Protein AF-A0A1X0NW50-F1 (afdb_monomer)

Radius of gyration: 77.1 Å; Cα contacts (8 Å, |Δi|>4): 80; chains: 1; bounding box: 187×92×255 Å

Structure (mmCIF, N/CA/C/O backbone):
data_AF-A0A1X0NW50-F1
#
_entry.id   AF-A0A1X0NW50-F1
#
loop_
_atom_site.group_PDB
_atom_site.id
_atom_site.type_symbol
_atom_site.label_atom_id
_atom_site.label_alt_id
_atom_site.label_comp_id
_atom_site.label_asym_id
_atom_site.label_entity_id
_atom_site.label_seq_id
_atom_site.pdbx_PDB_ins_code
_atom_site.Cartn_x
_atom_site.Cartn_y
_atom_site.Cartn_z
_atom_site.occupancy
_atom_site.B_iso_or_equiv
_atom_site.auth_seq_id
_atom_site.auth_comp_id
_atom_site.auth_asym_id
_atom_site.auth_atom_id
_atom_site.pdbx_PDB_model_num
ATOM 1 N N . MET A 1 1 ? -36.348 27.151 4.796 1.00 36.09 1 MET A N 1
ATOM 2 C CA . MET A 1 1 ? -37.811 27.022 4.627 1.00 36.09 1 MET A CA 1
ATOM 3 C C . MET A 1 1 ? -38.336 26.112 5.736 1.00 36.09 1 MET A C 1
ATOM 5 O O . MET A 1 1 ? -37.766 25.042 5.894 1.00 36.09 1 MET A O 1
ATOM 9 N N . ASN A 1 2 ? -39.352 26.598 6.473 1.00 34.25 2 ASN A N 1
ATOM 10 C CA . ASN A 1 2 ? -40.120 26.042 7.619 1.00 34.25 2 ASN A CA 1
ATOM 11 C C . ASN A 1 2 ? -39.323 25.791 8.924 1.00 34.25 2 ASN A C 1
ATOM 13 O O . ASN A 1 2 ? -38.588 24.818 8.999 1.00 34.25 2 ASN A O 1
ATOM 17 N N . GLU A 1 3 ? -39.246 26.675 9.935 1.00 35.41 3 GLU A N 1
ATOM 18 C CA . GLU A 1 3 ? -40.231 27.339 10.844 1.00 35.41 3 GLU A CA 1
ATOM 19 C C . GLU A 1 3 ? -40.992 26.434 11.838 1.00 35.41 3 GLU A C 1
ATOM 21 O O . GLU A 1 3 ? -41.941 25.751 11.467 1.00 35.41 3 GLU A O 1
ATOM 26 N N . THR A 1 4 ? -40.605 26.493 13.126 1.00 40.09 4 THR A N 1
ATOM 27 C CA . THR A 1 4 ? -41.389 26.943 14.318 1.00 40.09 4 THR A CA 1
ATOM 28 C C . THR A 1 4 ? -40.626 26.537 15.603 1.00 40.09 4 THR A C 1
ATOM 30 O O . THR A 1 4 ? -40.380 25.366 15.847 1.00 40.09 4 THR A O 1
ATOM 33 N N . ALA A 1 5 ? -39.964 27.461 16.310 1.00 37.38 5 ALA A N 1
ATOM 34 C CA . ALA A 1 5 ? -40.474 28.343 17.375 1.00 37.38 5 ALA A CA 1
ATOM 35 C C . ALA A 1 5 ? -40.626 27.672 18.758 1.00 37.38 5 ALA A C 1
ATOM 37 O O . ALA A 1 5 ? -41.667 27.087 19.009 1.00 37.38 5 ALA A O 1
ATOM 38 N N . VAL A 1 6 ? -39.682 27.891 19.693 1.00 36.09 6 VAL A N 1
ATOM 39 C CA . VAL A 1 6 ? -39.973 28.082 21.135 1.00 36.09 6 VAL A CA 1
ATOM 40 C C . VAL A 1 6 ? -38.931 29.026 21.759 1.00 36.09 6 VAL A C 1
ATOM 42 O O . VAL A 1 6 ? -37.746 28.988 21.448 1.00 36.09 6 VAL A O 1
ATOM 45 N N . LYS A 1 7 ? -39.453 29.915 22.603 1.00 32.88 7 LYS A N 1
ATOM 46 C CA . LYS A 1 7 ? -38.885 31.115 23.217 1.00 32.88 7 LYS A CA 1
ATOM 47 C C . LYS A 1 7 ? -37.748 30.868 24.227 1.00 32.88 7 LYS A C 1
ATOM 49 O O . LYS A 1 7 ? -37.819 29.968 25.055 1.00 32.88 7 LYS A O 1
ATOM 54 N N . SER A 1 8 ? -36.793 31.798 24.196 1.00 33.00 8 SER A N 1
ATOM 55 C CA . SER A 1 8 ? -35.949 32.332 25.286 1.00 33.00 8 SER A CA 1
ATOM 56 C C . SER A 1 8 ? -36.738 32.548 26.603 1.00 33.00 8 SER A C 1
ATOM 58 O O . SER A 1 8 ? -37.931 32.823 26.529 1.00 33.00 8 SER A O 1
ATOM 60 N N . SER A 1 9 ? -36.187 32.515 27.824 1.00 28.88 9 SER A N 1
ATOM 61 C CA . SER A 1 9 ? -35.047 33.293 28.333 1.00 28.88 9 SER A CA 1
ATOM 62 C C . SER A 1 9 ? -34.784 32.999 29.835 1.00 28.88 9 SER A C 1
ATOM 64 O O . SER A 1 9 ? -35.697 32.644 30.572 1.00 28.88 9 SER A O 1
ATOM 66 N N . THR A 1 10 ? -33.529 33.218 30.252 1.00 31.59 10 THR A N 1
ATOM 67 C CA . THR A 1 10 ? -33.053 33.856 31.508 1.00 31.59 10 THR A CA 1
ATOM 68 C C . THR A 1 10 ? -33.595 33.446 32.893 1.00 31.59 10 THR A C 1
ATOM 70 O O . THR A 1 10 ? -34.731 33.727 33.262 1.00 31.59 10 THR A O 1
ATOM 73 N N . THR A 1 11 ? -32.652 32.975 33.718 1.00 40.00 11 THR A N 1
ATOM 74 C CA . THR A 1 11 ? -32.516 33.206 35.174 1.00 40.00 11 THR A CA 1
ATOM 75 C C . THR A 1 11 ? -32.874 34.644 35.597 1.00 40.00 11 THR A C 1
ATOM 77 O O . THR A 1 11 ? -32.642 35.573 34.820 1.00 40.00 11 THR A O 1
ATOM 80 N N . PRO A 1 12 ? -33.410 34.866 36.822 1.00 40.44 12 PRO A N 1
ATOM 81 C CA . PRO A 1 12 ? -32.523 35.280 37.924 1.00 40.44 12 PRO A CA 1
ATOM 82 C C . PRO A 1 12 ? -32.957 34.906 39.368 1.00 40.44 12 PRO A C 1
ATOM 84 O O . PRO A 1 12 ? -34.127 34.751 39.693 1.00 40.44 12 PRO A O 1
ATOM 87 N N . THR A 1 13 ? -31.932 34.796 40.216 1.00 29.30 13 THR A N 1
ATOM 88 C CA . THR A 1 13 ? -31.700 35.477 41.508 1.00 29.30 13 THR A CA 1
ATOM 89 C C . THR A 1 13 ? -32.820 35.646 42.552 1.00 29.30 13 THR A C 1
ATOM 91 O O . THR A 1 13 ? -33.843 36.289 42.353 1.00 29.30 13 THR A O 1
ATOM 94 N N . THR A 1 14 ? -32.471 35.161 43.743 1.00 38.78 14 THR A N 1
ATOM 95 C CA . THR A 1 14 ? -32.933 35.451 45.106 1.00 38.78 14 THR A CA 1
ATOM 96 C C . THR A 1 14 ? -33.248 36.922 45.414 1.00 38.78 14 THR A C 1
ATOM 98 O O . THR A 1 14 ? -32.384 37.780 45.253 1.00 38.78 14 THR A O 1
ATOM 101 N N . THR A 1 15 ? -34.389 37.174 46.071 1.00 30.06 15 THR A N 1
ATOM 102 C CA . THR A 1 15 ? -34.541 38.283 47.034 1.00 30.06 15 THR A CA 1
ATOM 103 C C . THR A 1 15 ? -35.673 38.028 48.033 1.00 30.06 15 THR A C 1
ATOM 105 O O . THR A 1 15 ? -36.801 37.712 47.670 1.00 30.06 15 THR A O 1
ATOM 108 N N . ASN A 1 16 ? -35.347 38.207 49.316 1.00 37.44 16 ASN A N 1
ATOM 109 C CA . ASN A 1 16 ? -36.283 38.360 50.428 1.00 37.44 16 ASN A CA 1
ATOM 110 C C . ASN A 1 16 ? -37.140 39.617 50.241 1.00 37.44 16 ASN A C 1
ATOM 112 O O . ASN A 1 16 ? -36.591 40.675 49.929 1.00 37.44 16 ASN A O 1
ATOM 116 N N . THR A 1 17 ? -38.437 39.568 50.561 1.00 29.75 17 THR A N 1
ATOM 117 C CA . THR A 1 17 ? -39.169 40.768 51.003 1.00 29.75 17 THR A CA 1
ATOM 118 C C . THR A 1 17 ? -40.342 40.414 51.918 1.00 29.75 17 THR A C 1
ATOM 120 O O . THR A 1 17 ? -41.254 39.674 51.566 1.00 29.75 17 THR A O 1
ATOM 123 N N . THR A 1 18 ? -40.284 40.987 53.115 1.00 34.50 18 THR A N 1
ATOM 124 C CA . THR A 1 18 ? -41.335 41.156 54.117 1.00 34.50 18 THR A CA 1
ATOM 125 C C . THR A 1 18 ? -42.516 41.943 53.543 1.00 34.50 18 THR A C 1
ATOM 127 O O . THR A 1 18 ? -42.308 43.001 52.953 1.00 34.50 18 THR A O 1
ATOM 130 N N . THR A 1 19 ? -43.764 41.523 53.772 1.00 30.00 19 THR A N 1
ATOM 131 C CA . THR A 1 19 ? -44.917 42.438 53.661 1.00 30.00 19 THR A CA 1
ATOM 132 C C . THR A 1 19 ? -46.032 42.049 54.630 1.00 30.00 19 THR A C 1
ATOM 134 O O . THR A 1 19 ? -46.803 41.120 54.415 1.00 30.00 19 THR A O 1
ATOM 137 N N . THR A 1 20 ? -46.098 42.805 55.720 1.00 30.20 20 THR A N 1
ATOM 138 C CA . THR A 1 20 ? -47.290 43.077 56.528 1.00 30.20 20 THR A CA 1
ATOM 139 C C . THR A 1 20 ? -48.269 43.911 55.694 1.00 30.20 20 THR A C 1
ATOM 141 O O . THR A 1 20 ? -47.800 44.840 55.048 1.00 30.20 20 THR A O 1
ATOM 144 N N . THR A 1 21 ? -49.578 43.614 55.714 1.00 28.83 21 THR A N 1
ATOM 145 C CA . THR A 1 21 ? -50.766 44.526 55.715 1.00 28.83 21 THR A CA 1
ATOM 146 C C . THR A 1 21 ? -52.011 43.648 55.456 1.00 28.83 21 THR A C 1
ATOM 148 O O . THR A 1 21 ? -52.111 43.024 54.409 1.00 28.83 21 THR A O 1
ATOM 151 N N . ASN A 1 22 ? -52.828 43.304 56.454 1.00 30.84 22 ASN A N 1
ATOM 152 C CA . ASN A 1 22 ? -53.993 44.036 56.981 1.00 30.84 22 ASN A CA 1
ATOM 153 C C . ASN A 1 22 ? -55.127 44.322 55.965 1.00 30.84 22 ASN A C 1
ATOM 155 O O . ASN A 1 22 ? -54.977 45.156 55.083 1.00 30.84 22 ASN A O 1
ATOM 159 N N . ASN A 1 23 ? -56.277 43.663 56.151 1.00 30.84 23 ASN A N 1
ATOM 160 C CA . ASN A 1 23 ? -57.648 44.181 55.964 1.00 30.84 23 ASN A CA 1
ATOM 161 C C . ASN A 1 23 ? -58.613 43.085 56.463 1.00 30.84 23 ASN A C 1
ATOM 163 O O . ASN A 1 23 ? -58.655 42.003 55.890 1.00 30.84 23 ASN A O 1
ATOM 167 N N . ASN A 1 24 ? -59.205 43.177 57.657 1.00 31.77 24 ASN A N 1
ATOM 168 C CA . ASN A 1 24 ? -60.334 44.024 58.077 1.00 31.77 24 ASN A CA 1
ATOM 169 C C . ASN A 1 24 ? -61.580 43.957 57.174 1.00 31.77 24 ASN A C 1
ATOM 171 O O . ASN A 1 24 ? -61.668 44.640 56.163 1.00 31.77 24 ASN A O 1
ATOM 175 N N . ASN A 1 25 ? -62.559 43.179 57.645 1.00 32.53 25 ASN A N 1
ATOM 176 C CA . ASN A 1 25 ? -64.000 43.469 57.705 1.00 32.53 25 ASN A CA 1
ATOM 177 C C . ASN A 1 25 ? -64.524 42.603 58.871 1.00 32.53 25 ASN A C 1
ATOM 179 O O . ASN A 1 25 ? -64.561 41.385 58.749 1.00 32.53 25 ASN A O 1
ATOM 183 N N . ASN A 1 26 ? -64.611 43.078 60.112 1.00 32.06 26 ASN A N 1
ATOM 184 C CA . ASN A 1 26 ? -65.425 44.146 60.700 1.00 32.06 26 ASN A CA 1
ATOM 185 C C . ASN A 1 26 ? -66.936 43.834 60.768 1.00 32.06 26 ASN A C 1
ATOM 187 O O . ASN A 1 26 ? -67.622 43.790 59.752 1.00 32.06 26 ASN A O 1
ATOM 191 N N . ASN A 1 27 ? -67.385 43.742 62.026 1.00 31.61 27 ASN A N 1
ATOM 192 C CA . ASN A 1 27 ? -68.697 44.032 62.621 1.00 31.61 27 ASN A CA 1
ATOM 193 C C . ASN A 1 27 ? -69.505 42.824 63.126 1.00 31.61 27 ASN A C 1
ATOM 195 O O . ASN A 1 27 ? -70.055 42.065 62.343 1.00 31.61 27 ASN A O 1
ATOM 199 N N . ASN A 1 28 ? -69.474 42.508 64.429 1.00 30.98 28 ASN A N 1
ATOM 200 C CA . ASN A 1 28 ? -69.920 43.260 65.625 1.00 30.98 28 ASN A CA 1
ATOM 201 C C . ASN A 1 28 ? -71.396 42.980 65.927 1.00 30.98 28 ASN A C 1
ATOM 203 O O . ASN A 1 28 ? -72.262 43.395 65.165 1.00 30.98 28 ASN A O 1
ATOM 207 N N . SER A 1 29 ? -71.658 42.318 67.057 1.00 29.81 29 SER A N 1
ATOM 208 C CA . SER A 1 29 ? -72.855 42.497 67.892 1.00 29.81 29 SER A CA 1
ATOM 209 C C . SER A 1 29 ? -72.625 41.796 69.230 1.00 29.81 29 SER A C 1
ATOM 211 O O . SER A 1 29 ? -72.791 40.589 69.372 1.00 29.81 29 SER A O 1
ATOM 213 N N . ASN A 1 30 ? -72.185 42.593 70.195 1.00 37.94 30 ASN A N 1
ATOM 214 C CA . ASN A 1 30 ? -72.301 42.344 71.624 1.00 37.94 30 ASN A CA 1
ATOM 215 C C . ASN A 1 30 ? -73.785 42.518 71.999 1.00 37.94 30 ASN A C 1
ATOM 217 O O . ASN A 1 30 ? -74.323 43.580 71.692 1.00 37.94 30 ASN A O 1
ATOM 221 N N . SER A 1 31 ? -74.439 41.537 72.628 1.00 30.44 31 SER A N 1
ATOM 222 C CA . SER A 1 31 ? -75.692 41.734 73.385 1.00 30.44 31 SER A CA 1
ATOM 223 C C . SER A 1 31 ? -76.164 40.410 74.006 1.00 30.44 31 SER A C 1
ATOM 225 O O . SER A 1 31 ? -76.456 39.441 73.315 1.00 30.44 31 SER A O 1
ATOM 227 N N . ASP A 1 32 ? -76.195 40.432 75.337 1.00 30.06 32 ASP A N 1
ATOM 228 C CA . ASP A 1 32 ? -77.231 39.877 76.208 1.00 30.06 32 ASP A CA 1
ATOM 229 C C . ASP A 1 32 ? -77.414 38.356 76.351 1.00 30.06 32 ASP A C 1
ATOM 231 O O . ASP A 1 32 ? -77.953 37.644 75.511 1.00 30.06 32 ASP A O 1
ATOM 235 N N . ASN A 1 33 ? -77.051 37.894 77.554 1.00 37.34 33 ASN A N 1
ATOM 236 C CA . ASN A 1 33 ? -77.950 37.211 78.486 1.00 37.34 33 ASN A CA 1
ATOM 237 C C . ASN A 1 33 ? -79.099 36.411 77.851 1.00 37.34 33 ASN A C 1
ATOM 239 O O . ASN A 1 33 ? -80.192 36.933 77.651 1.00 37.34 33 ASN A O 1
ATOM 243 N N . ASN A 1 34 ? -78.902 35.100 77.711 1.00 31.59 34 ASN A N 1
ATOM 244 C CA . ASN A 1 34 ? -79.916 34.155 78.168 1.00 31.59 34 ASN A CA 1
ATOM 245 C C . ASN A 1 34 ? -79.317 32.772 78.424 1.00 31.59 34 ASN A C 1
ATOM 247 O O . ASN A 1 34 ? -79.034 31.983 77.523 1.00 31.59 34 ASN A O 1
ATOM 251 N N . THR A 1 35 ? -79.167 32.489 79.711 1.00 37.25 35 THR A N 1
ATOM 252 C CA . THR A 1 35 ? -78.993 31.175 80.314 1.00 37.25 35 THR A CA 1
ATOM 253 C C . THR A 1 35 ? -80.172 30.287 79.908 1.00 37.25 35 THR A C 1
ATOM 255 O O . THR A 1 35 ? -81.204 30.244 80.569 1.00 37.25 35 THR A O 1
ATOM 258 N N . THR A 1 36 ? -80.031 29.559 78.804 1.00 37.91 36 THR A N 1
ATOM 259 C CA . THR A 1 36 ? -80.753 28.300 78.611 1.00 37.91 36 THR A CA 1
ATOM 260 C C . THR A 1 36 ? -79.758 27.191 78.896 1.00 37.91 36 THR A C 1
ATOM 262 O O . THR A 1 36 ? -78.982 26.769 78.041 1.00 37.91 36 THR A O 1
ATOM 265 N N . THR A 1 37 ? -79.733 26.764 80.159 1.00 41.12 37 THR A N 1
ATOM 266 C CA . THR A 1 37 ? -79.102 25.528 80.620 1.00 41.12 37 THR A CA 1
ATOM 267 C C . THR A 1 37 ? -79.725 24.361 79.859 1.00 41.12 37 THR A C 1
ATOM 269 O O . THR A 1 37 ? -80.652 23.702 80.320 1.00 41.12 37 THR A O 1
ATOM 272 N N . SER A 1 38 ? -79.221 24.121 78.649 1.00 44.62 38 SER A N 1
ATOM 273 C CA . SER A 1 38 ? -79.437 22.875 77.929 1.00 44.62 38 SER A CA 1
ATOM 274 C C . SER A 1 38 ? -78.813 21.804 78.803 1.00 44.62 38 SER A C 1
ATOM 276 O O . SER A 1 38 ? -77.594 21.773 78.953 1.00 44.62 38 SER A O 1
ATOM 278 N N . THR A 1 39 ? -79.641 21.002 79.470 1.00 50.03 39 THR A N 1
ATOM 279 C CA . THR A 1 39 ? -79.189 19.915 80.334 1.00 50.03 39 THR A CA 1
ATOM 280 C C . THR A 1 39 ? -78.223 19.057 79.521 1.00 50.03 39 THR A C 1
ATOM 282 O O . THR A 1 39 ? -78.634 18.382 78.575 1.00 50.03 39 THR A O 1
ATOM 285 N N . ILE A 1 40 ? -76.924 19.150 79.826 1.00 58.34 40 ILE A N 1
ATOM 286 C CA . ILE A 1 40 ? -75.886 18.366 79.160 1.00 58.34 40 ILE A CA 1
ATOM 287 C C . ILE A 1 40 ? -76.109 16.930 79.617 1.00 58.34 40 ILE A C 1
ATOM 289 O O . ILE A 1 40 ? -75.670 16.507 80.679 1.00 58.34 40 ILE A O 1
ATOM 293 N N . THR A 1 41 ? -76.900 16.196 78.846 1.00 70.38 41 THR A N 1
ATOM 294 C CA . THR A 1 41 ? -77.147 14.783 79.093 1.00 70.38 41 THR A CA 1
ATOM 295 C C . THR A 1 41 ? -76.000 13.975 78.505 1.00 70.38 41 THR A C 1
ATOM 297 O O . THR A 1 41 ? -75.448 14.317 77.456 1.00 70.38 41 THR A O 1
ATOM 300 N N . ILE A 1 42 ? -75.683 12.848 79.142 1.00 72.00 42 ILE A N 1
ATOM 301 C CA . ILE A 1 42 ? -74.709 11.869 78.635 1.00 72.00 42 ILE A CA 1
ATOM 302 C C . ILE A 1 42 ? -75.049 11.457 77.187 1.00 72.00 42 ILE A C 1
ATOM 304 O O . ILE A 1 42 ? -74.155 11.223 76.379 1.00 72.00 42 ILE A O 1
ATOM 308 N N . ALA A 1 43 ? -76.337 11.450 76.819 1.00 73.75 43 ALA A N 1
ATOM 309 C CA . ALA A 1 43 ? -76.794 11.189 75.454 1.00 73.75 43 ALA A CA 1
ATOM 310 C C . ALA A 1 43 ? -76.356 12.267 74.440 1.00 73.75 43 ALA A C 1
ATOM 312 O O . ALA A 1 43 ? -75.981 11.926 73.321 1.00 73.75 43 ALA A O 1
ATOM 313 N N . SER A 1 44 ? -76.358 13.549 74.822 1.00 76.31 44 SER A N 1
ATOM 314 C CA . SER A 1 44 ? -75.885 14.650 73.966 1.00 76.31 44 SER A CA 1
ATOM 315 C C . SER A 1 44 ? -74.373 14.563 73.725 1.00 76.31 44 SER A C 1
ATOM 317 O O . SER A 1 44 ? -73.912 14.631 72.587 1.00 76.31 44 SER A O 1
ATOM 319 N N . ILE A 1 45 ? -73.614 14.280 74.790 1.00 78.00 45 ILE A N 1
ATOM 320 C CA . ILE A 1 45 ? -72.170 14.011 74.737 1.00 78.00 45 ILE A CA 1
ATOM 321 C C . ILE A 1 45 ? -71.857 12.829 73.807 1.00 78.00 45 ILE A C 1
ATOM 323 O O . ILE A 1 45 ? -70.975 12.919 72.952 1.00 78.00 45 ILE A O 1
ATOM 327 N N . LYS A 1 46 ? -72.605 11.730 73.941 1.00 81.50 46 LYS A N 1
ATOM 328 C CA . LYS A 1 46 ? -72.431 10.544 73.101 1.00 81.50 46 LYS A CA 1
ATOM 329 C C . LYS A 1 46 ? -72.693 10.849 71.622 1.00 81.50 46 LYS A C 1
ATOM 331 O O . LYS A 1 46 ? -71.907 10.437 70.777 1.00 81.50 46 LYS A O 1
ATOM 336 N N . ASN A 1 47 ? -73.744 11.609 71.310 1.00 82.25 47 ASN A N 1
ATOM 337 C CA . ASN A 1 47 ? -74.081 11.965 69.930 1.00 82.25 47 ASN A CA 1
ATOM 338 C C . ASN A 1 47 ? -73.028 12.877 69.272 1.00 82.25 47 ASN A C 1
ATOM 340 O O . ASN A 1 47 ? -72.728 12.702 68.091 1.00 82.25 47 ASN A O 1
ATOM 344 N N . GLU A 1 48 ? -72.448 13.827 70.016 1.00 81.12 48 GLU A N 1
ATOM 345 C CA . GLU A 1 48 ? -71.340 14.666 69.528 1.00 81.12 48 GLU A CA 1
ATOM 346 C C . GLU A 1 48 ? -70.077 13.834 69.251 1.00 81.12 48 GLU A C 1
ATOM 348 O O . GLU A 1 48 ? -69.437 14.004 68.209 1.00 81.12 48 GLU A O 1
ATOM 353 N N . LEU A 1 49 ? -69.751 12.891 70.143 1.00 83.06 49 LEU A N 1
ATOM 354 C CA . LEU A 1 49 ? -68.614 11.989 69.967 1.00 83.06 49 LEU A CA 1
ATOM 355 C C . LEU A 1 49 ? -68.822 11.049 68.768 1.00 83.06 49 LEU A C 1
ATOM 357 O O . LEU A 1 49 ? -67.929 10.924 67.930 1.00 83.06 49 LEU A O 1
ATOM 361 N N . ASP A 1 50 ? -70.014 10.467 68.617 1.00 81.44 50 ASP A N 1
ATOM 362 C CA . ASP A 1 50 ? -70.361 9.602 67.482 1.00 81.44 50 ASP A CA 1
ATOM 363 C C . ASP A 1 50 ? -70.313 10.363 66.140 1.00 81.44 50 ASP A C 1
ATOM 365 O O . ASP A 1 50 ? -69.873 9.821 65.120 1.00 81.44 50 ASP A O 1
ATOM 369 N N . ALA A 1 51 ? -70.718 11.640 66.112 1.00 81.12 51 ALA A N 1
ATOM 370 C CA . ALA A 1 51 ? -70.608 12.488 64.922 1.00 81.12 51 ALA A CA 1
ATOM 371 C C . ALA A 1 51 ? -69.143 12.804 64.557 1.00 81.12 51 ALA A C 1
ATOM 373 O O . ALA A 1 51 ? -68.772 12.793 63.374 1.00 81.12 51 ALA A O 1
ATOM 374 N N . ALA A 1 52 ? -68.291 13.035 65.560 1.00 79.88 52 ALA A N 1
ATOM 375 C CA . ALA A 1 52 ? -66.860 13.254 65.365 1.00 79.88 52 ALA A CA 1
ATOM 376 C C . ALA A 1 52 ? -66.147 11.989 64.863 1.00 79.88 52 ALA A C 1
ATOM 378 O O . ALA A 1 52 ? -65.354 12.069 63.922 1.00 79.88 52 ALA A O 1
ATOM 379 N N . VAL A 1 53 ? -66.494 10.819 65.412 1.00 82.75 53 VAL A N 1
ATOM 380 C CA . VAL A 1 53 ? -65.994 9.512 64.955 1.00 82.75 53 VAL A CA 1
ATOM 381 C C . VAL A 1 53 ? -66.383 9.260 63.497 1.00 82.75 53 VAL A C 1
ATOM 383 O O . VAL A 1 53 ? -65.517 8.943 62.683 1.00 82.75 53 VAL A O 1
ATOM 386 N N . LYS A 1 54 ? -67.643 9.503 63.108 1.00 84.12 54 LYS A N 1
ATOM 387 C CA . LYS A 1 54 ? -68.078 9.368 61.702 1.00 84.12 54 LYS A CA 1
ATOM 388 C C . LYS A 1 54 ? -67.312 10.289 60.752 1.00 84.12 54 LYS A C 1
ATOM 390 O O . LYS A 1 54 ? -66.939 9.880 59.651 1.00 84.12 54 LYS A O 1
ATOM 395 N N . THR A 1 55 ? -67.058 11.526 61.170 1.00 81.12 55 THR A N 1
ATOM 396 C CA . THR A 1 55 ? -66.293 12.494 60.370 1.00 81.12 55 THR A CA 1
ATOM 397 C C . THR A 1 55 ? -64.837 12.048 60.218 1.00 81.12 55 THR A C 1
ATOM 399 O O . THR A 1 55 ? -64.282 12.117 59.120 1.00 81.12 55 THR A O 1
ATOM 402 N N . PHE A 1 56 ? -64.229 11.536 61.289 1.00 84.81 56 PHE A N 1
ATOM 403 C CA . PHE A 1 56 ? -62.880 10.973 61.277 1.00 84.81 56 PHE A CA 1
ATOM 404 C C . PHE A 1 56 ? -62.768 9.756 60.351 1.00 84.81 56 PHE A C 1
ATOM 406 O O . PHE A 1 56 ? -61.898 9.720 59.477 1.00 84.81 56 PHE A O 1
ATOM 413 N N . GLU A 1 57 ? -63.704 8.811 60.453 1.00 83.81 57 GLU A N 1
ATOM 414 C CA . GLU A 1 57 ? -63.773 7.660 59.552 1.00 83.81 57 GLU A CA 1
ATOM 415 C C . GLU A 1 57 ? -63.874 8.083 58.083 1.00 83.81 57 GLU A C 1
ATOM 417 O O . GLU A 1 57 ? -63.236 7.483 57.217 1.00 83.81 57 GLU A O 1
ATOM 422 N N . GLN A 1 58 ? -64.647 9.130 57.777 1.00 85.00 58 GLN A N 1
ATOM 423 C CA . GLN A 1 58 ? -64.774 9.633 56.410 1.00 85.00 58 GLN A CA 1
ATOM 424 C C . GLN A 1 58 ? -63.447 10.194 55.872 1.00 85.00 58 GLN A C 1
ATOM 426 O O . GLN A 1 58 ? -63.126 9.983 54.698 1.00 85.00 58 GLN A O 1
ATOM 431 N N . HIS A 1 59 ? -62.657 10.868 56.713 1.00 80.31 59 HIS A N 1
ATOM 432 C CA . HIS A 1 59 ? -61.329 11.368 56.341 1.00 80.31 59 HIS A CA 1
ATOM 433 C C . HIS A 1 59 ? -60.341 10.221 56.104 1.00 80.31 59 HIS A C 1
ATOM 435 O O . HIS A 1 59 ? -59.633 10.235 55.095 1.00 80.31 59 HIS A O 1
ATOM 441 N N . ILE A 1 60 ? -60.362 9.186 56.953 1.00 81.12 60 ILE A N 1
ATOM 442 C CA . ILE A 1 60 ? -59.540 7.982 56.765 1.00 81.12 60 ILE A CA 1
ATOM 443 C C . ILE A 1 60 ? -59.915 7.268 55.469 1.00 81.12 60 ILE A C 1
ATOM 445 O O . ILE A 1 60 ? -59.033 6.970 54.670 1.00 81.12 60 ILE A O 1
ATOM 449 N N . ARG A 1 61 ? -61.207 7.037 55.204 1.00 83.25 61 ARG A N 1
ATOM 450 C CA . ARG A 1 61 ? -61.640 6.359 53.969 1.00 83.25 61 ARG A CA 1
ATOM 451 C C . ARG A 1 61 ? -61.162 7.104 52.721 1.00 83.25 61 ARG A C 1
ATOM 453 O O . ARG A 1 61 ? -60.696 6.469 51.782 1.00 83.25 61 ARG A O 1
ATOM 460 N N . ARG A 1 62 ? -61.214 8.443 52.715 1.00 80.69 62 ARG A N 1
ATOM 461 C CA . ARG A 1 62 ? -60.699 9.258 51.597 1.00 80.69 62 ARG A CA 1
ATOM 462 C C . ARG A 1 62 ? -59.178 9.155 51.439 1.00 80.69 62 ARG A C 1
ATOM 464 O O . ARG A 1 62 ? -58.711 9.067 50.307 1.00 80.69 62 ARG A O 1
ATOM 471 N N . ALA A 1 63 ? -58.425 9.141 52.538 1.00 76.69 63 ALA A N 1
ATOM 472 C CA . ALA A 1 63 ? -56.971 8.968 52.511 1.00 76.69 63 ALA A CA 1
ATOM 473 C C . ALA A 1 63 ? -56.572 7.559 52.030 1.00 76.69 63 ALA A C 1
ATOM 475 O O . ALA A 1 63 ? -55.717 7.417 51.160 1.00 76.69 63 ALA A O 1
ATOM 476 N N . VAL A 1 64 ? -57.253 6.519 52.523 1.00 81.38 64 VAL A N 1
ATOM 477 C CA . VAL A 1 64 ? -56.996 5.119 52.150 1.00 81.38 64 VAL A CA 1
ATOM 478 C C . VAL A 1 64 ? -57.295 4.873 50.674 1.00 81.38 64 VAL A C 1
ATOM 480 O O . VAL A 1 64 ? -56.477 4.261 50.002 1.00 81.38 64 VAL A O 1
ATOM 483 N N . VAL A 1 65 ? -58.397 5.401 50.126 1.00 82.62 65 VAL A N 1
ATOM 484 C CA . VAL A 1 65 ? -58.723 5.244 48.692 1.00 82.62 65 VAL A CA 1
ATOM 485 C C . VAL A 1 65 ? -57.640 5.841 47.783 1.00 82.62 65 VAL A C 1
ATOM 487 O O . VAL A 1 65 ? -57.336 5.266 46.738 1.00 82.62 65 VAL A O 1
ATOM 490 N N . LYS A 1 66 ? -57.030 6.968 48.175 1.00 79.31 66 LYS A N 1
ATOM 491 C CA . LYS A 1 66 ? -55.930 7.578 47.411 1.00 79.31 66 LYS A CA 1
ATOM 492 C C . LYS A 1 66 ? -54.661 6.725 47.435 1.00 79.31 66 LYS A C 1
ATOM 494 O O . LYS A 1 66 ? -54.004 6.603 46.408 1.00 79.31 66 LYS A O 1
ATOM 499 N N . VAL A 1 67 ? -54.339 6.118 48.576 1.00 77.50 67 VAL A N 1
ATOM 500 C CA . VAL A 1 67 ? -53.143 5.272 48.736 1.00 77.50 67 VAL A CA 1
ATOM 501 C C . VAL A 1 67 ? -53.339 3.885 48.104 1.00 77.50 67 VAL A C 1
ATOM 503 O O . VAL A 1 67 ? -52.436 3.378 47.443 1.00 77.50 67 VAL A O 1
ATOM 506 N N . ASP A 1 68 ? -54.533 3.298 48.223 1.00 79.38 68 ASP A N 1
ATOM 507 C CA . ASP A 1 68 ? -54.858 1.960 47.705 1.00 79.38 68 ASP A CA 1
ATOM 508 C C . ASP A 1 68 ? -54.790 1.888 46.169 1.00 79.38 68 ASP A C 1
ATOM 510 O O . ASP A 1 68 ? -54.412 0.860 45.602 1.00 79.38 68 ASP A O 1
ATOM 514 N N . LYS A 1 69 ? -55.043 3.014 45.479 1.00 76.81 69 LYS A N 1
ATOM 515 C CA . LYS A 1 69 ? -54.848 3.145 44.024 1.00 76.81 69 LYS A CA 1
ATOM 516 C C . LYS A 1 69 ? -53.429 2.749 43.584 1.00 76.81 69 LYS A C 1
ATOM 518 O O . LYS A 1 69 ? -53.271 2.225 42.485 1.00 76.81 69 LYS A O 1
ATOM 523 N N . TYR A 1 70 ? -52.424 2.958 44.436 1.00 75.06 70 TYR A N 1
ATOM 524 C CA . TYR A 1 70 ? -51.015 2.699 44.128 1.00 75.06 70 TYR A CA 1
ATOM 525 C C . TYR A 1 70 ? -50.501 1.339 44.627 1.00 75.06 70 TYR A C 1
ATOM 527 O O . TYR A 1 70 ? -49.413 0.923 44.234 1.00 75.06 70 TYR A O 1
ATOM 535 N N . LEU A 1 71 ? -51.261 0.630 45.472 1.00 69.50 71 LEU A N 1
ATOM 536 C CA . LEU A 1 71 ? -50.824 -0.619 46.115 1.00 69.50 71 LEU A CA 1
ATOM 537 C C . LEU A 1 71 ? -51.402 -1.892 45.476 1.00 69.50 71 LEU A C 1
ATOM 539 O O . LEU A 1 71 ? -50.980 -3.000 45.818 1.00 69.50 71 LEU A O 1
ATOM 543 N N . ARG A 1 72 ? -52.327 -1.774 44.513 1.00 70.88 72 ARG A N 1
ATOM 544 C CA . ARG A 1 72 ? -52.871 -2.938 43.794 1.00 70.88 72 ARG A CA 1
ATOM 545 C C . ARG A 1 72 ? -51.823 -3.570 42.870 1.00 70.88 72 ARG A C 1
ATOM 547 O O . ARG A 1 72 ? -51.614 -3.129 41.742 1.00 70.88 72 ARG A O 1
ATOM 554 N N . LYS A 1 73 ? -51.208 -4.666 43.329 1.00 50.59 73 LYS A N 1
ATOM 555 C CA . LYS A 1 73 ? -50.398 -5.572 42.496 1.00 50.59 73 LYS A CA 1
ATOM 556 C C . LYS A 1 73 ? -51.254 -6.128 41.349 1.00 50.59 73 LYS A C 1
ATOM 558 O O . LYS A 1 73 ? -52.189 -6.881 41.600 1.00 50.59 73 LYS A O 1
ATOM 563 N N . GLY A 1 74 ? -50.919 -5.768 40.108 1.00 57.09 74 GLY A N 1
ATOM 564 C CA . GLY A 1 74 ? -51.547 -6.308 38.893 1.00 57.09 74 GLY A CA 1
ATOM 565 C C . GLY A 1 74 ? -52.122 -5.277 37.914 1.00 57.09 74 GLY A C 1
ATOM 566 O O . GLY A 1 74 ? -52.648 -5.679 36.881 1.00 57.09 74 GLY A O 1
ATOM 567 N N . ALA A 1 75 ? -52.030 -3.973 38.195 1.00 57.03 75 ALA A N 1
ATOM 568 C CA . ALA A 1 75 ? -52.383 -2.948 37.210 1.00 57.03 75 ALA A CA 1
ATOM 569 C C . ALA A 1 75 ? -51.272 -2.805 36.138 1.00 57.03 75 ALA A C 1
ATOM 571 O O . ALA A 1 75 ? -50.091 -2.852 36.493 1.00 57.03 75 ALA A O 1
ATOM 572 N N . PRO A 1 76 ? -51.617 -2.651 34.843 1.00 55.84 76 PRO A N 1
ATOM 573 C CA . PRO A 1 76 ? -50.642 -2.420 33.774 1.00 55.84 76 PRO A CA 1
ATOM 574 C C . PRO A 1 76 ? -49.813 -1.160 34.058 1.00 55.84 76 PRO A C 1
ATOM 576 O O . PRO A 1 76 ? -50.321 -0.236 34.690 1.00 55.84 76 PRO A O 1
ATOM 579 N N . ALA A 1 77 ? -48.547 -1.170 33.615 1.00 53.78 77 ALA A N 1
ATOM 580 C CA . ALA A 1 77 ? -47.498 -0.194 33.927 1.00 53.78 77 ALA A CA 1
ATOM 581 C C . ALA A 1 77 ? -48.039 1.223 34.177 1.00 53.78 77 ALA A C 1
ATOM 583 O O . ALA A 1 77 ? -48.442 1.937 33.262 1.00 53.78 77 ALA A O 1
ATOM 584 N N . ASP A 1 78 ? -48.072 1.590 35.455 1.00 61.44 78 ASP A N 1
ATOM 585 C CA . ASP A 1 78 ? -48.619 2.846 35.940 1.00 61.44 78 ASP A CA 1
ATOM 586 C C . ASP A 1 78 ? -47.738 4.013 35.460 1.00 61.44 78 ASP A C 1
ATOM 588 O O . ASP A 1 78 ? -46.626 4.201 35.951 1.00 61.44 78 ASP A O 1
ATOM 592 N N . THR A 1 79 ? -48.227 4.786 34.484 1.00 71.12 79 THR A N 1
ATOM 593 C CA . THR A 1 79 ? -47.529 5.938 33.874 1.00 71.12 79 THR A CA 1
ATOM 594 C C . THR A 1 79 ? -47.497 7.174 34.778 1.00 71.12 79 THR A C 1
ATOM 596 O O . THR A 1 79 ? -47.040 8.239 34.363 1.00 71.12 79 THR A O 1
ATOM 599 N N . THR A 1 80 ? -48.024 7.075 36.000 1.00 75.75 80 THR A N 1
ATOM 600 C CA . THR A 1 80 ? -48.094 8.195 36.939 1.00 75.75 80 THR A CA 1
ATOM 601 C C . THR A 1 80 ? -46.717 8.459 37.556 1.00 75.75 80 THR A C 1
ATOM 603 O O . THR A 1 80 ? -46.121 7.558 38.153 1.00 75.75 80 THR A O 1
ATOM 606 N N . SER A 1 81 ? -46.211 9.692 37.426 1.00 79.44 81 SER A N 1
ATOM 607 C CA . SER A 1 81 ? -44.873 10.069 37.904 1.00 79.44 81 SER A CA 1
ATOM 608 C C . SER A 1 81 ? -44.729 9.911 39.424 1.00 79.44 81 SER A C 1
ATOM 610 O O . SER A 1 81 ? -45.705 10.014 40.178 1.00 79.44 81 SER A O 1
ATOM 612 N N . VAL A 1 82 ? -43.497 9.683 39.887 1.00 76.38 82 VAL A N 1
ATOM 613 C CA . VAL A 1 82 ? -43.176 9.529 41.316 1.00 76.38 82 VAL A CA 1
ATOM 614 C C . VAL A 1 82 ? -43.550 10.790 42.105 1.00 76.38 82 VAL A C 1
ATOM 616 O O . VAL A 1 82 ? -44.069 10.684 43.216 1.00 76.38 82 VAL A O 1
ATOM 619 N N . GLU A 1 83 ? -43.383 11.975 41.515 1.00 80.56 83 GLU A N 1
ATOM 620 C CA . GLU A 1 83 ? -43.744 13.262 42.122 1.00 80.56 83 GLU A CA 1
ATOM 621 C C . GLU A 1 83 ? -45.247 13.358 42.392 1.00 80.56 83 GLU A C 1
ATOM 623 O O . GLU A 1 83 ? -45.658 13.810 43.459 1.00 80.56 83 GLU A O 1
ATOM 628 N N . THR A 1 84 ? -46.073 12.872 41.461 1.00 81.25 84 THR A N 1
ATOM 629 C CA . THR A 1 84 ? -47.536 12.890 41.610 1.00 81.25 84 THR A CA 1
ATOM 630 C C . THR A 1 84 ? -47.985 11.938 42.723 1.00 81.25 84 THR A C 1
ATOM 632 O O . THR A 1 84 ? -48.827 12.293 43.547 1.00 81.25 84 THR A O 1
ATOM 635 N N . LYS A 1 85 ? -47.364 10.752 42.810 1.00 81.00 85 LYS A N 1
ATOM 636 C CA . LYS A 1 85 ? -47.611 9.781 43.892 1.00 81.00 85 LYS A CA 1
ATOM 637 C C . LYS A 1 85 ? -47.228 10.345 45.259 1.00 81.00 85 LYS A C 1
ATOM 639 O O . LYS A 1 85 ? -47.950 10.151 46.237 1.00 81.00 85 LYS A O 1
ATOM 644 N N . LEU A 1 86 ? -46.108 11.064 45.323 1.00 80.12 86 LEU A N 1
ATOM 645 C CA . LEU A 1 86 ? -45.642 11.704 46.548 1.00 80.12 86 LEU A CA 1
ATOM 646 C C . LEU A 1 86 ? -46.572 12.845 46.986 1.00 80.12 86 LEU A C 1
ATOM 648 O O . LEU A 1 86 ? -46.841 12.989 48.178 1.00 80.12 86 LEU A O 1
ATOM 652 N N . GLU A 1 87 ? -47.092 13.633 46.045 1.00 83.12 87 GLU A N 1
ATOM 653 C CA . GLU A 1 87 ? -48.025 14.721 46.352 1.00 83.12 87 GLU A CA 1
ATOM 654 C C . GLU A 1 87 ? -49.385 14.196 46.840 1.00 83.12 87 GLU A C 1
ATOM 656 O O . GLU A 1 87 ? -49.913 14.667 47.850 1.00 83.12 87 GLU A O 1
ATOM 661 N N . ASP A 1 88 ? -49.911 13.138 46.216 1.00 80.25 88 ASP A N 1
ATOM 662 C CA . ASP A 1 88 ? -51.122 12.461 46.693 1.00 80.25 88 ASP A CA 1
ATOM 663 C C . ASP A 1 88 ? -50.942 11.846 48.089 1.00 80.25 88 ASP A C 1
ATOM 665 O O . ASP A 1 88 ? -51.865 11.876 48.916 1.00 80.25 88 ASP A O 1
ATOM 669 N N . PHE A 1 89 ? -49.746 11.330 48.387 1.00 81.62 89 PHE A N 1
ATOM 670 C CA . PHE A 1 89 ? -49.405 10.842 49.720 1.00 81.62 89 PHE A CA 1
ATOM 671 C C . PHE A 1 89 ? -49.382 11.982 50.747 1.00 81.62 89 PHE A C 1
ATOM 673 O O . PHE A 1 89 ? -50.028 11.874 51.791 1.00 81.62 89 PHE A O 1
ATOM 680 N N . LYS A 1 90 ? -48.735 13.115 50.437 1.00 84.56 90 LYS A N 1
ATOM 681 C CA . LYS A 1 90 ? -48.735 14.305 51.308 1.00 84.56 90 LYS A CA 1
ATOM 682 C C . LYS A 1 90 ? -50.152 14.798 51.597 1.00 84.56 90 LYS A C 1
ATOM 684 O O . LYS A 1 90 ? -50.490 15.032 52.757 1.00 84.56 90 LYS A O 1
ATOM 689 N N . GLN A 1 91 ? -51.010 14.888 50.579 1.00 83.12 91 GLN A N 1
ATOM 690 C CA . GLN A 1 91 ? -52.414 15.267 50.768 1.00 83.12 91 GLN A CA 1
ATOM 691 C C . GLN A 1 91 ? -53.175 14.270 51.655 1.00 83.12 91 GLN A C 1
ATOM 693 O O . GLN A 1 91 ? -54.003 14.674 52.472 1.00 83.12 91 GLN A O 1
ATOM 698 N N . SER A 1 92 ? -52.885 12.974 51.526 1.00 82.19 92 SER A N 1
ATOM 699 C CA . SER A 1 92 ? -53.497 11.925 52.353 1.00 82.19 92 SER A CA 1
ATOM 700 C C . SER A 1 92 ? -53.069 12.035 53.821 1.00 82.19 92 SER A C 1
ATOM 702 O O . SER A 1 92 ? -53.911 11.920 54.712 1.00 82.19 92 SER A O 1
ATOM 704 N N . VAL A 1 93 ? -51.798 12.361 54.082 1.00 81.12 93 VAL A N 1
ATOM 705 C CA . VAL A 1 93 ? -51.281 12.638 55.435 1.00 81.12 93 VAL A CA 1
ATOM 706 C C . VAL A 1 93 ? -51.917 13.898 56.032 1.00 81.12 93 VAL A C 1
ATOM 708 O O . VAL A 1 93 ? -52.272 13.907 57.210 1.00 81.12 93 VAL A O 1
ATOM 711 N N . VAL A 1 94 ? -52.128 14.951 55.235 1.00 82.81 94 VAL A N 1
ATOM 712 C CA . VAL A 1 94 ? -52.812 16.175 55.695 1.00 82.81 94 VAL A CA 1
ATOM 713 C C . VAL A 1 94 ? -54.262 15.886 56.100 1.00 82.81 94 VAL A C 1
ATOM 715 O O . VAL A 1 94 ? -54.684 16.328 57.169 1.00 82.81 94 VAL A O 1
ATOM 718 N N . LEU A 1 95 ? -55.004 15.108 55.303 1.00 79.00 95 LEU A N 1
ATOM 719 C CA . LEU A 1 95 ? -56.384 14.705 55.617 1.00 79.00 95 LEU A CA 1
ATOM 720 C C . LEU A 1 95 ? -56.468 13.807 56.859 1.00 79.00 95 LEU A C 1
ATOM 722 O O . LEU A 1 95 ? -57.393 13.939 57.661 1.00 79.00 95 LEU A O 1
ATOM 726 N N . PHE A 1 96 ? -55.496 12.912 57.036 1.00 83.12 96 PHE A N 1
ATOM 727 C CA . PHE A 1 96 ? -55.391 12.092 58.238 1.00 83.12 96 PHE A CA 1
ATOM 728 C C . PHE A 1 96 ? -55.135 12.960 59.477 1.00 83.12 96 PHE A C 1
ATOM 730 O O . PHE A 1 96 ? -55.871 12.883 60.459 1.00 83.12 96 PHE A O 1
ATOM 737 N N . ASN A 1 97 ? -54.156 13.865 59.400 1.00 81.94 97 ASN A N 1
ATOM 738 C CA . ASN A 1 97 ? -53.817 14.770 60.495 1.00 81.94 97 ASN A CA 1
ATOM 739 C C . ASN A 1 97 ? -54.961 15.732 60.843 1.00 81.94 97 ASN A C 1
ATOM 741 O O . ASN A 1 97 ? -55.161 16.030 62.023 1.00 81.94 97 ASN A O 1
ATOM 745 N N . SER A 1 98 ? -55.732 16.210 59.859 1.00 81.56 98 SER A N 1
ATOM 746 C CA . SER A 1 98 ? -56.917 17.031 60.133 1.00 81.56 98 SER A CA 1
ATOM 747 C C . SER A 1 98 ? -58.001 16.221 60.844 1.00 81.56 98 SER A C 1
ATOM 749 O O . SER A 1 98 ? -58.554 16.699 61.832 1.00 81.56 98 SER A O 1
ATOM 751 N N . GLY A 1 99 ? -58.242 14.977 60.410 1.00 78.88 99 GLY A N 1
ATOM 752 C CA . GLY A 1 99 ? -59.166 14.056 61.073 1.00 78.88 99 GLY A CA 1
ATOM 753 C C . GLY A 1 99 ? -58.776 13.785 62.530 1.00 78.88 99 GLY A C 1
ATOM 754 O O . GLY A 1 99 ? -59.616 13.911 63.422 1.00 78.88 99 GLY A O 1
ATOM 755 N N . CYS A 1 100 ? -57.496 13.489 62.780 1.00 80.62 100 CYS A N 1
ATOM 756 C CA . CYS A 1 100 ? -56.961 13.276 64.127 1.00 80.62 100 CYS A CA 1
ATOM 757 C C . CYS A 1 100 ? -57.138 14.516 65.013 1.00 80.62 100 CYS A C 1
ATOM 759 O O . CYS A 1 100 ? -57.552 14.394 66.161 1.00 80.62 100 CYS A O 1
ATOM 761 N N . LYS A 1 101 ? -56.884 15.723 64.492 1.00 81.88 101 LYS A N 1
ATOM 762 C CA . LYS A 1 101 ? -57.084 16.967 65.256 1.00 81.88 101 LYS A CA 1
ATOM 763 C C . LYS A 1 101 ? -58.551 17.196 65.621 1.00 81.88 101 LYS A C 1
ATOM 765 O O . LYS A 1 101 ? -58.829 17.573 66.757 1.00 81.88 101 LYS A O 1
ATOM 770 N N . SER A 1 102 ? -59.479 16.955 64.695 1.00 80.06 102 SER A N 1
ATOM 771 C CA . SER A 1 102 ? -60.914 17.132 64.945 1.00 80.06 102 SER A CA 1
ATOM 772 C C . SER A 1 102 ? -61.436 16.195 66.035 1.00 80.06 102 SER A C 1
ATOM 774 O O . SER A 1 102 ? -62.147 16.653 66.927 1.00 80.06 102 SER A O 1
ATOM 776 N N . ILE A 1 103 ? -61.051 14.912 66.019 1.00 83.50 103 ILE A N 1
ATOM 777 C CA . ILE A 1 103 ? -61.508 13.957 67.040 1.00 83.50 103 ILE A CA 1
ATOM 778 C C . ILE A 1 103 ? -60.882 14.236 68.412 1.00 83.50 103 ILE A C 1
ATOM 780 O O . ILE A 1 103 ? -61.575 14.160 69.423 1.00 83.50 103 ILE A O 1
ATOM 784 N N . LEU A 1 104 ? -59.610 14.652 68.454 1.00 83.06 104 LEU A N 1
ATOM 785 C CA . LEU A 1 104 ? -58.934 15.027 69.701 1.00 83.06 104 LEU A CA 1
ATOM 786 C C . LEU A 1 104 ? -59.559 16.272 70.339 1.00 83.06 104 LEU A C 1
ATOM 788 O O . LEU A 1 104 ? -59.704 16.336 71.559 1.00 83.06 104 LEU A O 1
ATOM 792 N N . LEU A 1 105 ? -59.954 17.253 69.520 1.00 83.31 105 LEU A N 1
ATOM 793 C CA . LEU A 1 105 ? -60.623 18.462 69.995 1.00 83.31 105 LEU A CA 1
ATOM 794 C C . LEU A 1 105 ? -61.977 18.127 70.634 1.00 83.31 105 LEU A C 1
ATOM 796 O O . LEU A 1 105 ? -62.261 18.591 71.738 1.00 83.31 105 LEU A O 1
ATOM 800 N N . VAL A 1 106 ? -62.776 17.282 69.972 1.00 82.06 106 VAL A N 1
ATOM 801 C CA . VAL A 1 106 ? -64.078 16.844 70.495 1.00 82.06 106 VAL A CA 1
ATOM 802 C C . VAL A 1 106 ? -63.891 15.999 71.752 1.00 82.06 106 VAL A C 1
ATOM 804 O O . VAL A 1 106 ? -64.542 16.274 72.754 1.00 82.06 106 VAL A O 1
ATOM 807 N N . ALA A 1 107 ? -62.946 15.055 71.773 1.00 79.75 107 ALA A N 1
ATOM 808 C CA . ALA A 1 107 ? -62.642 14.262 72.966 1.00 79.75 107 ALA A CA 1
ATOM 809 C C . ALA A 1 107 ? -62.253 15.149 74.163 1.00 79.75 107 ALA A C 1
ATOM 811 O O . ALA A 1 107 ? -62.766 14.963 75.265 1.00 79.75 107 ALA A O 1
ATOM 812 N N . LYS A 1 108 ? -61.429 16.182 73.940 1.00 80.88 108 LYS A N 1
ATOM 813 C CA . LYS A 1 108 ? -61.038 17.144 74.982 1.00 80.88 108 LYS A CA 1
ATOM 814 C C . LYS A 1 108 ? -62.226 17.962 75.503 1.00 80.88 108 LYS A C 1
ATOM 816 O O . LYS A 1 108 ? -62.357 18.140 76.712 1.00 80.88 108 LYS A O 1
ATOM 821 N N . GLN A 1 109 ? -63.109 18.419 74.613 1.00 79.62 109 GLN A N 1
ATOM 822 C CA . GLN A 1 109 ? -64.356 19.097 74.993 1.00 79.62 109 GLN A CA 1
ATOM 823 C C . GLN A 1 109 ? -65.308 18.157 75.746 1.00 79.62 109 GLN A C 1
ATOM 825 O O . GLN A 1 109 ? -66.014 18.586 76.654 1.00 79.62 109 GLN A O 1
ATOM 830 N N . THR A 1 110 ? -65.296 16.869 75.406 1.00 77.88 110 THR A N 1
ATOM 831 C CA . THR A 1 110 ? -66.131 15.847 76.041 1.00 77.88 110 THR A CA 1
ATOM 832 C C . THR A 1 110 ? -65.684 15.565 77.473 1.00 77.88 110 THR A C 1
ATOM 834 O O . THR A 1 110 ? -66.518 15.527 78.372 1.00 77.88 110 THR A O 1
ATOM 837 N N . ILE A 1 111 ? -64.371 15.449 77.700 1.00 78.38 111 ILE A N 1
ATOM 838 C CA . ILE A 1 111 ? -63.780 15.290 79.037 1.00 78.38 111 ILE A CA 1
ATOM 839 C C . ILE A 1 111 ? -64.118 16.503 79.916 1.00 78.38 111 ILE A C 1
ATOM 841 O O . ILE A 1 111 ? -64.618 16.331 81.022 1.00 78.38 111 ILE A O 1
ATOM 845 N N . GLN A 1 112 ? -63.988 17.726 79.385 1.00 73.19 112 GLN A N 1
ATOM 846 C CA . GLN A 1 112 ? -64.393 18.942 80.107 1.00 73.19 112 GLN A CA 1
ATOM 847 C C . GLN A 1 112 ? -65.887 18.977 80.471 1.00 73.19 112 GLN A C 1
ATOM 849 O O . GLN A 1 112 ? -66.243 19.517 81.517 1.00 73.19 112 GLN A O 1
ATOM 854 N N . LYS A 1 113 ? -66.769 18.420 79.628 1.00 70.25 113 LYS A N 1
ATOM 855 C CA . LYS A 1 113 ? -68.211 18.309 79.918 1.00 70.25 113 LYS A CA 1
ATOM 856 C C . LYS A 1 113 ? -68.521 17.197 80.937 1.00 70.25 113 LYS A C 1
ATOM 858 O O . LYS A 1 113 ? -69.494 17.322 81.677 1.00 70.25 113 LYS A O 1
ATOM 863 N N . LEU A 1 114 ? -67.708 16.137 81.001 1.00 68.38 114 LEU A N 1
ATOM 864 C CA . LEU A 1 114 ? -67.830 15.060 81.993 1.00 68.38 114 LEU A CA 1
ATOM 865 C C . LEU A 1 114 ? -67.367 15.490 83.393 1.00 68.38 114 LEU A C 1
ATOM 867 O O . LEU A 1 114 ? -68.039 15.156 84.366 1.00 68.38 114 LEU A O 1
ATOM 871 N N . ASP A 1 115 ? -66.298 16.284 83.495 1.00 61.38 115 ASP A N 1
ATOM 872 C CA . ASP A 1 115 ? -65.802 16.810 84.780 1.00 61.38 115 ASP A CA 1
ATOM 873 C C . ASP A 1 115 ? -66.832 17.718 85.480 1.00 61.38 115 ASP A C 1
ATOM 875 O O . ASP A 1 115 ? -66.878 17.801 86.706 1.00 61.38 115 ASP A O 1
ATOM 879 N N . GLN A 1 116 ? -67.733 18.346 84.718 1.00 57.97 116 GLN A N 1
ATOM 880 C CA . GLN A 1 116 ? -68.837 19.157 85.251 1.00 57.97 116 GLN A CA 1
ATOM 881 C C . GLN A 1 116 ? -69.997 18.321 85.829 1.00 57.97 116 GLN A C 1
ATOM 883 O O . GLN A 1 116 ? -70.894 18.882 86.455 1.00 57.97 116 GLN A O 1
ATOM 888 N N . CYS A 1 117 ? -69.996 16.993 85.649 1.00 50.81 117 CYS A N 1
ATOM 889 C CA . CYS A 1 117 ? -71.055 16.094 86.125 1.00 50.81 117 CYS A CA 1
ATOM 890 C C . CYS A 1 117 ? -70.741 15.394 87.465 1.00 50.81 117 CYS A C 1
ATOM 892 O O . CYS A 1 117 ? -71.578 14.630 87.944 1.00 50.81 117 CYS A O 1
ATOM 894 N N . GLY A 1 118 ? -69.577 15.628 88.086 1.00 48.50 118 GLY A N 1
ATOM 895 C CA . GLY A 1 118 ? -69.140 14.881 89.273 1.00 48.50 118 GLY A CA 1
ATOM 896 C C . GLY A 1 118 ? -68.646 15.754 90.423 1.00 48.50 118 GLY A C 1
ATOM 897 O O . GLY A 1 118 ? -67.444 15.943 90.566 1.00 48.50 118 GLY A O 1
ATOM 898 N N . SER A 1 119 ? -69.549 16.252 91.277 1.00 35.78 119 SER A N 1
ATOM 899 C CA . SER A 1 119 ? -69.220 16.785 92.616 1.00 35.78 119 SER A CA 1
ATOM 900 C C . SER A 1 119 ? -70.468 16.910 93.509 1.00 35.78 119 SER A C 1
ATOM 902 O O . SER A 1 119 ? -71.221 17.867 93.348 1.00 35.78 119 SER A O 1
ATOM 904 N N . ASN A 1 120 ? -70.680 15.987 94.466 1.00 30.61 120 ASN A N 1
ATOM 905 C CA . ASN A 1 120 ? -71.132 16.331 95.832 1.00 30.61 120 ASN A CA 1
ATOM 906 C C . ASN A 1 120 ? -71.070 15.136 96.832 1.00 30.61 120 ASN A C 1
ATOM 908 O O . ASN A 1 120 ? -71.574 14.064 96.493 1.00 30.61 120 ASN A O 1
ATOM 912 N N . PRO A 1 121 ? -70.516 15.310 98.056 1.00 44.97 121 PRO A N 1
ATOM 913 C CA . PRO A 1 121 ? -70.469 14.318 99.149 1.00 44.97 121 PRO A CA 1
ATOM 914 C C . PRO A 1 121 ? -71.412 14.664 100.334 1.00 44.97 121 PRO A C 1
ATOM 916 O O . PRO A 1 121 ? -71.756 15.834 100.479 1.00 44.97 121 PRO A O 1
ATOM 919 N N . ASN A 1 122 ? -71.792 13.687 101.191 1.00 27.44 122 ASN A N 1
ATOM 920 C CA . ASN A 1 122 ? -71.833 13.804 102.680 1.00 27.44 122 ASN A CA 1
ATOM 921 C C . ASN A 1 122 ? -72.593 12.693 103.471 1.00 27.44 122 ASN A C 1
ATOM 923 O O . ASN A 1 122 ? -73.716 12.342 103.124 1.00 27.44 122 ASN A O 1
ATOM 927 N N . ALA A 1 123 ? -71.971 12.322 104.612 1.00 27.05 123 ALA A N 1
ATOM 928 C CA . ALA A 1 123 ? -72.481 12.200 106.006 1.00 27.05 123 ALA A CA 1
ATOM 929 C C . ALA A 1 123 ? -73.139 10.912 106.604 1.00 27.05 123 ALA A C 1
ATOM 931 O O . ALA A 1 123 ? -74.288 10.589 106.323 1.00 27.05 123 ALA A O 1
ATOM 932 N N . ASP A 1 124 ? -72.383 10.301 107.544 1.00 26.42 124 ASP A N 1
ATOM 933 C CA . ASP A 1 124 ? -72.580 10.148 109.018 1.00 26.42 124 ASP A CA 1
ATOM 934 C C . ASP A 1 124 ? -73.418 9.060 109.758 1.00 26.42 124 ASP A C 1
ATOM 936 O O . ASP A 1 124 ? -74.504 8.635 109.377 1.00 26.42 124 ASP A O 1
ATOM 940 N N . ASN A 1 125 ? -72.812 8.683 110.905 1.00 33.97 125 ASN A N 1
ATOM 941 C CA . ASN A 1 125 ? -73.063 7.684 111.967 1.00 33.97 125 ASN A CA 1
ATOM 942 C C . ASN A 1 125 ? -74.277 7.940 112.896 1.00 33.97 125 ASN A C 1
ATOM 944 O O . ASN A 1 125 ? -74.691 9.087 113.032 1.00 33.97 125 ASN A O 1
ATOM 948 N N . ASN A 1 126 ? -74.703 6.935 113.701 1.00 26.67 126 ASN A N 1
ATOM 949 C CA . ASN A 1 126 ? -75.062 7.156 115.126 1.00 26.67 126 ASN A CA 1
ATOM 950 C C . ASN A 1 126 ? -75.226 5.896 116.024 1.00 26.67 126 ASN A C 1
ATOM 952 O O . ASN A 1 126 ? -75.366 4.774 115.551 1.00 26.67 126 ASN A O 1
ATOM 956 N N . THR A 1 127 ? -75.227 6.140 117.341 1.00 29.33 127 THR A N 1
ATOM 957 C CA . THR A 1 127 ? -74.840 5.282 118.487 1.00 29.33 127 THR A CA 1
ATOM 958 C C . THR A 1 127 ? -75.924 5.122 119.596 1.00 29.33 127 THR A C 1
ATOM 960 O O . THR A 1 127 ? -76.632 6.081 119.869 1.00 29.33 127 THR A O 1
ATOM 963 N N . VAL A 1 128 ? -75.912 3.973 120.317 1.00 30.22 128 VAL A N 1
ATOM 964 C CA . VAL A 1 128 ? -75.874 3.784 121.813 1.00 30.22 128 VAL A CA 1
ATOM 965 C C . VAL A 1 128 ? -77.128 3.839 122.755 1.00 30.22 128 VAL A C 1
ATOM 967 O O . VAL A 1 128 ? -77.972 4.720 122.650 1.00 30.22 128 VAL A O 1
ATOM 970 N N . LEU A 1 129 ? -77.058 2.941 123.781 1.00 33.31 129 LEU A N 1
ATOM 971 C CA . LEU A 1 129 ? -77.528 2.926 125.209 1.00 33.31 129 LEU A CA 1
ATOM 972 C C . LEU A 1 129 ? -78.827 2.178 125.605 1.00 33.31 129 LEU A C 1
ATOM 974 O O . LEU A 1 129 ? -79.911 2.590 125.220 1.00 33.31 129 LEU A O 1
ATOM 978 N N . GLN A 1 130 ? -78.721 1.171 126.501 1.00 31.69 130 GLN A N 1
ATOM 979 C CA . GLN A 1 130 ? -79.389 1.204 127.822 1.00 31.69 130 GLN A CA 1
ATOM 980 C C . GLN A 1 130 ? -78.850 0.123 128.788 1.00 31.69 130 GLN A C 1
ATOM 982 O O . GLN A 1 130 ? -78.848 -1.066 128.488 1.00 31.69 130 GLN A O 1
ATOM 987 N N . LEU A 1 131 ? -78.409 0.576 129.962 1.00 36.62 131 LEU A N 1
ATOM 988 C CA . LEU A 1 131 ? -77.471 -0.067 130.880 1.00 36.62 131 LEU A CA 1
ATOM 989 C C . LEU A 1 131 ? -78.121 -0.122 132.275 1.00 36.62 131 LEU A C 1
ATOM 991 O O . LEU A 1 131 ? -78.321 0.912 132.914 1.00 36.62 131 LEU A O 1
ATOM 995 N N . GLN A 1 132 ? -78.550 -1.317 132.697 1.00 41.22 132 GLN A N 1
ATOM 996 C CA . GLN A 1 132 ? -79.041 -1.604 134.056 1.00 41.22 132 GLN A CA 1
ATOM 997 C C . GLN A 1 132 ? -78.903 -3.106 134.389 1.00 41.22 132 GLN A C 1
ATOM 999 O O . GLN A 1 132 ? -79.788 -3.711 134.995 1.00 41.22 132 GLN A O 1
ATOM 1004 N N . LYS A 1 133 ? -77.789 -3.722 133.957 1.00 44.91 133 LYS A N 1
ATOM 1005 C CA . LYS A 1 133 ? -77.428 -5.127 134.233 1.00 44.91 133 LYS A CA 1
ATOM 1006 C C . LYS A 1 133 ? -75.950 -5.252 134.660 1.00 44.91 133 LYS A C 1
ATOM 1008 O O . LYS A 1 133 ? -75.343 -6.314 134.625 1.00 44.91 133 LYS A O 1
ATOM 1013 N N . ASP A 1 134 ? -75.386 -4.158 135.163 1.00 43.38 134 ASP A N 1
ATOM 1014 C CA . ASP A 1 134 ? -73.938 -3.927 135.249 1.00 43.38 134 ASP A CA 1
ATOM 1015 C C . ASP A 1 134 ? -73.307 -4.334 136.584 1.00 43.38 134 ASP A C 1
ATOM 1017 O O . ASP A 1 134 ? -72.256 -3.831 136.972 1.00 43.38 134 ASP A O 1
ATOM 1021 N N . GLN A 1 135 ? -73.919 -5.264 137.316 1.00 48.53 135 GLN A N 1
ATOM 1022 C CA . GLN A 1 135 ? -73.328 -5.759 138.566 1.00 48.53 135 GLN A CA 1
ATOM 1023 C C . GLN A 1 135 ? -73.111 -7.275 138.612 1.00 48.53 135 GLN A C 1
ATOM 1025 O O . GLN A 1 135 ? -72.492 -7.770 139.549 1.00 48.53 135 GLN A O 1
ATOM 1030 N N . GLN A 1 136 ? -73.517 -8.000 137.564 1.00 52.16 136 GLN A N 1
ATOM 1031 C CA . GLN A 1 136 ? -73.095 -9.385 137.305 1.00 52.16 136 GLN A CA 1
ATOM 1032 C C . GLN A 1 136 ? -72.187 -9.507 136.068 1.00 52.16 136 GLN A C 1
ATOM 1034 O O . GLN A 1 136 ? -71.391 -10.441 135.998 1.00 52.16 136 GLN A O 1
ATOM 1039 N N . GLU A 1 137 ? -72.218 -8.537 135.148 1.00 49.78 137 GLU A N 1
ATOM 1040 C CA . GLU A 1 137 ? -71.388 -8.534 133.933 1.00 49.78 137 GLU A CA 1
ATOM 1041 C C . GLU A 1 137 ? -69.905 -8.227 134.206 1.00 49.78 137 GLU A C 1
ATOM 1043 O O . GLU A 1 137 ? -69.054 -8.629 133.425 1.00 49.78 137 GLU A O 1
ATOM 1048 N N . LEU A 1 138 ? -69.541 -7.642 135.355 1.00 51.84 138 LEU A N 1
ATOM 1049 C CA . LEU A 1 138 ? -68.145 -7.288 135.675 1.00 51.84 138 LEU A CA 1
ATOM 1050 C C . LEU A 1 138 ? -67.220 -8.504 135.911 1.00 51.84 138 LEU A C 1
ATOM 1052 O O . LEU A 1 138 ? -65.996 -8.364 135.889 1.00 51.84 138 LEU A O 1
ATOM 1056 N N . GLN A 1 139 ? -67.788 -9.699 136.117 1.00 57.03 139 GLN A N 1
ATOM 1057 C CA . GLN A 1 139 ? -67.026 -10.948 136.235 1.00 57.03 139 GLN A CA 1
ATOM 1058 C C . GLN A 1 139 ? -66.836 -11.636 134.866 1.00 57.03 139 GLN A C 1
ATOM 1060 O O . GLN A 1 139 ? -65.763 -12.177 134.619 1.00 57.03 139 GLN A O 1
ATOM 1065 N N . GLN A 1 140 ? -67.821 -11.542 133.960 1.00 55.47 140 GLN A N 1
ATOM 1066 C CA . GLN A 1 140 ? -67.733 -12.028 132.569 1.00 55.47 140 GLN A CA 1
ATOM 1067 C C . GLN A 1 140 ? -66.899 -11.095 131.676 1.00 55.47 140 GLN A C 1
ATOM 1069 O O . GLN A 1 140 ? -66.093 -11.571 130.883 1.00 55.47 140 GLN A O 1
ATOM 1074 N N . LEU A 1 141 ? -66.978 -9.776 131.890 1.00 54.09 141 LEU A N 1
ATOM 1075 C CA . LEU A 1 141 ? -66.168 -8.780 131.178 1.00 54.09 141 LEU A CA 1
ATOM 1076 C C . LEU A 1 141 ? -64.670 -8.936 131.428 1.00 54.09 141 LEU A C 1
ATOM 1078 O O . LEU A 1 141 ? -63.882 -8.490 130.607 1.00 54.09 141 LEU A O 1
ATOM 1082 N N . LYS A 1 142 ? -64.255 -9.550 132.543 1.00 62.53 142 LYS A N 1
ATOM 1083 C CA . LYS A 1 142 ? -62.837 -9.822 132.818 1.00 62.53 142 LYS A CA 1
ATOM 1084 C C . LYS A 1 142 ? -62.286 -10.965 131.961 1.00 62.53 142 LYS A C 1
ATOM 1086 O O . LYS A 1 142 ? -61.140 -10.879 131.534 1.00 62.53 142 LYS A O 1
ATOM 1091 N N . GLU A 1 143 ? -63.094 -11.989 131.694 1.00 66.81 143 GLU A N 1
ATOM 1092 C CA . GLU A 1 143 ? -62.739 -13.089 130.788 1.00 66.81 143 GLU A CA 1
ATOM 1093 C C . GLU A 1 143 ? -62.854 -12.646 129.321 1.00 66.81 143 GLU A C 1
ATOM 1095 O O . GLU A 1 143 ? -61.942 -12.906 128.537 1.00 66.81 143 GLU A O 1
ATOM 1100 N N . GLU A 1 144 ? -63.881 -11.863 128.967 1.00 65.44 144 GLU A N 1
ATOM 1101 C CA . GLU A 1 144 ? -63.996 -11.252 127.635 1.00 65.44 144 GLU A CA 1
ATOM 1102 C C . GLU A 1 144 ? -62.881 -10.239 127.349 1.00 65.44 144 GLU A C 1
ATOM 1104 O O . GLU A 1 144 ? -62.367 -10.220 126.237 1.00 65.44 144 GLU A O 1
ATOM 1109 N N . LEU A 1 145 ? -62.430 -9.430 128.320 1.00 65.06 145 LEU A N 1
ATOM 1110 C CA . LEU A 1 145 ? -61.295 -8.519 128.099 1.00 65.06 145 LEU A CA 1
ATOM 1111 C C . LEU A 1 145 ? -60.012 -9.279 127.7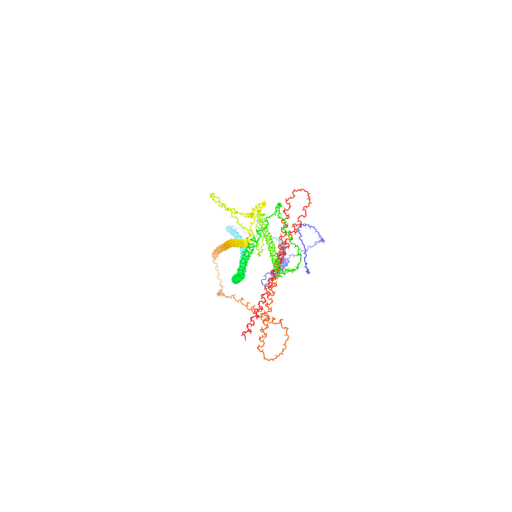79 1.00 65.06 145 LEU A C 1
ATOM 1113 O O . LEU A 1 145 ? -59.238 -8.821 126.945 1.00 65.06 145 LEU A O 1
ATOM 1117 N N . GLN A 1 146 ? -59.798 -10.433 128.411 1.00 72.25 146 GLN A N 1
ATOM 1118 C CA . GLN A 1 146 ? -58.630 -11.265 128.149 1.00 72.25 146 GLN A CA 1
ATOM 1119 C C . GLN A 1 146 ? -58.717 -11.926 126.764 1.00 72.25 146 GLN A C 1
ATOM 1121 O O . GLN A 1 146 ? -57.735 -11.917 126.022 1.00 72.25 146 GLN A O 1
ATOM 1126 N N . GLN A 1 147 ? -59.906 -12.377 126.359 1.00 71.56 147 GLN A N 1
ATOM 1127 C CA . GLN A 1 147 ? -60.156 -12.941 125.030 1.00 71.56 147 GLN A CA 1
ATOM 1128 C C . GLN A 1 147 ? -60.058 -11.883 123.914 1.00 71.56 147 GLN A C 1
ATOM 1130 O O . GLN A 1 147 ? -59.449 -12.127 122.877 1.00 71.56 147 GLN A O 1
ATOM 1135 N N . ILE A 1 148 ? -60.558 -10.667 124.154 1.00 72.00 148 ILE A N 1
ATOM 1136 C CA . ILE A 1 148 ? -60.443 -9.517 123.243 1.00 72.00 148 ILE A CA 1
ATOM 1137 C C . ILE A 1 148 ? -58.990 -9.038 123.147 1.00 72.00 148 ILE A C 1
ATOM 1139 O O . ILE A 1 148 ? -58.570 -8.536 122.105 1.00 72.00 148 ILE A O 1
ATOM 1143 N N . GLN A 1 149 ? -58.199 -9.177 124.211 1.00 72.44 149 GLN A N 1
ATOM 1144 C CA . GLN A 1 149 ? -56.786 -8.811 124.196 1.00 72.44 149 GLN A CA 1
ATOM 1145 C C . GLN A 1 149 ? -55.958 -9.817 123.382 1.00 72.44 149 GLN A C 1
ATOM 1147 O O . GLN A 1 149 ? -55.124 -9.390 122.585 1.00 72.44 149 GLN A O 1
ATOM 1152 N N . GLU A 1 150 ? -56.251 -11.117 123.482 1.00 77.06 150 GLU A N 1
ATOM 1153 C CA . GLU A 1 150 ? -55.681 -12.156 122.609 1.00 77.06 150 GLU A CA 1
ATOM 1154 C C . GLU A 1 150 ? -56.151 -12.014 121.150 1.00 77.06 150 GLU A C 1
ATOM 1156 O O . GLU A 1 150 ? -55.345 -12.118 120.227 1.00 77.06 150 GLU A O 1
ATOM 1161 N N . GLU A 1 151 ? -57.423 -11.685 120.913 1.00 75.12 151 GLU A N 1
ATOM 1162 C CA . GLU A 1 151 ? -57.964 -11.476 119.566 1.00 75.12 151 GLU A CA 1
ATOM 1163 C C . GLU A 1 151 ? -57.421 -10.195 118.914 1.00 75.12 151 GLU A C 1
ATOM 1165 O O . GLU A 1 151 ? -57.139 -10.182 117.715 1.00 75.12 151 GLU A O 1
ATOM 1170 N N . ARG A 1 152 ? -57.168 -9.13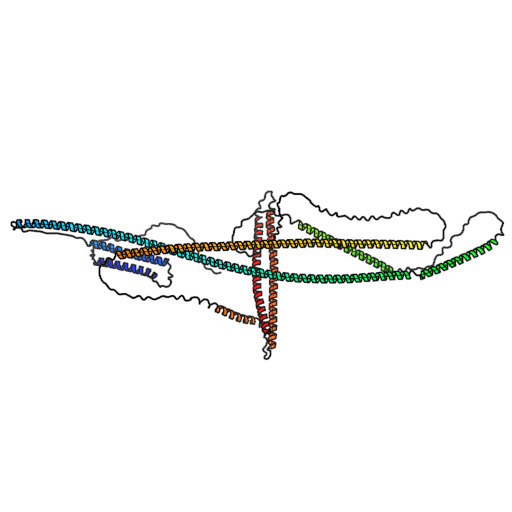7 119.698 1.00 75.62 152 ARG A N 1
ATOM 1171 C CA . ARG A 1 152 ? -56.444 -7.941 119.234 1.00 75.62 152 ARG A CA 1
ATOM 1172 C C . ARG A 1 152 ? -54.978 -8.232 118.947 1.00 75.62 152 ARG A C 1
ATOM 1174 O O . ARG A 1 152 ? -54.450 -7.677 117.988 1.00 75.62 152 ARG A O 1
ATOM 1181 N N . GLN A 1 153 ? -54.328 -9.092 119.730 1.00 73.56 153 GLN A N 1
ATOM 1182 C CA . GLN A 1 153 ? -52.961 -9.535 119.449 1.00 73.56 153 GLN A CA 1
ATOM 1183 C C . GLN A 1 153 ? -52.920 -10.323 118.127 1.00 73.56 153 GLN A C 1
ATOM 1185 O O . GLN A 1 153 ? -52.109 -10.021 117.256 1.00 73.56 153 GLN A O 1
ATOM 1190 N N . LEU A 1 154 ? -53.874 -11.239 117.920 1.00 75.94 154 LEU A N 1
ATOM 1191 C CA . LEU A 1 154 ? -54.010 -12.025 116.691 1.00 75.94 154 LEU A CA 1
ATOM 1192 C C . LEU A 1 154 ? -54.398 -11.162 115.475 1.00 75.94 154 LEU A C 1
ATOM 1194 O O . LEU A 1 154 ? -53.928 -11.404 114.365 1.00 75.94 154 LEU A O 1
ATOM 1198 N N . GLN A 1 155 ? -55.252 -10.149 115.652 1.00 74.12 155 GLN A N 1
ATOM 1199 C CA . GLN A 1 155 ? -55.576 -9.182 114.597 1.00 74.12 155 GLN A CA 1
ATOM 1200 C C . GLN A 1 155 ? -54.380 -8.303 114.256 1.00 74.12 155 GLN A C 1
ATOM 1202 O O . GLN A 1 155 ? -54.159 -8.033 113.079 1.00 74.12 155 GLN A O 1
ATOM 1207 N N . LYS A 1 156 ? -53.585 -7.906 115.253 1.00 78.44 156 LYS A N 1
ATOM 1208 C CA . LYS A 1 156 ? -52.356 -7.147 115.035 1.00 78.44 156 LYS A CA 1
ATOM 1209 C C . LYS A 1 156 ? -51.327 -7.974 114.265 1.00 78.44 156 LYS A C 1
ATOM 1211 O O . LYS A 1 156 ? -50.803 -7.489 113.274 1.00 78.44 156 LYS A O 1
ATOM 1216 N N . GLU A 1 157 ? -51.133 -9.242 114.623 1.00 77.88 157 GLU A N 1
ATOM 1217 C CA . GLU A 1 157 ? -50.264 -10.159 113.873 1.00 77.88 157 GLU A CA 1
ATOM 1218 C C . GLU A 1 157 ? -50.788 -10.438 112.454 1.00 77.88 157 GLU A C 1
ATOM 1220 O O . GLU A 1 157 ? -50.009 -10.494 111.504 1.00 77.88 157 GLU A O 1
ATOM 1225 N N . LYS A 1 158 ? -52.111 -10.559 112.265 1.00 76.25 158 LYS A N 1
ATOM 1226 C CA . LYS A 1 158 ? -52.716 -10.684 110.927 1.00 76.25 158 LYS A CA 1
ATOM 1227 C C . LYS A 1 158 ? -52.564 -9.416 110.095 1.00 76.25 158 LYS A C 1
ATOM 1229 O O . LYS A 1 158 ? -52.363 -9.521 108.888 1.00 76.25 158 LYS A O 1
ATOM 1234 N N . GLN A 1 159 ? -52.661 -8.243 110.711 1.00 77.38 159 GLN A N 1
ATOM 1235 C CA . GLN A 1 159 ? -52.480 -6.966 110.033 1.00 77.38 159 GLN A CA 1
ATOM 1236 C C . GLN A 1 159 ? -51.009 -6.742 109.671 1.00 77.38 159 GLN A C 1
ATOM 1238 O O . GLN A 1 159 ? -50.725 -6.413 108.526 1.00 77.38 159 GLN A O 1
ATOM 1243 N N . GLU A 1 160 ? -50.075 -7.049 110.572 1.00 75.88 160 GLU A N 1
ATOM 1244 C CA . GLU A 1 160 ? -48.634 -7.026 110.295 1.00 75.88 160 GLU A CA 1
ATOM 1245 C C . GLU A 1 160 ? -48.252 -8.052 109.210 1.00 75.88 160 GLU A C 1
ATOM 1247 O O . GLU A 1 160 ? -47.460 -7.749 108.318 1.00 75.88 160 GLU A O 1
ATOM 1252 N N . MET A 1 161 ? -48.867 -9.244 109.203 1.00 76.69 161 MET A N 1
ATOM 1253 C CA . MET A 1 161 ? -48.674 -10.235 108.138 1.00 76.69 161 MET A CA 1
ATOM 1254 C C . MET A 1 161 ? -49.272 -9.771 106.800 1.00 76.69 161 MET A C 1
ATOM 1256 O O . MET A 1 161 ? -48.657 -9.999 105.759 1.00 76.69 161 MET A O 1
ATOM 1260 N N . ALA A 1 162 ? -50.435 -9.114 106.802 1.00 74.88 162 ALA A N 1
ATOM 1261 C CA . ALA A 1 162 ? -51.061 -8.569 105.597 1.00 74.88 162 ALA A CA 1
ATOM 1262 C C . ALA A 1 162 ? -50.270 -7.383 105.022 1.00 74.88 162 ALA A C 1
ATOM 1264 O O . ALA A 1 162 ? -50.088 -7.307 103.809 1.00 74.88 162 ALA A O 1
ATOM 1265 N N . GLU A 1 163 ? -49.739 -6.508 105.877 1.00 75.56 163 GLU A N 1
ATOM 1266 C CA . GLU A 1 163 ? -48.852 -5.407 105.488 1.00 75.56 163 GLU A CA 1
ATOM 1267 C C . GLU A 1 163 ? -47.517 -5.938 104.950 1.00 75.56 163 GLU A C 1
ATOM 1269 O O . GLU A 1 163 ? -47.045 -5.469 103.915 1.00 75.56 163 GLU A O 1
ATOM 1274 N N . ALA A 1 164 ? -46.952 -6.986 105.561 1.00 77.31 164 ALA A N 1
ATOM 1275 C CA . ALA A 1 164 ? -45.764 -7.660 105.040 1.00 77.31 164 ALA A CA 1
ATOM 1276 C C . ALA A 1 164 ? -46.021 -8.345 103.683 1.00 77.31 164 ALA A C 1
ATOM 1278 O O . ALA A 1 164 ? -45.161 -8.316 102.801 1.00 77.31 164 ALA A O 1
ATOM 1279 N N . LEU A 1 165 ? -47.205 -8.936 103.481 1.00 77.19 165 LEU A N 1
ATOM 1280 C CA . LEU A 1 165 ? -47.615 -9.526 102.200 1.00 77.19 165 LEU A CA 1
ATOM 1281 C C . LEU A 1 165 ? -47.851 -8.461 101.126 1.00 77.19 165 LEU A C 1
ATOM 1283 O O . LEU A 1 165 ? -47.425 -8.653 99.990 1.00 77.19 165 LEU A O 1
ATOM 1287 N N . ALA A 1 166 ? -48.469 -7.334 101.482 1.00 75.88 166 ALA A N 1
ATOM 1288 C CA . ALA A 1 166 ? -48.658 -6.198 100.586 1.00 75.88 166 ALA A CA 1
ATOM 1289 C C . ALA A 1 166 ? -47.313 -5.567 100.197 1.00 75.88 166 ALA A C 1
ATOM 1291 O O . ALA A 1 166 ? -47.067 -5.342 99.015 1.00 75.88 166 ALA A O 1
ATOM 1292 N N . ALA A 1 167 ? -46.399 -5.379 101.154 1.00 76.88 167 ALA A N 1
ATOM 1293 C CA . ALA A 1 167 ? -45.045 -4.899 100.886 1.00 76.88 167 ALA A CA 1
ATOM 1294 C C . ALA A 1 167 ? -44.270 -5.860 99.970 1.00 76.88 167 ALA A C 1
ATOM 1296 O O . ALA A 1 167 ? -43.609 -5.423 99.031 1.00 76.88 167 ALA A O 1
ATOM 1297 N N . LYS A 1 168 ? -44.400 -7.177 100.184 1.00 81.62 168 LYS A N 1
ATOM 1298 C CA . LYS A 1 168 ? -43.766 -8.192 99.331 1.00 81.62 168 LYS A CA 1
ATOM 1299 C C . LYS A 1 168 ? -44.389 -8.266 97.934 1.00 81.62 168 LYS A C 1
ATOM 1301 O O . LYS A 1 168 ? -43.668 -8.479 96.965 1.00 81.62 168 LYS A O 1
ATOM 1306 N N . SER A 1 169 ? -45.704 -8.073 97.822 1.00 78.44 169 SER A N 1
ATOM 1307 C CA . SER A 1 169 ? -46.407 -7.991 96.537 1.00 78.44 169 SER A CA 1
ATOM 1308 C C . SER A 1 169 ? -46.002 -6.741 95.757 1.00 78.44 169 SER A C 1
ATOM 1310 O O . SER A 1 169 ? -45.772 -6.840 94.558 1.00 78.44 169 SER A O 1
ATOM 1312 N N . ASN A 1 170 ? -45.873 -5.592 96.426 1.00 78.62 170 ASN A N 1
ATOM 1313 C CA . ASN A 1 170 ? -45.433 -4.345 95.799 1.00 78.62 170 ASN A CA 1
ATOM 1314 C C . ASN A 1 170 ? -43.966 -4.427 95.357 1.00 78.62 170 ASN A C 1
ATOM 1316 O O . ASN A 1 170 ? -43.658 -4.043 94.237 1.00 78.62 170 ASN A O 1
ATOM 1320 N N . ALA A 1 171 ? -43.085 -5.017 96.172 1.00 80.06 171 ALA A N 1
ATOM 1321 C CA . ALA A 1 171 ? -41.688 -5.239 95.794 1.00 80.06 171 ALA A CA 1
ATOM 1322 C C . ALA A 1 171 ? -41.548 -6.181 94.581 1.00 80.06 171 ALA A C 1
ATOM 1324 O O . ALA A 1 171 ? -40.744 -5.922 93.691 1.00 80.06 171 ALA A O 1
ATOM 1325 N N . LEU A 1 172 ? -42.357 -7.248 94.510 1.00 82.56 172 LEU A N 1
ATOM 1326 C CA . LEU A 1 172 ? -42.410 -8.122 93.331 1.00 82.56 172 LEU A CA 1
ATOM 1327 C C . LEU A 1 172 ? -42.973 -7.400 92.101 1.00 82.56 172 LEU A C 1
ATOM 1329 O O . LEU A 1 172 ? -42.499 -7.644 90.996 1.00 82.56 172 LEU A O 1
ATOM 1333 N N . LEU A 1 173 ? -43.963 -6.519 92.277 1.00 82.12 173 LEU A N 1
ATOM 1334 C CA . LEU A 1 173 ? -44.514 -5.718 91.185 1.00 82.12 173 LEU A CA 1
ATOM 1335 C C . LEU A 1 173 ? -43.444 -4.773 90.613 1.00 82.12 173 LEU A C 1
ATOM 1337 O O . LEU A 1 173 ? -43.205 -4.799 89.409 1.00 82.12 173 LEU A O 1
ATOM 1341 N N . GLU A 1 174 ? -42.738 -4.033 91.474 1.00 83.31 174 GLU A N 1
ATOM 1342 C CA . GLU A 1 174 ? -41.634 -3.143 91.084 1.00 83.31 174 GLU A CA 1
ATOM 1343 C C . GLU A 1 174 ? -40.497 -3.907 90.382 1.00 83.31 174 GLU A C 1
ATOM 1345 O O . GLU A 1 174 ? -39.986 -3.454 89.358 1.00 83.31 174 GLU A O 1
ATOM 1350 N N . GLU A 1 175 ? -40.138 -5.101 90.870 1.00 85.44 175 GLU A N 1
ATOM 1351 C CA . GLU A 1 175 ? -39.149 -5.967 90.214 1.00 85.44 175 GLU A CA 1
ATOM 1352 C C . GLU A 1 175 ? -39.631 -6.423 88.826 1.00 85.44 175 GLU A C 1
ATOM 1354 O O . GLU A 1 175 ? -38.865 -6.397 87.860 1.00 85.44 175 GLU A O 1
ATOM 1359 N N . THR A 1 176 ? -40.913 -6.784 88.681 1.00 81.88 176 THR A N 1
ATOM 1360 C CA . THR A 1 176 ? -41.471 -7.153 87.370 1.00 81.88 176 THR A CA 1
ATOM 1361 C C . THR A 1 176 ? -41.563 -5.972 86.406 1.00 81.88 176 THR A C 1
ATOM 1363 O O . THR A 1 176 ? -41.278 -6.152 85.224 1.00 81.88 176 THR A O 1
ATOM 1366 N N . GLU A 1 177 ? -41.891 -4.768 86.878 1.00 85.38 177 GLU A N 1
ATOM 1367 C CA . GLU A 1 177 ? -41.924 -3.548 86.060 1.00 85.38 177 GLU A CA 1
ATOM 1368 C C . GLU A 1 177 ? -40.516 -3.137 85.602 1.00 85.38 177 GLU A C 1
ATOM 1370 O O . GLU A 1 177 ? -40.309 -2.822 84.426 1.00 85.38 177 GLU A O 1
ATOM 1375 N N . ALA A 1 178 ? -39.515 -3.232 86.483 1.00 85.81 178 ALA A N 1
ATOM 1376 C CA . ALA A 1 178 ? -38.112 -3.027 86.121 1.00 85.81 178 ALA A CA 1
ATOM 1377 C C . ALA A 1 178 ? -37.646 -4.038 85.055 1.00 85.81 178 ALA A C 1
ATOM 1379 O O . ALA A 1 178 ? -36.968 -3.681 84.093 1.00 85.81 178 ALA A O 1
ATOM 1380 N N . LEU A 1 179 ? -38.069 -5.299 85.169 1.00 88.50 179 LEU A N 1
ATOM 1381 C CA . LEU A 1 179 ? -37.700 -6.353 84.222 1.00 88.50 179 LEU A CA 1
ATOM 1382 C C . LEU A 1 179 ? -38.433 -6.215 82.872 1.00 88.50 179 LEU A C 1
ATOM 1384 O O . LEU A 1 179 ? -37.873 -6.542 81.823 1.00 88.50 179 LEU A O 1
ATOM 1388 N N . VAL A 1 180 ? -39.670 -5.704 82.871 1.00 89.12 180 VAL A N 1
ATOM 1389 C CA . VAL A 1 180 ? -40.417 -5.361 81.646 1.00 89.12 180 VAL A CA 1
ATOM 1390 C C . VAL A 1 180 ? -39.764 -4.181 80.928 1.00 89.12 180 VAL A C 1
ATOM 1392 O O . VAL A 1 180 ? -39.499 -4.288 79.732 1.00 89.12 180 VAL A O 1
ATOM 1395 N N . THR A 1 181 ? -39.420 -3.110 81.647 1.00 87.56 181 THR A N 1
ATOM 1396 C CA . THR A 1 181 ? -38.744 -1.942 81.055 1.00 87.56 181 THR A CA 1
ATOM 1397 C C . THR A 1 181 ? -37.346 -2.288 80.527 1.00 87.56 181 THR A C 1
ATOM 1399 O O . THR A 1 181 ? -36.967 -1.840 79.445 1.00 87.56 181 THR A O 1
ATOM 1402 N N . GLU A 1 182 ? -36.590 -3.160 81.207 1.00 90.88 182 GLU A N 1
ATOM 1403 C CA . GLU A 1 182 ? -35.316 -3.681 80.690 1.00 90.88 182 GLU A CA 1
ATOM 1404 C C . GLU A 1 182 ? -35.510 -4.493 79.395 1.00 90.88 182 GLU A C 1
ATOM 1406 O O . GLU A 1 182 ? -34.737 -4.350 78.442 1.00 90.88 182 GLU A O 1
ATOM 1411 N N . LYS A 1 183 ? -36.558 -5.327 79.326 1.00 89.19 183 LYS A N 1
ATOM 1412 C CA . LYS A 1 183 ? -36.899 -6.085 78.112 1.00 89.19 183 LYS A CA 1
ATOM 1413 C C . LYS A 1 183 ? -37.330 -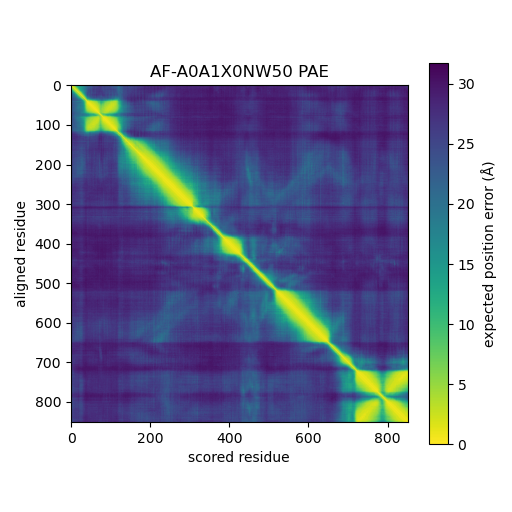5.182 76.962 1.00 89.19 183 LYS A C 1
ATOM 1415 O O . LYS A 1 183 ? -36.915 -5.439 75.835 1.00 89.19 183 LYS A O 1
ATOM 1420 N N . GLU A 1 184 ? -38.124 -4.147 77.220 1.00 89.44 184 GLU A N 1
ATOM 1421 C CA . GLU A 1 184 ? -38.521 -3.162 76.205 1.00 89.44 184 GLU A CA 1
ATOM 1422 C C . GLU A 1 184 ? -37.309 -2.394 75.666 1.00 89.44 184 GLU A C 1
ATOM 1424 O O . GLU A 1 184 ? -37.166 -2.254 74.451 1.00 89.44 184 GLU A O 1
ATOM 1429 N N . ASN A 1 185 ? -36.377 -1.997 76.539 1.00 91.06 185 ASN A N 1
ATOM 1430 C CA . ASN A 1 185 ? -35.127 -1.358 76.124 1.00 91.06 185 ASN A CA 1
ATOM 1431 C C . ASN A 1 185 ? -34.268 -2.290 75.253 1.00 91.06 185 ASN A C 1
ATOM 1433 O O . ASN A 1 185 ? -33.837 -1.888 74.172 1.00 91.06 185 ASN A O 1
ATOM 1437 N N . LYS A 1 186 ? -34.085 -3.556 75.661 1.00 91.31 186 LYS A N 1
ATOM 1438 C CA . LYS A 1 186 ? -33.373 -4.567 74.855 1.00 91.31 186 LYS A CA 1
ATOM 1439 C C . LYS A 1 186 ? -34.072 -4.853 73.526 1.00 91.31 186 LYS A C 1
ATOM 1441 O O . LYS A 1 186 ? -33.405 -5.076 72.520 1.00 91.31 186 LYS A O 1
ATOM 1446 N N . MET A 1 187 ? -35.404 -4.842 73.501 1.00 91.12 187 MET A N 1
ATOM 1447 C CA . MET A 1 187 ? -36.183 -5.025 72.276 1.00 91.12 187 MET A CA 1
ATOM 1448 C C . MET A 1 187 ? -35.982 -3.855 71.311 1.00 91.12 187 MET A C 1
ATOM 1450 O O . MET A 1 187 ? -35.745 -4.095 70.131 1.00 91.12 187 MET A O 1
ATOM 1454 N N . MET A 1 188 ? -36.002 -2.610 71.801 1.00 90.50 188 MET A N 1
ATOM 1455 C CA . MET A 1 188 ? -35.696 -1.437 70.975 1.00 90.50 188 MET A CA 1
ATOM 1456 C C . MET A 1 188 ? -34.252 -1.446 70.462 1.00 90.50 188 MET A C 1
ATOM 1458 O O . MET A 1 188 ? -34.016 -1.101 69.307 1.00 90.50 188 MET A O 1
ATOM 1462 N N . GLU A 1 189 ? -33.290 -1.870 71.281 1.00 92.00 189 GLU A N 1
ATOM 1463 C CA . GLU A 1 189 ? -31.886 -1.982 70.872 1.00 92.00 189 GLU A CA 1
ATOM 1464 C C . GLU A 1 189 ? -31.687 -3.062 69.795 1.00 92.00 189 GLU A C 1
ATOM 1466 O O . GLU A 1 189 ? -31.037 -2.815 68.778 1.00 92.00 189 GLU A O 1
ATOM 1471 N N . LEU A 1 190 ? -32.326 -4.229 69.950 1.00 92.19 190 LEU A N 1
ATOM 1472 C CA . LEU A 1 190 ? -32.344 -5.275 68.923 1.00 92.19 190 LEU A CA 1
ATOM 1473 C C . LEU A 1 190 ? -33.039 -4.808 67.642 1.00 92.19 190 LEU A C 1
ATOM 1475 O O . LEU A 1 190 ? -32.540 -5.076 66.551 1.00 92.19 190 LEU A O 1
ATOM 1479 N N . GLN A 1 191 ? -34.160 -4.094 67.754 1.00 92.38 191 GLN A N 1
ATOM 1480 C CA . GLN A 1 191 ? -34.874 -3.544 66.603 1.00 92.38 191 GLN A CA 1
ATOM 1481 C C . GLN A 1 191 ? -33.999 -2.548 65.837 1.00 92.38 191 GLN A C 1
ATOM 1483 O O . GLN A 1 191 ? -33.878 -2.648 64.617 1.00 92.38 191 GLN A O 1
ATOM 1488 N N . LYS A 1 192 ? -33.306 -1.659 66.556 1.00 93.56 192 LYS A N 1
ATOM 1489 C CA . LYS A 1 192 ? -32.339 -0.728 65.972 1.00 93.56 192 LYS A CA 1
ATOM 1490 C C . LYS A 1 192 ? -31.204 -1.467 65.256 1.00 93.56 192 LYS A C 1
ATOM 1492 O O . LYS A 1 192 ? -30.877 -1.123 64.124 1.00 93.56 192 LYS A O 1
ATOM 1497 N N . HIS A 1 193 ? -30.643 -2.516 65.859 1.00 90.62 193 HIS A N 1
ATOM 1498 C CA . HIS A 1 193 ? -29.615 -3.329 65.203 1.00 90.62 193 HIS A CA 1
ATOM 1499 C C . HIS A 1 193 ? -30.126 -4.059 63.955 1.00 90.62 193 HIS A C 1
ATOM 1501 O O . HIS A 1 193 ? -29.392 -4.179 62.975 1.00 90.62 193 HIS A O 1
ATOM 1507 N N . VAL A 1 194 ? -31.377 -4.527 63.951 1.00 91.56 194 VAL A N 1
ATOM 1508 C CA . VAL A 1 194 ? -31.994 -5.120 62.754 1.00 91.56 194 VAL A CA 1
ATOM 1509 C C . VAL A 1 194 ? -32.143 -4.077 61.644 1.00 91.56 194 VAL A C 1
ATOM 1511 O O . VAL A 1 194 ? -31.843 -4.386 60.492 1.00 91.56 194 VAL A O 1
ATOM 1514 N N . GLU A 1 195 ? -32.544 -2.847 61.968 1.00 92.56 195 GLU A N 1
ATOM 1515 C CA . GLU A 1 195 ? -32.635 -1.747 60.999 1.00 92.56 195 GLU A CA 1
ATOM 1516 C C . GLU A 1 195 ? -31.256 -1.358 60.436 1.00 92.56 195 GLU A C 1
ATOM 1518 O O . GLU A 1 195 ? -31.109 -1.200 59.222 1.00 92.56 195 GLU A O 1
ATOM 1523 N N . GLU A 1 196 ? -30.223 -1.283 61.281 1.00 92.38 196 GLU A N 1
ATOM 1524 C CA . GLU A 1 196 ? -28.832 -1.050 60.861 1.00 92.38 196 GLU A CA 1
ATOM 1525 C C . GLU A 1 196 ? -28.314 -2.180 59.949 1.00 92.38 196 GLU A C 1
ATOM 1527 O O . GLU A 1 196 ? -27.695 -1.926 58.910 1.00 92.38 196 GLU A O 1
ATOM 1532 N N . LEU A 1 197 ? -28.614 -3.441 60.278 1.00 92.19 197 LEU A N 1
ATOM 1533 C CA . LEU A 1 197 ? -28.260 -4.594 59.443 1.00 92.19 197 LEU A CA 1
ATOM 1534 C C . LEU A 1 197 ? -29.010 -4.598 58.104 1.00 92.19 197 LEU A C 1
ATOM 1536 O O . LEU A 1 197 ? -28.433 -4.937 57.074 1.00 92.19 197 LEU A O 1
ATOM 1540 N N . GLN A 1 198 ? -30.278 -4.186 58.082 1.00 92.00 198 GLN A N 1
ATOM 1541 C CA . GLN A 1 198 ? -31.037 -4.049 56.836 1.00 92.00 198 GLN A CA 1
ATOM 1542 C C . GLN A 1 198 ? -30.479 -2.931 55.950 1.00 92.00 198 GLN A C 1
ATOM 1544 O O . GLN A 1 198 ? -30.368 -3.114 54.737 1.00 92.00 198 GLN A O 1
ATOM 1549 N N . GLN A 1 199 ? -30.079 -1.799 56.537 1.00 92.81 199 GLN A N 1
ATOM 1550 C CA . GLN A 1 199 ? -29.443 -0.711 55.792 1.00 92.81 199 GLN A CA 1
ATOM 1551 C C . GLN A 1 199 ? -28.090 -1.132 55.215 1.00 92.81 199 GLN A C 1
ATOM 1553 O O . GLN A 1 199 ? -27.842 -0.898 54.034 1.00 92.81 199 GLN A O 1
ATOM 1558 N N . THR A 1 200 ? -27.244 -1.792 56.011 1.00 92.56 200 THR A N 1
ATOM 1559 C CA . THR A 1 200 ? -25.936 -2.284 55.543 1.00 92.56 200 THR A CA 1
ATOM 1560 C C . THR A 1 200 ? -26.071 -3.366 54.469 1.00 92.56 200 THR A C 1
ATOM 1562 O O . THR A 1 200 ? -25.320 -3.368 53.494 1.00 92.56 200 THR A O 1
ATOM 1565 N N . LEU A 1 201 ? -27.066 -4.251 54.581 1.00 91.44 201 LEU A N 1
ATOM 1566 C CA . LEU A 1 201 ? -27.372 -5.229 53.538 1.00 91.44 201 LEU A CA 1
ATOM 1567 C C . LEU A 1 201 ? -27.789 -4.544 52.228 1.00 91.44 201 LEU A C 1
ATOM 1569 O O . LEU A 1 201 ? -27.327 -4.930 51.155 1.00 91.44 201 LEU A O 1
ATOM 1573 N N . GLU A 1 202 ? -28.630 -3.512 52.306 1.00 92.50 202 GLU A N 1
ATOM 1574 C CA . GLU A 1 202 ? -29.079 -2.763 51.132 1.00 92.50 202 GLU A CA 1
ATOM 1575 C C . GLU A 1 202 ? -27.934 -1.967 50.483 1.00 92.50 202 GLU A C 1
ATOM 1577 O O . GLU A 1 202 ? -27.853 -1.900 49.255 1.00 92.50 202 GLU A O 1
ATOM 1582 N N . THR A 1 203 ? -27.006 -1.406 51.269 1.00 92.38 203 THR A N 1
ATOM 1583 C CA . THR A 1 203 ? -25.808 -0.748 50.720 1.00 92.38 203 THR A CA 1
ATOM 1584 C C . THR A 1 203 ? -24.883 -1.746 50.032 1.00 92.38 203 THR A C 1
ATOM 1586 O O . THR A 1 203 ? -24.494 -1.508 48.891 1.00 92.38 203 THR A O 1
ATOM 1589 N N . VAL A 1 204 ? -24.611 -2.900 50.654 1.00 92.50 204 VAL A N 1
ATOM 1590 C CA . VAL A 1 204 ? -23.776 -3.958 50.055 1.00 92.50 204 VAL A CA 1
ATOM 1591 C C . VAL A 1 204 ? -24.408 -4.493 48.770 1.00 92.50 204 VAL A C 1
ATOM 1593 O O . VAL A 1 204 ? -23.716 -4.725 47.779 1.00 92.50 204 VAL A O 1
ATOM 1596 N N . LYS A 1 205 ? -25.737 -4.641 48.741 1.00 92.50 205 LYS A N 1
ATOM 1597 C CA . LYS A 1 205 ? -26.457 -5.059 47.537 1.00 92.50 205 LYS A CA 1
ATOM 1598 C C . LYS A 1 205 ? -26.306 -4.044 46.400 1.00 92.50 205 LYS A C 1
ATOM 1600 O O . LYS A 1 205 ? -26.017 -4.445 45.274 1.00 92.50 205 LYS A O 1
ATOM 1605 N N . LYS A 1 206 ? -26.444 -2.744 46.686 1.00 92.38 206 LYS A N 1
ATOM 1606 C CA . LYS A 1 206 ? -26.239 -1.674 45.691 1.00 92.38 206 LYS A CA 1
ATOM 1607 C C . LYS A 1 206 ? -24.803 -1.630 45.175 1.00 92.38 206 LYS A C 1
ATOM 1609 O O . LYS A 1 206 ? -24.604 -1.491 43.972 1.00 92.38 206 LYS A O 1
ATOM 1614 N N . GLU A 1 207 ? -23.814 -1.792 46.051 1.00 92.69 207 GLU A N 1
ATOM 1615 C CA . GLU A 1 207 ? -22.401 -1.875 45.657 1.00 92.69 207 GLU A CA 1
ATOM 1616 C C . GLU A 1 207 ? -22.125 -3.102 44.780 1.00 92.69 207 GLU A C 1
ATOM 1618 O O . GLU A 1 207 ? -21.416 -3.001 43.779 1.00 92.69 207 GLU A O 1
ATOM 1623 N N . HIS A 1 208 ? -22.726 -4.250 45.101 1.00 91.25 208 HIS A N 1
ATOM 1624 C CA . HIS A 1 208 ? -22.596 -5.454 44.288 1.00 91.25 208 HIS A CA 1
ATOM 1625 C C . HIS A 1 208 ? -23.236 -5.288 42.901 1.00 91.25 208 HIS A C 1
ATOM 1627 O O . HIS A 1 208 ? -22.617 -5.631 41.894 1.00 91.25 208 HIS A O 1
ATOM 1633 N N . GLU A 1 209 ? -24.443 -4.719 42.823 1.00 91.38 209 GLU A N 1
ATOM 1634 C CA . GLU A 1 209 ? -25.098 -4.403 41.546 1.00 91.38 209 GLU A CA 1
ATOM 1635 C C . GLU A 1 209 ? -24.281 -3.399 40.719 1.00 91.38 209 GLU A C 1
ATOM 1637 O O . GLU A 1 209 ? -24.187 -3.537 39.497 1.00 91.38 209 GLU A O 1
ATOM 1642 N N . GLN A 1 210 ? -23.646 -2.420 41.368 1.00 93.94 210 GLN A N 1
ATOM 1643 C CA . GLN A 1 210 ? -22.756 -1.467 40.708 1.00 93.94 210 GLN A CA 1
ATOM 1644 C C . GLN A 1 210 ? -21.500 -2.156 40.149 1.00 93.94 210 GLN A C 1
ATOM 1646 O O . GLN A 1 210 ? -21.190 -1.980 38.971 1.00 93.94 210 GLN A O 1
ATOM 1651 N N . GLN A 1 211 ? -20.839 -3.021 40.926 1.00 91.56 211 GLN A N 1
ATOM 1652 C CA . GLN A 1 211 ? -19.692 -3.807 40.448 1.00 91.56 211 GLN A CA 1
ATOM 1653 C C . GLN A 1 211 ? -20.069 -4.742 39.288 1.00 91.56 211 GLN A C 1
ATOM 1655 O O . GLN A 1 211 ? -19.295 -4.918 38.344 1.00 91.56 211 GLN A O 1
ATOM 1660 N N . GLN A 1 212 ? -21.269 -5.331 39.307 1.00 92.38 212 GLN A N 1
ATOM 1661 C CA . GLN A 1 212 ? -21.764 -6.118 38.174 1.00 92.38 212 GLN A CA 1
ATOM 1662 C C . GLN A 1 212 ? -21.940 -5.256 36.917 1.00 92.38 212 GLN A C 1
ATOM 1664 O O . GLN A 1 212 ? -21.556 -5.675 35.827 1.00 92.38 212 GLN A O 1
ATOM 1669 N N . ARG A 1 213 ? -22.471 -4.034 37.044 1.00 92.19 213 ARG A N 1
ATOM 1670 C CA . ARG A 1 213 ? -22.601 -3.111 35.902 1.00 92.19 213 ARG A CA 1
ATOM 1671 C C . ARG A 1 213 ? -21.243 -2.687 35.350 1.00 92.19 213 ARG A C 1
ATOM 1673 O O . ARG A 1 213 ? -21.074 -2.685 34.135 1.00 92.19 213 ARG A O 1
ATOM 1680 N N . GLU A 1 214 ? -20.283 -2.382 36.219 1.00 92.88 214 GLU A N 1
ATOM 1681 C CA . GLU A 1 214 ? -18.916 -2.007 35.831 1.00 92.88 214 GLU A CA 1
ATOM 1682 C C . GLU A 1 214 ? -18.193 -3.158 35.123 1.00 92.88 214 GLU A C 1
ATOM 1684 O O . GLU A 1 214 ? -17.645 -2.970 34.040 1.00 92.88 214 GLU A O 1
ATOM 1689 N N . THR A 1 215 ? -18.273 -4.382 35.654 1.00 91.19 215 THR A N 1
ATOM 1690 C CA . THR A 1 215 ? -17.668 -5.562 35.008 1.00 91.19 215 THR A CA 1
ATOM 1691 C C . THR A 1 215 ? -18.316 -5.901 33.663 1.00 91.19 215 THR A C 1
ATOM 1693 O O . THR A 1 215 ? -17.614 -6.279 32.724 1.00 91.19 215 THR A O 1
ATOM 1696 N N . ILE A 1 216 ? -19.636 -5.727 33.526 1.00 91.25 216 ILE A N 1
ATOM 1697 C CA . ILE A 1 216 ? -20.332 -5.872 32.237 1.00 91.25 216 ILE A CA 1
ATOM 1698 C C . ILE A 1 216 ? -19.882 -4.787 31.249 1.00 91.25 216 ILE A C 1
ATOM 1700 O O . ILE A 1 216 ? -19.661 -5.098 30.076 1.00 91.25 216 ILE A O 1
ATOM 1704 N N . ALA A 1 217 ? -19.723 -3.539 31.700 1.00 91.62 217 ALA A N 1
ATOM 1705 C CA . ALA A 1 217 ? -19.236 -2.443 30.866 1.00 91.62 217 ALA A CA 1
ATOM 1706 C C . ALA A 1 217 ? -17.794 -2.692 30.386 1.00 91.62 217 ALA A C 1
ATOM 1708 O O . ALA A 1 217 ? -17.548 -2.625 29.184 1.00 91.62 217 ALA A O 1
ATOM 1709 N N . GLU A 1 218 ? -16.881 -3.099 31.277 1.00 91.62 218 GLU A N 1
ATOM 1710 C CA . GLU A 1 218 ? -15.500 -3.459 30.915 1.00 91.62 218 GLU A CA 1
ATOM 1711 C C . GLU A 1 218 ? -15.438 -4.629 29.920 1.00 91.62 218 GLU A C 1
ATOM 1713 O O . GLU A 1 218 ? -14.620 -4.636 28.998 1.00 91.62 218 GLU A O 1
ATOM 1718 N N . LEU A 1 219 ? -16.280 -5.656 30.097 1.00 90.69 219 LEU A N 1
ATOM 1719 C CA . LEU A 1 219 ? -16.341 -6.784 29.163 1.00 90.69 219 LEU A CA 1
ATOM 1720 C C . LEU A 1 219 ? -16.868 -6.359 27.792 1.00 90.69 219 LEU A C 1
ATOM 1722 O O . LEU A 1 219 ? -16.406 -6.881 26.776 1.00 90.69 219 LEU A O 1
ATOM 1726 N N . LYS A 1 220 ? -17.817 -5.419 27.756 1.00 92.25 220 LYS A N 1
ATOM 1727 C CA . LYS A 1 220 ? -18.340 -4.858 26.511 1.00 92.25 220 LYS A CA 1
ATOM 1728 C C . LYS A 1 220 ? -17.271 -4.036 25.785 1.00 92.25 220 LYS A C 1
ATOM 1730 O O . LYS A 1 220 ? -17.040 -4.296 24.610 1.00 92.25 220 LYS A O 1
ATOM 1735 N N . GLU A 1 221 ? -16.568 -3.155 26.493 1.00 92.12 221 GLU A N 1
ATOM 1736 C CA . GLU A 1 221 ? -15.459 -2.360 25.947 1.00 92.12 221 GLU A CA 1
ATOM 1737 C C . GLU A 1 221 ? -14.342 -3.260 25.397 1.00 92.12 221 GLU A C 1
ATOM 1739 O O . GLU A 1 221 ? -13.900 -3.095 24.264 1.00 92.12 221 GLU A O 1
ATOM 1744 N N . LYS A 1 222 ? -13.948 -4.305 26.140 1.00 89.81 222 LYS A N 1
ATOM 1745 C CA . LYS A 1 222 ? -12.952 -5.282 25.663 1.00 89.81 222 LYS A CA 1
ATOM 1746 C C . LYS A 1 222 ? -13.416 -6.058 24.435 1.00 89.81 222 LYS A C 1
ATOM 1748 O O . LYS A 1 222 ? -12.599 -6.384 23.577 1.00 89.81 222 LYS A O 1
ATOM 1753 N N . LYS A 1 223 ? -14.707 -6.385 24.352 1.00 92.75 223 LYS A N 1
ATOM 1754 C CA . LYS A 1 223 ? -15.280 -7.057 23.182 1.00 92.75 223 LYS A CA 1
ATOM 1755 C C . LYS A 1 223 ? -15.277 -6.138 21.958 1.00 92.75 223 LYS A C 1
ATOM 1757 O O . LYS A 1 223 ? -14.982 -6.615 20.867 1.00 92.75 223 LYS A O 1
ATOM 1762 N N . GLU A 1 224 ? -15.583 -4.856 22.139 1.00 92.12 224 GLU A N 1
ATOM 1763 C CA . GLU A 1 224 ? -15.520 -3.839 21.082 1.00 92.12 224 GLU A CA 1
ATOM 1764 C C . GLU A 1 224 ? -14.072 -3.615 20.621 1.00 92.12 224 GLU A C 1
ATOM 1766 O O . GLU A 1 224 ? -13.805 -3.703 19.425 1.00 92.12 224 GLU A O 1
ATOM 1771 N N . ALA A 1 225 ? -13.118 -3.482 21.549 1.00 89.50 225 ALA A N 1
ATOM 1772 C CA . ALA A 1 225 ? -11.693 -3.374 21.231 1.00 89.50 225 ALA A CA 1
ATOM 1773 C C . ALA A 1 225 ? -11.159 -4.607 20.480 1.00 89.50 225 ALA A C 1
ATOM 1775 O O . ALA A 1 225 ? -10.400 -4.472 19.524 1.00 89.50 225 ALA A O 1
ATOM 1776 N N . TRP A 1 226 ? -11.579 -5.819 20.866 1.00 89.44 226 TRP A N 1
ATOM 1777 C CA . TRP A 1 226 ? -11.198 -7.042 20.153 1.00 89.44 226 TRP A CA 1
ATOM 1778 C C . TRP A 1 226 ? -11.802 -7.112 18.746 1.00 89.44 226 TRP A C 1
ATOM 1780 O O . TRP A 1 226 ? -11.116 -7.521 17.814 1.00 89.44 226 TRP A O 1
ATOM 1790 N N . ALA A 1 227 ? -13.058 -6.689 18.575 1.00 89.69 227 ALA A N 1
ATOM 1791 C CA . ALA A 1 227 ? -13.677 -6.600 17.254 1.00 89.69 227 ALA A CA 1
ATOM 1792 C C . ALA A 1 227 ? -12.939 -5.595 16.356 1.00 89.69 227 ALA A C 1
ATOM 1794 O O . ALA A 1 227 ? -12.698 -5.885 15.189 1.00 89.69 227 ALA A O 1
ATOM 1795 N N . GLN A 1 228 ? -12.523 -4.457 16.915 1.00 88.69 228 GLN A N 1
ATOM 1796 C CA . GLN A 1 228 ? -11.776 -3.431 16.192 1.00 88.69 228 GLN A CA 1
ATOM 1797 C C . GLN A 1 228 ? -10.378 -3.909 15.786 1.00 88.69 228 GLN A C 1
ATOM 1799 O O . GLN A 1 228 ? -9.995 -3.751 14.632 1.00 88.69 228 GLN A O 1
ATOM 1804 N N . LEU A 1 229 ? -9.674 -4.609 16.680 1.00 91.38 229 LEU A N 1
ATOM 1805 C CA . LEU A 1 229 ? -8.392 -5.244 16.365 1.00 91.38 229 LEU A CA 1
ATOM 1806 C C . LEU A 1 229 ? -8.526 -6.323 15.279 1.00 91.38 229 LEU A C 1
ATOM 1808 O O . LEU A 1 229 ? -7.616 -6.513 14.477 1.00 91.38 229 LEU A O 1
ATOM 1812 N N . ASN A 1 230 ? -9.655 -7.036 15.228 1.00 89.38 230 ASN A N 1
ATOM 1813 C CA . ASN A 1 230 ? -9.894 -8.029 14.184 1.00 89.38 230 ASN A CA 1
ATOM 1814 C C . ASN A 1 230 ? -10.167 -7.373 12.816 1.00 89.38 230 ASN A C 1
ATOM 1816 O O . ASN A 1 230 ? -9.671 -7.872 11.813 1.00 89.38 230 ASN A O 1
ATOM 1820 N N . ILE A 1 231 ? -10.866 -6.231 12.791 1.00 88.75 231 ILE A N 1
ATOM 1821 C CA . ILE A 1 231 ? -11.047 -5.408 11.581 1.00 88.75 231 ILE A CA 1
ATOM 1822 C C . ILE A 1 231 ? -9.699 -4.853 11.096 1.00 88.75 231 ILE A C 1
ATOM 1824 O O . ILE A 1 231 ? -9.396 -4.941 9.912 1.00 88.75 231 ILE A O 1
ATOM 1828 N N . GLU A 1 232 ? -8.860 -4.327 11.995 1.00 89.31 232 GLU A N 1
ATOM 1829 C CA . GLU A 1 232 ? -7.512 -3.848 11.641 1.00 89.31 232 GLU A CA 1
ATOM 1830 C C . GLU A 1 232 ? -6.634 -4.978 11.090 1.00 89.31 232 GLU A C 1
ATOM 1832 O O . GLU A 1 232 ? -5.922 -4.798 10.105 1.00 89.31 232 GLU A O 1
ATOM 1837 N N . LYS A 1 233 ? -6.719 -6.174 11.682 1.00 91.06 233 LYS A N 1
ATOM 1838 C CA . LYS A 1 233 ? -6.012 -7.357 11.183 1.00 91.06 233 LYS A CA 1
ATOM 1839 C C . LYS A 1 233 ? -6.465 -7.750 9.772 1.00 91.06 233 LYS A C 1
ATOM 1841 O O . LYS A 1 233 ? -5.616 -8.091 8.955 1.00 91.06 233 LYS A O 1
ATOM 1846 N N . GLU A 1 234 ? -7.769 -7.738 9.502 1.00 90.44 234 GLU A N 1
ATOM 1847 C CA . GLU A 1 234 ? -8.321 -8.019 8.168 1.00 90.44 234 GLU A CA 1
ATOM 1848 C C . GLU A 1 234 ? -7.885 -6.944 7.160 1.00 90.44 234 GLU A C 1
ATOM 1850 O O . GLU A 1 234 ? -7.372 -7.288 6.099 1.00 90.44 234 GLU A O 1
ATOM 1855 N N . SER A 1 235 ? -7.925 -5.663 7.542 1.00 88.75 235 SER A N 1
ATOM 1856 C CA . SER A 1 235 ? -7.419 -4.550 6.724 1.00 88.75 235 SER A CA 1
ATOM 1857 C C . SER A 1 235 ? -5.933 -4.701 6.378 1.00 88.75 235 SER A C 1
ATOM 1859 O O . SER A 1 235 ? -5.545 -4.501 5.231 1.00 88.75 235 SER A O 1
ATOM 1861 N N . HIS A 1 236 ? -5.082 -5.080 7.337 1.00 85.88 236 HIS A N 1
ATOM 1862 C CA . HIS A 1 236 ? -3.658 -5.310 7.068 1.00 85.88 236 HIS A CA 1
ATOM 1863 C C . HIS A 1 236 ? -3.404 -6.542 6.193 1.00 85.88 236 HIS A C 1
ATOM 1865 O O . HIS A 1 236 ? -2.413 -6.581 5.462 1.00 85.88 236 HIS A O 1
ATOM 1871 N N . GLN A 1 237 ? -4.276 -7.551 6.257 1.00 91.25 237 GLN A N 1
ATOM 1872 C CA . GLN A 1 237 ? -4.196 -8.696 5.356 1.00 91.25 237 GLN A CA 1
ATOM 1873 C C . GLN A 1 237 ? -4.543 -8.286 3.917 1.00 91.25 237 GLN A C 1
ATOM 1875 O O . GLN A 1 237 ? -3.815 -8.657 3.003 1.00 91.25 237 GLN A O 1
ATOM 1880 N N . GLU A 1 238 ? -5.576 -7.464 3.718 1.00 88.38 238 GLU A N 1
ATOM 1881 C CA . GLU A 1 238 ? -5.928 -6.913 2.400 1.00 88.38 238 GLU A CA 1
ATOM 1882 C C . GLU A 1 238 ? -4.813 -6.019 1.825 1.00 88.38 238 GLU A C 1
ATOM 1884 O O . GLU A 1 238 ? -4.487 -6.104 0.637 1.00 88.38 238 GLU A O 1
ATOM 1889 N N . GLU A 1 239 ? -4.169 -5.197 2.664 1.00 86.00 239 GLU A N 1
ATOM 1890 C CA . GLU A 1 239 ? -2.992 -4.402 2.276 1.00 86.00 239 GLU A CA 1
ATOM 1891 C C . GLU A 1 239 ? -1.823 -5.294 1.833 1.00 86.00 239 GLU A C 1
ATOM 1893 O O . GLU A 1 239 ? -1.168 -5.010 0.825 1.00 86.00 239 GLU A O 1
ATOM 1898 N N . LEU A 1 240 ? -1.572 -6.390 2.559 1.00 90.50 240 LEU A N 1
ATOM 1899 C CA . LEU A 1 240 ? -0.531 -7.357 2.218 1.00 90.50 240 LEU A CA 1
ATOM 1900 C C . LEU A 1 240 ? -0.829 -8.060 0.887 1.00 90.50 240 LEU A C 1
ATOM 1902 O O . LEU A 1 240 ? 0.070 -8.175 0.053 1.00 90.50 240 LEU A O 1
ATOM 1906 N N . ASP A 1 241 ? -2.071 -8.488 0.667 1.00 89.12 241 ASP A N 1
ATOM 1907 C CA . ASP A 1 241 ? -2.497 -9.155 -0.568 1.00 89.12 241 ASP A CA 1
ATOM 1908 C C . ASP A 1 241 ? -2.415 -8.191 -1.771 1.00 89.12 241 ASP A C 1
ATOM 1910 O O . ASP A 1 241 ? -1.945 -8.554 -2.857 1.00 89.12 241 ASP A O 1
ATOM 1914 N N . THR A 1 242 ? -2.763 -6.917 -1.563 1.00 89.06 242 THR A N 1
ATOM 1915 C CA . THR A 1 242 ? -2.603 -5.854 -2.568 1.00 89.06 242 THR A CA 1
ATOM 1916 C C . THR A 1 242 ? -1.128 -5.624 -2.903 1.00 89.06 242 THR A C 1
ATOM 1918 O O . THR A 1 242 ? -0.758 -5.570 -4.078 1.00 89.06 242 THR A O 1
ATOM 1921 N N . ALA A 1 243 ? -0.259 -5.536 -1.890 1.00 83.50 243 ALA A N 1
ATOM 1922 C CA . ALA A 1 243 ? 1.180 -5.373 -2.087 1.00 83.50 243 ALA A CA 1
ATOM 1923 C C . ALA A 1 243 ? 1.798 -6.575 -2.822 1.00 83.50 243 ALA A C 1
ATOM 1925 O O . ALA A 1 243 ? 2.620 -6.390 -3.721 1.00 83.50 243 ALA A O 1
ATOM 1926 N N . GLN A 1 244 ? 1.373 -7.801 -2.501 1.00 90.25 244 GLN A N 1
ATOM 1927 C CA . GLN A 1 244 ? 1.799 -9.011 -3.212 1.00 90.25 244 GLN A CA 1
ATOM 1928 C C . GLN A 1 244 ? 1.375 -8.983 -4.685 1.00 90.25 244 GLN A C 1
ATOM 1930 O O . GLN A 1 244 ? 2.189 -9.271 -5.562 1.00 90.25 244 GLN A O 1
ATOM 1935 N N . THR A 1 245 ? 0.143 -8.555 -4.968 1.00 89.69 245 THR A N 1
ATOM 1936 C CA . THR A 1 245 ? -0.364 -8.416 -6.342 1.00 89.69 245 THR A CA 1
ATOM 1937 C C . THR A 1 245 ? 0.427 -7.364 -7.130 1.00 89.69 245 THR A C 1
ATOM 1939 O O . THR A 1 245 ? 0.781 -7.581 -8.290 1.00 89.69 245 THR A O 1
ATOM 1942 N N . GLN A 1 246 ? 0.784 -6.241 -6.497 1.00 87.75 246 GLN A N 1
ATOM 1943 C CA . GLN A 1 246 ? 1.629 -5.210 -7.113 1.00 87.75 246 GLN A CA 1
ATOM 1944 C C . GLN A 1 246 ? 3.054 -5.705 -7.387 1.00 87.75 246 GLN A C 1
ATOM 1946 O O . GLN A 1 246 ? 3.598 -5.424 -8.457 1.00 87.75 246 GLN A O 1
ATOM 1951 N N . ILE A 1 247 ? 3.655 -6.456 -6.457 1.00 89.81 247 ILE A N 1
ATOM 1952 C CA . ILE A 1 247 ? 4.969 -7.081 -6.661 1.00 89.81 247 ILE A CA 1
ATOM 1953 C C . ILE A 1 247 ? 4.913 -8.031 -7.858 1.00 89.81 247 ILE A C 1
ATOM 1955 O O . ILE A 1 247 ? 5.746 -7.912 -8.755 1.00 89.81 247 ILE A O 1
ATOM 1959 N N . GLN A 1 248 ? 3.899 -8.897 -7.930 1.00 91.69 248 GLN A N 1
ATOM 1960 C CA . GLN A 1 248 ? 3.731 -9.825 -9.048 1.00 91.69 248 GLN A CA 1
ATOM 1961 C C . GLN A 1 248 ? 3.587 -9.086 -10.390 1.00 91.69 248 GLN A C 1
ATOM 1963 O O . GLN A 1 248 ? 4.250 -9.435 -11.368 1.00 91.69 248 GLN A O 1
ATOM 1968 N N . TYR A 1 249 ? 2.791 -8.015 -10.436 1.00 93.50 249 TYR A N 1
ATOM 1969 C CA . TYR A 1 249 ? 2.663 -7.178 -11.632 1.00 93.50 249 TYR A CA 1
ATOM 1970 C C . TYR A 1 249 ? 4.003 -6.553 -12.061 1.00 93.50 249 TYR A C 1
ATOM 1972 O O . TYR A 1 249 ? 4.339 -6.527 -13.250 1.00 93.50 249 TYR A O 1
ATOM 1980 N N . LEU A 1 250 ? 4.803 -6.063 -11.107 1.00 91.75 250 LEU A N 1
ATOM 1981 C CA . LEU A 1 250 ? 6.127 -5.506 -11.392 1.00 91.75 250 LEU A CA 1
ATOM 1982 C C . LEU A 1 250 ? 7.112 -6.577 -11.881 1.00 91.75 250 LEU A C 1
ATOM 1984 O O . LEU A 1 250 ? 7.880 -6.304 -12.806 1.00 91.75 250 LEU A O 1
ATOM 1988 N N . GLU A 1 251 ? 7.071 -7.786 -11.321 1.00 93.44 251 GLU A N 1
ATOM 1989 C CA . GLU A 1 251 ? 7.876 -8.926 -11.775 1.00 93.44 251 GLU A CA 1
ATOM 1990 C C . GLU A 1 251 ? 7.521 -9.339 -13.211 1.00 93.44 251 GLU A C 1
ATOM 1992 O O . GLU A 1 251 ? 8.411 -9.524 -14.049 1.00 93.44 251 GLU A O 1
ATOM 1997 N N . GLU A 1 252 ? 6.228 -9.407 -13.540 1.00 93.56 252 GLU A N 1
ATOM 1998 C CA . GLU A 1 252 ? 5.760 -9.682 -14.901 1.00 93.56 252 GLU A CA 1
ATOM 1999 C C . GLU A 1 252 ? 6.215 -8.589 -15.877 1.00 93.56 252 GLU A C 1
ATOM 2001 O O . GLU A 1 252 ? 6.772 -8.887 -16.942 1.00 93.56 252 GLU A O 1
ATOM 2006 N N . ARG A 1 253 ? 6.073 -7.314 -15.493 1.00 94.94 253 ARG A N 1
ATOM 2007 C CA . ARG A 1 253 ? 6.530 -6.177 -16.301 1.00 94.94 253 ARG A CA 1
ATOM 2008 C C . ARG A 1 253 ? 8.045 -6.212 -16.520 1.00 94.94 253 ARG A C 1
ATOM 2010 O O . ARG A 1 253 ? 8.487 -6.050 -17.659 1.00 94.94 253 ARG A O 1
ATOM 2017 N N . LEU A 1 254 ? 8.844 -6.482 -15.487 1.00 92.94 254 LEU A N 1
ATOM 2018 C CA . LEU A 1 254 ? 10.295 -6.652 -15.624 1.00 92.94 254 LEU A CA 1
ATOM 2019 C C . LEU A 1 254 ? 10.637 -7.812 -16.566 1.00 92.94 254 LEU A C 1
ATOM 2021 O O . LEU A 1 254 ? 11.446 -7.631 -17.475 1.00 92.94 254 LEU A O 1
ATOM 2025 N N . SER A 1 255 ? 9.953 -8.955 -16.446 1.00 94.94 255 SER A N 1
ATOM 2026 C CA . SER A 1 255 ? 10.141 -10.094 -17.356 1.00 94.94 255 SER A CA 1
ATOM 2027 C C . SER A 1 255 ? 9.837 -9.733 -18.816 1.00 94.94 255 SER A C 1
ATOM 2029 O O . SER A 1 255 ? 10.553 -10.152 -19.732 1.00 94.94 255 SER A O 1
ATOM 2031 N N . THR A 1 256 ? 8.789 -8.940 -19.073 1.00 90.62 256 THR A N 1
ATOM 2032 C CA . THR A 1 256 ? 8.473 -8.479 -20.439 1.00 90.62 256 THR A CA 1
ATOM 2033 C C . THR A 1 256 ? 9.530 -7.525 -20.995 1.00 90.62 256 THR A C 1
ATOM 2035 O O . THR A 1 256 ? 9.926 -7.677 -22.155 1.00 90.62 256 THR A O 1
ATOM 2038 N N . LEU A 1 257 ? 10.045 -6.604 -20.175 1.00 89.81 257 LEU A N 1
ATOM 2039 C CA . LEU A 1 257 ? 11.119 -5.687 -20.561 1.00 89.81 257 LEU A CA 1
ATOM 2040 C C . LEU A 1 257 ? 12.424 -6.434 -20.842 1.00 89.81 257 LEU A C 1
ATOM 2042 O O . LEU A 1 257 ? 13.075 -6.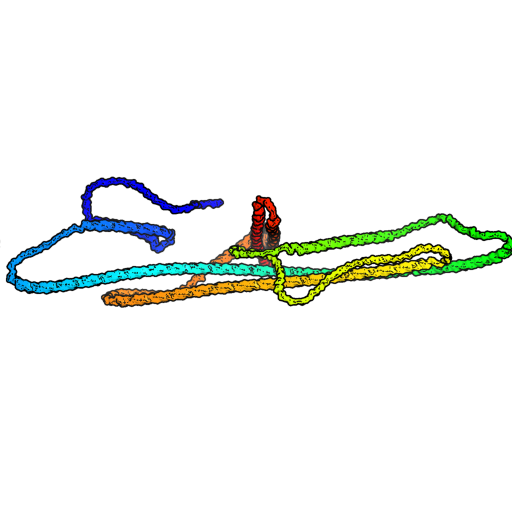162 -21.849 1.00 89.81 257 LEU A O 1
ATOM 2046 N N . GLU A 1 258 ? 12.780 -7.421 -20.019 1.00 94.50 258 GLU A N 1
ATOM 2047 C CA . GLU A 1 258 ? 13.947 -8.272 -20.261 1.00 94.50 258 GLU A CA 1
ATOM 2048 C C . GLU A 1 258 ? 13.821 -9.045 -21.576 1.00 94.50 258 GLU A C 1
ATOM 2050 O O . GLU A 1 258 ? 14.759 -9.057 -22.375 1.00 94.50 258 GLU A O 1
ATOM 2055 N N . LYS A 1 259 ? 12.642 -9.614 -21.864 1.00 93.12 259 LYS A N 1
ATOM 2056 C CA . LYS A 1 259 ? 12.366 -10.274 -23.151 1.00 93.12 259 LYS A CA 1
ATOM 2057 C C . LYS A 1 259 ? 12.471 -9.303 -24.330 1.00 93.12 259 LYS A C 1
ATOM 2059 O O . LYS A 1 259 ? 13.002 -9.695 -25.370 1.00 93.12 259 LYS A O 1
ATOM 2064 N N . SER A 1 260 ? 11.983 -8.066 -24.192 1.00 93.00 260 SER A N 1
ATOM 2065 C CA . SER A 1 260 ? 12.116 -7.029 -25.229 1.00 93.00 260 SER A CA 1
ATOM 2066 C C . SER A 1 260 ? 13.582 -6.683 -25.473 1.00 93.00 260 SER A C 1
ATOM 2068 O O . SER A 1 260 ? 14.059 -6.772 -26.603 1.00 93.00 260 SER A O 1
ATOM 2070 N N . ARG A 1 261 ? 14.329 -6.418 -24.396 1.00 93.50 261 ARG A N 1
ATOM 2071 C CA . ARG A 1 261 ? 15.759 -6.106 -24.438 1.00 93.50 261 ARG A CA 1
ATOM 2072 C C . ARG A 1 261 ? 16.558 -7.211 -25.132 1.00 93.50 261 ARG A C 1
ATOM 2074 O O . ARG A 1 261 ? 17.385 -6.929 -25.991 1.00 93.50 261 ARG A O 1
ATOM 2081 N N . THR A 1 262 ? 16.297 -8.480 -24.812 1.00 93.75 262 THR A N 1
ATOM 2082 C CA . THR A 1 262 ? 16.973 -9.614 -25.466 1.00 93.75 262 THR A CA 1
ATOM 2083 C C . THR A 1 262 ? 16.667 -9.689 -26.965 1.00 93.75 262 THR A C 1
ATOM 2085 O O . THR A 1 262 ? 17.557 -10.016 -27.750 1.00 93.75 262 THR A O 1
ATOM 2088 N N . ARG A 1 263 ? 15.439 -9.361 -27.392 1.00 93.94 263 ARG A N 1
ATOM 2089 C CA . ARG A 1 263 ? 15.083 -9.303 -28.823 1.00 93.94 263 ARG A CA 1
ATOM 2090 C C . ARG A 1 263 ? 15.793 -8.157 -29.543 1.00 93.94 263 ARG A C 1
ATOM 2092 O O . ARG A 1 263 ? 16.275 -8.367 -30.652 1.00 93.94 263 ARG A O 1
ATOM 2099 N N . GLU A 1 264 ? 15.883 -6.985 -28.920 1.00 90.88 264 GLU A N 1
ATOM 2100 C CA . GLU A 1 264 ? 16.616 -5.835 -29.464 1.00 90.88 264 GLU A CA 1
ATOM 2101 C C . GLU A 1 264 ? 18.109 -6.140 -29.618 1.00 90.88 264 GLU A C 1
ATOM 2103 O O . GLU A 1 264 ? 18.673 -5.903 -30.685 1.00 90.88 264 GLU A O 1
ATOM 2108 N N . PHE A 1 265 ? 18.737 -6.758 -28.611 1.00 93.25 265 PHE A N 1
ATOM 2109 C CA . PHE A 1 265 ? 20.130 -7.201 -28.719 1.00 93.25 265 PHE A CA 1
ATOM 2110 C C . PHE A 1 265 ? 20.333 -8.223 -29.842 1.00 93.25 265 PHE A C 1
ATOM 2112 O O . PHE A 1 265 ? 21.278 -8.089 -30.615 1.00 93.25 265 PHE A O 1
ATOM 2119 N N . ALA A 1 266 ? 19.434 -9.201 -29.988 1.00 93.50 266 ALA A N 1
ATOM 2120 C CA . ALA A 1 266 ? 19.509 -10.169 -31.083 1.00 93.50 266 ALA A CA 1
ATOM 2121 C C . ALA A 1 266 ? 19.358 -9.506 -32.468 1.00 93.50 266 ALA A C 1
ATOM 2123 O O . ALA A 1 266 ? 19.995 -9.929 -33.436 1.00 93.50 266 ALA A O 1
ATOM 2124 N N . LEU A 1 267 ? 18.534 -8.457 -32.577 1.00 94.38 267 LEU A N 1
ATOM 2125 C CA . LEU A 1 267 ? 18.393 -7.670 -33.803 1.00 94.38 267 LEU A CA 1
ATOM 2126 C C . LEU A 1 267 ? 19.668 -6.874 -34.112 1.00 94.38 267 LEU A C 1
ATOM 2128 O O . LEU A 1 267 ? 20.146 -6.923 -35.245 1.00 94.38 267 LEU A O 1
A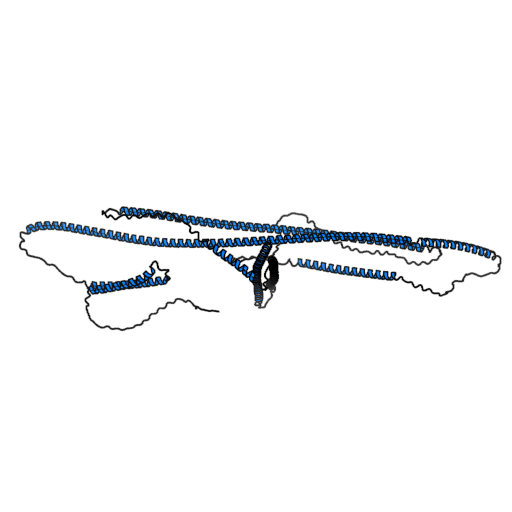TOM 2132 N N . LEU A 1 268 ? 20.234 -6.188 -33.116 1.00 91.94 268 LEU A N 1
ATOM 2133 C CA . LEU A 1 268 ? 21.485 -5.438 -33.263 1.00 91.94 268 LEU A CA 1
ATOM 2134 C C . LEU A 1 268 ? 22.649 -6.352 -33.652 1.00 91.94 268 LEU A C 1
ATOM 2136 O O . LEU A 1 268 ? 23.419 -6.018 -34.550 1.00 91.94 268 LEU A O 1
ATOM 2140 N N . GLU A 1 269 ? 22.744 -7.534 -33.044 1.00 95.25 269 GLU A N 1
ATOM 2141 C CA . GLU A 1 269 ? 23.753 -8.530 -33.403 1.00 95.25 269 GLU A CA 1
ATOM 2142 C C . GLU A 1 269 ? 23.592 -8.989 -34.861 1.00 95.25 269 GLU A C 1
ATOM 2144 O O . GLU A 1 269 ? 24.574 -9.105 -35.597 1.00 95.25 269 GLU A O 1
ATOM 2149 N N . ARG A 1 270 ? 22.351 -9.196 -35.323 1.00 95.81 270 ARG A N 1
ATOM 2150 C CA . ARG A 1 270 ? 22.079 -9.526 -36.727 1.00 95.81 270 ARG A CA 1
ATOM 2151 C C . ARG A 1 270 ? 22.500 -8.398 -37.669 1.00 95.81 270 ARG A C 1
ATOM 2153 O O . ARG A 1 270 ? 23.172 -8.685 -38.655 1.00 95.81 270 ARG A O 1
ATOM 2160 N N . MET A 1 271 ? 22.155 -7.149 -37.355 1.00 91.25 271 MET A N 1
ATOM 2161 C CA . MET A 1 271 ? 22.566 -5.985 -38.149 1.00 91.25 271 MET A CA 1
ATOM 2162 C C . MET A 1 271 ? 24.089 -5.836 -38.198 1.00 91.25 271 MET A C 1
ATOM 2164 O O . MET A 1 271 ? 24.639 -5.592 -39.267 1.00 91.25 271 MET A O 1
ATOM 2168 N N . SER A 1 272 ? 24.781 -6.051 -37.073 1.00 92.19 272 SER A N 1
ATOM 2169 C CA . SER A 1 272 ? 26.248 -6.042 -37.021 1.00 92.19 272 SER A CA 1
ATOM 2170 C C . SER A 1 272 ? 26.845 -7.088 -37.960 1.00 92.19 272 SER A C 1
ATOM 2172 O O . SER A 1 272 ? 27.718 -6.771 -38.762 1.00 92.19 272 SER A O 1
ATOM 2174 N N . ARG A 1 273 ? 26.324 -8.323 -37.932 1.00 94.94 273 ARG A N 1
ATOM 2175 C CA . ARG A 1 273 ? 26.771 -9.394 -38.839 1.00 94.94 273 ARG A CA 1
ATOM 2176 C C . ARG A 1 273 ? 26.475 -9.086 -40.306 1.00 94.94 273 ARG A C 1
ATOM 2178 O O . ARG A 1 273 ? 27.250 -9.480 -41.172 1.00 94.94 273 ARG A O 1
ATOM 2185 N N . ASP A 1 274 ? 25.354 -8.435 -40.604 1.00 93.94 274 ASP A N 1
ATOM 2186 C CA . ASP A 1 274 ? 25.015 -8.030 -41.971 1.00 93.94 274 ASP A CA 1
ATOM 2187 C C . ASP A 1 274 ? 25.987 -6.937 -42.464 1.00 93.94 274 ASP A C 1
ATOM 2189 O O . ASP A 1 274 ? 26.553 -7.079 -43.547 1.00 93.94 274 ASP A O 1
ATOM 2193 N N . HIS A 1 275 ? 26.299 -5.935 -41.632 1.00 91.88 275 HIS A N 1
ATOM 2194 C CA . HIS A 1 275 ? 27.321 -4.926 -41.939 1.00 91.88 275 HIS A CA 1
ATOM 2195 C C . HIS A 1 275 ? 28.723 -5.526 -42.107 1.00 91.88 275 HIS A C 1
ATOM 2197 O O . HIS A 1 275 ? 29.443 -5.142 -43.025 1.00 91.88 275 HIS A O 1
ATOM 2203 N N . GLU A 1 276 ? 29.120 -6.485 -41.266 1.00 93.38 276 GLU A N 1
ATOM 2204 C CA . GLU A 1 276 ? 30.386 -7.210 -41.433 1.00 93.38 276 GLU A CA 1
ATOM 2205 C C . GLU A 1 276 ? 30.446 -7.917 -42.793 1.00 93.38 276 GLU A C 1
ATOM 2207 O O . GLU A 1 276 ? 31.456 -7.820 -43.494 1.00 93.38 276 GLU A O 1
ATOM 2212 N N . ARG A 1 277 ? 29.355 -8.572 -43.219 1.00 95.06 277 ARG A N 1
ATOM 2213 C CA . ARG A 1 277 ? 29.288 -9.181 -44.557 1.00 95.06 277 ARG A CA 1
ATOM 2214 C C . ARG A 1 277 ? 29.418 -8.131 -45.655 1.00 95.06 277 ARG A C 1
ATOM 2216 O O . ARG A 1 277 ? 30.214 -8.333 -46.572 1.00 95.06 277 ARG A O 1
ATOM 2223 N N . ASP A 1 278 ? 28.720 -7.007 -45.553 1.00 93.94 278 ASP A N 1
ATOM 2224 C CA . ASP A 1 278 ? 28.824 -5.930 -46.542 1.00 93.94 278 ASP A CA 1
ATOM 2225 C C . ASP A 1 278 ? 30.248 -5.368 -46.630 1.00 93.94 278 ASP A C 1
ATOM 2227 O O . ASP A 1 278 ? 30.769 -5.181 -47.733 1.00 93.94 278 ASP A O 1
ATOM 2231 N N . ILE A 1 279 ? 30.919 -5.179 -45.488 1.00 92.25 279 ILE A N 1
ATOM 2232 C CA . ILE A 1 279 ? 32.328 -4.773 -45.433 1.00 92.25 279 ILE A CA 1
ATOM 2233 C C . ILE A 1 279 ? 33.203 -5.791 -46.169 1.00 92.25 279 ILE A C 1
ATOM 2235 O O . ILE A 1 279 ? 34.009 -5.391 -47.008 1.00 92.25 279 ILE A O 1
ATOM 2239 N N . THR A 1 280 ? 33.030 -7.095 -45.926 1.00 93.94 280 THR A N 1
ATOM 2240 C CA . THR A 1 280 ? 33.827 -8.124 -46.622 1.00 93.94 280 THR A CA 1
ATOM 2241 C C . THR A 1 280 ? 33.581 -8.142 -48.135 1.00 93.94 280 THR A C 1
ATOM 2243 O O . THR A 1 280 ? 34.527 -8.283 -48.914 1.00 93.94 280 THR A O 1
ATOM 2246 N N . VAL A 1 281 ? 32.335 -7.926 -48.581 1.00 95.38 281 VAL A N 1
ATOM 2247 C CA . VAL A 1 281 ? 31.993 -7.806 -50.009 1.00 95.38 281 VAL A CA 1
ATOM 2248 C C . VAL A 1 281 ? 32.667 -6.580 -50.624 1.00 95.38 281 VAL A C 1
ATOM 2250 O O . VAL A 1 281 ? 33.236 -6.672 -51.714 1.00 95.38 281 VAL A O 1
ATOM 2253 N N . TRP A 1 282 ? 32.639 -5.438 -49.937 1.00 95.62 282 TRP A N 1
ATOM 2254 C CA . TRP A 1 282 ? 33.304 -4.218 -50.395 1.00 95.62 282 TRP A CA 1
ATOM 2255 C C . TRP A 1 282 ? 34.821 -4.359 -50.434 1.00 95.62 282 TRP A C 1
ATOM 2257 O O . TRP A 1 282 ? 35.430 -3.981 -51.431 1.00 95.62 282 TRP A O 1
ATOM 2267 N N . GLN A 1 283 ? 35.429 -4.961 -49.412 1.00 93.12 283 GLN A N 1
ATOM 2268 C CA . GLN A 1 283 ? 36.860 -5.264 -49.401 1.00 93.12 283 GLN A CA 1
ATOM 2269 C C . GLN A 1 283 ? 37.245 -6.138 -50.599 1.00 93.12 283 GLN A C 1
ATOM 2271 O O . GLN A 1 283 ? 38.185 -5.800 -51.314 1.00 93.12 283 GLN A O 1
ATOM 2276 N N . SER A 1 284 ? 36.472 -7.192 -50.890 1.00 95.19 284 SER A N 1
ATOM 2277 C CA . SER A 1 284 ? 36.695 -8.047 -52.063 1.00 95.19 284 SER A CA 1
ATOM 2278 C C . SER A 1 284 ? 36.602 -7.271 -53.384 1.00 95.19 284 SER A C 1
ATOM 2280 O O . SER A 1 284 ? 37.485 -7.411 -54.233 1.00 95.19 284 SER A O 1
ATOM 2282 N N . LYS A 1 285 ? 35.590 -6.405 -53.545 1.00 92.56 285 LYS A N 1
ATOM 2283 C CA . LYS A 1 285 ? 35.452 -5.540 -54.732 1.00 92.56 285 LYS A CA 1
ATOM 2284 C C . LYS A 1 285 ? 36.612 -4.555 -54.872 1.00 92.56 285 LYS A C 1
ATOM 2286 O O . LYS A 1 285 ? 37.109 -4.369 -55.978 1.00 92.56 285 LYS A O 1
ATOM 2291 N N . CYS A 1 286 ? 37.065 -3.948 -53.775 1.00 89.69 286 CYS A N 1
ATOM 2292 C CA . CYS A 1 286 ? 38.221 -3.052 -53.780 1.00 89.69 286 CYS A CA 1
ATOM 2293 C C . CYS A 1 286 ? 39.499 -3.791 -54.191 1.00 89.69 286 CYS A C 1
ATOM 2295 O O . CYS A 1 286 ? 40.246 -3.291 -55.028 1.00 89.69 286 CYS A O 1
ATOM 2297 N N . THR A 1 287 ? 39.731 -5.000 -53.669 1.00 94.12 287 THR A N 1
ATOM 2298 C CA . THR A 1 287 ? 40.864 -5.837 -54.090 1.00 94.12 287 THR A CA 1
ATOM 2299 C C . THR A 1 287 ? 40.785 -6.186 -55.578 1.00 94.12 287 THR A C 1
ATOM 2301 O O . THR A 1 287 ? 41.793 -6.082 -56.273 1.00 94.12 287 THR A O 1
ATOM 2304 N N . GLN A 1 288 ? 39.602 -6.538 -56.093 1.00 94.44 288 GLN A N 1
ATOM 2305 C CA . GLN A 1 288 ? 39.412 -6.794 -57.524 1.00 94.44 288 GLN A CA 1
ATOM 2306 C C . GLN A 1 288 ? 39.699 -5.544 -58.371 1.00 94.44 288 GLN A C 1
ATOM 2308 O O . GLN A 1 288 ? 40.421 -5.626 -59.361 1.00 94.44 288 GLN A O 1
ATOM 2313 N N . ALA A 1 289 ? 39.182 -4.380 -57.972 1.00 91.06 289 ALA A N 1
ATOM 2314 C CA . ALA A 1 289 ? 39.416 -3.124 -58.681 1.00 91.06 289 ALA A CA 1
ATOM 2315 C C . ALA A 1 289 ? 40.907 -2.743 -58.703 1.00 91.06 289 ALA A C 1
ATOM 2317 O O . ALA A 1 289 ? 41.405 -2.270 -59.724 1.00 91.06 289 ALA A O 1
ATOM 2318 N N . LEU A 1 290 ? 41.638 -2.991 -57.609 1.00 94.19 290 LEU A N 1
ATOM 2319 C CA . LEU A 1 290 ? 43.090 -2.801 -57.556 1.00 94.19 290 LEU A CA 1
ATOM 2320 C C . LEU A 1 290 ? 43.825 -3.747 -58.518 1.00 94.19 290 LEU A C 1
ATOM 2322 O O . LEU A 1 290 ? 44.687 -3.291 -59.265 1.00 94.19 290 LEU A O 1
ATOM 2326 N N . GLN A 1 291 ? 43.442 -5.025 -58.578 1.00 95.38 291 GLN A N 1
ATOM 2327 C CA . GLN A 1 291 ? 44.007 -5.979 -59.544 1.00 95.38 291 GLN A CA 1
ATOM 2328 C C . GLN A 1 291 ? 43.718 -5.572 -60.999 1.00 95.38 291 GLN A C 1
ATOM 2330 O O . GLN A 1 291 ? 44.589 -5.672 -61.864 1.00 95.38 291 GLN A O 1
ATOM 2335 N N . GLU A 1 292 ? 42.509 -5.085 -61.291 1.00 93.88 292 GLU A N 1
ATOM 2336 C CA . GLU A 1 292 ? 42.159 -4.569 -62.618 1.00 93.88 292 GLU A CA 1
ATOM 2337 C C . GLU A 1 292 ? 42.961 -3.312 -62.973 1.00 93.88 292 GLU A C 1
ATOM 2339 O O . GLU A 1 292 ? 43.423 -3.185 -64.110 1.00 93.88 292 GLU A O 1
ATOM 2344 N N . LEU A 1 293 ? 43.182 -2.413 -62.009 1.00 92.56 293 LEU A N 1
ATOM 2345 C CA . LEU A 1 293 ? 44.026 -1.234 -62.185 1.00 92.56 293 LEU A CA 1
ATOM 2346 C C . LEU A 1 293 ? 45.474 -1.630 -62.493 1.00 92.56 293 LEU A C 1
ATOM 2348 O O . LEU A 1 293 ? 46.052 -1.109 -63.447 1.00 92.56 293 LEU A O 1
ATOM 2352 N N . GLU A 1 294 ? 46.049 -2.567 -61.737 1.00 94.50 294 GLU A N 1
ATOM 2353 C CA . GLU A 1 294 ? 47.391 -3.106 -61.988 1.00 94.50 294 GLU A CA 1
ATOM 2354 C C . GLU A 1 294 ? 47.491 -3.738 -63.382 1.00 94.50 294 GLU A C 1
ATOM 2356 O O . GLU A 1 294 ? 48.442 -3.470 -64.122 1.00 94.50 294 GLU A O 1
ATOM 2361 N N . ARG A 1 295 ? 46.475 -4.511 -63.789 1.00 95.56 295 ARG A N 1
ATOM 2362 C CA . ARG A 1 295 ? 46.382 -5.105 -65.130 1.00 95.56 295 ARG A CA 1
ATOM 2363 C C . ARG A 1 295 ? 46.366 -4.032 -66.220 1.00 95.56 295 ARG A C 1
ATOM 2365 O O . ARG A 1 295 ? 47.141 -4.120 -67.167 1.00 95.56 295 ARG A O 1
ATOM 2372 N N . VAL A 1 296 ? 45.536 -2.996 -66.078 1.00 92.00 296 VAL A N 1
ATOM 2373 C CA . VAL A 1 296 ? 45.464 -1.879 -67.038 1.00 92.00 296 VAL A CA 1
ATOM 2374 C C . VAL A 1 296 ? 46.772 -1.083 -67.063 1.00 92.00 296 VAL A C 1
ATOM 2376 O O . VAL A 1 296 ? 47.222 -0.662 -68.129 1.00 92.00 296 VAL A O 1
ATOM 2379 N N . GLN A 1 297 ? 47.429 -0.891 -65.918 1.00 92.44 297 GLN A N 1
ATOM 2380 C CA . GLN A 1 297 ? 48.751 -0.268 -65.867 1.00 92.44 297 GLN A CA 1
ATOM 2381 C C . GLN A 1 297 ? 49.808 -1.115 -66.587 1.00 92.44 297 GLN A C 1
ATOM 2383 O O . GLN A 1 297 ? 50.647 -0.553 -67.294 1.00 92.44 297 GLN A O 1
ATOM 2388 N N . ALA A 1 298 ? 49.764 -2.443 -66.448 1.00 92.38 298 ALA A N 1
ATOM 2389 C CA . ALA A 1 298 ? 50.639 -3.357 -67.174 1.00 92.38 298 ALA A CA 1
ATOM 2390 C C . ALA A 1 298 ? 50.378 -3.305 -68.688 1.00 92.38 298 ALA A C 1
ATOM 2392 O O . ALA A 1 298 ? 51.325 -3.123 -69.450 1.00 92.38 298 ALA A O 1
ATOM 2393 N N . GLU A 1 299 ? 49.114 -3.341 -69.123 1.00 93.31 299 GLU A N 1
ATOM 2394 C CA . GLU A 1 299 ? 48.733 -3.172 -70.535 1.00 93.31 299 GLU A CA 1
ATOM 2395 C C . GLU A 1 299 ? 49.182 -1.818 -71.086 1.00 93.31 299 GLU A C 1
ATOM 2397 O O . GLU A 1 299 ? 49.708 -1.736 -72.194 1.00 93.31 299 GLU A O 1
ATOM 2402 N N . LYS A 1 300 ? 49.033 -0.739 -70.308 1.00 90.12 300 LYS A N 1
ATOM 2403 C CA . LYS A 1 300 ? 49.540 0.587 -70.675 1.00 90.12 300 LYS A CA 1
ATOM 2404 C C . LYS A 1 300 ? 51.059 0.567 -70.840 1.00 90.12 300 LYS A C 1
ATOM 2406 O O . LYS A 1 300 ? 51.551 1.099 -71.831 1.00 90.12 300 LYS A O 1
ATOM 2411 N N . LYS A 1 301 ? 51.804 -0.025 -69.899 1.00 87.12 301 LYS A N 1
ATOM 2412 C CA . LYS A 1 301 ? 53.270 -0.159 -69.990 1.00 87.12 301 LYS A CA 1
ATOM 2413 C C . LYS A 1 301 ? 53.682 -0.992 -71.206 1.00 87.12 301 LYS A C 1
ATOM 2415 O O . LYS A 1 301 ? 54.610 -0.607 -71.909 1.00 87.12 301 LYS A O 1
ATOM 2420 N N . GLU A 1 302 ? 52.970 -2.077 -71.495 1.00 88.31 302 GLU A N 1
ATOM 2421 C CA . GLU A 1 302 ? 53.199 -2.909 -72.675 1.00 88.31 302 GLU A CA 1
ATOM 2422 C C . GLU A 1 302 ? 52.905 -2.147 -73.972 1.00 88.31 302 GLU A C 1
ATOM 2424 O O . GLU A 1 302 ? 53.728 -2.148 -74.884 1.00 88.31 302 GLU A O 1
ATOM 2429 N N . MET A 1 303 ? 51.771 -1.445 -74.049 1.00 82.06 303 MET A N 1
ATOM 2430 C CA . MET A 1 303 ? 51.446 -0.587 -75.187 1.00 82.06 303 MET A CA 1
ATOM 2431 C C . MET A 1 303 ? 52.513 0.480 -75.381 1.00 82.06 303 MET A C 1
ATOM 2433 O O . MET A 1 303 ? 52.976 0.638 -76.500 1.00 82.06 303 MET A O 1
ATOM 2437 N N . ILE A 1 304 ? 52.958 1.154 -74.315 1.00 80.44 304 ILE A N 1
ATOM 2438 C CA . ILE A 1 304 ? 54.075 2.104 -74.386 1.00 80.44 304 ILE A CA 1
ATOM 2439 C C . ILE A 1 304 ? 55.335 1.401 -74.901 1.00 80.44 304 ILE A C 1
ATOM 2441 O O . ILE A 1 304 ? 55.974 1.935 -75.793 1.00 80.44 304 ILE A O 1
ATOM 2445 N N . SER A 1 305 ? 55.668 0.194 -74.438 1.00 79.25 305 SER A N 1
ATOM 2446 C CA . SER A 1 305 ? 56.819 -0.562 -74.954 1.00 79.25 305 SER A CA 1
ATOM 2447 C C . SER A 1 305 ? 56.686 -0.938 -76.433 1.00 79.25 305 SER A C 1
ATOM 2449 O O . SER A 1 305 ? 57.701 -1.013 -77.115 1.00 79.25 305 SER A O 1
ATOM 2451 N N . ARG A 1 306 ? 55.467 -1.187 -76.931 1.00 78.00 306 ARG A N 1
ATOM 2452 C CA . ARG A 1 306 ? 55.202 -1.441 -78.358 1.00 78.00 306 ARG A CA 1
ATOM 2453 C C . ARG A 1 306 ? 55.216 -0.148 -79.187 1.00 78.00 306 ARG A C 1
ATOM 2455 O O . ARG A 1 306 ? 55.626 -0.182 -80.339 1.00 78.00 306 ARG A O 1
ATOM 2462 N N . PHE A 1 307 ? 54.755 0.968 -78.613 1.00 68.88 307 PHE A N 1
ATOM 2463 C CA . PHE A 1 307 ? 54.649 2.285 -79.260 1.00 68.88 307 PHE A CA 1
ATOM 2464 C C . PHE A 1 307 ? 55.946 3.102 -79.190 1.00 68.88 307 PHE A C 1
ATOM 2466 O O . PHE A 1 307 ? 56.139 4.011 -79.993 1.00 68.88 307 PHE A O 1
ATOM 2473 N N . VAL A 1 308 ? 56.845 2.792 -78.249 1.00 62.09 308 VAL A N 1
ATOM 2474 C CA . VAL A 1 308 ? 58.266 3.160 -78.307 1.00 62.09 308 VAL A CA 1
ATOM 2475 C C . VAL A 1 308 ? 58.857 2.315 -79.429 1.00 62.09 308 VAL A C 1
ATOM 2477 O O . VAL A 1 308 ? 59.367 1.217 -79.258 1.00 62.09 308 VAL A O 1
ATOM 2480 N N . ASP A 1 309 ? 58.608 2.842 -80.612 1.00 62.56 309 ASP A N 1
ATOM 2481 C CA . ASP A 1 309 ? 58.404 2.141 -81.860 1.00 62.56 309 ASP A CA 1
ATOM 2482 C C . ASP A 1 309 ? 59.713 1.477 -82.301 1.00 62.56 309 ASP A C 1
ATOM 2484 O O . ASP A 1 309 ? 60.662 2.154 -82.705 1.00 62.56 309 ASP A O 1
ATOM 2488 N N . GLU A 1 310 ? 59.776 0.146 -82.262 1.00 64.56 310 GLU A N 1
ATOM 2489 C CA . GLU A 1 310 ? 60.869 -0.600 -82.900 1.00 64.56 310 GLU A CA 1
ATOM 2490 C C . GLU A 1 310 ? 60.942 -0.229 -84.398 1.00 64.56 310 GLU A C 1
ATOM 2492 O O . GLU A 1 310 ? 62.022 -0.203 -84.982 1.00 64.56 310 GLU A O 1
ATOM 2497 N N . ASN A 1 311 ? 59.813 0.195 -84.992 1.00 67.31 311 ASN A N 1
ATOM 2498 C CA . ASN A 1 311 ? 59.746 0.777 -86.332 1.00 67.31 311 ASN A CA 1
ATOM 2499 C C . ASN A 1 311 ? 60.334 2.192 -86.431 1.00 67.31 311 ASN A C 1
ATOM 2501 O O . ASN A 1 311 ? 61.046 2.450 -87.397 1.00 67.31 311 ASN A O 1
ATOM 2505 N N . LEU A 1 312 ? 60.101 3.112 -85.481 1.00 71.31 312 LEU A N 1
ATOM 2506 C CA . LEU A 1 312 ? 60.804 4.412 -85.486 1.00 71.31 312 LEU A CA 1
ATOM 2507 C C . LEU A 1 312 ? 62.287 4.206 -85.207 1.00 71.31 312 LEU A C 1
ATOM 2509 O O . LEU A 1 312 ? 63.112 4.877 -85.812 1.00 71.31 312 LEU A O 1
ATOM 2513 N N . ARG A 1 313 ? 62.649 3.258 -84.340 1.00 76.38 313 ARG A N 1
ATOM 2514 C CA . ARG A 1 313 ? 64.046 2.914 -84.072 1.00 76.38 313 ARG A CA 1
ATOM 2515 C C . ARG A 1 313 ? 64.715 2.333 -85.322 1.00 76.38 313 ARG A C 1
ATOM 2517 O O . ARG A 1 313 ? 65.818 2.762 -85.654 1.00 76.38 313 ARG A O 1
ATOM 2524 N N . ALA A 1 314 ? 64.035 1.455 -86.060 1.00 79.12 314 ALA A N 1
ATOM 2525 C CA . ALA A 1 314 ? 64.494 0.942 -87.351 1.00 79.12 314 ALA A CA 1
ATOM 2526 C C . ALA A 1 314 ? 64.582 2.047 -88.419 1.00 79.12 314 ALA A C 1
ATOM 2528 O O . ALA A 1 314 ? 65.611 2.169 -89.074 1.00 79.12 314 ALA A O 1
ATOM 2529 N N . GLN A 1 315 ? 63.573 2.918 -88.535 1.00 80.00 315 GLN A N 1
ATOM 2530 C CA . GLN A 1 315 ? 63.584 4.052 -89.469 1.00 80.00 315 GLN A CA 1
ATOM 2531 C C . GLN A 1 315 ? 64.688 5.062 -89.143 1.00 80.00 315 GLN A C 1
ATOM 2533 O O . GLN A 1 315 ? 65.342 5.574 -90.046 1.00 80.00 315 GLN A O 1
ATOM 2538 N N . VAL A 1 316 ? 64.940 5.332 -87.861 1.00 80.38 316 VAL A N 1
ATOM 2539 C CA . VAL A 1 316 ? 66.056 6.178 -87.421 1.00 80.38 316 VAL A CA 1
ATOM 2540 C C . VAL A 1 316 ? 67.389 5.510 -87.750 1.00 80.38 316 VAL A C 1
ATOM 2542 O O . VAL A 1 316 ? 68.296 6.191 -88.217 1.00 80.38 316 VAL A O 1
ATOM 2545 N N . GLN A 1 317 ? 67.522 4.191 -87.585 1.00 84.06 317 GLN A N 1
ATOM 2546 C CA . GLN A 1 317 ? 68.722 3.463 -88.012 1.00 84.06 317 GLN A CA 1
ATOM 2547 C C . GLN A 1 317 ? 68.907 3.468 -89.537 1.00 84.06 317 GLN A C 1
ATOM 2549 O O . GLN A 1 317 ? 70.038 3.614 -90.000 1.00 84.06 317 GLN A O 1
ATOM 2554 N N . ASP A 1 318 ? 67.833 3.337 -90.318 1.00 87.94 318 ASP A N 1
ATOM 2555 C CA . ASP A 1 318 ? 67.865 3.426 -91.783 1.00 87.94 318 ASP A CA 1
ATOM 2556 C C . ASP A 1 318 ? 68.277 4.832 -92.239 1.00 87.94 318 ASP A C 1
ATOM 2558 O O . ASP A 1 318 ? 69.183 4.977 -93.060 1.00 87.94 318 ASP A O 1
ATOM 2562 N N . LEU A 1 319 ? 67.684 5.875 -91.647 1.00 88.81 319 LEU A N 1
ATOM 2563 C CA . LEU A 1 319 ? 68.055 7.269 -91.898 1.00 88.81 319 LEU A CA 1
ATOM 2564 C C . LEU A 1 319 ? 69.498 7.555 -91.482 1.00 88.81 319 LEU A C 1
ATOM 2566 O O . LEU A 1 319 ? 70.219 8.243 -92.200 1.00 88.81 319 LEU A O 1
ATOM 2570 N N . GLN A 1 320 ? 69.952 7.006 -90.355 1.00 91.25 320 GLN A N 1
ATOM 2571 C CA . GLN A 1 320 ? 71.337 7.139 -89.915 1.00 91.25 320 GLN A CA 1
ATOM 2572 C C . GLN A 1 320 ? 72.299 6.459 -90.900 1.00 91.25 320 GLN A C 1
ATOM 2574 O O . GLN A 1 320 ? 73.339 7.034 -91.231 1.00 91.25 320 GLN A O 1
ATOM 2579 N N . ARG A 1 321 ? 71.953 5.263 -91.400 1.00 90.62 321 ARG A N 1
ATOM 2580 C CA . ARG A 1 321 ? 72.720 4.566 -92.445 1.00 90.62 321 ARG A CA 1
ATOM 2581 C C . ARG A 1 321 ? 72.784 5.392 -93.729 1.00 90.62 321 ARG A C 1
ATOM 2583 O O . ARG A 1 321 ? 73.873 5.559 -94.273 1.00 90.62 321 ARG A O 1
ATOM 2590 N N . GLU A 1 322 ? 71.670 5.976 -94.162 1.00 92.75 322 GLU A N 1
ATOM 2591 C CA . GLU A 1 322 ? 71.638 6.824 -95.358 1.00 92.75 322 GLU A CA 1
ATOM 2592 C C . GLU A 1 322 ? 72.438 8.123 -95.173 1.00 92.75 322 GLU A C 1
ATOM 2594 O O . GLU A 1 322 ? 73.214 8.508 -96.046 1.00 92.75 322 GLU A O 1
ATOM 2599 N N . CYS A 1 323 ? 72.354 8.763 -94.004 1.00 90.19 323 CYS A N 1
ATOM 2600 C CA . CYS A 1 323 ? 73.183 9.922 -93.663 1.00 90.19 323 CYS A CA 1
ATOM 2601 C C . CYS A 1 323 ? 74.684 9.598 -93.678 1.00 90.19 323 CYS A C 1
ATOM 2603 O O . CYS A 1 323 ? 75.495 10.442 -94.066 1.00 90.19 323 CYS A O 1
ATOM 2605 N N . ASN A 1 324 ? 75.078 8.396 -93.252 1.00 90.38 324 ASN A N 1
ATOM 2606 C CA . ASN A 1 324 ? 76.472 7.955 -93.323 1.00 90.38 324 ASN A CA 1
ATOM 2607 C C . ASN A 1 324 ? 76.906 7.721 -94.773 1.00 90.38 324 ASN A C 1
ATOM 2609 O O . ASN A 1 324 ? 77.935 8.256 -95.179 1.00 90.38 324 ASN A O 1
ATOM 2613 N N . ARG A 1 325 ? 76.073 7.046 -95.574 1.00 94.75 325 ARG A N 1
ATOM 2614 C CA . ARG A 1 325 ? 76.306 6.847 -97.012 1.00 94.75 325 ARG A CA 1
ATOM 2615 C C . ARG A 1 325 ? 76.475 8.179 -97.749 1.00 94.75 325 ARG A C 1
ATOM 2617 O O . ARG A 1 325 ? 77.391 8.342 -98.546 1.00 94.75 325 ARG A O 1
ATOM 2624 N N . LEU A 1 326 ? 75.620 9.163 -97.462 1.00 90.50 326 LEU A N 1
ATOM 2625 C CA . LEU A 1 326 ? 75.714 10.500 -98.056 1.00 90.50 326 LEU A CA 1
ATOM 2626 C C . LEU A 1 326 ? 76.971 11.254 -97.609 1.00 90.50 326 LEU A C 1
ATOM 2628 O O . LEU A 1 326 ? 77.543 11.999 -98.404 1.00 90.50 326 LEU A O 1
ATOM 2632 N N . ARG A 1 327 ? 77.421 11.073 -96.361 1.00 91.12 327 ARG A N 1
ATOM 2633 C CA . ARG A 1 327 ? 78.695 11.638 -95.892 1.00 91.12 327 ARG A CA 1
ATOM 2634 C C . ARG A 1 327 ? 79.891 11.028 -96.615 1.00 91.12 327 ARG A C 1
ATOM 2636 O O . ARG A 1 327 ? 80.781 11.784 -96.987 1.00 91.12 327 ARG A O 1
ATOM 2643 N N . GLU A 1 328 ? 79.889 9.718 -96.849 1.00 90.62 328 GLU A N 1
ATOM 2644 C CA . GLU A 1 328 ? 80.920 9.036 -97.642 1.00 90.62 328 GLU A CA 1
ATOM 2645 C C . GLU A 1 328 ? 80.942 9.550 -99.085 1.00 90.62 328 GLU A C 1
ATOM 2647 O O . GLU A 1 328 ? 81.980 10.031 -99.531 1.00 90.62 328 GLU A O 1
ATOM 2652 N N . VAL A 1 329 ? 79.790 9.597 -99.765 1.00 90.06 329 VAL A N 1
ATOM 2653 C CA . VAL A 1 329 ? 79.685 10.151 -101.131 1.00 90.06 329 VAL A CA 1
ATOM 2654 C C . VAL A 1 329 ? 80.163 11.607 -101.186 1.00 90.06 329 VAL A C 1
ATOM 2656 O O . VAL A 1 329 ? 80.854 12.015 -102.116 1.00 90.06 329 VAL A O 1
ATOM 2659 N N . ASN A 1 330 ? 79.827 12.424 -100.185 1.00 86.56 330 ASN A N 1
ATOM 2660 C CA . ASN A 1 330 ? 80.284 13.813 -100.130 1.00 86.56 330 ASN A CA 1
ATOM 2661 C C . ASN A 1 330 ? 81.800 13.908 -99.874 1.00 86.56 330 ASN A C 1
ATOM 2663 O O . ASN A 1 330 ? 82.468 14.773 -100.440 1.00 86.56 330 ASN A O 1
ATOM 2667 N N . ALA A 1 331 ? 82.367 13.015 -99.058 1.00 87.81 331 ALA A N 1
ATOM 2668 C CA . ALA A 1 331 ? 83.812 12.923 -98.869 1.00 87.81 331 ALA A CA 1
ATOM 2669 C C . ALA A 1 331 ? 84.526 12.516 -100.170 1.00 87.81 331 ALA A C 1
ATOM 2671 O O . ALA A 1 331 ? 85.519 13.148 -100.528 1.00 87.81 331 ALA A O 1
ATOM 2672 N N . GLU A 1 332 ? 83.988 11.547 -100.915 1.00 86.25 332 GLU A N 1
ATOM 2673 C CA . GLU A 1 332 ? 84.488 11.145 -102.237 1.00 86.25 332 GLU A CA 1
ATOM 2674 C C . GLU A 1 332 ? 84.452 12.309 -103.234 1.00 86.25 332 GLU A C 1
ATOM 2676 O O . GLU A 1 332 ? 85.479 12.639 -103.825 1.00 86.25 332 GLU A O 1
ATOM 2681 N N . LEU A 1 333 ? 83.321 13.017 -103.340 1.00 83.56 333 LEU A N 1
ATOM 2682 C CA . LEU A 1 333 ? 83.188 14.198 -104.204 1.00 83.56 333 LEU A CA 1
ATOM 2683 C C . LEU A 1 333 ? 84.152 15.325 -103.814 1.00 83.56 333 LEU A C 1
ATOM 2685 O O . LEU A 1 333 ? 84.669 16.035 -104.678 1.00 83.56 333 LEU A O 1
ATOM 2689 N N . ARG A 1 334 ? 84.423 15.512 -102.516 1.00 80.00 334 ARG A N 1
ATOM 2690 C CA . ARG A 1 334 ? 85.436 16.471 -102.054 1.00 80.00 334 ARG A CA 1
ATOM 2691 C C . ARG A 1 334 ? 86.846 16.028 -102.435 1.00 80.00 334 ARG A C 1
ATOM 2693 O O . ARG A 1 334 ? 87.619 16.875 -102.875 1.00 80.00 334 ARG A O 1
ATOM 2700 N N . CYS A 1 335 ? 87.172 14.742 -102.327 1.00 77.56 335 CYS A N 1
ATOM 2701 C CA . CYS A 1 335 ? 88.448 14.194 -102.791 1.00 77.56 335 CYS A CA 1
ATOM 2702 C C . CYS A 1 335 ? 88.611 14.334 -104.314 1.00 77.56 335 CYS A C 1
ATOM 2704 O O . CYS A 1 335 ? 89.669 14.761 -104.775 1.00 77.56 335 CYS A O 1
ATOM 2706 N N . GLU A 1 336 ? 87.561 14.073 -105.098 1.00 75.19 336 GLU A N 1
ATOM 2707 C CA . GLU A 1 336 ? 87.554 14.305 -106.548 1.00 75.19 336 GLU A CA 1
ATOM 2708 C C . GLU A 1 336 ? 87.686 15.792 -106.895 1.00 75.19 336 GLU A C 1
ATOM 2710 O O . GLU A 1 336 ? 88.474 16.152 -107.767 1.00 75.19 336 GLU A O 1
ATOM 2715 N N . SER A 1 337 ? 86.994 16.682 -106.176 1.00 70.25 337 SER A N 1
ATOM 2716 C CA . SER A 1 337 ? 87.116 18.134 -106.360 1.00 70.25 337 SER A CA 1
ATOM 2717 C C . SER A 1 337 ? 88.512 18.651 -105.996 1.00 70.25 337 SER A C 1
ATOM 2719 O O . SER A 1 337 ? 89.032 19.538 -106.675 1.00 70.25 337 SER A O 1
ATOM 2721 N N . ILE A 1 338 ? 89.155 18.084 -104.969 1.00 69.62 338 ILE A N 1
ATOM 2722 C CA . ILE A 1 338 ? 90.551 18.379 -104.617 1.00 69.62 338 ILE A CA 1
ATOM 2723 C C . ILE A 1 338 ? 91.498 17.861 -105.704 1.00 69.62 338 ILE A C 1
ATOM 2725 O O . ILE A 1 338 ? 92.405 18.593 -106.090 1.00 69.62 338 ILE A O 1
ATOM 2729 N N . ASN A 1 339 ? 91.262 16.672 -106.264 1.00 62.41 339 ASN A N 1
ATOM 2730 C CA . ASN A 1 339 ? 92.048 16.162 -107.390 1.00 62.41 339 ASN A CA 1
ATOM 2731 C C . ASN A 1 339 ? 91.883 17.033 -108.644 1.00 62.41 339 ASN A C 1
ATOM 2733 O O . ASN A 1 339 ? 92.888 17.388 -109.255 1.00 62.41 339 ASN A O 1
ATOM 2737 N N . MET A 1 340 ? 90.661 17.474 -108.968 1.00 62.12 340 MET A N 1
ATOM 2738 C CA . MET A 1 340 ? 90.409 18.393 -110.086 1.00 62.12 340 MET A CA 1
ATOM 2739 C C . MET A 1 340 ? 91.030 19.781 -109.861 1.00 62.12 340 MET A C 1
ATOM 2741 O O . MET A 1 340 ? 91.588 20.369 -110.788 1.00 62.12 340 MET A O 1
ATOM 2745 N N . LYS A 1 341 ? 91.015 20.299 -108.626 1.00 56.94 341 LYS A N 1
ATOM 2746 C CA . LYS A 1 341 ? 91.710 21.550 -108.273 1.00 56.94 341 LYS A CA 1
ATOM 2747 C C . LYS A 1 341 ? 93.233 21.387 -108.259 1.00 56.94 341 LYS A C 1
ATOM 2749 O O . LYS A 1 341 ? 93.932 22.316 -108.639 1.00 56.94 341 LYS A O 1
ATOM 2754 N N . SER A 1 342 ? 93.757 20.213 -107.906 1.00 53.34 342 SER A N 1
ATOM 2755 C CA . SER A 1 342 ? 95.194 19.911 -107.960 1.00 53.34 342 SER A CA 1
ATOM 2756 C C . SER A 1 342 ? 95.707 19.773 -109.400 1.00 53.34 342 SER A C 1
ATOM 2758 O O . SER A 1 342 ? 96.840 20.165 -109.677 1.00 53.34 342 SER A O 1
ATOM 2760 N N . THR A 1 343 ? 94.868 19.324 -110.344 1.00 53.78 343 THR A N 1
ATOM 2761 C CA . THR A 1 343 ? 95.174 19.384 -111.785 1.00 53.78 343 THR A CA 1
ATOM 2762 C C . THR A 1 343 ? 95.095 20.802 -112.362 1.00 53.78 343 THR A C 1
ATOM 2764 O O . THR A 1 343 ? 95.908 21.135 -113.213 1.00 53.78 343 THR A O 1
ATOM 2767 N N . VAL A 1 344 ? 94.216 21.678 -111.854 1.00 54.00 344 VAL A N 1
ATOM 2768 C CA . VAL A 1 344 ? 94.099 23.083 -112.319 1.00 54.00 344 VAL A CA 1
ATOM 2769 C C . VAL A 1 344 ? 95.161 24.013 -111.703 1.00 54.00 344 VAL A C 1
ATOM 2771 O O . VAL A 1 344 ? 95.535 25.014 -112.310 1.00 54.00 344 VAL A O 1
ATOM 2774 N N . ILE A 1 345 ? 95.704 23.682 -110.526 1.00 52.81 345 ILE A N 1
ATOM 2775 C CA . ILE A 1 345 ? 96.792 24.451 -109.890 1.00 52.81 345 ILE A CA 1
ATOM 2776 C C . ILE A 1 345 ? 98.168 24.092 -110.485 1.00 52.81 345 ILE A C 1
ATOM 2778 O O . ILE A 1 345 ? 99.057 24.933 -110.498 1.00 52.81 345 ILE A O 1
ATOM 2782 N N . LYS A 1 346 ? 98.331 22.911 -111.101 1.00 50.78 346 LYS A N 1
ATOM 2783 C CA . LYS A 1 346 ? 99.567 22.546 -111.824 1.00 50.78 346 LYS A CA 1
ATOM 2784 C C . LYS A 1 346 ? 99.663 23.089 -113.258 1.00 50.78 346 LYS A C 1
ATOM 2786 O O . LYS A 1 346 ? 100.737 23.007 -113.841 1.00 50.78 346 LYS A O 1
ATOM 2791 N N . GLU A 1 347 ? 98.599 23.680 -113.807 1.00 48.81 347 GLU A N 1
ATOM 2792 C CA . GLU A 1 347 ? 98.620 24.345 -115.127 1.00 48.81 347 GLU A CA 1
ATOM 2793 C C . GLU A 1 347 ? 98.728 25.883 -115.052 1.00 48.81 347 GLU A C 1
ATOM 2795 O O . GLU A 1 347 ? 98.951 26.525 -116.075 1.00 48.81 347 GLU A O 1
ATOM 2800 N N . ASN A 1 348 ? 98.650 26.488 -113.857 1.00 47.19 348 ASN A N 1
ATOM 2801 C CA . ASN A 1 348 ? 98.683 27.949 -113.670 1.00 47.19 348 ASN A CA 1
ATOM 2802 C C . ASN A 1 348 ? 99.916 28.479 -112.904 1.00 47.19 348 ASN A C 1
ATOM 2804 O O . ASN A 1 348 ? 99.983 29.671 -112.625 1.00 47.19 348 ASN A O 1
ATOM 2808 N N . GLU A 1 349 ? 100.917 27.641 -112.606 1.00 46.28 349 GLU A N 1
ATOM 2809 C CA . GLU A 1 349 ? 102.179 28.057 -111.953 1.00 46.28 349 GLU A CA 1
ATOM 2810 C C . GLU A 1 349 ? 103.353 28.303 -112.935 1.00 46.28 349 GLU A C 1
ATOM 2812 O O . GLU A 1 349 ? 104.465 28.600 -112.502 1.00 46.28 349 GLU A O 1
ATOM 2817 N N . GLU A 1 350 ? 103.133 28.258 -114.260 1.00 50.03 350 GLU A N 1
ATOM 2818 C CA . GLU A 1 350 ? 104.184 28.511 -115.274 1.00 50.03 350 GLU A CA 1
ATOM 2819 C C . GLU A 1 350 ? 104.087 29.846 -116.036 1.00 50.03 350 GLU A C 1
ATOM 2821 O O . GLU A 1 350 ? 104.913 30.117 -116.913 1.00 50.03 350 GLU A O 1
ATOM 2826 N N . LYS A 1 351 ? 103.153 30.743 -115.703 1.00 44.66 351 LYS A N 1
ATOM 2827 C CA . LYS A 1 351 ? 103.119 32.091 -116.293 1.00 44.66 351 LYS A CA 1
ATOM 2828 C C . LYS A 1 351 ? 102.841 33.152 -115.239 1.00 44.66 351 LYS A C 1
ATOM 2830 O O . LYS A 1 351 ? 101.981 32.979 -114.394 1.00 44.66 351 LYS A O 1
ATOM 2835 N N . GLU A 1 352 ? 103.570 34.255 -115.376 1.00 42.66 352 GLU A N 1
ATOM 2836 C CA . GLU A 1 352 ? 103.452 35.512 -114.621 1.00 42.66 352 GLU A CA 1
ATOM 2837 C C . GLU A 1 352 ? 104.353 35.637 -113.381 1.00 42.66 352 GLU A C 1
ATOM 2839 O O . GLU A 1 352 ? 103.960 35.945 -112.261 1.00 42.66 352 GLU A O 1
ATOM 2844 N N . LYS A 1 353 ? 105.655 35.521 -113.675 1.00 41.97 353 LYS A N 1
ATOM 2845 C CA . LYS A 1 353 ? 106.633 36.550 -113.295 1.00 41.97 353 LYS A CA 1
ATOM 2846 C C . LYS A 1 353 ? 106.321 37.845 -114.061 1.00 41.97 353 LYS A C 1
ATOM 2848 O O . LYS A 1 353 ? 106.583 37.873 -115.254 1.00 41.97 353 LYS A O 1
ATOM 2853 N N . GLU A 1 354 ? 105.815 38.881 -113.400 1.00 42.19 354 GLU A N 1
ATOM 2854 C CA . GLU A 1 354 ? 106.145 40.306 -113.617 1.00 42.19 354 GLU A CA 1
ATOM 2855 C C . GLU A 1 354 ? 105.160 41.185 -112.835 1.00 42.19 354 GLU A C 1
ATOM 2857 O O . GLU A 1 354 ? 103.953 41.039 -112.970 1.00 42.19 354 GLU A O 1
ATOM 2862 N N . ASN A 1 355 ? 105.709 42.138 -112.074 1.00 41.47 355 ASN A N 1
ATOM 2863 C CA . ASN A 1 355 ? 105.037 43.190 -111.295 1.00 41.47 355 ASN A CA 1
ATOM 2864 C C . ASN A 1 355 ? 104.341 42.691 -110.010 1.00 41.47 355 ASN A C 1
ATOM 2866 O O . ASN A 1 355 ? 103.368 41.960 -110.045 1.00 41.47 355 ASN A O 1
ATOM 2870 N N . GLY A 1 356 ? 104.780 43.016 -108.795 1.00 36.28 356 GLY A N 1
ATOM 2871 C CA . GLY A 1 356 ? 105.464 44.227 -108.353 1.00 36.28 356 GLY A CA 1
ATOM 2872 C C . GLY A 1 356 ? 104.472 45.132 -107.621 1.00 36.28 356 GLY A C 1
ATOM 2873 O O . GLY A 1 356 ? 103.771 45.904 -108.259 1.00 36.28 356 GLY A O 1
ATOM 2874 N N . ASN A 1 357 ? 104.518 45.052 -106.288 1.00 37.06 357 ASN A N 1
ATOM 2875 C CA . ASN A 1 357 ? 103.946 45.946 -105.272 1.00 37.06 357 ASN A CA 1
ATOM 2876 C C . ASN A 1 357 ? 102.442 45.888 -104.953 1.00 37.06 357 ASN A C 1
ATOM 2878 O O . ASN A 1 357 ? 101.603 46.347 -105.719 1.00 37.06 357 ASN A O 1
ATOM 2882 N N . GLY A 1 358 ? 102.170 45.549 -103.685 1.00 36.72 358 GLY A N 1
ATOM 2883 C CA . GLY A 1 358 ? 101.224 46.311 -102.865 1.00 36.72 358 GLY A CA 1
ATOM 2884 C C . GLY A 1 358 ? 100.129 45.499 -102.184 1.00 36.72 358 GLY A C 1
ATOM 2885 O O . GLY A 1 358 ? 99.070 45.319 -102.766 1.00 36.72 358 GLY A O 1
ATOM 2886 N N . ASP A 1 359 ? 100.423 45.057 -100.958 1.00 33.69 359 ASP A N 1
ATOM 2887 C CA . ASP A 1 359 ? 99.544 44.782 -99.805 1.00 33.69 359 ASP A CA 1
ATOM 2888 C C . ASP A 1 359 ? 98.019 44.666 -100.032 1.00 33.69 359 ASP A C 1
ATOM 2890 O O . ASP A 1 359 ? 97.348 45.602 -100.455 1.00 33.69 359 ASP A O 1
ATOM 2894 N N . VAL A 1 360 ? 97.422 43.494 -99.779 1.00 40.66 360 VAL A N 1
ATOM 2895 C CA . VAL A 1 360 ? 96.989 43.015 -98.440 1.00 40.66 360 VAL A CA 1
ATOM 2896 C C . VAL A 1 360 ? 95.763 43.793 -97.937 1.00 40.66 360 VAL A C 1
ATOM 2898 O O . VAL A 1 360 ? 95.869 44.875 -97.376 1.00 40.66 360 VAL A O 1
ATOM 2901 N N . ILE A 1 361 ? 94.573 43.218 -98.145 1.00 40.69 361 ILE A N 1
ATOM 2902 C CA . ILE A 1 361 ? 93.650 42.685 -97.117 1.00 40.69 361 ILE A CA 1
ATOM 2903 C C . ILE A 1 361 ? 92.341 42.286 -97.813 1.00 40.69 361 ILE A C 1
ATOM 2905 O O . ILE A 1 361 ? 91.688 43.069 -98.498 1.00 40.69 361 ILE A O 1
ATOM 2909 N N . VAL A 1 362 ? 91.970 41.025 -97.600 1.00 38.00 362 VAL A N 1
ATOM 2910 C CA . VAL A 1 362 ? 90.710 40.393 -97.992 1.00 38.00 362 VAL A CA 1
ATOM 2911 C C . VAL A 1 362 ? 89.536 41.143 -97.355 1.00 38.00 362 VAL A C 1
ATOM 2913 O O . VAL A 1 362 ? 89.405 41.202 -96.135 1.00 38.00 362 VAL A O 1
ATOM 2916 N N . SER A 1 363 ? 88.671 41.722 -98.183 1.00 34.66 363 SER A N 1
ATOM 2917 C CA . SER A 1 363 ? 87.361 42.249 -97.791 1.00 34.66 363 SER A CA 1
ATOM 2918 C C . SER A 1 363 ? 86.382 42.055 -98.944 1.00 34.66 363 SER A C 1
ATOM 2920 O O . SER A 1 363 ? 86.500 42.717 -99.970 1.00 34.66 363 SER A O 1
ATOM 2922 N N . SER A 1 364 ? 85.466 41.097 -98.788 1.00 31.25 364 SER A N 1
ATOM 2923 C CA . SER A 1 364 ? 84.210 40.858 -99.536 1.00 31.25 364 SER A CA 1
ATOM 2924 C C . SER A 1 364 ? 83.889 39.357 -99.414 1.00 31.25 364 SER A C 1
ATOM 2926 O O . SER A 1 364 ? 84.789 38.540 -99.528 1.00 31.25 364 SER A O 1
ATOM 2928 N N . LEU A 1 365 ? 82.679 38.868 -99.153 1.00 32.34 365 LEU A N 1
ATOM 2929 C CA . LEU A 1 365 ? 81.353 39.443 -99.313 1.00 32.34 365 LEU A CA 1
ATOM 2930 C C . LEU A 1 365 ? 80.369 38.552 -98.511 1.00 32.34 365 LEU A C 1
ATOM 2932 O O . LEU A 1 365 ? 80.145 37.405 -98.878 1.00 32.34 365 LEU A O 1
ATOM 2936 N N . ASP A 1 366 ? 79.782 39.089 -97.447 1.00 29.70 366 ASP A N 1
ATOM 2937 C CA . ASP A 1 366 ? 78.504 38.663 -96.851 1.00 29.70 366 ASP A CA 1
ATOM 2938 C C . ASP A 1 366 ? 77.603 39.920 -96.847 1.00 29.70 366 ASP A C 1
ATOM 2940 O O . ASP A 1 366 ? 78.155 41.022 -96.748 1.00 29.70 366 ASP A O 1
ATOM 2944 N N . PRO A 1 367 ? 76.254 39.850 -96.886 1.00 46.31 367 PRO A N 1
ATOM 2945 C CA . PRO A 1 367 ? 75.381 38.697 -97.084 1.00 46.31 367 PRO A CA 1
ATOM 2946 C C . PRO A 1 367 ? 74.328 38.890 -98.200 1.00 46.31 367 PRO A C 1
ATOM 2948 O O . PRO A 1 367 ? 73.913 39.988 -98.578 1.00 46.31 367 PRO A O 1
ATOM 2951 N N . VAL A 1 368 ? 73.858 37.746 -98.691 1.00 36.09 368 VAL A N 1
ATOM 2952 C CA . VAL A 1 368 ? 72.809 37.562 -99.694 1.00 36.09 368 VAL A CA 1
ATOM 2953 C C . VAL A 1 368 ? 71.427 37.927 -99.141 1.00 36.09 368 VAL A C 1
ATOM 2955 O O . VAL A 1 368 ? 70.971 37.385 -98.141 1.00 36.09 368 VAL A O 1
ATOM 2958 N N . MET A 1 369 ? 70.771 38.831 -99.870 1.00 35.78 369 MET A N 1
ATOM 2959 C CA . MET A 1 369 ? 69.335 38.904 -100.166 1.00 35.78 369 MET A CA 1
ATOM 2960 C C . MET A 1 369 ? 68.357 38.374 -99.106 1.00 35.78 369 MET A C 1
ATOM 2962 O O . MET A 1 369 ? 67.974 37.205 -99.084 1.00 35.78 369 MET A O 1
ATOM 2966 N N . SER A 1 370 ? 67.780 39.329 -98.383 1.00 37.41 370 SER A N 1
ATOM 2967 C CA . SER A 1 370 ? 66.371 39.310 -98.002 1.00 37.41 370 SER A CA 1
ATOM 2968 C C . SER A 1 370 ? 65.487 39.072 -99.236 1.00 37.41 370 SER A C 1
ATOM 2970 O O . SER A 1 370 ? 65.253 39.993 -100.017 1.00 37.41 370 SER A O 1
ATOM 2972 N N . ILE A 1 371 ? 64.951 37.859 -99.390 1.00 38.28 371 ILE A N 1
ATOM 2973 C CA . ILE A 1 371 ? 63.732 37.619 -100.171 1.00 38.28 371 ILE A CA 1
ATOM 2974 C C . ILE A 1 371 ? 62.651 37.137 -99.216 1.00 38.28 371 ILE A C 1
ATOM 2976 O O . ILE A 1 371 ? 62.737 36.108 -98.551 1.00 38.28 371 ILE A O 1
ATOM 2980 N N . SER A 1 372 ? 61.638 37.979 -99.150 1.00 36.09 372 SER A N 1
ATOM 2981 C CA . SER A 1 372 ? 60.386 37.823 -98.456 1.00 36.09 372 SER A CA 1
ATOM 2982 C C . SER A 1 372 ? 59.438 36.881 -99.213 1.00 36.09 372 SER A C 1
ATOM 2984 O O . SER A 1 372 ? 59.499 36.746 -100.430 1.00 36.09 372 SER A O 1
ATOM 2986 N N . VAL A 1 373 ? 58.482 36.339 -98.450 1.00 37.28 373 VAL A N 1
ATOM 2987 C CA . VAL A 1 373 ? 57.183 35.793 -98.888 1.00 37.28 373 VAL A CA 1
ATOM 2988 C C . VAL A 1 373 ? 57.210 34.386 -99.512 1.00 37.28 373 VAL A C 1
ATOM 2990 O O . VAL A 1 373 ? 57.643 34.198 -100.636 1.00 37.28 373 VAL A O 1
ATOM 2993 N N . VAL A 1 374 ? 56.631 33.397 -98.812 1.00 34.78 374 VAL A N 1
ATOM 2994 C CA . VAL A 1 374 ? 55.300 32.828 -99.130 1.00 34.78 374 VAL A CA 1
ATOM 2995 C C . VAL A 1 374 ? 54.773 31.999 -97.943 1.00 34.78 374 VAL A C 1
ATOM 2997 O O . VAL A 1 374 ? 55.393 31.068 -97.442 1.00 34.78 374 VAL A O 1
ATOM 3000 N N . ASN A 1 375 ? 53.568 32.387 -97.528 1.00 39.00 375 ASN A N 1
ATOM 3001 C CA . ASN A 1 375 ? 52.588 31.727 -96.669 1.00 39.00 375 ASN A CA 1
ATOM 3002 C C . ASN A 1 375 ? 52.669 30.196 -96.499 1.00 39.00 375 ASN A C 1
ATOM 3004 O O . ASN A 1 375 ? 52.577 29.456 -97.475 1.00 39.00 375 ASN A O 1
ATOM 3008 N N . LYS A 1 376 ? 52.516 29.743 -95.243 1.00 39.91 376 LYS A N 1
ATOM 3009 C CA . LYS A 1 376 ? 51.500 28.740 -94.856 1.00 39.91 376 LYS A CA 1
ATOM 3010 C C . LYS A 1 376 ? 51.153 28.874 -93.367 1.00 39.91 376 LYS A C 1
ATOM 3012 O O . LYS A 1 376 ? 51.867 28.403 -92.489 1.00 39.91 376 LYS A O 1
ATOM 3017 N N . LYS A 1 377 ? 50.007 29.508 -93.094 1.00 45.38 377 LYS A N 1
ATOM 3018 C CA . LYS A 1 377 ? 49.293 29.440 -91.811 1.00 45.38 377 LYS A CA 1
ATOM 3019 C C . LYS A 1 377 ? 49.002 27.971 -91.483 1.00 45.38 377 LYS A C 1
ATOM 3021 O O . LYS A 1 377 ? 48.048 27.407 -92.016 1.00 45.38 377 LYS A O 1
ATOM 3026 N N . LYS A 1 378 ? 49.774 27.359 -90.586 1.00 39.84 378 LYS A N 1
ATOM 3027 C CA . LYS A 1 378 ? 49.366 26.126 -89.905 1.00 39.84 378 LYS A CA 1
ATOM 3028 C C . LYS A 1 378 ? 48.646 26.555 -88.625 1.00 39.84 378 LYS A C 1
ATOM 3030 O O . LYS A 1 378 ? 49.273 26.825 -87.609 1.00 39.84 378 LYS A O 1
ATOM 3035 N N . LYS A 1 379 ? 47.319 26.711 -88.716 1.00 43.53 379 LYS A N 1
ATOM 3036 C CA . LYS A 1 379 ? 46.434 26.778 -87.543 1.00 43.53 379 LYS A CA 1
ATOM 3037 C C . LYS A 1 379 ? 46.748 25.545 -86.688 1.00 43.53 379 LYS A C 1
ATOM 3039 O O . LYS A 1 379 ? 46.486 24.430 -87.132 1.00 43.53 379 LYS A O 1
ATOM 3044 N N . MET A 1 380 ? 47.325 25.743 -85.504 1.00 44.16 380 MET A N 1
ATOM 3045 C CA . MET A 1 380 ? 47.323 24.735 -84.445 1.00 44.16 380 MET A CA 1
ATOM 3046 C C . MET A 1 380 ? 45.858 24.471 -84.104 1.00 44.16 380 MET A C 1
ATOM 3048 O O . MET A 1 380 ? 45.202 25.286 -83.459 1.00 44.16 380 MET A O 1
ATOM 3052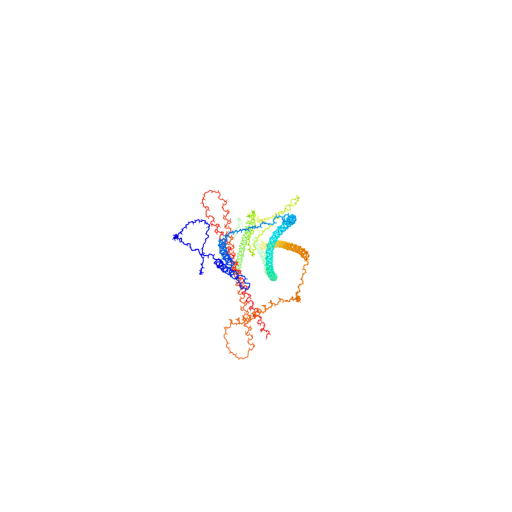 N N . ILE A 1 381 ? 45.325 23.364 -84.610 1.00 42.97 381 ILE A N 1
ATOM 3053 C CA . ILE A 1 381 ? 44.081 22.792 -84.112 1.00 42.97 381 ILE A CA 1
ATOM 3054 C C . ILE A 1 381 ? 44.443 22.247 -82.732 1.00 42.97 381 ILE A C 1
ATOM 3056 O O . ILE A 1 381 ? 45.001 21.160 -82.611 1.00 42.97 381 ILE A O 1
ATOM 3060 N N . VAL A 1 382 ? 44.226 23.062 -81.699 1.00 49.84 382 VAL A N 1
ATOM 3061 C CA . VAL A 1 382 ? 44.240 22.590 -80.316 1.00 49.84 382 VAL A CA 1
ATOM 3062 C C . VAL A 1 382 ? 43.126 21.553 -80.224 1.00 49.84 382 VAL A C 1
ATOM 3064 O O . VAL A 1 382 ? 41.968 21.860 -80.500 1.00 49.84 382 VAL A O 1
ATOM 3067 N N . ASN A 1 383 ? 43.501 20.310 -79.934 1.00 46.97 383 ASN A N 1
ATOM 3068 C CA . ASN A 1 383 ? 42.577 19.194 -79.817 1.00 46.97 383 ASN A CA 1
ATOM 3069 C C . ASN A 1 383 ? 41.525 19.533 -78.736 1.00 46.97 383 ASN A C 1
ATOM 3071 O O . ASN A 1 383 ? 41.924 19.761 -77.590 1.00 46.97 383 ASN A O 1
ATOM 3075 N N . PRO A 1 384 ? 40.217 19.587 -79.062 1.00 56.44 384 PRO A N 1
ATOM 3076 C CA . PRO A 1 384 ? 39.157 19.951 -78.117 1.00 56.44 384 PRO A CA 1
ATOM 3077 C C . PRO A 1 384 ? 39.194 19.130 -76.823 1.00 56.44 384 PRO A C 1
ATOM 3079 O O . PRO A 1 384 ? 38.906 19.658 -75.755 1.00 56.44 384 PRO A O 1
ATOM 3082 N N . ALA A 1 385 ? 39.661 17.879 -76.898 1.00 55.84 385 ALA A N 1
ATOM 3083 C CA . ALA A 1 385 ? 39.812 16.995 -75.746 1.00 55.84 385 ALA A CA 1
ATOM 3084 C C . ALA A 1 385 ? 40.789 17.525 -74.676 1.00 55.84 385 ALA A C 1
ATOM 3086 O O . ALA A 1 385 ? 40.568 17.309 -73.490 1.00 55.84 385 ALA A O 1
ATOM 3087 N N . ILE A 1 386 ? 41.844 18.253 -75.062 1.00 61.09 386 ILE A N 1
ATOM 3088 C CA . ILE A 1 386 ? 42.829 18.796 -74.106 1.00 61.09 386 ILE A CA 1
ATOM 3089 C C . ILE A 1 386 ? 42.254 20.016 -73.374 1.00 61.09 386 ILE A C 1
ATOM 3091 O O . ILE A 1 386 ? 42.525 20.217 -72.191 1.00 61.09 386 ILE A O 1
ATOM 3095 N N . VAL A 1 387 ? 41.419 20.809 -74.054 1.00 63.69 387 VAL A N 1
ATOM 3096 C CA . VAL A 1 387 ? 40.717 21.942 -73.433 1.00 63.69 387 VAL A CA 1
ATOM 3097 C C . VAL A 1 387 ? 39.599 21.440 -72.513 1.00 63.69 387 VAL A C 1
ATOM 3099 O O . VAL A 1 387 ? 39.467 21.960 -71.409 1.00 63.69 387 VAL A O 1
ATOM 3102 N N . SER A 1 388 ? 38.871 20.386 -72.906 1.00 71.31 388 SER A N 1
ATOM 3103 C CA . SER A 1 388 ? 37.856 19.741 -72.060 1.00 71.31 388 SER A CA 1
ATOM 3104 C C . SER A 1 388 ? 38.451 19.095 -70.806 1.00 71.31 388 SER A C 1
ATOM 3106 O O . SER A 1 388 ? 37.952 19.350 -69.718 1.00 71.31 388 SER A O 1
ATOM 3108 N N . LEU A 1 389 ? 39.563 18.358 -70.916 1.00 71.25 389 LEU A N 1
ATOM 3109 C CA . LEU A 1 389 ? 40.222 17.750 -69.749 1.00 71.25 389 LEU A CA 1
ATOM 3110 C C . LEU A 1 389 ? 40.833 18.788 -68.797 1.00 71.25 389 LEU A C 1
ATOM 3112 O O . LEU A 1 389 ? 40.846 18.589 -67.586 1.00 71.25 389 LEU A O 1
ATOM 3116 N N . SER A 1 390 ? 41.338 19.908 -69.325 1.00 71.88 390 SER A N 1
ATOM 3117 C CA . SER A 1 390 ? 41.837 21.013 -68.496 1.00 71.88 390 SER A CA 1
ATOM 3118 C C . SER A 1 390 ? 40.703 21.700 -67.723 1.00 71.88 390 SER A C 1
ATOM 3120 O O . SER A 1 390 ? 40.866 22.019 -66.545 1.00 71.88 390 SER A O 1
ATOM 3122 N N . ALA A 1 391 ? 39.542 21.882 -68.363 1.00 77.69 391 ALA A N 1
ATOM 3123 C CA . ALA A 1 391 ? 38.353 22.434 -67.719 1.00 77.69 391 ALA A CA 1
ATOM 3124 C C . ALA A 1 391 ? 37.789 21.488 -66.646 1.00 77.69 391 ALA A C 1
ATOM 3126 O O . ALA A 1 391 ? 37.540 21.934 -65.532 1.00 77.69 391 ALA A O 1
ATOM 3127 N N . GLU A 1 392 ? 37.687 20.189 -66.937 1.00 81.50 392 GLU A N 1
ATOM 3128 C CA . GLU A 1 392 ? 37.190 19.173 -65.997 1.00 81.50 392 GLU A CA 1
ATOM 3129 C C . GLU A 1 392 ? 38.136 18.981 -64.800 1.00 81.50 392 GLU A C 1
ATOM 3131 O O . GLU A 1 392 ? 37.695 18.906 -63.657 1.00 81.50 392 GLU A O 1
ATOM 3136 N N . LYS A 1 393 ? 39.460 19.007 -65.024 1.00 86.19 393 LYS A N 1
ATOM 3137 C CA . LYS A 1 393 ? 40.448 18.993 -63.931 1.00 86.19 393 LYS A CA 1
ATOM 3138 C C . LYS A 1 393 ? 40.304 20.214 -63.021 1.00 86.19 393 LYS A C 1
ATOM 3140 O O . LYS A 1 393 ? 40.460 20.088 -61.808 1.00 86.19 393 LYS A O 1
ATOM 3145 N N . LYS A 1 394 ? 40.045 21.392 -63.598 1.00 88.56 394 LYS A N 1
ATOM 3146 C CA . LYS A 1 394 ? 39.814 22.612 -62.820 1.00 88.56 394 LYS A CA 1
ATOM 3147 C C . LYS A 1 394 ? 38.508 22.513 -62.027 1.00 88.56 394 LYS A C 1
ATOM 3149 O O . LYS A 1 394 ? 38.519 22.797 -60.840 1.00 88.56 394 LYS A O 1
ATOM 3154 N N . GLU A 1 395 ? 37.435 22.035 -62.648 1.00 89.31 395 GLU A N 1
ATOM 3155 C CA . GLU A 1 395 ? 36.136 21.848 -61.996 1.00 89.31 395 GLU A CA 1
ATOM 3156 C C . GLU A 1 395 ? 36.202 20.846 -60.833 1.00 89.31 395 GLU A C 1
ATOM 3158 O O . GLU A 1 395 ? 35.715 21.143 -59.746 1.00 89.31 395 GLU A O 1
ATOM 3163 N N . LEU A 1 396 ? 36.876 19.705 -61.008 1.00 85.75 396 LEU A N 1
ATOM 3164 C CA . LEU A 1 396 ? 37.098 18.742 -59.923 1.00 85.75 396 LEU A CA 1
ATOM 3165 C C . LEU A 1 396 ? 37.971 19.321 -58.802 1.00 85.75 396 LEU A C 1
ATOM 3167 O O . LEU A 1 396 ? 37.726 19.038 -57.632 1.00 85.75 396 LEU A O 1
ATOM 3171 N N . SER A 1 397 ? 38.971 20.142 -59.139 1.00 87.00 397 SER A N 1
ATOM 3172 C CA . SER A 1 397 ? 39.783 20.843 -58.139 1.00 87.00 397 SER A CA 1
ATOM 3173 C C . SER A 1 397 ? 38.946 21.840 -57.334 1.00 87.00 397 SER A C 1
ATOM 3175 O O . SER A 1 397 ? 39.082 21.891 -56.115 1.00 87.00 397 SER A O 1
ATOM 3177 N N . ASP A 1 398 ? 38.067 22.594 -57.997 1.00 86.06 398 ASP A N 1
ATOM 3178 C CA . ASP A 1 398 ? 37.186 23.573 -57.355 1.00 86.06 398 ASP A CA 1
ATOM 3179 C C . ASP A 1 398 ? 36.130 22.868 -56.473 1.00 86.06 398 ASP A C 1
ATOM 3181 O O . ASP A 1 398 ? 35.889 23.291 -55.340 1.00 86.06 398 ASP A O 1
ATOM 3185 N N . GLN A 1 399 ? 35.563 21.741 -56.929 1.00 83.06 399 GLN A N 1
ATOM 3186 C CA . GLN A 1 399 ? 34.645 20.909 -56.135 1.00 83.06 399 GLN A CA 1
ATOM 3187 C C . GLN A 1 399 ? 35.330 20.311 -54.900 1.00 83.06 399 GLN A C 1
ATOM 3189 O O . GLN A 1 399 ? 34.763 20.331 -53.808 1.00 83.06 399 GLN A O 1
ATOM 3194 N N . LEU A 1 400 ? 36.563 19.814 -55.044 1.00 83.19 400 LEU A N 1
ATOM 3195 C CA . LEU A 1 400 ? 37.320 19.260 -53.924 1.00 83.19 400 LEU A CA 1
ATOM 3196 C C . LEU A 1 400 ? 37.655 20.345 -52.888 1.00 83.19 400 LEU A C 1
ATOM 3198 O O . LEU A 1 400 ? 37.510 20.110 -51.689 1.00 83.19 400 LEU A O 1
ATOM 3202 N N . SER A 1 401 ? 38.037 21.546 -53.338 1.00 87.94 401 SER A N 1
ATOM 3203 C CA . SER A 1 401 ? 38.241 22.701 -52.455 1.00 87.94 401 SER A CA 1
ATOM 3204 C C . SER A 1 401 ? 36.969 23.090 -51.694 1.00 87.94 401 SER A C 1
ATOM 3206 O O . SER A 1 401 ? 37.048 23.311 -50.487 1.00 87.94 401 SER A O 1
ATOM 3208 N N . ALA A 1 402 ? 35.802 23.099 -52.346 1.00 85.31 402 ALA A N 1
ATOM 3209 C CA . ALA A 1 402 ? 34.529 23.401 -51.687 1.00 85.31 402 ALA A CA 1
ATOM 3210 C C . ALA A 1 402 ? 34.164 22.370 -50.599 1.00 85.31 402 ALA A C 1
ATOM 3212 O O . ALA A 1 402 ? 33.768 22.747 -49.497 1.00 85.31 402 ALA A O 1
ATOM 3213 N N . VAL A 1 403 ? 34.370 21.074 -50.866 1.00 82.81 403 VAL A N 1
ATOM 3214 C CA . VAL A 1 403 ? 34.120 20.000 -49.884 1.00 82.81 403 VAL A CA 1
ATOM 3215 C C . VAL A 1 403 ? 35.065 20.104 -48.681 1.00 82.81 403 VAL A C 1
ATOM 3217 O O . VAL A 1 403 ? 34.653 19.865 -47.544 1.00 82.81 403 VAL A O 1
ATOM 3220 N N . PHE A 1 404 ? 36.327 20.496 -48.895 1.00 85.50 404 PHE A N 1
ATOM 3221 C CA . PHE A 1 404 ? 37.256 20.742 -47.790 1.00 85.50 404 PHE A CA 1
ATOM 3222 C C . PHE A 1 404 ? 36.839 21.940 -46.931 1.00 85.50 404 PHE A C 1
ATOM 3224 O O . PHE A 1 404 ? 36.921 21.848 -45.706 1.00 85.50 404 PHE A O 1
ATOM 3231 N N . GLU A 1 405 ? 36.367 23.035 -47.533 1.00 87.56 405 GLU A N 1
ATOM 3232 C CA . GLU A 1 405 ? 35.853 24.187 -46.781 1.00 87.56 405 GLU A CA 1
ATOM 3233 C C . GLU A 1 405 ? 34.594 23.839 -45.972 1.00 87.56 405 GLU A C 1
ATOM 3235 O O . GLU A 1 405 ? 34.496 24.223 -44.804 1.00 87.56 405 GLU A O 1
ATOM 3240 N N . GLU A 1 406 ? 33.670 23.058 -46.542 1.00 83.25 406 GLU A N 1
ATOM 3241 C CA . GLU A 1 406 ? 32.463 22.590 -45.850 1.00 83.25 406 GLU A CA 1
ATOM 3242 C C . GLU A 1 406 ? 32.808 21.687 -44.657 1.00 83.25 406 GLU A C 1
ATOM 3244 O O . GLU A 1 406 ? 32.344 21.930 -43.538 1.00 83.25 406 GLU A O 1
ATOM 3249 N N . LYS A 1 407 ? 33.702 20.706 -44.851 1.00 88.56 407 LYS A N 1
ATOM 3250 C CA . LYS A 1 407 ? 34.196 19.851 -43.761 1.00 88.56 407 LYS A CA 1
ATOM 3251 C C . LYS A 1 407 ? 34.817 20.685 -42.636 1.00 88.56 407 LYS A C 1
ATOM 3253 O O . LYS A 1 407 ? 34.512 20.465 -41.464 1.00 88.56 407 LYS A O 1
ATOM 3258 N N . LEU A 1 408 ? 35.650 21.668 -42.986 1.00 87.88 408 LEU A N 1
ATOM 3259 C CA . LEU A 1 408 ? 36.308 22.542 -42.013 1.00 87.88 408 LEU A CA 1
ATOM 3260 C C . LEU A 1 408 ? 35.302 23.437 -41.263 1.00 87.88 408 LEU A C 1
ATOM 3262 O O . LEU A 1 408 ? 35.519 23.771 -40.097 1.00 87.88 408 LEU A O 1
ATOM 3266 N N . SER A 1 409 ? 34.201 23.830 -41.913 1.00 84.75 409 SER A N 1
ATOM 3267 C CA . SER A 1 409 ? 33.097 24.564 -41.283 1.00 84.75 409 SER A CA 1
ATOM 3268 C C . SER A 1 409 ? 32.360 23.701 -40.252 1.00 84.75 409 SER A C 1
ATOM 3270 O O . SER A 1 409 ? 32.146 24.146 -39.123 1.00 84.75 409 SER A O 1
ATOM 3272 N N . ILE A 1 410 ? 32.048 22.447 -40.600 1.00 79.31 410 ILE A N 1
ATOM 3273 C CA . ILE A 1 410 ? 31.368 21.493 -39.706 1.00 79.31 410 ILE A CA 1
ATOM 3274 C C . ILE A 1 410 ? 32.240 21.159 -38.485 1.00 79.31 410 ILE A C 1
ATOM 3276 O O . ILE A 1 410 ? 31.751 21.134 -37.354 1.00 79.31 410 ILE A O 1
ATOM 3280 N N . GLU A 1 411 ? 33.547 20.956 -38.676 1.00 83.69 411 GLU A N 1
ATOM 3281 C CA . GLU A 1 411 ? 34.478 20.698 -37.567 1.00 83.69 411 GLU A CA 1
ATOM 3282 C C . GLU A 1 411 ? 34.550 21.876 -36.579 1.00 83.69 411 GLU A C 1
ATOM 3284 O O . GLU A 1 411 ? 34.566 21.666 -35.362 1.00 83.69 411 GLU A O 1
ATOM 3289 N N . LYS A 1 412 ? 34.522 23.122 -37.075 1.00 86.88 412 LYS A N 1
ATOM 3290 C CA . LYS A 1 412 ? 34.472 24.325 -36.224 1.00 86.88 412 LYS A CA 1
ATOM 3291 C C . LYS A 1 412 ? 33.174 24.412 -35.417 1.00 86.88 412 LYS A C 1
ATOM 3293 O O . LYS A 1 412 ? 33.214 24.793 -34.246 1.00 86.88 412 LYS A O 1
ATOM 3298 N N . GLU A 1 413 ? 32.038 24.054 -36.010 1.00 81.94 413 GLU A N 1
ATOM 3299 C CA . GLU A 1 413 ? 30.742 24.060 -35.322 1.00 81.94 413 GLU A CA 1
ATOM 3300 C C . GLU A 1 413 ? 30.673 22.988 -34.221 1.00 81.94 413 GLU A C 1
ATOM 3302 O O . GLU A 1 413 ? 30.295 23.284 -33.083 1.00 81.94 413 GLU A O 1
ATOM 3307 N N . LEU A 1 414 ? 31.148 21.770 -34.510 1.00 77.62 414 LEU A N 1
ATOM 3308 C CA . LEU A 1 414 ? 31.262 20.695 -33.517 1.00 77.62 414 LEU A CA 1
ATOM 3309 C C . LEU A 1 414 ? 32.187 21.071 -32.354 1.00 77.62 414 LEU A C 1
ATOM 3311 O O . LEU A 1 414 ? 31.885 20.763 -31.197 1.00 77.62 414 LEU A O 1
ATOM 3315 N N . PHE A 1 415 ? 33.292 21.764 -32.634 1.00 88.06 415 PHE A N 1
ATOM 3316 C CA . PHE A 1 415 ? 34.192 22.263 -31.597 1.00 88.06 415 PHE A CA 1
ATOM 3317 C C . PHE A 1 415 ? 33.498 23.273 -30.662 1.00 88.06 415 PHE A C 1
ATOM 3319 O O . PHE A 1 415 ? 33.601 23.150 -29.439 1.00 88.06 415 PHE A O 1
ATOM 3326 N N . LEU A 1 416 ? 32.732 24.225 -31.209 1.00 82.44 416 LEU A N 1
ATOM 3327 C CA . LEU A 1 416 ? 31.976 25.205 -30.416 1.00 82.44 416 LEU A CA 1
ATOM 3328 C C . LEU A 1 416 ? 30.877 24.552 -29.562 1.00 82.44 416 LEU A C 1
ATOM 3330 O O . LEU A 1 416 ? 30.676 24.948 -28.410 1.00 82.44 416 LEU A O 1
ATOM 3334 N N . LEU A 1 417 ? 30.192 23.531 -30.088 1.00 73.69 417 LEU A N 1
ATOM 3335 C CA . LEU A 1 417 ? 29.191 22.766 -29.336 1.00 73.69 417 LEU A CA 1
ATOM 3336 C C . LEU A 1 417 ? 29.817 22.007 -28.159 1.00 73.69 417 LEU A C 1
ATOM 3338 O O . LEU A 1 417 ? 29.288 22.065 -27.047 1.00 73.69 417 LEU A O 1
ATOM 3342 N N . ARG A 1 418 ? 30.978 21.369 -28.366 1.00 81.06 418 ARG A N 1
ATOM 3343 C CA . ARG A 1 418 ? 31.734 20.703 -27.288 1.00 81.06 418 ARG A CA 1
ATOM 3344 C C . ARG A 1 418 ? 32.172 21.689 -26.205 1.00 81.06 418 ARG A C 1
ATOM 3346 O O . ARG A 1 418 ? 32.049 21.387 -25.021 1.00 81.06 418 ARG A O 1
ATOM 3353 N N . GLN A 1 419 ? 32.617 22.887 -26.589 1.00 76.75 419 GLN A N 1
ATOM 3354 C CA . GLN A 1 419 ? 33.007 23.926 -25.634 1.00 76.75 419 GLN A CA 1
ATOM 3355 C C . GLN A 1 419 ? 31.813 24.437 -24.805 1.00 76.75 419 GLN A C 1
ATOM 3357 O O . GLN A 1 419 ? 31.951 24.650 -23.601 1.00 76.75 419 GLN A O 1
ATOM 3362 N N . ARG A 1 420 ? 30.627 24.589 -25.416 1.00 70.00 420 ARG A N 1
ATOM 3363 C CA . ARG A 1 420 ? 29.391 24.972 -24.704 1.00 70.00 420 ARG A CA 1
ATOM 3364 C C . ARG A 1 420 ? 28.910 23.897 -23.730 1.00 70.00 420 ARG A C 1
ATOM 3366 O O . ARG A 1 420 ? 28.514 24.242 -22.621 1.00 70.00 420 ARG A O 1
ATOM 3373 N N . LEU A 1 421 ? 28.968 22.623 -24.118 1.00 63.31 421 LEU A N 1
ATOM 3374 C CA . LEU A 1 421 ? 28.636 21.498 -23.236 1.00 63.31 421 LEU A CA 1
ATOM 3375 C C . LEU A 1 421 ? 29.558 21.457 -22.012 1.00 63.31 421 LEU A C 1
ATOM 3377 O O . LEU A 1 421 ? 29.066 21.471 -20.886 1.00 63.31 421 LEU A O 1
ATOM 3381 N N . ALA A 1 422 ? 30.874 21.547 -22.224 1.00 66.31 422 ALA A N 1
ATOM 3382 C CA . ALA A 1 422 ? 31.849 21.597 -21.135 1.00 66.31 422 ALA A CA 1
ATOM 3383 C C . ALA A 1 422 ? 31.643 22.814 -20.208 1.00 66.31 422 ALA A C 1
ATOM 3385 O O . ALA A 1 422 ? 31.816 22.716 -18.993 1.00 66.31 422 ALA A O 1
ATOM 3386 N N . PHE A 1 423 ? 31.238 23.962 -20.763 1.00 62.56 423 PHE A N 1
ATOM 3387 C CA . PHE A 1 423 ? 30.901 25.151 -19.979 1.00 62.56 423 PHE A CA 1
ATOM 3388 C C . PHE A 1 423 ? 29.650 24.930 -19.109 1.00 62.56 423 PHE A C 1
ATOM 3390 O O . PHE A 1 423 ? 29.675 25.233 -17.917 1.00 62.56 423 PHE A O 1
ATOM 3397 N N . MET A 1 424 ? 28.573 24.352 -19.653 1.00 58.47 424 MET A N 1
ATOM 3398 C CA . MET A 1 424 ? 27.360 24.055 -18.874 1.00 58.47 424 MET A CA 1
ATOM 3399 C C . MET A 1 424 ? 27.612 23.026 -17.762 1.00 58.47 424 MET A C 1
ATOM 3401 O O . MET A 1 424 ? 27.135 23.211 -16.641 1.00 58.47 424 MET A O 1
ATOM 3405 N N . GLU A 1 425 ? 28.414 21.993 -18.028 1.00 63.81 425 GLU A N 1
ATOM 3406 C CA . GLU A 1 425 ? 28.793 20.983 -17.029 1.00 63.81 425 GLU A CA 1
ATOM 3407 C C . GLU A 1 425 ? 29.607 21.585 -15.871 1.00 63.81 425 GLU A C 1
ATOM 3409 O O . GLU A 1 425 ? 29.366 21.269 -14.703 1.00 63.81 425 GLU A O 1
ATOM 3414 N N . GLN A 1 426 ? 30.513 22.528 -16.155 1.00 58.41 426 GLN A N 1
ATOM 3415 C CA . GLN A 1 426 ? 31.276 23.226 -15.112 1.00 58.41 426 GLN A CA 1
ATOM 3416 C C . GLN A 1 426 ? 30.421 24.180 -14.263 1.00 58.41 426 GLN A C 1
ATOM 3418 O O . GLN A 1 426 ? 30.725 24.388 -13.084 1.00 58.41 426 GLN A O 1
ATOM 3423 N N . HIS A 1 427 ? 29.350 24.744 -14.827 1.00 51.88 427 HIS A N 1
ATOM 3424 C CA . HIS A 1 427 ? 28.450 25.649 -14.109 1.00 51.88 427 HIS A CA 1
ATOM 3425 C C . HIS A 1 427 ? 27.405 24.918 -13.255 1.00 51.88 427 HIS A C 1
ATOM 3427 O O . HIS A 1 427 ? 27.047 25.420 -12.188 1.00 51.88 427 HIS A O 1
ATOM 3433 N N . HIS A 1 428 ? 26.997 23.701 -13.627 1.00 47.12 428 HIS A N 1
ATOM 3434 C CA . HIS A 1 428 ? 26.135 22.880 -12.771 1.00 47.12 428 HIS A CA 1
ATOM 3435 C C . HIS A 1 428 ? 26.841 22.330 -11.523 1.00 47.12 428 HIS A C 1
ATOM 3437 O O . HIS A 1 428 ? 26.178 22.049 -10.527 1.00 47.12 428 HIS A O 1
ATOM 3443 N N . CYS A 1 429 ? 28.175 22.262 -11.513 1.00 44.31 429 CYS A N 1
ATOM 3444 C CA . CYS A 1 429 ? 28.930 21.729 -10.376 1.00 44.31 429 CYS A CA 1
ATOM 3445 C C . CYS A 1 429 ? 29.240 22.762 -9.265 1.00 44.31 429 CYS A C 1
ATOM 3447 O O . CYS A 1 429 ? 29.699 22.371 -8.195 1.00 44.31 429 CYS A O 1
ATOM 3449 N N . LYS A 1 430 ? 29.012 24.071 -9.478 1.00 40.16 430 LYS A N 1
ATOM 3450 C CA . LYS A 1 430 ? 29.420 25.134 -8.523 1.00 40.16 430 LYS A CA 1
ATOM 3451 C C . LYS A 1 430 ? 28.287 25.844 -7.777 1.00 40.16 430 LYS A C 1
ATOM 3453 O O . LYS A 1 430 ? 28.566 26.523 -6.794 1.00 40.16 430 LYS A O 1
ATOM 3458 N N . CYS A 1 431 ? 27.027 25.676 -8.177 1.00 37.97 431 CYS A N 1
ATOM 3459 C CA . CYS A 1 431 ? 25.894 26.303 -7.480 1.00 37.97 431 CYS A CA 1
ATOM 3460 C C . CYS A 1 431 ? 25.280 25.443 -6.359 1.00 37.97 431 CYS A C 1
ATOM 3462 O O . CYS A 1 431 ? 24.394 25.923 -5.664 1.00 37.97 431 CYS A O 1
ATOM 3464 N N . ALA A 1 432 ? 25.759 24.214 -6.137 1.00 42.66 432 ALA A N 1
ATOM 3465 C CA . ALA A 1 432 ? 25.188 23.296 -5.144 1.00 42.66 432 ALA A CA 1
ATOM 3466 C C . ALA A 1 432 ? 25.918 23.272 -3.779 1.00 42.66 432 ALA A C 1
ATOM 3468 O O . ALA A 1 432 ? 25.526 22.512 -2.902 1.00 42.66 432 ALA A O 1
ATOM 3469 N N . THR A 1 433 ? 26.976 24.071 -3.570 1.00 39.34 433 THR A N 1
ATOM 3470 C CA . THR A 1 433 ? 27.884 23.919 -2.403 1.00 39.34 433 THR A CA 1
ATOM 3471 C C . THR A 1 433 ? 27.796 25.036 -1.355 1.00 39.34 433 THR A C 1
ATOM 3473 O O . THR A 1 433 ? 28.582 25.063 -0.414 1.00 39.34 433 THR A O 1
ATOM 3476 N N . LEU A 1 434 ? 26.852 25.971 -1.458 1.00 39.25 434 LEU A N 1
ATOM 3477 C CA . LEU A 1 434 ? 26.699 27.034 -0.461 1.00 39.25 434 LEU A CA 1
ATOM 3478 C C . LEU A 1 434 ? 25.234 27.179 -0.071 1.00 39.25 434 LEU A C 1
ATOM 3480 O O . LEU A 1 434 ? 24.536 27.975 -0.682 1.00 39.25 434 LEU A O 1
ATOM 3484 N N . GLN A 1 435 ? 24.793 26.414 0.933 1.00 38.88 435 GLN A N 1
ATOM 3485 C CA . GLN A 1 435 ? 23.928 26.861 2.037 1.00 38.88 435 GLN A CA 1
ATOM 3486 C C . GLN A 1 435 ? 23.360 25.662 2.819 1.00 38.88 435 GLN A C 1
ATOM 3488 O O . GLN A 1 435 ? 22.831 24.721 2.239 1.00 38.88 435 GLN A O 1
ATOM 3493 N N . ILE A 1 436 ? 23.401 25.802 4.150 1.00 36.69 436 ILE A N 1
ATOM 3494 C CA . ILE A 1 436 ? 22.596 25.153 5.206 1.00 36.69 436 ILE A CA 1
ATOM 3495 C C . ILE A 1 436 ? 23.426 24.314 6.194 1.00 36.69 436 ILE A C 1
ATOM 3497 O O . ILE A 1 436 ? 23.529 23.094 6.122 1.00 36.69 436 ILE A O 1
ATOM 3501 N N . THR A 1 437 ? 23.926 25.019 7.211 1.00 36.22 437 THR A N 1
ATOM 3502 C CA . THR A 1 437 ? 24.128 24.509 8.572 1.00 36.22 437 THR A CA 1
ATOM 3503 C C . THR A 1 437 ? 23.395 25.445 9.537 1.00 36.22 437 THR A C 1
ATOM 3505 O O . THR A 1 437 ? 23.894 26.534 9.812 1.00 36.22 437 THR A O 1
ATOM 3508 N N . SER A 1 438 ? 22.232 25.055 10.061 1.00 30.89 438 SER A N 1
ATOM 3509 C CA . SER A 1 438 ? 21.786 25.465 11.402 1.00 30.89 438 SER A CA 1
ATOM 3510 C C . SER A 1 438 ? 20.677 24.530 11.902 1.00 30.89 438 SER A C 1
ATOM 3512 O O . SER A 1 438 ? 19.835 24.054 11.146 1.00 30.89 438 SER A O 1
ATOM 3514 N N . SER A 1 439 ? 20.751 24.204 13.186 1.00 42.34 439 SER A N 1
ATOM 3515 C CA . SER A 1 439 ? 20.049 23.123 13.882 1.00 42.34 439 SER A CA 1
ATOM 3516 C C . SER A 1 439 ? 19.438 23.665 15.173 1.00 42.34 439 SER A C 1
ATOM 3518 O O . SER A 1 439 ? 20.193 24.296 15.899 1.00 42.34 439 SER A O 1
ATOM 3520 N N . PHE A 1 440 ? 18.168 23.381 15.503 1.00 30.88 440 PHE A N 1
ATOM 3521 C CA . PHE A 1 440 ? 17.624 23.287 16.883 1.00 30.88 440 PHE A CA 1
ATOM 3522 C C . PHE A 1 440 ? 16.253 22.542 16.884 1.00 30.88 440 PHE A C 1
ATOM 3524 O O . PHE A 1 440 ? 15.616 22.474 15.833 1.00 30.88 440 PHE A O 1
ATOM 3531 N N . PRO A 1 441 ? 15.813 21.940 18.016 1.00 42.81 441 PRO A N 1
ATOM 3532 C CA . PRO A 1 441 ? 14.788 20.894 18.077 1.00 42.81 441 PRO A CA 1
ATOM 3533 C C . PRO A 1 441 ? 13.409 21.410 18.525 1.00 42.81 441 PRO A C 1
ATOM 3535 O O . PRO A 1 441 ? 13.316 22.358 19.306 1.00 42.81 441 PRO A O 1
ATOM 3538 N N . ILE A 1 442 ? 12.337 20.727 18.111 1.00 31.86 442 ILE A N 1
ATOM 3539 C CA . ILE A 1 442 ? 10.968 20.965 18.596 1.00 31.86 442 ILE A CA 1
ATOM 3540 C C . ILE A 1 442 ? 10.395 19.665 19.178 1.00 31.86 442 ILE A C 1
ATOM 3542 O O . ILE A 1 442 ? 10.579 18.584 18.626 1.00 31.86 442 ILE A O 1
ATOM 3546 N N . LYS A 1 443 ? 9.753 19.814 20.342 1.00 41.50 443 LYS A N 1
ATOM 3547 C CA . LYS A 1 443 ? 9.009 18.812 21.116 1.00 41.50 443 LYS A CA 1
ATOM 3548 C C . LYS A 1 443 ? 7.655 18.544 20.448 1.00 41.50 443 LYS A C 1
ATOM 3550 O O . LYS A 1 443 ? 6.976 19.505 20.101 1.00 41.50 443 LYS A O 1
ATOM 3555 N N . GLU A 1 444 ? 7.245 17.284 20.332 1.00 35.78 444 GLU A N 1
ATOM 3556 C CA . GLU A 1 444 ? 5.911 16.907 19.843 1.00 35.78 444 GLU A CA 1
ATOM 3557 C C . GLU A 1 444 ? 4.943 16.650 21.012 1.00 35.78 444 GLU A C 1
ATOM 3559 O O . GLU A 1 444 ? 5.230 15.855 21.908 1.00 35.78 444 GLU A O 1
ATOM 3564 N N . GLU A 1 445 ? 3.802 17.347 20.987 1.00 34.28 445 GLU A N 1
ATOM 3565 C CA . GLU A 1 445 ? 2.578 17.033 21.731 1.00 34.28 445 GLU A CA 1
ATOM 3566 C C . GLU A 1 445 ? 1.599 16.291 20.804 1.00 34.28 445 GLU A C 1
ATOM 3568 O O . GLU A 1 445 ? 1.412 16.663 19.645 1.00 34.28 445 GLU A O 1
ATOM 3573 N N . GLU A 1 446 ? 0.961 15.251 21.342 1.00 46.44 446 GLU A N 1
ATOM 3574 C CA . GLU A 1 446 ? -0.119 14.477 20.724 1.00 46.44 446 GLU A CA 1
ATOM 3575 C C . GLU A 1 446 ? -1.404 15.300 20.531 1.00 46.44 446 GLU A C 1
ATOM 3577 O O . GLU A 1 446 ? -1.839 15.987 21.459 1.00 46.44 446 GLU A O 1
ATOM 3582 N N . LYS A 1 447 ? -2.076 15.116 19.379 1.00 35.66 447 LYS A N 1
ATOM 3583 C CA . LYS A 1 447 ? -3.541 14.935 19.271 1.00 35.66 447 LYS A CA 1
ATOM 3584 C C . LYS A 1 447 ? -4.002 14.531 17.858 1.00 35.66 447 LYS A C 1
ATOM 3586 O O . LYS A 1 447 ? -3.556 15.086 16.861 1.00 35.66 447 LYS A O 1
ATOM 3591 N N . ASP A 1 448 ? -4.940 13.582 17.849 1.00 33.50 448 ASP A N 1
ATOM 3592 C CA . ASP A 1 448 ? -5.971 13.254 16.851 1.00 33.50 448 ASP A CA 1
ATOM 3593 C C . ASP A 1 448 ? -5.585 12.847 15.407 1.00 33.50 448 ASP A C 1
ATOM 3595 O O . ASP A 1 448 ? -5.427 13.654 14.501 1.00 33.50 448 ASP A O 1
ATOM 3599 N N . GLY A 1 449 ? -5.595 11.525 15.180 1.00 40.44 449 GLY A N 1
ATOM 3600 C CA . GLY A 1 449 ? -6.566 10.856 14.297 1.00 40.44 449 GLY A CA 1
ATOM 3601 C C . GLY A 1 449 ? -6.551 11.122 12.779 1.00 40.44 449 GLY A C 1
ATOM 3602 O O . GLY A 1 449 ? -7.075 12.130 12.314 1.00 40.44 449 GLY A O 1
ATOM 3603 N N . LYS A 1 450 ? -6.183 10.061 12.031 1.00 38.06 450 LYS A N 1
ATOM 3604 C CA . LYS A 1 450 ? -6.304 9.795 10.571 1.00 38.06 450 LYS A CA 1
ATOM 3605 C C . LYS A 1 450 ? -5.039 10.060 9.741 1.00 38.06 450 LYS A C 1
ATOM 3607 O O . LYS A 1 450 ? -4.795 11.174 9.286 1.00 38.06 450 LYS A O 1
ATOM 3612 N N . ARG A 1 451 ? -4.294 8.985 9.444 1.00 35.12 451 ARG A N 1
ATOM 3613 C CA . ARG A 1 451 ? -3.254 8.949 8.401 1.00 35.12 451 ARG A CA 1
ATOM 3614 C C . ARG A 1 451 ? -3.567 7.886 7.353 1.00 35.12 451 ARG A C 1
ATOM 3616 O O . ARG A 1 451 ? -3.677 6.713 7.676 1.00 35.12 451 ARG A O 1
ATOM 3623 N N . GLY A 1 452 ? -3.631 8.344 6.107 1.00 34.38 452 GLY A N 1
ATOM 3624 C CA . GLY A 1 452 ? -3.283 7.597 4.908 1.00 34.38 452 GLY A CA 1
ATOM 3625 C C . GLY A 1 452 ? -2.168 8.366 4.187 1.00 34.38 452 GLY A C 1
ATOM 3626 O O . GLY A 1 452 ? -2.380 9.495 3.749 1.00 34.38 452 GLY A O 1
ATOM 3627 N N . VAL A 1 453 ? -0.979 7.764 4.203 1.00 39.47 453 VAL A N 1
ATOM 3628 C CA . VAL A 1 453 ? 0.158 7.763 3.260 1.00 39.47 453 VAL A CA 1
ATOM 3629 C C . VAL A 1 453 ? 0.199 8.830 2.139 1.00 39.47 453 VAL A C 1
ATOM 3631 O O . VAL A 1 453 ? -0.730 8.967 1.337 1.00 39.47 453 VAL A O 1
ATOM 3634 N N . ILE A 1 454 ? 1.312 9.580 2.079 1.00 31.53 454 ILE A N 1
ATOM 3635 C CA . ILE A 1 454 ? 2.419 9.461 1.095 1.00 31.53 454 ILE A CA 1
ATOM 3636 C C . ILE A 1 454 ? 3.637 10.167 1.718 1.00 31.53 454 ILE A C 1
ATOM 3638 O O . ILE A 1 454 ? 3.616 11.383 1.896 1.00 31.53 454 ILE A O 1
ATOM 3642 N N . ASP A 1 455 ? 4.686 9.402 2.029 1.00 33.12 455 ASP A N 1
ATOM 3643 C CA . ASP A 1 455 ? 6.027 9.942 2.251 1.00 33.12 455 ASP A CA 1
ATOM 3644 C C . ASP A 1 455 ? 6.791 9.905 0.928 1.00 33.12 455 ASP A C 1
ATOM 3646 O O . ASP A 1 455 ? 7.012 8.855 0.328 1.00 33.12 455 ASP A O 1
ATOM 3650 N N . GLY A 1 456 ? 7.178 11.093 0.480 1.00 30.19 456 GLY A N 1
ATOM 3651 C CA . GLY A 1 456 ? 8.015 11.334 -0.685 1.00 30.19 456 GLY A CA 1
ATOM 3652 C C . GLY A 1 456 ? 8.978 12.476 -0.394 1.00 30.19 456 GLY A C 1
ATOM 3653 O O . GLY A 1 456 ? 8.967 13.484 -1.091 1.00 30.19 456 GLY A O 1
ATOM 3654 N N . ILE A 1 457 ? 9.800 12.342 0.652 1.00 30.52 457 ILE A N 1
ATOM 3655 C CA . ILE A 1 457 ? 11.004 13.162 0.816 1.00 30.52 457 ILE A CA 1
ATOM 3656 C C . ILE A 1 457 ? 12.200 12.303 0.421 1.00 30.52 457 ILE A C 1
ATOM 3658 O O . ILE A 1 457 ? 12.725 11.517 1.205 1.00 30.52 457 ILE A O 1
ATOM 3662 N N . LYS A 1 458 ? 12.665 12.516 -0.812 1.00 35.69 458 LYS A N 1
ATOM 3663 C CA . LYS A 1 458 ? 14.080 12.353 -1.136 1.00 35.69 458 LYS A CA 1
ATOM 3664 C C . LYS A 1 458 ? 14.864 13.342 -0.276 1.00 35.69 458 LYS A C 1
ATOM 3666 O O . LYS A 1 458 ? 14.785 14.551 -0.488 1.00 35.69 458 LYS A O 1
ATOM 3671 N N . ARG A 1 459 ? 15.661 12.826 0.654 1.00 34.22 459 ARG A N 1
ATOM 3672 C CA . ARG A 1 459 ? 16.899 13.487 1.056 1.00 34.22 459 ARG A CA 1
ATOM 3673 C C . ARG A 1 459 ? 18.003 12.444 1.106 1.00 34.22 459 ARG A C 1
ATOM 3675 O O . ARG A 1 459 ? 18.048 11.596 1.986 1.00 34.22 459 ARG A O 1
ATOM 3682 N N . GLU A 1 460 ? 18.858 12.537 0.104 1.00 32.72 460 GLU A N 1
ATOM 3683 C CA . GLU A 1 460 ? 20.202 11.992 0.089 1.00 32.72 460 GLU A CA 1
ATOM 3684 C C . GLU A 1 460 ? 21.008 12.761 1.149 1.00 32.72 460 GLU A C 1
ATOM 3686 O O . GLU A 1 460 ? 21.177 13.978 1.056 1.00 32.72 460 GLU A O 1
ATOM 3691 N N . ILE A 1 461 ? 21.446 12.067 2.198 1.00 30.67 461 ILE A N 1
ATOM 3692 C CA . ILE A 1 461 ? 22.614 12.467 2.979 1.00 30.67 461 ILE A CA 1
ATOM 3693 C C . ILE A 1 461 ? 23.627 11.350 2.788 1.00 30.67 461 ILE A C 1
ATOM 3695 O O . ILE A 1 461 ? 23.498 10.268 3.358 1.00 30.67 461 ILE A O 1
ATOM 3699 N N . SER A 1 462 ? 24.655 11.651 2.001 1.00 31.88 462 SER A N 1
ATOM 3700 C CA . SER A 1 462 ? 25.941 10.981 2.118 1.00 31.88 462 SER A CA 1
ATOM 3701 C C . SER A 1 462 ? 26.474 11.203 3.529 1.00 31.88 462 SER A C 1
ATOM 3703 O O . SER A 1 462 ? 26.696 12.337 3.956 1.00 31.88 462 SER A O 1
ATOM 3705 N N . MET A 1 463 ? 26.692 10.103 4.247 1.00 33.62 463 MET A N 1
ATOM 3706 C CA . MET A 1 463 ? 27.551 10.084 5.422 1.00 33.62 463 MET A CA 1
ATOM 3707 C C . MET A 1 463 ? 28.996 10.294 4.978 1.00 33.62 463 MET A C 1
ATOM 3709 O O . MET A 1 463 ? 29.609 9.415 4.372 1.00 33.62 463 MET A O 1
ATOM 3713 N N . GLU A 1 464 ? 29.562 11.436 5.349 1.00 33.75 464 GLU A N 1
ATOM 3714 C CA . GLU A 1 464 ? 31.001 11.563 5.491 1.00 33.75 464 GLU A CA 1
ATOM 3715 C C . GLU A 1 464 ? 31.404 10.964 6.842 1.00 33.75 464 GLU A C 1
ATOM 3717 O O . GLU A 1 464 ? 30.982 11.392 7.918 1.00 33.75 464 GLU A O 1
ATOM 3722 N N . ILE A 1 465 ? 32.206 9.908 6.755 1.00 32.47 465 ILE A N 1
ATOM 3723 C CA . ILE A 1 465 ? 32.834 9.214 7.870 1.00 32.47 465 ILE A CA 1
ATOM 3724 C C . ILE A 1 465 ? 33.812 10.184 8.549 1.00 32.47 465 ILE A C 1
ATOM 3726 O O . ILE A 1 465 ? 34.911 10.422 8.057 1.00 32.47 465 ILE A O 1
ATOM 3730 N N . HIS A 1 466 ? 33.449 10.708 9.720 1.00 30.94 466 HIS A N 1
ATOM 3731 C CA . HIS A 1 466 ? 34.426 11.198 10.693 1.00 30.94 466 HIS A CA 1
ATOM 3732 C C . HIS A 1 466 ? 34.943 10.012 11.512 1.00 30.94 466 HIS A C 1
ATOM 3734 O O . HIS A 1 466 ? 34.443 9.699 12.592 1.00 30.94 466 HIS A O 1
ATOM 3740 N N . ASN A 1 467 ? 35.962 9.337 10.975 1.00 30.14 467 ASN A N 1
ATOM 3741 C CA . ASN A 1 467 ? 36.757 8.377 11.730 1.00 30.14 467 ASN A CA 1
ATOM 3742 C C . ASN A 1 467 ? 37.775 9.157 12.570 1.00 30.14 467 ASN A C 1
ATOM 3744 O O . ASN A 1 467 ? 38.844 9.537 12.094 1.00 30.14 467 ASN A O 1
ATOM 3748 N N . ASN A 1 468 ? 37.414 9.431 13.819 1.00 35.34 468 ASN A N 1
ATOM 3749 C CA . ASN A 1 468 ? 38.319 10.010 14.796 1.00 35.34 468 ASN A CA 1
ATOM 3750 C C . ASN A 1 468 ? 39.170 8.874 15.383 1.00 35.34 468 ASN A C 1
ATOM 3752 O O . ASN A 1 468 ? 38.785 8.245 16.366 1.00 35.34 468 ASN A O 1
ATOM 3756 N N . ASN A 1 469 ? 40.308 8.583 14.750 1.00 29.20 469 ASN A N 1
ATOM 3757 C CA . ASN A 1 469 ? 41.316 7.692 15.312 1.00 29.20 469 ASN A CA 1
ATOM 3758 C C . ASN A 1 469 ? 42.685 8.376 15.262 1.00 29.20 469 ASN A C 1
ATOM 3760 O O . ASN A 1 469 ? 43.374 8.392 14.243 1.00 29.20 469 ASN A O 1
ATOM 3764 N N . ASN A 1 470 ? 43.064 8.952 16.402 1.00 39.69 470 ASN A N 1
ATOM 3765 C CA . ASN A 1 470 ? 44.444 9.280 16.726 1.00 39.69 470 ASN A CA 1
ATOM 3766 C C . ASN A 1 470 ? 45.280 7.996 16.657 1.00 39.69 470 ASN A C 1
ATOM 3768 O O . ASN A 1 470 ? 45.162 7.145 17.535 1.00 39.69 470 ASN A O 1
ATOM 3772 N N . ASN A 1 471 ? 46.154 7.874 15.659 1.00 30.88 471 ASN A N 1
ATOM 3773 C CA . ASN A 1 471 ? 47.399 7.132 15.820 1.00 30.88 471 ASN A CA 1
ATOM 3774 C C . ASN A 1 471 ? 48.463 7.591 14.817 1.00 30.88 471 ASN A C 1
ATOM 3776 O O . ASN A 1 471 ? 48.275 7.553 13.604 1.00 30.88 471 ASN A O 1
ATOM 3780 N N . ASN A 1 472 ? 49.600 8.002 15.377 1.00 42.28 472 ASN A N 1
ATOM 3781 C CA . ASN A 1 472 ? 50.885 8.170 14.710 1.00 42.28 472 ASN A CA 1
ATOM 3782 C C . ASN A 1 472 ? 51.225 6.953 13.832 1.00 42.28 472 ASN A C 1
ATOM 3784 O O . ASN A 1 472 ? 51.200 5.833 14.338 1.00 42.28 472 ASN A O 1
ATOM 3788 N N . ASN A 1 473 ? 51.628 7.177 12.574 1.00 32.88 473 ASN A N 1
ATOM 3789 C CA . ASN A 1 473 ? 52.901 6.695 12.006 1.00 32.88 473 ASN A CA 1
ATOM 3790 C C . ASN A 1 473 ? 52.982 6.893 10.478 1.00 32.88 473 ASN A C 1
ATOM 3792 O O . ASN A 1 473 ? 52.175 6.367 9.725 1.00 32.88 473 ASN A O 1
ATOM 3796 N N . ASN A 1 474 ? 54.020 7.626 10.068 1.00 39.00 474 ASN A N 1
ATOM 3797 C CA . ASN A 1 474 ? 54.911 7.431 8.919 1.00 39.00 474 ASN A CA 1
ATOM 3798 C C . ASN A 1 474 ? 54.443 6.702 7.634 1.00 39.00 474 ASN A C 1
ATOM 3800 O O . ASN A 1 474 ? 54.152 5.511 7.643 1.00 39.00 474 ASN A O 1
ATOM 3804 N N . ASN A 1 475 ? 54.715 7.405 6.523 1.00 35.84 475 ASN A N 1
ATOM 3805 C CA . ASN A 1 475 ? 55.283 6.956 5.236 1.00 35.84 475 ASN A CA 1
ATOM 3806 C C . ASN A 1 475 ? 54.398 6.951 3.973 1.00 35.84 475 ASN A C 1
ATOM 3808 O O . ASN A 1 475 ? 53.368 6.297 3.884 1.00 35.84 475 ASN A O 1
ATOM 3812 N N . ASN A 1 476 ? 54.990 7.582 2.948 1.00 36.41 476 ASN A N 1
ATOM 3813 C CA . ASN A 1 476 ? 54.861 7.382 1.501 1.00 36.41 476 ASN A CA 1
ATOM 3814 C C . ASN A 1 476 ? 53.578 7.832 0.789 1.00 36.41 476 ASN A C 1
ATOM 3816 O O . ASN A 1 476 ? 52.748 7.034 0.366 1.00 36.41 476 ASN A O 1
ATOM 3820 N N . ILE A 1 477 ? 53.545 9.132 0.484 1.00 32.31 477 ILE A N 1
ATOM 3821 C CA . ILE A 1 477 ? 52.833 9.678 -0.676 1.00 32.31 477 ILE A CA 1
ATOM 3822 C C . ILE A 1 477 ? 53.640 9.327 -1.936 1.00 32.31 477 ILE A C 1
ATOM 3824 O O . ILE A 1 477 ? 54.708 9.890 -2.180 1.00 32.31 477 ILE A O 1
ATOM 3828 N N . VAL A 1 478 ? 53.130 8.391 -2.740 1.00 36.91 478 VAL A N 1
ATOM 3829 C CA . 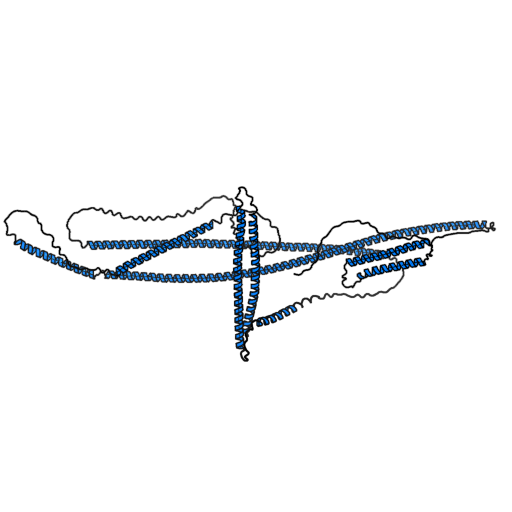VAL A 1 478 ? 53.538 8.220 -4.142 1.00 36.91 478 VAL A CA 1
ATOM 3830 C C . VAL A 1 478 ? 52.815 9.299 -4.943 1.00 36.91 478 VAL A C 1
ATOM 3832 O O . VAL A 1 478 ? 51.614 9.214 -5.184 1.00 36.91 478 VAL A O 1
ATOM 3835 N N . GLY A 1 479 ? 53.549 10.352 -5.297 1.00 32.06 479 GLY A N 1
ATOM 3836 C CA . GLY A 1 479 ? 53.070 11.396 -6.193 1.00 32.06 479 GLY A CA 1
ATOM 3837 C C . GLY A 1 479 ? 52.840 10.836 -7.594 1.00 32.06 479 GLY A C 1
ATOM 3838 O O . GLY A 1 479 ? 53.751 10.279 -8.202 1.00 32.06 479 GLY A O 1
ATOM 3839 N N . ILE A 1 480 ? 51.627 11.005 -8.111 1.00 38.41 480 ILE A N 1
ATOM 3840 C CA . ILE A 1 480 ? 51.348 10.848 -9.538 1.00 38.41 480 ILE A CA 1
ATOM 3841 C C . ILE A 1 480 ? 51.903 12.108 -10.223 1.00 38.41 480 ILE A C 1
ATOM 3843 O O . ILE A 1 480 ? 51.481 13.214 -9.870 1.00 38.41 480 ILE A O 1
ATOM 3847 N N . PRO A 1 481 ? 52.876 11.995 -11.144 1.00 39.59 481 PRO A N 1
ATOM 3848 C CA . PRO A 1 481 ? 53.452 13.157 -11.802 1.00 39.59 481 PRO A CA 1
ATOM 3849 C C . PRO A 1 481 ? 52.448 13.750 -12.805 1.00 39.59 481 PRO A C 1
ATOM 3851 O O . PRO A 1 481 ? 51.702 13.001 -13.442 1.00 39.59 481 PRO A O 1
ATOM 3854 N N . PRO A 1 482 ? 52.431 15.079 -12.998 1.00 39.34 482 PRO A N 1
ATOM 3855 C CA . PRO A 1 482 ? 51.647 15.688 -14.060 1.00 39.34 482 PRO A CA 1
ATOM 3856 C C . PRO A 1 482 ? 52.193 15.233 -15.419 1.00 39.34 482 PRO A C 1
ATOM 3858 O O . PRO A 1 482 ? 53.389 15.342 -15.695 1.00 39.34 482 PRO A O 1
ATOM 3861 N N . VAL A 1 483 ? 51.304 14.716 -16.267 1.00 42.06 483 VAL A N 1
ATOM 3862 C CA . VAL A 1 483 ? 51.614 14.354 -17.654 1.00 42.06 483 VAL A CA 1
ATOM 3863 C C . VAL A 1 483 ? 52.031 15.627 -18.406 1.00 42.06 483 VAL A C 1
ATOM 3865 O O . VAL A 1 483 ? 51.260 16.589 -18.442 1.00 42.06 483 VAL A O 1
ATOM 3868 N N . PRO A 1 484 ? 53.234 15.681 -19.005 1.00 38.00 484 PRO A N 1
ATOM 3869 C CA . PRO A 1 484 ? 53.661 16.838 -19.771 1.00 38.00 484 PRO A CA 1
ATOM 3870 C C . PRO A 1 484 ? 52.913 16.866 -21.106 1.00 38.00 484 PRO A C 1
ATOM 3872 O O . PRO A 1 484 ? 53.110 16.005 -21.964 1.00 38.00 484 PRO A O 1
ATOM 3875 N N . ILE A 1 485 ? 52.084 17.890 -21.303 1.00 38.94 485 ILE A N 1
ATOM 3876 C CA . ILE A 1 485 ? 51.560 18.254 -22.621 1.00 38.94 485 ILE A CA 1
ATOM 3877 C C . ILE A 1 485 ? 52.755 18.748 -23.447 1.00 38.94 485 ILE A C 1
ATOM 3879 O O . ILE A 1 485 ? 53.171 19.903 -23.344 1.00 38.94 485 ILE A O 1
ATOM 3883 N N . LYS A 1 486 ? 53.352 17.854 -24.243 1.00 37.22 486 LYS A N 1
ATOM 3884 C CA . LYS A 1 486 ? 54.311 18.234 -25.283 1.00 37.22 486 LYS A CA 1
ATOM 3885 C C . LYS A 1 486 ? 53.549 18.993 -26.366 1.00 37.22 486 LYS A C 1
ATOM 3887 O O . LYS A 1 486 ? 52.812 18.399 -27.144 1.00 37.22 486 LYS A O 1
ATOM 3892 N N . LYS A 1 487 ? 53.745 20.311 -26.421 1.00 35.28 487 LYS A N 1
ATOM 3893 C CA . LYS A 1 487 ? 53.479 21.090 -27.631 1.00 35.28 487 LYS A CA 1
ATOM 3894 C C . LYS A 1 487 ? 54.422 20.584 -28.724 1.00 35.28 487 LYS A C 1
ATOM 3896 O O . LYS A 1 487 ? 55.636 20.726 -28.600 1.00 35.28 487 LYS A O 1
ATOM 3901 N N . CYS A 1 488 ? 53.872 19.967 -29.763 1.00 33.66 488 CYS A N 1
ATOM 3902 C CA . CYS A 1 488 ? 54.587 19.723 -31.009 1.00 33.66 488 CYS A CA 1
ATOM 3903 C C . CYS A 1 488 ? 54.627 21.031 -31.807 1.00 33.66 488 CYS A C 1
ATOM 3905 O O . CYS A 1 488 ? 53.797 21.256 -32.681 1.00 33.66 488 CYS A O 1
ATOM 3907 N N . ASP A 1 489 ? 55.597 21.891 -31.497 1.00 35.41 489 ASP A N 1
ATOM 3908 C CA . ASP A 1 489 ? 56.027 22.947 -32.413 1.00 35.41 489 ASP A CA 1
ATOM 3909 C C . ASP A 1 489 ? 56.880 22.292 -33.511 1.00 35.41 489 ASP A C 1
ATOM 3911 O O . ASP A 1 489 ? 58.105 22.217 -33.419 1.00 35.41 489 ASP A O 1
ATOM 3915 N N . VAL A 1 490 ? 56.228 21.760 -34.548 1.00 35.91 490 VAL A N 1
ATOM 3916 C CA . VAL A 1 490 ? 56.914 21.380 -35.789 1.00 35.91 490 VAL A CA 1
ATOM 3917 C C . VAL A 1 490 ? 57.059 22.644 -36.631 1.00 35.91 490 VAL A C 1
ATOM 3919 O O . VAL A 1 490 ? 56.238 22.952 -37.493 1.00 35.91 490 VAL A O 1
ATOM 3922 N N . ALA A 1 491 ? 58.113 23.409 -36.356 1.00 35.75 491 ALA A N 1
ATOM 3923 C CA . ALA A 1 491 ? 58.625 24.385 -37.303 1.00 35.75 491 ALA A CA 1
ATOM 3924 C C . ALA A 1 491 ? 59.258 23.610 -38.470 1.00 35.75 491 ALA A C 1
ATOM 3926 O O . ALA A 1 491 ? 60.380 23.119 -38.363 1.00 35.75 491 ALA A O 1
ATOM 3927 N N . ILE A 1 492 ? 58.527 23.471 -39.579 1.00 37.62 492 ILE A N 1
ATOM 3928 C CA . ILE A 1 492 ? 59.106 23.017 -40.847 1.00 37.62 492 ILE A CA 1
ATOM 3929 C C . ILE A 1 492 ? 59.992 24.156 -41.353 1.00 37.62 492 ILE A C 1
ATOM 3931 O O . ILE A 1 492 ? 59.539 25.118 -41.973 1.00 37.62 492 ILE A O 1
ATOM 3935 N N . GLN A 1 493 ? 61.268 24.064 -41.000 1.00 31.05 493 GLN A N 1
ATOM 3936 C CA . GLN A 1 493 ? 62.345 24.883 -41.519 1.00 31.05 493 GLN A CA 1
ATOM 3937 C C . GLN A 1 493 ? 62.539 24.486 -42.988 1.00 31.05 493 GLN A C 1
ATOM 3939 O O . GLN A 1 493 ? 63.096 23.436 -43.297 1.00 31.05 493 GLN A O 1
ATOM 3944 N N . TYR A 1 494 ? 61.996 25.289 -43.905 1.00 33.97 494 TYR A N 1
ATOM 3945 C CA . TYR A 1 494 ? 62.321 25.181 -45.323 1.00 33.97 494 TYR A CA 1
ATOM 3946 C C . TYR A 1 494 ? 63.783 25.597 -45.498 1.00 33.97 494 TYR A C 1
ATOM 3948 O O . TYR A 1 494 ? 64.088 26.783 -45.621 1.00 33.97 494 TYR A O 1
ATOM 3956 N N . ASP A 1 495 ? 64.690 24.624 -45.511 1.00 33.66 495 ASP A N 1
ATOM 3957 C CA . ASP A 1 495 ? 66.037 24.823 -46.030 1.00 33.66 495 ASP A CA 1
ATOM 3958 C C . ASP A 1 495 ? 65.936 25.053 -47.543 1.00 33.66 495 ASP A C 1
ATOM 3960 O O . ASP A 1 495 ? 65.979 24.138 -48.364 1.00 33.66 495 ASP A O 1
ATOM 3964 N N . THR A 1 496 ? 65.758 26.316 -47.928 1.00 38.00 496 THR A N 1
ATOM 3965 C CA . THR A 1 496 ? 66.045 26.791 -49.283 1.00 38.00 496 THR A CA 1
ATOM 3966 C C . THR A 1 496 ? 67.499 26.451 -49.624 1.00 38.00 496 THR A C 1
ATOM 3968 O O . THR A 1 496 ? 68.401 26.960 -48.949 1.00 38.00 496 THR A O 1
ATOM 3971 N N . PRO A 1 497 ? 67.780 25.662 -50.679 1.00 38.31 497 PRO A N 1
ATOM 3972 C CA . PRO A 1 497 ? 69.140 25.491 -51.154 1.00 38.31 497 PRO A CA 1
ATOM 3973 C C . PRO A 1 497 ? 69.609 26.827 -51.731 1.00 38.31 497 PRO A C 1
ATOM 3975 O O . PRO A 1 497 ? 69.124 27.303 -52.759 1.00 38.31 497 PRO A O 1
ATOM 3978 N N . ASN A 1 498 ? 70.554 27.438 -51.029 1.00 43.12 498 ASN A N 1
ATOM 3979 C CA . ASN A 1 498 ? 71.270 28.636 -51.426 1.00 43.12 498 ASN A CA 1
ATOM 3980 C C . ASN A 1 498 ? 72.173 28.321 -52.633 1.00 43.12 498 ASN A C 1
ATOM 3982 O O . ASN A 1 498 ? 73.361 28.051 -52.474 1.00 43.12 498 ASN A O 1
ATOM 3986 N N . ASN A 1 499 ? 71.608 28.324 -53.844 1.00 36.28 499 ASN A N 1
ATOM 3987 C CA . ASN A 1 499 ? 72.379 28.265 -55.085 1.00 36.28 499 ASN A CA 1
ATOM 3988 C C . ASN A 1 499 ? 72.723 29.685 -55.541 1.00 36.28 499 ASN A C 1
ATOM 3990 O O . ASN A 1 499 ? 72.081 30.289 -56.400 1.00 36.28 499 ASN A O 1
ATOM 3994 N N . ASN A 1 500 ? 73.779 30.205 -54.924 1.00 43.00 500 ASN A N 1
ATOM 3995 C CA . ASN A 1 500 ? 74.503 31.386 -55.353 1.00 43.00 500 ASN A CA 1
ATOM 3996 C C . ASN A 1 500 ? 75.269 31.055 -56.651 1.00 43.00 500 ASN A C 1
ATOM 3998 O O . ASN A 1 500 ? 76.441 30.678 -56.615 1.00 43.00 500 ASN A O 1
ATOM 4002 N N . VAL A 1 501 ? 74.598 31.137 -57.807 1.00 37.50 501 VAL A N 1
ATOM 4003 C CA . VAL A 1 501 ? 75.266 31.067 -59.115 1.00 37.50 501 VAL A CA 1
ATOM 4004 C C . VAL A 1 501 ? 75.739 32.464 -59.486 1.00 37.50 501 VAL A C 1
ATOM 4006 O O . VAL A 1 501 ? 74.997 33.333 -59.939 1.00 37.50 501 VAL A O 1
ATOM 4009 N N . ASN A 1 502 ? 77.026 32.632 -59.224 1.00 35.62 502 ASN A N 1
ATOM 4010 C CA . ASN A 1 502 ? 77.877 33.757 -59.540 1.00 35.62 502 ASN A CA 1
ATOM 4011 C C . ASN A 1 502 ? 77.806 34.087 -61.042 1.00 35.62 502 ASN A C 1
ATOM 4013 O O . ASN A 1 502 ? 78.213 33.295 -61.893 1.00 35.62 502 ASN A O 1
ATOM 4017 N N . ASN A 1 503 ? 77.286 35.270 -61.356 1.00 42.22 503 ASN A N 1
ATOM 4018 C CA . ASN A 1 503 ? 77.204 35.813 -62.704 1.00 42.22 503 ASN A CA 1
ATOM 4019 C C . ASN A 1 503 ? 78.588 36.368 -63.085 1.00 42.22 503 ASN A C 1
ATOM 4021 O O . ASN A 1 503 ? 78.876 37.538 -62.845 1.00 42.22 503 ASN A O 1
ATOM 4025 N N . ASN A 1 504 ? 79.461 35.527 -63.645 1.00 35.53 504 ASN A N 1
ATOM 4026 C CA . ASN A 1 504 ? 80.723 35.980 -64.227 1.00 35.53 504 ASN A CA 1
ATOM 4027 C C . ASN A 1 504 ? 80.683 35.842 -65.748 1.00 35.53 504 ASN A C 1
ATOM 4029 O O . ASN A 1 504 ? 80.864 34.767 -66.317 1.00 35.53 504 ASN A O 1
ATOM 4033 N N . ASN A 1 505 ? 80.470 36.996 -66.380 1.00 45.78 505 ASN A N 1
ATOM 4034 C CA . ASN A 1 505 ? 80.885 37.302 -67.739 1.00 45.78 505 ASN A CA 1
ATOM 4035 C C . ASN A 1 505 ? 82.337 36.852 -67.950 1.00 45.78 505 ASN A C 1
ATOM 4037 O O . ASN A 1 505 ? 83.243 37.401 -67.326 1.00 45.78 505 ASN A O 1
ATOM 4041 N N . ASN A 1 506 ? 82.572 35.935 -68.887 1.00 35.59 506 ASN A N 1
ATOM 4042 C CA . ASN A 1 506 ? 83.805 35.983 -69.657 1.00 35.59 506 ASN A CA 1
ATOM 4043 C C . ASN A 1 506 ? 83.586 35.456 -71.071 1.00 35.59 506 ASN A C 1
ATOM 4045 O O . ASN A 1 506 ? 83.299 34.287 -71.311 1.00 35.59 506 ASN A O 1
ATOM 4049 N N . ASN A 1 507 ? 83.725 36.399 -71.990 1.00 45.41 507 ASN A N 1
ATOM 4050 C CA . ASN A 1 507 ? 83.794 36.222 -73.422 1.00 45.41 507 ASN A CA 1
ATOM 4051 C C . ASN A 1 507 ? 85.164 35.608 -73.747 1.00 45.41 507 ASN A C 1
ATOM 4053 O O . ASN A 1 507 ? 86.180 36.218 -73.413 1.00 45.41 507 ASN A O 1
ATOM 4057 N N . ASN A 1 508 ? 85.219 34.443 -74.396 1.00 37.62 508 ASN A N 1
ATOM 4058 C CA . ASN A 1 508 ? 86.346 34.117 -75.269 1.00 37.62 508 ASN A CA 1
ATOM 4059 C C . ASN A 1 508 ? 86.002 33.015 -76.277 1.00 37.62 508 ASN A C 1
ATOM 4061 O O . ASN A 1 508 ? 85.559 31.925 -75.925 1.00 37.62 508 ASN A O 1
ATOM 4065 N N . ASN A 1 509 ? 86.243 33.355 -77.541 1.00 39.62 509 ASN A N 1
ATOM 4066 C CA . ASN A 1 509 ? 86.173 32.514 -78.727 1.00 39.62 509 ASN A CA 1
ATOM 4067 C C . ASN A 1 509 ? 87.019 31.235 -78.603 1.00 39.62 509 ASN A C 1
ATOM 4069 O O . ASN A 1 509 ? 88.163 31.305 -78.156 1.00 39.62 509 ASN A O 1
ATOM 4073 N N . ASN A 1 510 ? 86.522 30.112 -79.132 1.00 36.91 510 ASN A N 1
ATOM 4074 C CA . ASN A 1 510 ? 87.055 29.476 -80.351 1.00 36.91 510 ASN A CA 1
ATOM 4075 C C . ASN A 1 510 ? 86.505 28.048 -80.533 1.00 36.91 510 ASN A C 1
ATOM 4077 O O . ASN A 1 510 ? 86.701 27.184 -79.687 1.00 36.91 510 ASN A O 1
ATOM 4081 N N . ASN A 1 511 ? 85.881 27.834 -81.695 1.00 46.25 511 ASN A N 1
ATOM 4082 C CA . ASN A 1 511 ? 85.889 26.630 -82.531 1.00 46.25 511 ASN A CA 1
ATOM 4083 C C . ASN A 1 511 ? 85.822 25.251 -81.850 1.00 46.25 511 ASN A C 1
ATOM 4085 O O . ASN A 1 511 ? 86.842 24.700 -81.445 1.00 46.25 511 ASN A O 1
ATOM 4089 N N . ASN A 1 512 ? 84.636 24.637 -81.907 1.00 39.53 512 ASN A N 1
ATOM 4090 C CA . ASN A 1 512 ? 84.478 23.220 -82.254 1.00 39.53 512 ASN A CA 1
ATOM 4091 C C . ASN A 1 512 ? 83.028 22.948 -82.686 1.00 39.53 512 ASN A C 1
ATOM 4093 O O . ASN A 1 512 ? 82.169 22.573 -81.890 1.00 39.53 512 ASN A O 1
ATOM 4097 N N . ASP A 1 513 ? 82.772 23.143 -83.979 1.00 47.47 513 ASP A N 1
ATOM 4098 C CA . ASP A 1 513 ? 81.612 22.595 -84.674 1.00 47.47 513 ASP A CA 1
ATOM 4099 C C . ASP A 1 513 ? 81.721 21.065 -84.707 1.00 47.47 513 ASP A C 1
ATOM 4101 O O . ASP A 1 513 ? 82.668 20.520 -85.276 1.00 47.47 513 ASP A O 1
ATOM 4105 N N . GLY A 1 514 ? 80.747 20.355 -84.123 1.00 46.78 514 GLY A N 1
ATOM 4106 C CA . GLY A 1 514 ? 80.623 18.914 -84.365 1.00 46.78 514 GLY A CA 1
ATOM 4107 C C . GLY A 1 514 ? 79.947 18.030 -83.317 1.00 46.78 514 GLY A C 1
ATOM 4108 O O . GLY A 1 514 ? 79.975 16.820 -83.510 1.00 46.78 514 GLY A O 1
ATOM 4109 N N . ILE A 1 515 ? 79.355 18.541 -82.226 1.00 46.72 515 ILE A N 1
ATOM 4110 C CA . ILE A 1 515 ? 78.724 17.677 -81.200 1.00 46.72 515 ILE A CA 1
ATOM 4111 C C . ILE A 1 515 ? 77.479 18.344 -80.576 1.00 46.72 515 ILE A C 1
ATOM 4113 O O . ILE A 1 515 ? 77.468 18.685 -79.401 1.00 46.72 515 ILE A O 1
ATOM 4117 N N . HIS A 1 516 ? 76.394 18.527 -81.337 1.00 45.34 516 HIS A N 1
ATOM 4118 C CA . HIS A 1 516 ? 75.124 19.061 -80.790 1.00 45.34 516 HIS A CA 1
ATOM 4119 C C . HIS A 1 516 ? 73.916 18.115 -80.901 1.00 45.34 516 HIS A C 1
ATOM 4121 O O . HIS A 1 516 ? 72.807 18.489 -80.538 1.00 45.34 516 HIS A O 1
ATOM 4127 N N . SER A 1 517 ? 74.118 16.855 -81.309 1.00 50.84 517 SER A N 1
ATOM 4128 C CA . SER A 1 517 ? 73.062 15.823 -81.283 1.00 50.84 517 SER A CA 1
ATOM 4129 C C . SER A 1 517 ? 73.071 14.953 -80.016 1.00 50.84 517 SER A C 1
ATOM 4131 O O . SER A 1 517 ? 72.079 14.284 -79.745 1.00 50.84 517 SER A O 1
ATOM 4133 N N . HIS A 1 518 ? 74.159 14.940 -79.236 1.00 47.47 518 HIS A N 1
ATOM 4134 C CA . HIS A 1 518 ? 74.245 14.143 -78.002 1.00 47.47 518 HIS A CA 1
ATOM 4135 C C . HIS A 1 518 ? 73.745 14.896 -76.757 1.00 47.47 518 HIS A C 1
ATOM 4137 O O . HIS A 1 518 ? 73.187 14.271 -75.861 1.00 47.47 518 HIS A O 1
ATOM 4143 N N . GLN A 1 519 ? 73.812 16.233 -76.750 1.00 52.44 519 GLN A N 1
ATOM 4144 C CA . GLN A 1 519 ? 73.353 17.062 -75.626 1.00 52.44 519 GLN A CA 1
ATOM 4145 C C . GLN A 1 519 ? 71.826 17.053 -75.429 1.00 52.44 519 GLN A C 1
ATOM 4147 O O . GLN A 1 519 ? 71.360 17.256 -74.311 1.00 52.44 519 GLN A O 1
ATOM 4152 N N . SER A 1 520 ? 71.018 16.800 -76.470 1.00 55.53 520 SER A N 1
ATOM 4153 C CA . SER A 1 520 ? 69.560 16.702 -76.281 1.00 55.53 520 SER A CA 1
ATOM 4154 C C . SER A 1 520 ? 69.148 15.380 -75.636 1.00 55.53 520 SER A C 1
ATOM 4156 O O . SER A 1 520 ? 68.237 15.376 -74.817 1.00 55.53 520 SER A O 1
ATOM 4158 N N . ASN A 1 521 ? 69.824 14.274 -75.963 1.00 54.31 521 ASN A N 1
ATOM 4159 C CA . ASN A 1 521 ? 69.551 12.971 -75.349 1.00 54.31 521 ASN A CA 1
ATOM 4160 C C . ASN A 1 521 ? 70.054 12.917 -73.904 1.00 54.31 521 ASN A C 1
ATOM 4162 O O . ASN A 1 521 ? 69.373 12.362 -73.049 1.00 54.31 521 ASN A O 1
ATOM 4166 N N . GLU A 1 522 ? 71.193 13.546 -73.616 1.00 66.06 522 GLU A N 1
ATOM 4167 C CA . GLU A 1 522 ? 71.711 13.679 -72.251 1.00 66.06 522 GLU A CA 1
ATOM 4168 C C . GLU A 1 522 ? 70.752 14.495 -71.370 1.00 66.06 522 GLU A C 1
ATOM 4170 O O . GLU A 1 522 ? 70.377 14.051 -70.289 1.00 66.06 522 GLU A O 1
ATOM 4175 N N . ARG A 1 523 ? 70.206 15.601 -71.891 1.00 67.25 523 ARG A N 1
ATOM 4176 C CA . ARG A 1 523 ? 69.206 16.412 -71.179 1.00 67.25 523 ARG A CA 1
ATOM 4177 C C . ARG A 1 523 ? 67.866 15.696 -70.970 1.00 67.25 523 ARG A C 1
ATOM 4179 O O . ARG A 1 523 ? 67.201 15.930 -69.964 1.00 67.25 523 ARG A O 1
ATOM 4186 N N . VAL A 1 524 ? 67.449 14.831 -71.899 1.00 62.59 524 VAL A N 1
ATOM 4187 C CA . VAL A 1 524 ? 66.248 13.991 -71.724 1.00 62.59 524 VAL A CA 1
ATOM 4188 C C . VAL A 1 524 ? 66.487 12.925 -70.654 1.00 62.59 524 VAL A C 1
ATOM 4190 O O . VAL A 1 524 ? 65.634 12.754 -69.790 1.00 62.59 524 VAL A O 1
ATOM 4193 N N . LEU A 1 525 ? 67.656 12.277 -70.642 1.00 71.44 525 LEU A N 1
ATOM 4194 C CA . LEU A 1 525 ? 68.021 11.307 -69.603 1.00 71.44 525 LEU A CA 1
ATOM 4195 C C . LEU A 1 525 ? 68.133 11.956 -68.214 1.00 71.44 525 LEU A C 1
ATOM 4197 O O . LEU A 1 525 ? 67.684 11.370 -67.231 1.00 71.44 525 LEU A O 1
ATOM 4201 N N . GLU A 1 526 ? 68.660 13.179 -68.122 1.00 71.19 526 GLU A N 1
ATOM 4202 C CA . GLU A 1 526 ? 68.677 13.956 -66.876 1.00 71.19 526 GLU A CA 1
ATOM 4203 C C . GLU A 1 526 ? 67.263 14.307 -66.391 1.00 71.19 526 GLU A C 1
ATOM 4205 O O . GLU A 1 526 ? 66.974 14.194 -65.197 1.00 71.19 526 GLU A O 1
ATOM 4210 N N . LEU A 1 527 ? 66.360 14.693 -67.300 1.00 69.75 527 LEU A N 1
ATOM 4211 C CA . LEU A 1 527 ? 64.961 14.966 -66.962 1.00 69.75 527 LEU A CA 1
ATOM 4212 C C . LEU A 1 527 ? 64.213 13.694 -66.548 1.00 69.75 527 LEU A C 1
ATOM 4214 O O . LEU A 1 527 ? 63.473 13.729 -65.570 1.00 69.75 527 LEU A O 1
ATOM 4218 N N . GLU A 1 528 ? 64.432 12.563 -67.220 1.00 71.38 528 GLU A N 1
ATOM 4219 C CA . GLU A 1 528 ? 63.862 11.270 -66.823 1.00 71.38 528 GLU A CA 1
ATOM 4220 C C . GLU A 1 528 ? 64.386 10.798 -65.462 1.00 71.38 528 GLU A C 1
ATOM 4222 O O . GLU A 1 528 ? 63.620 10.264 -64.659 1.00 71.38 528 GLU A O 1
ATOM 4227 N N . ALA A 1 529 ? 65.676 10.999 -65.178 1.00 76.06 529 ALA A N 1
ATOM 4228 C CA . ALA A 1 529 ? 66.253 10.706 -63.869 1.00 76.06 529 ALA A CA 1
ATOM 4229 C C . ALA A 1 529 ? 65.687 11.634 -62.779 1.00 76.06 529 ALA A C 1
ATOM 4231 O O . ALA A 1 529 ? 65.445 11.193 -61.656 1.00 76.06 529 ALA A O 1
ATOM 4232 N N . CYS A 1 530 ? 65.432 12.903 -63.111 1.00 80.62 530 CYS A N 1
ATOM 4233 C CA . CYS A 1 530 ? 64.787 13.862 -62.216 1.00 80.62 530 CYS A CA 1
ATOM 4234 C C . CYS A 1 530 ? 63.329 13.476 -61.918 1.00 80.62 530 CYS A C 1
ATOM 4236 O O . CYS A 1 530 ? 62.929 13.465 -60.756 1.00 80.62 530 CYS A O 1
ATOM 4238 N N . VAL A 1 531 ? 62.554 13.088 -62.938 1.00 77.69 531 VAL A N 1
ATOM 4239 C CA . VAL A 1 531 ? 61.166 12.624 -62.769 1.00 77.69 531 VAL A CA 1
ATOM 4240 C C . VAL A 1 531 ? 61.115 11.356 -61.923 1.00 77.69 531 VAL A C 1
ATOM 4242 O O . VAL A 1 531 ? 60.348 11.324 -60.969 1.00 77.69 531 VAL A O 1
ATOM 4245 N N . ARG A 1 532 ? 61.977 10.363 -62.184 1.00 82.44 532 ARG A N 1
ATOM 4246 C CA . ARG A 1 532 ? 62.042 9.146 -61.354 1.00 82.44 532 ARG A CA 1
ATOM 4247 C C . ARG A 1 532 ? 62.363 9.455 -59.893 1.00 82.44 532 ARG A C 1
ATOM 4249 O O . ARG A 1 532 ? 61.723 8.911 -59.004 1.00 82.44 532 ARG A O 1
ATOM 4256 N N . ARG A 1 533 ? 63.289 10.385 -59.640 1.00 83.75 533 ARG A N 1
ATOM 4257 C CA . ARG A 1 533 ? 63.616 10.823 -58.275 1.00 83.75 533 ARG A CA 1
ATOM 4258 C C . ARG A 1 533 ? 62.434 11.519 -57.590 1.00 83.75 533 ARG A C 1
ATOM 4260 O O . ARG A 1 533 ? 62.228 11.322 -56.399 1.00 83.75 533 ARG A O 1
ATOM 4267 N N . LEU A 1 534 ? 61.656 12.319 -58.322 1.00 82.50 534 LEU A N 1
ATOM 4268 C CA . LEU A 1 534 ? 60.440 12.948 -57.795 1.00 82.50 534 LEU A CA 1
ATOM 4269 C C . LEU A 1 534 ? 59.315 11.930 -57.554 1.00 82.50 534 LEU A C 1
ATOM 4271 O O . LEU A 1 534 ? 58.586 12.065 -56.578 1.00 82.50 534 LEU A O 1
ATOM 4275 N N . GLU A 1 535 ? 59.178 10.914 -58.408 1.00 83.00 535 GLU A N 1
ATOM 4276 C CA . GLU A 1 535 ? 58.230 9.810 -58.212 1.00 83.00 535 GLU A CA 1
ATOM 4277 C C . GLU A 1 535 ? 58.582 8.990 -56.964 1.00 83.00 535 GLU A C 1
ATOM 4279 O O . GLU A 1 535 ? 57.700 8.724 -56.152 1.00 83.00 535 GLU A O 1
ATOM 4284 N N . GLU A 1 536 ? 59.861 8.660 -56.762 1.00 85.81 536 GLU A N 1
ATOM 4285 C CA . GLU A 1 536 ? 60.349 7.994 -55.545 1.00 85.81 536 GLU A CA 1
ATOM 4286 C C . GLU A 1 536 ? 60.087 8.847 -54.294 1.00 85.81 536 GLU A C 1
ATOM 4288 O O . GLU A 1 536 ? 59.512 8.356 -53.326 1.00 85.81 536 GLU A O 1
ATOM 4293 N N . GLN A 1 537 ? 60.392 10.150 -54.339 1.00 84.38 537 GLN A N 1
ATOM 4294 C CA . GLN A 1 537 ? 60.087 11.069 -53.234 1.00 84.38 537 GLN A CA 1
ATOM 4295 C C . GLN A 1 537 ? 58.583 11.170 -52.949 1.00 84.38 537 GLN A C 1
ATOM 4297 O O . GLN A 1 537 ? 58.178 11.245 -51.790 1.00 84.38 537 GLN A O 1
ATOM 4302 N N . LEU A 1 538 ? 57.739 11.163 -53.984 1.00 83.75 538 LEU A N 1
ATOM 4303 C CA . LEU A 1 538 ? 56.289 11.190 -53.811 1.00 83.75 538 LEU A CA 1
ATOM 4304 C C . LEU A 1 538 ? 55.779 9.887 -53.183 1.00 83.75 538 LEU A C 1
ATOM 4306 O O . LEU A 1 538 ? 54.915 9.941 -52.311 1.00 83.75 538 LEU A O 1
ATOM 4310 N N . ILE A 1 539 ? 56.322 8.735 -53.586 1.00 86.31 539 ILE A N 1
ATOM 4311 C CA . ILE A 1 539 ? 56.002 7.434 -52.982 1.00 86.31 539 ILE A CA 1
ATOM 4312 C C . ILE A 1 539 ? 56.402 7.420 -51.503 1.00 86.31 539 ILE A C 1
ATOM 4314 O O . ILE A 1 539 ? 55.593 7.005 -50.671 1.00 86.31 539 ILE A O 1
ATOM 4318 N N . ASP A 1 540 ? 57.584 7.928 -51.155 1.00 87.69 540 ASP A N 1
ATOM 4319 C CA . ASP A 1 540 ? 58.038 8.014 -49.762 1.00 87.69 540 ASP A CA 1
ATOM 4320 C C . ASP A 1 540 ? 57.135 8.929 -48.922 1.00 87.69 540 ASP A C 1
ATOM 4322 O O . ASP A 1 540 ? 56.741 8.567 -47.809 1.00 87.69 540 ASP A O 1
ATOM 4326 N N . VAL A 1 541 ? 56.733 10.086 -49.463 1.00 86.31 541 VAL A N 1
ATOM 4327 C CA . VAL A 1 541 ? 55.809 11.014 -48.788 1.00 86.31 541 VAL A CA 1
ATOM 4328 C C . VAL A 1 541 ? 54.427 10.388 -48.606 1.00 86.31 541 VAL A C 1
ATOM 4330 O O . VAL A 1 541 ? 53.868 10.467 -47.514 1.00 86.31 541 VAL A O 1
ATOM 4333 N N . VAL A 1 542 ? 53.879 9.735 -49.636 1.00 87.00 542 VAL A N 1
ATOM 4334 C CA . VAL A 1 542 ? 52.575 9.057 -49.550 1.00 87.00 542 VAL A CA 1
ATOM 4335 C C . VAL A 1 542 ? 52.631 7.908 -48.549 1.00 87.00 542 VAL A C 1
ATOM 4337 O O . VAL A 1 542 ? 51.718 7.769 -47.737 1.00 87.00 542 VAL A O 1
ATOM 4340 N N . THR A 1 543 ? 53.708 7.122 -48.547 1.00 89.75 543 THR A N 1
ATOM 4341 C CA . THR A 1 543 ? 53.886 6.021 -47.593 1.00 89.75 543 THR A CA 1
ATOM 4342 C C . THR A 1 543 ? 53.962 6.561 -46.167 1.00 89.75 543 THR A C 1
ATOM 4344 O O . THR A 1 543 ? 53.214 6.098 -45.313 1.00 89.75 543 THR A O 1
ATOM 4347 N N . THR A 1 544 ? 54.763 7.606 -45.936 1.00 89.56 544 THR A N 1
ATOM 4348 C CA . THR A 1 544 ? 54.904 8.257 -44.621 1.00 89.56 544 THR A CA 1
ATOM 4349 C C . THR A 1 544 ? 53.587 8.866 -44.132 1.00 89.56 544 THR A C 1
ATOM 4351 O O . THR A 1 544 ? 53.228 8.733 -42.963 1.00 89.56 544 THR A O 1
ATOM 4354 N N . ALA A 1 545 ? 52.830 9.514 -45.023 1.00 84.19 545 ALA A N 1
ATOM 4355 C CA . ALA A 1 545 ? 51.520 10.065 -44.689 1.00 84.19 545 ALA A CA 1
ATOM 4356 C C . ALA A 1 545 ? 50.510 8.956 -44.357 1.00 84.19 545 ALA A C 1
ATOM 4358 O O . ALA A 1 545 ? 49.757 9.074 -43.394 1.00 84.19 545 ALA A O 1
ATOM 4359 N N . THR A 1 546 ? 50.522 7.856 -45.114 1.00 87.06 546 THR A N 1
ATOM 4360 C CA . THR A 1 546 ? 49.625 6.716 -44.876 1.00 87.06 546 THR A CA 1
ATOM 4361 C C . THR A 1 546 ? 49.956 6.022 -43.554 1.00 87.06 546 THR A C 1
ATOM 4363 O O . THR A 1 546 ? 49.044 5.711 -42.793 1.00 87.06 546 THR A O 1
ATOM 4366 N N . THR A 1 547 ? 51.242 5.838 -43.229 1.00 90.69 547 THR A N 1
ATOM 4367 C CA . THR A 1 547 ? 51.655 5.277 -41.934 1.00 90.69 547 THR A CA 1
ATOM 4368 C C . THR A 1 547 ? 51.289 6.197 -40.775 1.00 90.69 547 THR A C 1
ATOM 4370 O O . THR A 1 547 ? 50.786 5.706 -39.773 1.00 90.69 547 THR A O 1
ATOM 4373 N N . ALA A 1 548 ? 51.451 7.517 -40.919 1.00 88.44 548 ALA A N 1
ATOM 4374 C CA . ALA A 1 548 ? 51.061 8.471 -39.879 1.00 88.44 548 ALA A CA 1
ATOM 4375 C C . ALA A 1 548 ? 49.543 8.458 -39.616 1.00 88.44 548 ALA A C 1
ATOM 4377 O O . ALA A 1 548 ? 49.120 8.466 -38.463 1.00 88.44 548 ALA A O 1
ATOM 4378 N N . ILE A 1 549 ? 48.723 8.372 -40.672 1.00 87.12 549 ILE A N 1
ATOM 4379 C CA . ILE A 1 549 ? 47.262 8.239 -40.546 1.00 87.12 549 ILE A CA 1
ATOM 4380 C C . ILE A 1 549 ? 46.894 6.925 -39.845 1.00 87.12 549 ILE A C 1
ATOM 4382 O O . ILE A 1 549 ? 46.014 6.906 -38.986 1.00 87.12 549 ILE A O 1
ATOM 4386 N N . GLU A 1 550 ? 47.558 5.822 -40.192 1.00 91.62 550 GLU A N 1
ATOM 4387 C CA . GLU A 1 550 ? 47.299 4.517 -39.581 1.00 91.62 550 GLU A CA 1
ATOM 4388 C C . GLU A 1 550 ? 47.718 4.489 -38.100 1.00 91.62 550 GLU A C 1
ATOM 4390 O O . GLU A 1 550 ? 46.985 3.969 -37.258 1.00 91.62 550 GLU A O 1
ATOM 4395 N N . GLU A 1 551 ? 48.852 5.108 -37.758 1.00 91.56 551 GLU A N 1
ATOM 4396 C CA . GLU A 1 551 ? 49.310 5.287 -36.376 1.00 91.56 551 GLU A CA 1
ATOM 4397 C C . GLU A 1 551 ? 48.338 6.147 -35.558 1.00 91.56 551 GLU A C 1
ATOM 4399 O O . GLU A 1 551 ? 47.988 5.773 -34.437 1.00 91.56 551 GLU A O 1
ATOM 4404 N N . GLU A 1 552 ? 47.839 7.254 -36.117 1.00 88.44 552 GLU A N 1
ATOM 4405 C CA . GLU A 1 552 ? 46.837 8.102 -35.462 1.00 88.44 552 GLU A CA 1
ATOM 4406 C C . GLU A 1 552 ? 45.509 7.353 -35.271 1.00 88.44 552 GLU A C 1
ATOM 4408 O O . GLU A 1 552 ? 44.910 7.404 -34.194 1.00 88.44 552 GLU A O 1
ATOM 4413 N N . ARG A 1 553 ? 45.083 6.571 -36.273 1.00 92.00 553 ARG A N 1
ATOM 4414 C CA . ARG A 1 553 ? 43.891 5.716 -36.189 1.00 92.00 553 ARG A CA 1
ATOM 4415 C C . ARG A 1 553 ? 44.019 4.669 -35.082 1.00 92.00 553 ARG A C 1
ATOM 4417 O O . ARG A 1 553 ? 43.077 4.475 -34.311 1.00 92.00 553 ARG A O 1
ATOM 4424 N N . LEU A 1 554 ? 45.170 4.003 -34.984 1.00 93.06 554 LEU A N 1
ATOM 4425 C CA . LEU A 1 554 ? 45.442 3.018 -33.934 1.00 93.06 554 LEU A CA 1
ATOM 4426 C C . LEU A 1 554 ? 45.516 3.674 -32.548 1.00 93.06 554 LEU A C 1
ATOM 4428 O O . LEU A 1 554 ? 44.952 3.136 -31.594 1.00 93.06 554 LEU A O 1
ATOM 4432 N N . ALA A 1 555 ? 46.137 4.851 -32.437 1.00 89.81 555 ALA A N 1
ATOM 4433 C CA . ALA A 1 555 ? 46.188 5.615 -31.193 1.00 89.81 555 ALA A CA 1
ATOM 4434 C C . ALA A 1 555 ? 44.785 6.042 -30.726 1.00 89.81 555 ALA A C 1
ATOM 4436 O O . ALA A 1 555 ? 44.448 5.854 -29.554 1.00 89.81 555 ALA A O 1
ATOM 4437 N N . ALA A 1 556 ? 43.941 6.533 -31.639 1.00 86.44 556 ALA A N 1
ATOM 4438 C CA . ALA A 1 556 ? 42.552 6.883 -31.350 1.00 86.44 556 ALA A CA 1
ATOM 4439 C C . ALA A 1 556 ? 41.723 5.653 -30.939 1.00 86.44 556 ALA A C 1
ATOM 4441 O O . ALA A 1 556 ? 40.974 5.705 -29.963 1.00 86.44 556 ALA A O 1
ATOM 4442 N N . SER A 1 557 ? 41.898 4.515 -31.624 1.00 88.31 557 SER A N 1
ATOM 4443 C CA . SER A 1 557 ? 41.232 3.257 -31.262 1.00 88.31 557 SER A CA 1
ATOM 4444 C C . SER A 1 557 ? 41.643 2.762 -29.871 1.00 88.31 557 SER A C 1
ATOM 4446 O O . SER A 1 557 ? 40.800 2.269 -29.121 1.00 88.31 557 SER A O 1
ATOM 4448 N N . HIS A 1 558 ? 42.922 2.891 -29.512 1.00 91.75 558 HIS A N 1
ATOM 4449 C CA . HIS A 1 558 ? 43.419 2.519 -28.188 1.00 91.75 558 HIS A CA 1
ATOM 4450 C C . HIS A 1 558 ? 42.873 3.448 -27.094 1.00 91.75 558 HIS A C 1
ATOM 4452 O O . HIS A 1 558 ? 42.442 2.970 -26.045 1.00 91.75 558 HIS A O 1
ATOM 4458 N N . GLN A 1 559 ? 42.838 4.764 -27.338 1.00 89.81 559 GLN A N 1
ATOM 4459 C CA . GLN A 1 559 ? 42.222 5.726 -26.414 1.00 89.81 559 GLN A CA 1
ATOM 4460 C C . GLN A 1 559 ? 40.744 5.403 -26.175 1.00 89.81 559 GLN A C 1
ATOM 4462 O O . GLN A 1 559 ? 40.317 5.328 -25.026 1.00 89.81 559 GLN A O 1
ATOM 4467 N N . TYR A 1 560 ? 39.992 5.108 -27.236 1.00 88.06 560 TYR A N 1
ATOM 4468 C CA . TYR A 1 560 ? 38.585 4.733 -27.118 1.00 88.06 560 TYR A CA 1
ATOM 4469 C C . TYR A 1 560 ? 38.378 3.442 -26.304 1.00 88.06 560 TYR A C 1
ATOM 4471 O O . TYR A 1 560 ? 37.501 3.383 -25.444 1.00 88.06 560 TYR A O 1
ATOM 4479 N N . GLN A 1 561 ? 39.212 2.413 -26.503 1.00 90.94 561 GLN A N 1
ATOM 4480 C CA . GLN A 1 561 ? 39.160 1.195 -25.679 1.00 90.94 561 GLN A CA 1
ATOM 4481 C C . GLN A 1 561 ? 39.486 1.466 -24.204 1.00 90.94 561 GLN A C 1
ATOM 4483 O O . GLN A 1 561 ? 38.857 0.886 -23.316 1.00 90.94 561 GLN A O 1
ATOM 4488 N N . GLN A 1 562 ? 40.440 2.356 -23.930 1.00 92.94 562 GLN A N 1
ATOM 4489 C CA . GLN A 1 562 ? 40.775 2.758 -22.568 1.00 92.94 562 GLN A CA 1
ATOM 4490 C C . GLN A 1 562 ? 39.611 3.505 -21.901 1.00 92.94 562 GLN A C 1
ATOM 4492 O O . GLN A 1 562 ? 39.282 3.212 -20.752 1.00 92.94 562 GLN A O 1
ATOM 4497 N N . GLU A 1 563 ? 38.949 4.415 -22.620 1.00 88.44 563 GLU A N 1
ATOM 4498 C CA . GLU A 1 563 ? 37.751 5.112 -22.138 1.00 88.44 563 GLU A CA 1
ATOM 4499 C C . GLU A 1 563 ? 36.600 4.140 -21.856 1.00 88.44 563 GLU A C 1
ATOM 4501 O O . GLU A 1 563 ? 35.995 4.209 -20.784 1.00 88.44 563 GLU A O 1
ATOM 4506 N N . LEU A 1 564 ? 36.340 3.183 -22.755 1.00 88.12 564 LEU A N 1
ATOM 4507 C CA . LEU A 1 564 ? 35.338 2.136 -22.532 1.00 88.12 564 LEU A CA 1
ATOM 4508 C C . LEU A 1 564 ? 35.636 1.317 -21.270 1.00 88.12 564 LEU A C 1
ATOM 4510 O O . LEU A 1 564 ? 34.733 1.092 -20.467 1.00 88.12 564 LEU A O 1
ATOM 4514 N N . SER A 1 565 ? 36.896 0.929 -21.058 1.00 92.31 565 SER A N 1
ATOM 4515 C CA . SER A 1 565 ? 37.311 0.182 -19.864 1.00 92.31 565 SER A CA 1
ATOM 4516 C C . SER A 1 565 ? 37.126 0.993 -18.574 1.00 92.31 565 SER A C 1
ATOM 4518 O O . SER A 1 565 ? 36.641 0.465 -17.570 1.00 92.31 565 SER A O 1
ATOM 4520 N N . ILE A 1 566 ? 37.444 2.293 -18.598 1.00 91.12 566 ILE A N 1
ATOM 4521 C CA . ILE A 1 566 ? 37.223 3.195 -17.458 1.00 91.12 566 ILE A CA 1
ATOM 4522 C C . ILE A 1 566 ? 35.724 3.338 -17.173 1.00 91.12 566 ILE A C 1
ATOM 4524 O O . ILE A 1 566 ? 35.306 3.223 -16.018 1.00 91.12 566 ILE A O 1
ATOM 4528 N N . HIS A 1 567 ? 34.904 3.548 -18.206 1.00 88.69 567 HIS A N 1
ATOM 4529 C CA . HIS A 1 567 ? 33.456 3.647 -18.050 1.00 88.69 567 HIS A CA 1
ATOM 4530 C C . HIS A 1 567 ? 32.857 2.356 -17.497 1.00 88.69 567 HIS A C 1
ATOM 4532 O O . HIS A 1 567 ? 32.083 2.423 -16.543 1.00 88.69 567 HIS A O 1
ATOM 4538 N N . GLU A 1 568 ? 33.247 1.191 -18.019 1.00 91.31 568 GLU A N 1
ATOM 4539 C CA . GLU A 1 568 ? 32.816 -0.107 -17.494 1.00 91.31 568 GLU A CA 1
ATOM 4540 C C . GLU A 1 568 ? 33.183 -0.261 -16.010 1.00 91.31 568 GLU A C 1
ATOM 4542 O O . GLU A 1 568 ? 32.328 -0.628 -15.202 1.00 91.31 568 GLU A O 1
ATOM 4547 N N . GLY A 1 569 ? 34.403 0.122 -15.617 1.00 91.19 569 GLY A N 1
ATOM 4548 C CA . GLY A 1 569 ? 34.827 0.133 -14.215 1.00 91.19 569 GLY A CA 1
ATOM 4549 C C . GLY A 1 569 ? 33.969 1.043 -13.327 1.00 91.19 569 GLY A C 1
ATOM 4550 O O . GLY A 1 569 ? 33.550 0.636 -12.239 1.00 91.19 569 GLY A O 1
ATOM 4551 N N . ILE A 1 570 ? 33.642 2.252 -13.797 1.00 89.00 570 ILE A N 1
ATOM 4552 C CA . ILE A 1 570 ? 32.760 3.189 -13.080 1.00 89.00 570 ILE A CA 1
ATOM 4553 C C . ILE A 1 570 ? 31.343 2.614 -12.956 1.00 89.00 570 ILE A C 1
ATOM 4555 O O . ILE A 1 570 ? 30.751 2.684 -11.877 1.00 89.00 570 ILE A O 1
ATOM 4559 N N . TYR A 1 571 ? 30.799 2.030 -14.026 1.00 87.38 571 TYR A N 1
ATOM 4560 C CA . TYR A 1 571 ? 29.470 1.416 -14.009 1.00 87.38 571 TYR A CA 1
ATOM 4561 C C . TYR A 1 571 ? 29.405 0.232 -13.044 1.00 87.38 571 TYR A C 1
ATOM 4563 O O . TYR A 1 571 ? 28.491 0.180 -12.223 1.00 87.38 571 TYR A O 1
ATOM 4571 N N . GLN A 1 572 ? 30.387 -0.673 -13.078 1.00 89.81 572 GLN A N 1
ATOM 4572 C CA . GLN A 1 572 ? 30.450 -1.806 -12.151 1.00 89.81 572 GLN A CA 1
ATOM 4573 C C . GLN A 1 572 ? 30.603 -1.344 -10.696 1.00 89.81 572 GLN A C 1
ATOM 4575 O O . GLN A 1 572 ? 29.954 -1.889 -9.803 1.00 89.81 572 GLN A O 1
ATOM 4580 N N . SER A 1 573 ? 31.403 -0.301 -10.449 1.00 90.75 573 SER A N 1
ATOM 4581 C CA . SER A 1 573 ? 31.545 0.304 -9.120 1.00 90.75 573 SER A CA 1
ATOM 4582 C C . SER A 1 573 ? 30.218 0.881 -8.608 1.00 90.75 573 SER A C 1
ATOM 4584 O O . SER A 1 573 ? 29.781 0.534 -7.510 1.00 90.75 573 SER A O 1
ATOM 4586 N N . LYS A 1 574 ? 29.510 1.674 -9.428 1.00 88.50 574 LYS A N 1
ATOM 4587 C CA . LYS A 1 574 ? 28.186 2.225 -9.082 1.00 88.50 574 LYS A CA 1
ATOM 4588 C C . LYS A 1 574 ? 27.146 1.129 -8.848 1.00 88.50 574 LYS A C 1
ATOM 4590 O O . LYS A 1 574 ? 26.383 1.204 -7.890 1.00 88.50 574 LYS A O 1
ATOM 4595 N N . LEU A 1 575 ? 27.134 0.095 -9.688 1.00 87.19 575 LEU A N 1
ATOM 4596 C CA . LEU A 1 575 ? 26.218 -1.036 -9.548 1.00 87.19 575 LEU A CA 1
ATOM 4597 C C . LEU A 1 575 ? 26.462 -1.796 -8.235 1.00 87.19 575 LEU A C 1
ATOM 4599 O O . LEU A 1 575 ? 25.513 -2.175 -7.549 1.00 87.19 575 LEU A O 1
ATOM 4603 N N . ASN A 1 576 ? 27.728 -1.991 -7.860 1.00 88.06 576 ASN A N 1
ATOM 4604 C CA . ASN A 1 576 ? 28.084 -2.613 -6.588 1.00 88.06 576 ASN A CA 1
ATOM 4605 C C . ASN A 1 576 ? 27.723 -1.726 -5.391 1.00 88.06 576 ASN A C 1
ATOM 4607 O O . ASN A 1 576 ? 27.197 -2.257 -4.417 1.00 88.06 576 ASN A O 1
ATOM 4611 N N . ALA A 1 577 ? 27.915 -0.404 -5.480 1.00 88.19 577 ALA A N 1
ATOM 4612 C CA . ALA A 1 577 ? 27.495 0.538 -4.440 1.00 88.19 577 ALA A CA 1
ATOM 4613 C C . ALA A 1 577 ? 25.976 0.468 -4.188 1.00 88.19 577 ALA A C 1
ATOM 4615 O O . ALA A 1 577 ? 25.550 0.264 -3.051 1.00 88.19 577 ALA A O 1
ATOM 4616 N N . ILE A 1 578 ? 25.169 0.496 -5.257 1.00 86.19 578 ILE A N 1
ATOM 4617 C CA . ILE A 1 578 ? 23.705 0.355 -5.174 1.00 86.19 578 ILE A CA 1
ATOM 4618 C C . ILE A 1 578 ? 23.318 -0.998 -4.560 1.00 86.19 578 ILE A C 1
ATOM 4620 O O . ILE A 1 578 ? 22.437 -1.064 -3.706 1.00 86.19 578 ILE A O 1
ATOM 4624 N N . ARG A 1 579 ? 23.989 -2.095 -4.943 1.00 88.25 579 ARG A N 1
ATOM 4625 C CA . ARG A 1 579 ? 23.743 -3.418 -4.339 1.00 88.25 579 ARG A CA 1
ATOM 4626 C C . ARG A 1 579 ? 24.057 -3.440 -2.846 1.00 88.25 579 ARG A C 1
ATOM 4628 O O . ARG A 1 579 ? 23.301 -4.038 -2.084 1.00 88.25 579 ARG A O 1
ATOM 4635 N N . THR A 1 580 ? 25.158 -2.819 -2.421 1.00 89.25 580 THR A N 1
ATOM 4636 C CA . THR A 1 580 ? 25.524 -2.765 -0.999 1.00 89.25 580 THR A CA 1
ATOM 4637 C C . THR A 1 580 ? 24.562 -1.906 -0.186 1.00 89.25 580 THR A C 1
ATOM 4639 O O . THR A 1 580 ? 24.202 -2.308 0.919 1.00 89.25 580 THR A O 1
ATOM 4642 N N . GLU A 1 581 ? 24.093 -0.789 -0.745 1.00 86.56 581 GLU A N 1
ATOM 4643 C CA . GLU A 1 581 ? 23.114 0.105 -0.121 1.00 86.56 581 GLU A CA 1
ATOM 4644 C C . GLU A 1 581 ? 21.739 -0.567 -0.010 1.00 86.56 581 GLU A C 1
ATOM 4646 O O . GLU A 1 581 ? 21.158 -0.621 1.072 1.00 86.56 581 GLU A O 1
ATOM 4651 N N . ALA A 1 582 ? 21.267 -1.221 -1.077 1.00 81.06 582 ALA A N 1
ATOM 4652 C CA . ALA A 1 582 ? 20.038 -2.014 -1.043 1.00 81.06 582 ALA A CA 1
ATOM 4653 C C . ALA A 1 582 ? 20.115 -3.155 -0.010 1.00 81.06 582 ALA A C 1
ATOM 4655 O O . ALA A 1 582 ? 19.174 -3.379 0.751 1.00 81.06 582 ALA A O 1
ATOM 4656 N N . ALA A 1 583 ? 21.256 -3.850 0.076 1.00 86.19 583 ALA A N 1
ATOM 4657 C CA . ALA A 1 583 ? 21.479 -4.892 1.080 1.00 86.19 583 ALA A CA 1
ATOM 4658 C C . ALA A 1 583 ? 21.586 -4.342 2.514 1.00 86.19 583 ALA A C 1
ATOM 4660 O O . ALA A 1 583 ? 21.371 -5.082 3.478 1.00 86.19 583 ALA A O 1
ATOM 4661 N N . GLN A 1 584 ? 21.964 -3.074 2.685 1.00 91.06 584 GLN A N 1
ATOM 4662 C CA . GLN A 1 584 ? 21.944 -2.399 3.978 1.00 91.06 584 GLN A CA 1
ATOM 4663 C C . GLN A 1 584 ? 20.515 -2.005 4.365 1.00 91.06 584 GLN A C 1
ATOM 4665 O O . GLN A 1 584 ? 20.073 -2.392 5.444 1.00 91.06 584 GLN A O 1
ATOM 4670 N N . HIS A 1 585 ? 19.763 -1.364 3.469 1.00 82.69 585 HIS A N 1
ATOM 4671 C CA . HIS A 1 585 ? 18.357 -1.025 3.705 1.00 82.69 585 HIS A CA 1
ATOM 4672 C C . HIS A 1 585 ? 17.498 -2.256 4.000 1.00 82.69 585 HIS A C 1
ATOM 4674 O O . HIS A 1 585 ? 16.669 -2.222 4.906 1.00 82.69 585 HIS A O 1
ATOM 4680 N N . ALA A 1 586 ? 17.738 -3.376 3.311 1.00 82.06 586 ALA A N 1
ATOM 4681 C CA . ALA A 1 586 ? 17.061 -4.636 3.613 1.00 82.06 586 ALA A CA 1
ATOM 4682 C C . ALA A 1 586 ? 17.346 -5.124 5.047 1.00 82.06 586 ALA A C 1
ATOM 4684 O O . ALA A 1 586 ? 16.435 -5.581 5.737 1.00 82.06 586 ALA A O 1
ATOM 4685 N N . ARG A 1 587 ? 18.591 -4.984 5.529 1.00 88.81 587 ARG A N 1
ATOM 4686 C CA . ARG A 1 587 ? 18.968 -5.344 6.908 1.00 88.81 587 ARG A CA 1
ATOM 4687 C C . ARG A 1 587 ? 18.353 -4.402 7.942 1.00 88.81 587 ARG A C 1
ATOM 4689 O O . ARG A 1 587 ? 17.885 -4.876 8.972 1.00 88.81 587 ARG A O 1
ATOM 4696 N N . GLU A 1 588 ? 18.328 -3.100 7.676 1.00 88.06 588 GLU A N 1
ATOM 4697 C CA . GLU A 1 588 ? 17.702 -2.101 8.555 1.00 88.06 588 GLU A CA 1
ATOM 4698 C C . GLU A 1 588 ? 16.182 -2.305 8.644 1.00 88.06 588 GLU A C 1
ATOM 4700 O O . GLU A 1 588 ? 15.621 -2.321 9.742 1.00 88.06 588 GLU A O 1
ATOM 4705 N N . ALA A 1 589 ? 15.519 -2.560 7.512 1.00 82.19 589 ALA A N 1
ATOM 4706 C CA . ALA A 1 589 ? 14.098 -2.896 7.475 1.00 82.19 589 ALA A CA 1
ATOM 4707 C C . ALA A 1 589 ? 13.806 -4.183 8.264 1.00 82.19 589 ALA A C 1
ATOM 4709 O O . ALA A 1 589 ? 12.875 -4.212 9.072 1.00 82.19 589 ALA A O 1
ATOM 4710 N N . GLN A 1 590 ? 14.639 -5.219 8.108 1.00 87.62 590 GLN A N 1
ATOM 4711 C CA . GLN A 1 590 ? 14.505 -6.463 8.867 1.00 87.62 590 GLN A CA 1
ATOM 4712 C C . GLN A 1 590 ? 14.684 -6.243 10.377 1.00 87.62 590 GLN A C 1
ATOM 4714 O O . GLN A 1 590 ? 13.870 -6.729 11.161 1.00 87.62 590 GLN A O 1
ATOM 4719 N N . GLN A 1 591 ? 15.689 -5.472 10.802 1.00 90.50 591 GLN A N 1
ATOM 4720 C CA . GLN A 1 591 ? 15.885 -5.137 12.218 1.00 90.50 591 GLN A CA 1
ATOM 4721 C C . GLN A 1 591 ? 14.708 -4.341 12.792 1.00 90.50 591 GLN A C 1
ATOM 4723 O O . GLN A 1 591 ? 14.280 -4.588 13.921 1.00 90.50 591 GLN A O 1
ATOM 4728 N N . THR A 1 592 ? 14.149 -3.418 12.009 1.00 86.81 592 THR A N 1
ATOM 4729 C CA . THR A 1 592 ? 12.977 -2.634 12.416 1.00 86.81 592 THR A CA 1
ATOM 4730 C C . THR A 1 592 ? 11.761 -3.543 12.601 1.00 86.81 592 THR A C 1
ATOM 4732 O O . THR A 1 592 ? 11.100 -3.476 13.639 1.00 86.81 592 THR A O 1
ATOM 4735 N N . LEU A 1 593 ? 11.523 -4.465 11.663 1.00 86.75 593 LEU A N 1
ATOM 4736 C CA . LEU A 1 593 ? 10.460 -5.467 11.747 1.00 86.75 593 LEU A CA 1
ATOM 4737 C C . LEU A 1 593 ? 10.632 -6.384 12.972 1.00 86.75 593 LEU A C 1
ATOM 4739 O O . LEU A 1 593 ? 9.687 -6.585 13.734 1.00 86.75 593 LEU A O 1
ATOM 4743 N N . GLU A 1 594 ? 11.842 -6.899 13.208 1.00 89.25 594 GLU A N 1
ATOM 4744 C CA . GLU A 1 594 ? 12.157 -7.735 14.376 1.00 89.25 594 GLU A CA 1
ATOM 4745 C C . GLU A 1 594 ? 11.940 -6.977 15.695 1.00 89.25 594 GLU A C 1
ATOM 4747 O O . GLU A 1 594 ? 11.384 -7.529 16.649 1.00 89.25 594 GLU A O 1
ATOM 4752 N N . SER A 1 595 ? 12.315 -5.694 15.747 1.00 89.69 595 SER A N 1
ATOM 4753 C CA . SER A 1 595 ? 12.075 -4.838 16.914 1.00 89.69 595 SER A CA 1
ATOM 4754 C C . SER A 1 595 ? 10.580 -4.617 17.166 1.00 89.69 595 SER A C 1
ATOM 4756 O O . SER A 1 595 ? 10.126 -4.721 18.306 1.00 89.69 595 SER A O 1
ATOM 4758 N N . HIS A 1 596 ? 9.797 -4.414 16.103 1.00 88.19 596 HIS A N 1
ATOM 4759 C CA . HIS A 1 596 ? 8.351 -4.246 16.175 1.00 88.19 596 HIS A CA 1
ATOM 4760 C C . HIS A 1 596 ? 7.664 -5.523 16.676 1.00 88.19 596 HIS A C 1
ATOM 4762 O O . HIS A 1 596 ? 6.877 -5.459 17.621 1.00 88.19 596 HIS A O 1
ATOM 4768 N N . TYR A 1 597 ? 8.028 -6.696 16.142 1.00 87.38 597 TYR A N 1
ATOM 4769 C CA . TYR A 1 597 ? 7.524 -7.984 16.634 1.00 87.38 597 TYR A CA 1
ATOM 4770 C C . TYR A 1 597 ? 7.890 -8.233 18.098 1.00 87.38 597 TYR A C 1
ATOM 4772 O O . TYR A 1 597 ? 7.056 -8.697 18.877 1.00 87.38 597 TYR A O 1
ATOM 4780 N N . LYS A 1 598 ? 9.120 -7.897 18.505 1.00 92.31 598 LYS A N 1
ATOM 4781 C CA . LYS A 1 598 ? 9.551 -8.029 19.901 1.00 92.31 598 LYS A CA 1
ATOM 4782 C C . LYS A 1 598 ? 8.741 -7.123 20.832 1.00 92.31 598 LYS A C 1
ATOM 4784 O O . LYS A 1 598 ? 8.326 -7.583 21.895 1.00 92.31 598 LYS A O 1
ATOM 4789 N N . ASN A 1 599 ? 8.476 -5.883 20.423 1.00 88.50 599 ASN A N 1
ATOM 4790 C CA . ASN A 1 599 ? 7.665 -4.934 21.188 1.00 88.50 599 ASN A CA 1
ATOM 4791 C C . ASN A 1 599 ? 6.198 -5.382 21.272 1.00 88.50 599 ASN A C 1
ATOM 4793 O O . ASN A 1 599 ? 5.618 -5.363 22.356 1.00 88.50 599 ASN A O 1
ATOM 4797 N N . GLN A 1 600 ? 5.615 -5.865 20.169 1.00 86.50 600 GLN A N 1
ATOM 4798 C CA . GLN A 1 600 ? 4.266 -6.439 20.174 1.00 86.50 600 GLN A CA 1
ATOM 4799 C C . GLN A 1 600 ? 4.167 -7.661 21.094 1.00 86.50 600 GLN A C 1
ATOM 4801 O O . GLN A 1 600 ? 3.213 -7.778 21.861 1.00 86.50 600 GLN A O 1
ATOM 4806 N N . LEU A 1 601 ? 5.166 -8.549 21.071 1.00 90.69 601 LEU A N 1
ATOM 4807 C CA . LEU A 1 601 ? 5.205 -9.718 21.948 1.00 90.69 601 LEU A CA 1
ATOM 4808 C C . LEU A 1 601 ? 5.343 -9.317 23.424 1.00 90.69 601 LEU A C 1
ATOM 4810 O O . LEU A 1 601 ? 4.684 -9.901 24.283 1.00 90.69 601 LEU A O 1
ATOM 4814 N N . GLN A 1 602 ? 6.165 -8.309 23.732 1.00 90.75 602 GLN A N 1
ATOM 4815 C CA . GLN A 1 602 ? 6.266 -7.750 25.084 1.00 90.75 602 GLN A CA 1
ATOM 4816 C C . GLN A 1 602 ? 4.931 -7.157 25.547 1.00 90.75 602 GLN A C 1
ATOM 4818 O O . GLN A 1 602 ? 4.469 -7.501 26.633 1.00 90.75 602 GLN A O 1
ATOM 4823 N N . HIS A 1 603 ? 4.270 -6.362 24.703 1.00 87.81 603 HIS A N 1
ATOM 4824 C CA . HIS A 1 603 ? 2.959 -5.787 25.001 1.00 87.81 603 HIS A CA 1
ATOM 4825 C C . HIS A 1 603 ? 1.884 -6.868 25.213 1.00 87.81 603 HIS A C 1
ATOM 4827 O O . HIS A 1 603 ? 1.097 -6.796 26.159 1.00 87.81 603 HIS A O 1
ATOM 4833 N N . ALA A 1 604 ? 1.872 -7.912 24.377 1.00 85.25 604 ALA A N 1
ATOM 4834 C CA . ALA A 1 604 ? 0.968 -9.049 24.532 1.00 85.25 604 ALA A CA 1
ATOM 4835 C C . ALA A 1 604 ? 1.212 -9.794 25.855 1.00 85.25 604 ALA A C 1
ATOM 4837 O O . ALA A 1 604 ? 0.259 -10.100 26.572 1.00 85.25 604 ALA A O 1
ATOM 4838 N N . ASN A 1 605 ? 2.475 -10.030 26.220 1.00 90.56 605 ASN A N 1
ATOM 4839 C CA . ASN A 1 605 ? 2.835 -10.658 27.492 1.00 90.56 605 ASN A CA 1
ATOM 4840 C C . ASN A 1 605 ? 2.438 -9.799 28.701 1.00 90.56 605 ASN A C 1
ATOM 4842 O O . ASN A 1 605 ? 1.967 -10.334 29.702 1.00 90.56 605 ASN A O 1
ATOM 4846 N N . GLU A 1 606 ? 2.571 -8.476 28.614 1.00 92.94 606 GLU A N 1
ATOM 4847 C CA . GLU A 1 606 ? 2.133 -7.551 29.665 1.00 92.94 606 GLU A CA 1
ATOM 4848 C C . GLU A 1 606 ? 0.601 -7.534 29.810 1.00 92.94 606 GLU A C 1
ATOM 4850 O O . GLU A 1 606 ? 0.066 -7.577 30.922 1.00 92.94 606 GLU A O 1
ATOM 4855 N N . CYS A 1 607 ? -0.128 -7.598 28.693 1.00 88.75 607 CYS A N 1
ATOM 4856 C CA . CYS A 1 607 ? -1.582 -7.774 28.682 1.00 88.75 607 CYS A CA 1
ATOM 4857 C C . CYS A 1 607 ? -2.022 -9.114 29.302 1.00 88.75 607 CYS A C 1
ATOM 4859 O O . CYS A 1 607 ? -3.011 -9.166 30.037 1.00 88.75 607 CYS A O 1
ATOM 4861 N N . ILE A 1 608 ? -1.295 -10.205 29.037 1.00 87.00 608 ILE A N 1
ATOM 4862 C CA . ILE A 1 608 ? -1.555 -11.513 29.661 1.00 87.00 608 ILE A CA 1
ATOM 4863 C C . ILE A 1 608 ? -1.297 -11.432 31.167 1.00 87.00 608 ILE A C 1
ATOM 4865 O O . ILE A 1 608 ? -2.174 -11.793 31.949 1.00 87.00 608 ILE A O 1
ATOM 4869 N N . ARG A 1 609 ? -0.158 -10.870 31.579 1.00 91.19 609 ARG A N 1
ATOM 4870 C CA . ARG A 1 609 ? 0.218 -10.735 32.992 1.00 91.19 609 ARG A CA 1
ATOM 4871 C C . ARG A 1 609 ? -0.785 -9.896 33.784 1.00 91.19 609 ARG A C 1
ATOM 4873 O O . ARG A 1 609 ? -1.245 -10.312 34.841 1.00 91.19 609 ARG A O 1
ATOM 4880 N N . THR A 1 610 ? -1.213 -8.756 33.240 1.00 91.62 610 THR A N 1
ATOM 4881 C CA . THR A 1 610 ? -2.252 -7.924 33.873 1.00 91.62 610 THR A CA 1
ATOM 4882 C C . THR A 1 610 ? -3.602 -8.641 33.963 1.00 91.62 610 THR A C 1
ATOM 4884 O O . THR A 1 610 ? -4.359 -8.418 34.911 1.00 91.62 610 THR A O 1
ATOM 4887 N N . ARG A 1 611 ? -3.926 -9.528 33.011 1.00 85.81 611 ARG A N 1
ATOM 4888 C CA . ARG A 1 611 ? -5.127 -10.374 33.073 1.00 85.81 611 ARG A CA 1
ATOM 4889 C C . ARG A 1 611 ? -5.010 -11.458 34.145 1.00 85.81 611 ARG A C 1
ATOM 4891 O O . ARG A 1 611 ? -5.987 -11.678 34.859 1.00 85.81 611 ARG A O 1
ATOM 4898 N N . GLU A 1 612 ? -3.849 -12.092 34.275 1.00 89.81 612 GLU A N 1
ATOM 4899 C CA . GLU A 1 612 ? -3.553 -13.062 35.337 1.00 89.81 612 GLU A CA 1
ATOM 4900 C C . GLU A 1 612 ? -3.636 -12.411 36.723 1.00 89.81 612 GLU A C 1
ATOM 4902 O O . GLU A 1 612 ? -4.319 -12.935 37.601 1.00 89.81 612 GLU A O 1
ATOM 4907 N N . ASP A 1 613 ? -3.062 -11.217 36.898 1.00 92.25 613 ASP A N 1
ATOM 4908 C CA . ASP A 1 613 ? -3.127 -10.467 38.158 1.00 92.25 613 ASP A CA 1
ATOM 4909 C C . ASP A 1 613 ? -4.574 -10.113 38.543 1.00 92.25 613 ASP A C 1
ATOM 4911 O O . ASP A 1 613 ? -4.978 -10.263 39.701 1.00 92.25 613 ASP A O 1
ATOM 4915 N N . ARG A 1 614 ? -5.399 -9.691 37.570 1.00 88.62 614 ARG A N 1
ATOM 4916 C CA . ARG A 1 614 ? -6.833 -9.435 37.798 1.00 88.62 614 ARG A CA 1
ATOM 4917 C C . ARG A 1 614 ? -7.599 -10.712 38.138 1.00 88.62 614 ARG A C 1
ATOM 4919 O O . ARG A 1 614 ? -8.463 -10.672 39.013 1.00 88.62 614 ARG A O 1
ATOM 4926 N N . ALA A 1 615 ? -7.297 -11.827 37.472 1.00 87.94 615 ALA A N 1
ATOM 4927 C CA . ALA A 1 615 ? -7.917 -13.117 37.763 1.00 87.94 615 ALA A CA 1
ATOM 4928 C C . ALA A 1 615 ? -7.570 -13.588 39.184 1.00 87.94 615 ALA A C 1
ATOM 4930 O O . ALA A 1 615 ? -8.466 -13.967 39.935 1.00 87.94 615 ALA A O 1
ATOM 4931 N N . LEU A 1 616 ? -6.306 -13.456 39.590 1.00 93.25 616 LEU A N 1
ATOM 4932 C CA . LEU A 1 616 ? -5.829 -13.810 40.926 1.00 93.25 616 LEU A CA 1
ATOM 4933 C C . LEU A 1 616 ? -6.434 -12.900 42.010 1.00 93.25 616 LEU A C 1
ATOM 4935 O O . LEU A 1 616 ? -6.775 -13.358 43.102 1.00 93.25 616 LEU A O 1
ATOM 4939 N N . LEU A 1 617 ? -6.634 -11.610 41.715 1.00 94.19 617 LEU A N 1
ATOM 4940 C CA . LEU A 1 617 ? -7.354 -10.695 42.605 1.00 94.19 617 LEU A CA 1
ATOM 4941 C C . LEU A 1 617 ? -8.840 -11.067 42.737 1.00 94.19 617 LEU A C 1
ATOM 4943 O O . LEU A 1 617 ? -9.386 -11.023 43.842 1.00 94.19 617 LEU A O 1
ATOM 4947 N N . ALA A 1 618 ? -9.494 -11.439 41.634 1.00 87.44 618 ALA A N 1
ATOM 4948 C CA . ALA A 1 618 ? -10.880 -11.899 41.647 1.00 87.44 618 ALA A CA 1
ATOM 4949 C C . ALA A 1 618 ? -11.029 -13.211 42.436 1.00 87.44 618 ALA A C 1
ATOM 4951 O O . ALA A 1 618 ? -11.928 -13.318 43.268 1.00 87.44 618 ALA A O 1
ATOM 4952 N N . GLU A 1 619 ? -10.110 -14.163 42.257 1.00 92.56 619 GLU A N 1
ATOM 4953 C CA . GLU A 1 619 ? -10.058 -15.411 43.024 1.00 92.56 619 GLU A CA 1
ATOM 4954 C C . GLU A 1 619 ? -9.897 -15.141 44.528 1.00 92.56 619 GLU A C 1
ATOM 4956 O O . GLU A 1 619 ? -10.661 -15.668 45.339 1.00 92.56 619 GLU A O 1
ATOM 4961 N N . LYS A 1 620 ? -8.989 -14.229 44.910 1.00 93.94 620 LYS A N 1
ATOM 4962 C CA . LYS A 1 620 ? -8.842 -13.778 46.305 1.00 93.94 620 LYS A CA 1
ATOM 4963 C C . LYS A 1 620 ? -10.133 -13.183 46.871 1.00 93.94 620 LYS A C 1
ATOM 4965 O O . LYS A 1 620 ? -10.482 -13.486 48.010 1.00 93.94 620 LYS A O 1
ATOM 4970 N N . LYS A 1 621 ? -10.855 -12.361 46.099 1.00 92.56 621 LYS A N 1
ATOM 4971 C CA . LYS A 1 621 ? -12.151 -11.799 46.525 1.00 92.56 621 LYS A CA 1
ATOM 4972 C C . LYS A 1 621 ? -13.212 -12.884 46.710 1.00 92.56 621 LYS A C 1
ATOM 4974 O O . LYS A 1 621 ? -13.942 -12.846 47.695 1.00 92.56 621 LYS A O 1
ATOM 4979 N N . VAL A 1 622 ? -13.286 -13.857 45.801 1.00 88.25 622 VAL A N 1
ATOM 4980 C CA . VAL A 1 622 ? -14.223 -14.988 45.917 1.00 88.25 622 VAL A CA 1
ATOM 4981 C C . VAL A 1 622 ? -13.924 -15.819 47.163 1.00 88.25 622 VAL A C 1
ATOM 4983 O O . VAL A 1 622 ? -14.849 -16.119 47.914 1.00 88.25 622 VAL A O 1
ATOM 4986 N N . LEU A 1 623 ? -12.652 -16.128 47.431 1.00 92.06 623 LEU A N 1
ATOM 4987 C CA . LEU A 1 623 ? -12.246 -16.839 48.646 1.00 92.06 623 LEU A CA 1
ATOM 4988 C C . LEU A 1 623 ? -12.582 -16.049 49.920 1.00 92.06 623 LEU A C 1
ATOM 4990 O O . LEU A 1 623 ? -13.095 -16.631 50.871 1.00 92.06 623 LEU A O 1
ATOM 4994 N N . ALA A 1 624 ? -12.360 -14.730 49.935 1.00 90.31 624 ALA A N 1
ATOM 4995 C CA . ALA A 1 624 ? -12.742 -13.881 51.066 1.00 90.31 624 ALA A CA 1
ATOM 4996 C C . ALA A 1 624 ? -14.259 -13.930 51.328 1.00 90.31 624 ALA A C 1
ATOM 4998 O O . ALA A 1 624 ? -14.681 -14.206 52.447 1.00 90.31 624 ALA A O 1
ATOM 4999 N N . MET A 1 625 ? -15.079 -13.790 50.280 1.00 90.06 625 MET A N 1
ATOM 5000 C CA . MET A 1 625 ? -16.537 -13.912 50.405 1.00 90.06 625 MET A CA 1
ATOM 5001 C C . MET A 1 625 ? -16.983 -15.309 50.857 1.00 90.06 625 MET A C 1
ATOM 5003 O O . MET A 1 625 ? -17.969 -15.431 51.581 1.00 90.06 625 MET A O 1
ATOM 5007 N N . GLN A 1 626 ? -16.297 -16.375 50.429 1.00 89.62 626 GLN A N 1
ATOM 5008 C CA . GLN A 1 626 ? -16.581 -17.739 50.890 1.00 89.62 626 GLN A CA 1
ATOM 5009 C C . GLN A 1 626 ? -16.278 -17.904 52.383 1.00 89.62 626 GLN A C 1
ATOM 5011 O O . GLN A 1 626 ? -17.077 -18.510 53.096 1.00 89.62 626 GLN A O 1
ATOM 5016 N N . ILE A 1 627 ? -15.166 -17.335 52.861 1.00 92.88 627 ILE A N 1
ATOM 5017 C CA . ILE A 1 627 ? -14.815 -17.323 54.286 1.00 92.88 627 ILE A CA 1
ATOM 5018 C C . ILE A 1 627 ? -15.879 -16.568 55.087 1.00 92.88 627 ILE A C 1
ATOM 5020 O O . ILE A 1 627 ? -16.370 -17.101 56.081 1.00 92.88 627 ILE A O 1
ATOM 5024 N N . ASP A 1 628 ? -16.284 -15.377 54.640 1.00 92.38 628 ASP A N 1
ATOM 5025 C CA . ASP A 1 628 ? -17.314 -14.579 55.316 1.00 92.38 628 ASP A CA 1
ATOM 5026 C C . ASP A 1 628 ? -18.667 -15.309 55.352 1.00 92.38 628 ASP A C 1
ATOM 5028 O O . ASP A 1 628 ? -19.330 -15.349 56.392 1.00 92.38 628 ASP A O 1
ATOM 5032 N N . ASN A 1 629 ? -19.057 -15.963 54.250 1.00 89.19 629 ASN A N 1
ATOM 5033 C CA . ASN A 1 629 ? -20.264 -16.792 54.204 1.00 89.19 629 ASN A CA 1
ATOM 5034 C C . ASN A 1 629 ? -20.197 -17.968 55.181 1.00 89.19 629 ASN A C 1
ATOM 5036 O O . ASN A 1 629 ? -21.180 -18.249 55.867 1.00 89.19 629 ASN A O 1
ATOM 5040 N N . GLU A 1 630 ? -19.057 -18.654 55.276 1.00 93.62 630 GLU A N 1
ATOM 5041 C CA . GLU A 1 630 ? -18.910 -19.769 56.211 1.00 93.62 630 GLU A CA 1
ATOM 5042 C C . GLU A 1 630 ? -18.919 -19.276 57.667 1.00 93.62 630 GLU A C 1
ATOM 5044 O O . GLU A 1 630 ? -19.567 -19.888 58.518 1.00 93.62 630 GLU A O 1
ATOM 5049 N N . GLN A 1 631 ? -18.314 -18.118 57.961 1.00 91.88 631 GLN A N 1
ATOM 5050 C CA . GLN A 1 631 ? -18.414 -17.478 59.279 1.00 91.88 631 GLN A CA 1
ATOM 5051 C C . GLN A 1 631 ? -19.862 -17.109 59.638 1.00 91.88 631 GLN A C 1
ATOM 5053 O O . GLN A 1 631 ? -20.299 -17.353 60.768 1.00 91.88 631 GLN A O 1
ATOM 5058 N N . LEU A 1 632 ? -20.629 -16.564 58.687 1.00 91.81 632 LEU A N 1
ATOM 5059 C CA . LEU A 1 632 ? -22.060 -16.298 58.864 1.00 91.81 632 LEU A CA 1
ATOM 5060 C C . LEU A 1 632 ? -22.836 -17.593 59.117 1.00 91.81 632 LEU A C 1
ATOM 5062 O O . LEU A 1 632 ? -23.652 -17.651 60.034 1.00 91.81 632 LEU A O 1
ATOM 5066 N N . ARG A 1 633 ? -22.534 -18.660 58.372 1.00 91.50 633 ARG A N 1
ATOM 5067 C CA . ARG A 1 633 ? -23.164 -19.976 58.534 1.00 91.50 633 ARG A CA 1
ATOM 5068 C C . ARG A 1 633 ? -22.883 -20.587 59.908 1.00 91.50 633 ARG A C 1
ATOM 5070 O O . ARG A 1 633 ? -23.779 -21.169 60.519 1.00 91.50 633 ARG A O 1
ATOM 5077 N N . VAL A 1 634 ? -21.662 -20.424 60.421 1.00 93.94 634 VAL A N 1
ATOM 5078 C CA . VAL A 1 634 ? -21.292 -20.820 61.788 1.00 93.94 634 VAL A CA 1
ATOM 5079 C C . VAL A 1 634 ? -22.048 -19.982 62.823 1.00 93.94 634 VAL A C 1
ATOM 5081 O O . VAL A 1 634 ? -22.605 -20.557 63.756 1.00 93.94 634 VAL A O 1
ATOM 5084 N N . ARG A 1 635 ? -22.139 -18.654 62.651 1.00 91.75 635 ARG A N 1
ATOM 5085 C CA . ARG A 1 635 ? -22.931 -17.780 63.541 1.00 91.75 635 ARG A CA 1
ATOM 5086 C C . ARG A 1 635 ? -24.405 -18.173 63.584 1.00 91.75 635 ARG A C 1
ATOM 5088 O O . ARG A 1 635 ? -24.955 -18.263 64.676 1.00 91.75 635 ARG A O 1
ATOM 5095 N N . VAL A 1 636 ? -25.017 -18.455 62.433 1.00 90.44 636 VAL A N 1
ATOM 5096 C CA . VAL A 1 636 ? -26.408 -18.932 62.355 1.00 90.44 636 VAL A CA 1
ATOM 5097 C C . VAL A 1 636 ? -26.575 -20.226 63.149 1.00 90.44 636 VAL A C 1
ATOM 5099 O O . VAL A 1 636 ? -27.432 -20.277 64.020 1.00 90.44 636 VAL A O 1
ATOM 5102 N N . LYS A 1 637 ? -25.696 -21.222 62.963 1.00 92.44 637 LYS A N 1
ATOM 5103 C CA . LYS A 1 637 ? -25.749 -22.480 63.734 1.00 92.44 637 LYS A CA 1
ATOM 5104 C C . LYS A 1 637 ? -25.584 -22.283 65.245 1.00 92.44 637 LYS A C 1
ATOM 5106 O O . LYS A 1 637 ? -26.179 -23.017 66.029 1.00 92.44 637 LYS A O 1
ATOM 5111 N N . VAL A 1 638 ? -24.746 -21.335 65.671 1.00 93.00 638 VAL A N 1
ATOM 5112 C CA . VAL A 1 638 ? -24.577 -21.003 67.097 1.00 93.00 638 VAL A CA 1
ATOM 5113 C C . VAL A 1 638 ? -25.849 -20.366 67.656 1.00 93.00 638 VAL A C 1
ATOM 5115 O O . VAL A 1 638 ? -26.280 -20.743 68.743 1.00 93.00 638 VAL A O 1
ATOM 5118 N N . LEU A 1 639 ? -26.465 -19.445 66.911 1.00 90.81 639 LEU A N 1
ATOM 5119 C CA . LEU A 1 639 ? -27.735 -18.827 67.294 1.00 90.81 639 LEU A CA 1
ATOM 5120 C C . LEU A 1 639 ? -28.874 -19.850 67.331 1.00 90.81 639 LEU A C 1
ATOM 5122 O O . LEU A 1 639 ? -29.642 -19.840 68.284 1.00 90.81 639 LEU A O 1
ATOM 5126 N N . GLU A 1 640 ? -28.953 -20.757 66.354 1.00 90.19 640 GLU A N 1
ATOM 5127 C CA . GLU A 1 640 ? -29.926 -21.858 66.334 1.00 90.19 640 GLU A CA 1
ATOM 5128 C C . GLU A 1 640 ? -29.802 -22.740 67.582 1.00 90.19 640 GLU A C 1
ATOM 5130 O O . GLU A 1 640 ? -30.805 -22.967 68.253 1.00 90.19 640 GLU A O 1
ATOM 5135 N N . ARG A 1 641 ? -28.581 -23.149 67.966 1.00 90.44 641 ARG A N 1
ATOM 5136 C CA . ARG A 1 641 ? -28.363 -23.899 69.219 1.00 90.44 641 ARG A CA 1
ATOM 5137 C C . ARG A 1 641 ? -28.761 -23.110 70.459 1.00 90.44 641 ARG A C 1
ATOM 5139 O O . ARG A 1 641 ? -29.415 -23.658 71.332 1.00 90.44 641 ARG A O 1
ATOM 5146 N N . ALA A 1 642 ? -28.393 -21.832 70.544 1.00 87.69 642 ALA A N 1
ATOM 5147 C CA . ALA A 1 642 ? -28.778 -20.998 71.682 1.00 87.69 642 ALA A CA 1
ATOM 5148 C C . ALA A 1 642 ? -30.309 -20.864 71.797 1.00 87.69 642 ALA A C 1
ATOM 5150 O O . ALA A 1 642 ? -30.856 -20.798 72.898 1.00 87.69 642 ALA A O 1
ATOM 5151 N N . LEU A 1 643 ? -31.006 -20.842 70.659 1.00 87.50 643 LEU A N 1
ATOM 5152 C CA . LEU A 1 643 ? -32.462 -20.773 70.591 1.00 87.50 643 LEU A CA 1
ATOM 5153 C C . LEU A 1 643 ? -33.109 -22.113 70.976 1.00 87.50 643 LEU A C 1
ATOM 5155 O O . LEU A 1 643 ? -34.085 -22.108 71.726 1.00 87.50 643 LEU A O 1
ATOM 5159 N N . GLU A 1 644 ? -32.537 -23.244 70.548 1.00 87.81 644 GLU A N 1
ATOM 5160 C CA . GLU A 1 644 ? -32.914 -24.585 71.025 1.00 87.81 644 GLU A CA 1
ATOM 5161 C C . GLU A 1 644 ? -32.701 -24.735 72.541 1.00 87.81 644 GLU A C 1
ATOM 5163 O O . GLU A 1 644 ? -33.606 -25.200 73.237 1.00 87.81 644 GLU A O 1
ATOM 5168 N N . ASP A 1 645 ? -31.567 -24.274 73.077 1.00 85.88 645 ASP A N 1
ATOM 5169 C CA . ASP A 1 645 ? -31.261 -24.314 74.513 1.00 85.88 645 ASP A CA 1
ATOM 5170 C C . ASP A 1 645 ? -32.256 -23.463 75.328 1.00 85.88 645 ASP A C 1
ATOM 5172 O O . ASP A 1 645 ? -32.733 -23.893 76.386 1.00 85.88 645 ASP A O 1
ATOM 5176 N N . MET A 1 646 ? -32.637 -22.278 74.827 1.00 78.38 646 MET A N 1
ATOM 5177 C CA . MET A 1 646 ? -33.686 -21.443 75.437 1.00 78.38 646 MET A CA 1
ATOM 5178 C C . MET A 1 646 ? -35.070 -22.101 75.386 1.00 78.38 646 MET A C 1
ATOM 5180 O O . MET A 1 646 ? -35.828 -22.031 76.356 1.00 78.38 646 MET A O 1
ATOM 5184 N N . GLN A 1 647 ? -35.416 -22.753 74.272 1.00 80.56 647 GLN A N 1
ATOM 5185 C CA . GLN A 1 647 ? -36.679 -23.486 74.159 1.00 80.56 647 GLN A CA 1
ATOM 5186 C C . GLN A 1 647 ? -36.719 -24.681 75.118 1.00 80.56 647 GLN A C 1
ATOM 5188 O O . GLN A 1 647 ? -37.741 -24.909 75.766 1.00 80.56 647 GLN A O 1
ATOM 5193 N N . GLN A 1 648 ? -35.605 -25.397 75.292 1.00 71.50 648 GLN A N 1
ATOM 5194 C CA . GLN A 1 648 ? -35.507 -26.488 76.265 1.00 71.50 648 GLN A CA 1
ATOM 5195 C C . GLN A 1 648 ? -35.580 -26.000 77.719 1.00 71.50 648 GLN A C 1
ATOM 5197 O O . GLN A 1 648 ? -36.118 -26.708 78.569 1.00 71.50 648 GLN A O 1
ATOM 5202 N N . THR A 1 649 ? -35.114 -24.784 78.019 1.00 69.06 649 THR A N 1
ATOM 5203 C CA . THR A 1 649 ? -35.220 -24.205 79.372 1.00 69.06 649 THR A CA 1
ATOM 5204 C C . THR A 1 649 ? -36.591 -23.591 79.687 1.00 69.06 649 THR A C 1
ATOM 5206 O O . THR A 1 649 ? -36.935 -23.494 80.866 1.00 69.06 649 THR A O 1
ATOM 5209 N N . GLN A 1 650 ? -37.413 -23.233 78.689 1.00 53.44 650 GLN A N 1
ATOM 5210 C CA . GLN A 1 650 ? -38.767 -22.690 78.909 1.00 53.44 650 GLN A CA 1
ATOM 5211 C C . GLN A 1 650 ? -39.892 -23.734 78.996 1.00 53.44 650 GLN A C 1
ATOM 5213 O O . GLN A 1 650 ? -40.977 -23.409 79.483 1.00 53.44 650 GLN A O 1
ATOM 5218 N N . VAL A 1 651 ? -39.671 -24.993 78.606 1.00 48.34 651 VAL A N 1
ATOM 5219 C CA . VAL A 1 651 ? -40.714 -26.030 78.694 1.00 48.34 651 VAL A CA 1
ATOM 5220 C C . VAL A 1 651 ? -40.611 -26.792 80.017 1.00 48.34 651 VAL A C 1
ATOM 5222 O O . VAL A 1 651 ? -40.080 -27.896 80.108 1.00 48.34 651 VAL A O 1
ATOM 5225 N N . LYS A 1 652 ? -41.189 -26.199 81.066 1.00 44.53 652 LYS A N 1
ATOM 5226 C CA . LYS A 1 652 ? -41.668 -26.935 82.245 1.00 44.53 652 LYS A CA 1
ATOM 5227 C C . LYS A 1 652 ? -43.125 -27.340 81.959 1.00 44.53 652 LYS A C 1
ATOM 5229 O O . LYS A 1 652 ? -43.939 -26.455 81.696 1.00 44.53 652 LYS A O 1
ATOM 5234 N N . PRO A 1 653 ? -43.485 -28.634 81.952 1.00 47.88 653 PRO A N 1
ATOM 5235 C CA . PRO A 1 653 ? -44.779 -29.064 81.438 1.00 47.88 653 PRO A CA 1
ATOM 5236 C C . PRO A 1 653 ? -45.888 -28.774 82.455 1.00 47.88 653 PRO A C 1
ATOM 5238 O O . PRO A 1 653 ? -45.932 -29.379 83.526 1.00 47.88 653 PRO A O 1
ATOM 5241 N N . ILE A 1 654 ? -46.824 -27.893 82.097 1.00 41.19 654 ILE A N 1
ATOM 5242 C CA . ILE A 1 654 ? -48.189 -27.954 82.625 1.00 41.19 654 ILE A CA 1
ATOM 5243 C C . ILE A 1 654 ? -48.993 -28.781 81.625 1.00 41.19 654 ILE A C 1
ATOM 5245 O O . ILE A 1 654 ? -49.228 -28.386 80.487 1.00 41.19 654 ILE A O 1
ATOM 5249 N N . SER A 1 655 ? -49.331 -29.984 82.076 1.00 44.06 655 SER A N 1
ATOM 5250 C CA . SER A 1 655 ? -50.207 -30.952 81.429 1.00 44.06 655 SER A CA 1
ATOM 5251 C C . SER A 1 655 ? -51.516 -30.312 80.965 1.00 44.06 655 SER A C 1
ATOM 5253 O O . SER A 1 655 ? -52.250 -29.785 81.797 1.00 44.06 655 SER A O 1
ATOM 5255 N N . GLN A 1 656 ? -51.837 -30.424 79.672 1.00 39.78 656 GLN A N 1
ATOM 5256 C CA . GLN A 1 656 ? -53.171 -30.827 79.219 1.00 39.78 656 GLN A CA 1
ATOM 5257 C C . GLN A 1 656 ? -53.172 -31.206 77.730 1.00 39.78 656 GLN A C 1
ATOM 5259 O O . GLN A 1 656 ? -52.764 -30.454 76.851 1.00 39.78 656 GLN A O 1
ATOM 5264 N N . HIS A 1 657 ? -53.638 -32.431 77.492 1.00 40.94 657 HIS A N 1
ATOM 5265 C CA . HIS A 1 657 ? -53.907 -33.065 76.208 1.00 40.94 657 HIS A CA 1
ATOM 5266 C C . HIS A 1 657 ? -54.820 -32.214 75.312 1.00 40.94 657 HIS A C 1
ATOM 5268 O O . HIS A 1 657 ? -55.987 -32.027 75.648 1.00 40.94 657 HIS A O 1
ATOM 5274 N N . VAL A 1 658 ? -54.355 -31.848 74.114 1.00 36.56 658 VAL A N 1
ATOM 5275 C CA . VAL A 1 658 ? -55.235 -31.610 72.958 1.00 36.56 658 VAL A CA 1
ATOM 5276 C C . VAL A 1 658 ? -54.589 -32.225 71.716 1.00 36.56 658 VAL A C 1
ATOM 5278 O O . VAL A 1 658 ? -53.492 -31.858 71.308 1.00 36.56 658 VAL A O 1
ATOM 5281 N N . VAL A 1 659 ? -55.280 -33.216 71.157 1.00 47.44 659 VAL A N 1
ATOM 5282 C CA . VAL A 1 659 ? -54.941 -33.956 69.936 1.00 47.44 659 VAL A CA 1
ATOM 5283 C C . VAL A 1 659 ? -55.506 -33.195 68.736 1.00 47.44 659 VAL A C 1
ATOM 5285 O O . VAL A 1 659 ? -56.715 -32.986 68.688 1.00 47.44 659 VAL A O 1
ATOM 5288 N N . ILE A 1 660 ? -54.669 -32.822 67.759 1.00 38.03 660 ILE A N 1
ATOM 5289 C CA . ILE A 1 660 ? -55.098 -32.336 66.430 1.00 38.03 660 ILE A CA 1
ATOM 5290 C C . ILE A 1 660 ? -54.191 -32.960 65.341 1.00 38.03 660 ILE A C 1
ATOM 5292 O O . ILE A 1 660 ? -53.008 -33.181 65.604 1.00 38.03 660 ILE A O 1
ATOM 5296 N N . PRO A 1 661 ? -54.732 -33.318 64.153 1.00 43.12 661 PRO A N 1
ATOM 5297 C CA . PRO A 1 661 ? -54.221 -34.396 63.306 1.00 43.12 661 PRO A CA 1
ATOM 5298 C C . PRO A 1 661 ? -53.121 -33.998 62.317 1.00 43.12 661 PRO A C 1
ATOM 5300 O O . PRO A 1 661 ? -53.085 -32.897 61.772 1.00 43.12 661 PRO A O 1
ATOM 5303 N N . THR A 1 662 ? -52.290 -34.993 62.021 1.00 37.41 662 THR A N 1
ATOM 5304 C CA . THR A 1 662 ? -51.245 -35.046 60.999 1.00 37.41 662 THR A CA 1
ATOM 5305 C C . THR A 1 662 ? -51.805 -34.831 59.588 1.00 37.41 662 THR A C 1
ATOM 5307 O O . THR A 1 662 ? -52.572 -35.653 59.087 1.00 37.41 662 THR A O 1
ATOM 5310 N N . VAL A 1 663 ? -51.368 -33.765 58.910 1.00 38.47 663 VAL A N 1
ATOM 5311 C CA . VAL A 1 663 ? -51.554 -33.596 57.460 1.00 38.47 663 VAL A CA 1
ATOM 5312 C C . VAL A 1 663 ? -50.297 -34.103 56.758 1.00 38.47 663 VAL A C 1
ATOM 5314 O O . VAL A 1 663 ? -49.217 -33.535 56.893 1.00 38.47 663 VAL A O 1
ATOM 5317 N N . GLN A 1 664 ? -50.449 -35.204 56.024 1.00 39.94 664 GLN A N 1
ATOM 5318 C CA . GLN A 1 664 ? -49.447 -35.744 55.111 1.00 39.94 664 GLN A CA 1
ATOM 5319 C C . GLN A 1 664 ? -49.215 -34.760 53.953 1.00 39.94 664 GLN A C 1
ATOM 5321 O O . GLN A 1 664 ? -50.079 -34.588 53.094 1.00 39.94 664 GLN A O 1
ATOM 5326 N N . SER A 1 665 ? -48.037 -34.140 53.895 1.00 35.41 665 SER A N 1
ATOM 5327 C CA . SER A 1 665 ? -47.557 -33.443 52.702 1.00 35.41 665 SER A CA 1
ATOM 5328 C C . SER A 1 665 ? -46.732 -34.403 51.846 1.00 35.41 665 SER A C 1
ATOM 5330 O O . SER A 1 665 ? -45.606 -34.764 52.180 1.00 35.41 665 SER A O 1
ATOM 5332 N N . SER A 1 666 ? -47.346 -34.815 50.739 1.00 35.19 666 SER A N 1
ATOM 5333 C CA . SER A 1 666 ? -46.768 -35.533 49.601 1.00 35.19 666 SER A CA 1
ATOM 5334 C C . SER A 1 666 ? -45.434 -34.917 49.152 1.00 35.19 666 SER A C 1
ATOM 5336 O O . SER A 1 666 ? -45.410 -33.795 48.642 1.00 35.19 666 SER A O 1
ATOM 5338 N N . ALA A 1 667 ? -44.353 -35.689 49.255 1.00 42.31 667 ALA A N 1
ATOM 5339 C CA . ALA A 1 667 ? -43.112 -35.450 48.532 1.00 42.31 667 ALA A CA 1
ATOM 5340 C C . ALA A 1 667 ? -43.376 -35.559 47.019 1.00 42.31 667 ALA A C 1
ATOM 5342 O O . ALA A 1 667 ? -43.766 -36.615 46.523 1.00 42.31 667 ALA A O 1
ATOM 5343 N N . ARG A 1 668 ? -43.202 -34.451 46.290 1.00 36.75 668 ARG A N 1
ATOM 5344 C CA . ARG A 1 668 ? -43.037 -34.465 44.834 1.00 36.75 668 ARG A CA 1
ATOM 5345 C C . ARG A 1 668 ? -41.558 -34.295 44.531 1.00 36.75 668 ARG A C 1
ATOM 5347 O O . ARG A 1 668 ? -41.002 -33.222 44.748 1.00 36.75 668 ARG A O 1
ATOM 5354 N N . ASP A 1 669 ? -40.976 -35.365 44.011 1.00 39.50 669 ASP A N 1
ATOM 5355 C CA . ASP A 1 669 ? -39.693 -35.377 43.326 1.00 39.50 669 ASP A CA 1
ATOM 5356 C C . ASP A 1 669 ? -39.716 -34.387 42.151 1.00 39.50 669 ASP A C 1
ATOM 5358 O O . ASP A 1 669 ? -40.475 -34.547 41.194 1.00 39.50 669 ASP A O 1
ATOM 5362 N N . LEU A 1 670 ? -38.863 -33.366 42.215 1.00 39.53 670 LEU A N 1
ATOM 5363 C CA . LEU A 1 670 ? -38.487 -32.531 41.075 1.00 39.53 670 LEU A CA 1
ATOM 5364 C C . LEU A 1 670 ? -37.083 -32.948 40.641 1.00 39.53 670 LEU A C 1
ATOM 5366 O O . LEU A 1 670 ? -36.085 -32.322 40.985 1.00 39.53 670 LEU A O 1
ATOM 5370 N N . ASN A 1 671 ? -37.037 -34.047 39.890 1.00 38.47 671 ASN A N 1
ATOM 5371 C CA . ASN A 1 671 ? -35.866 -34.448 39.128 1.00 38.47 671 ASN A CA 1
ATOM 5372 C C . ASN A 1 671 ? -35.795 -33.660 37.812 1.00 38.47 671 ASN A C 1
ATOM 5374 O O . ASN A 1 671 ? -36.766 -33.564 37.065 1.00 38.47 671 ASN A O 1
ATOM 5378 N N . HIS A 1 672 ? -34.603 -33.115 37.579 1.00 43.94 672 HIS A N 1
ATOM 5379 C CA . HIS A 1 672 ? -33.962 -32.723 36.326 1.00 43.94 672 HIS A CA 1
ATOM 5380 C C . HIS A 1 672 ? -34.756 -32.833 35.010 1.00 43.94 672 HIS A C 1
ATOM 5382 O O . HIS A 1 672 ? -35.070 -33.920 34.531 1.00 43.94 672 HIS A O 1
ATOM 5388 N N . SER A 1 673 ? -34.897 -31.693 34.326 1.00 36.50 673 SER A N 1
ATOM 5389 C CA . SER A 1 673 ? -35.015 -31.643 32.866 1.00 36.50 673 SER A CA 1
ATOM 5390 C C . SER A 1 673 ? -34.349 -30.374 32.325 1.00 36.50 673 SER A C 1
ATOM 5392 O O . SER A 1 673 ? -35.014 -29.409 31.953 1.00 36.50 673 SER A O 1
ATOM 5394 N N . GLU A 1 674 ? -33.019 -30.396 32.246 1.00 44.03 674 GLU A N 1
ATOM 5395 C CA . GLU A 1 674 ? -32.280 -29.604 31.263 1.00 44.03 674 GLU A CA 1
ATOM 5396 C C . GLU A 1 674 ? -32.596 -30.171 29.871 1.00 44.03 674 GLU A C 1
ATOM 5398 O O . GLU A 1 674 ? -32.135 -31.249 29.494 1.00 44.03 674 GLU A O 1
ATOM 5403 N N . ARG A 1 675 ? -33.435 -29.473 29.100 1.00 37.34 675 ARG A N 1
ATOM 5404 C CA . ARG A 1 675 ? -33.645 -29.766 27.678 1.00 37.34 675 ARG A CA 1
ATOM 5405 C C . ARG A 1 675 ? -33.736 -28.469 26.878 1.00 37.34 675 ARG A C 1
ATOM 5407 O O . ARG A 1 675 ? -34.763 -27.806 26.859 1.00 37.34 675 ARG A O 1
ATOM 5414 N N . ASN A 1 676 ? -32.624 -28.175 26.207 1.00 40.41 676 ASN A N 1
ATOM 5415 C CA . ASN A 1 676 ? -32.506 -27.607 24.862 1.00 40.41 676 ASN A CA 1
ATOM 5416 C C . ASN A 1 676 ? -33.447 -26.452 24.477 1.00 40.41 676 ASN A C 1
ATOM 5418 O O . ASN A 1 676 ? -34.498 -26.673 23.883 1.00 40.41 676 ASN A O 1
ATOM 5422 N N . SER A 1 677 ? -32.964 -25.215 24.632 1.00 40.44 677 SER A N 1
ATOM 5423 C CA . SER A 1 677 ? -33.508 -24.016 23.971 1.00 40.44 677 SER A CA 1
ATOM 5424 C C . SER A 1 677 ? -32.522 -23.419 22.951 1.00 40.44 677 SER A C 1
ATOM 5426 O O . SER A 1 677 ? -32.283 -22.212 22.933 1.00 40.44 677 SER A O 1
ATOM 5428 N N . HIS A 1 678 ? -31.912 -24.259 22.106 1.00 43.19 678 HIS A N 1
ATOM 5429 C CA . HIS A 1 678 ? -30.919 -23.830 21.111 1.00 43.19 678 HIS A CA 1
ATOM 5430 C C . HIS A 1 678 ? -31.296 -24.236 19.675 1.00 43.19 678 HIS A C 1
ATOM 5432 O O . HIS A 1 678 ? -30.482 -24.812 18.958 1.00 43.19 678 HIS A O 1
ATOM 5438 N N . LEU A 1 679 ? -32.530 -23.950 19.234 1.00 45.22 679 LEU A N 1
ATOM 5439 C CA . LEU A 1 679 ? -32.987 -24.332 17.886 1.00 45.22 679 LEU A CA 1
ATOM 5440 C C . LEU A 1 679 ? -33.882 -23.316 17.147 1.00 45.22 679 LEU A C 1
ATOM 5442 O O . LEU A 1 679 ? -34.564 -23.709 16.213 1.00 45.22 679 LEU A O 1
ATOM 5446 N N . ASP A 1 680 ? -33.808 -22.017 17.463 1.00 42.88 680 ASP A N 1
ATOM 5447 C CA . ASP A 1 680 ? -34.569 -20.976 16.730 1.00 42.88 680 ASP A CA 1
ATOM 5448 C C . ASP A 1 680 ? -33.720 -19.945 15.960 1.00 42.88 680 ASP A C 1
ATOM 5450 O O . ASP A 1 680 ? -34.240 -18.972 15.423 1.00 42.88 680 ASP A O 1
ATOM 5454 N N . LYS A 1 681 ? -32.408 -20.168 15.800 1.00 47.88 681 LYS A N 1
ATOM 5455 C CA . LYS A 1 681 ? -31.534 -19.281 14.995 1.00 47.88 681 LYS A CA 1
ATOM 5456 C C . LYS A 1 681 ? -31.233 -19.766 13.571 1.00 47.88 681 LYS A C 1
ATOM 5458 O O . LYS A 1 681 ? -30.489 -19.105 12.859 1.00 47.88 681 LYS A O 1
ATOM 5463 N N . ARG A 1 682 ? -31.805 -20.892 13.121 1.00 46.28 682 ARG A N 1
ATOM 5464 C CA . ARG A 1 682 ? -31.457 -21.503 11.818 1.00 46.28 682 ARG A CA 1
ATOM 5465 C C . ARG A 1 682 ? -32.500 -21.340 10.705 1.00 46.28 682 ARG A C 1
ATOM 5467 O O . ARG A 1 682 ? -32.236 -21.767 9.590 1.00 46.28 682 ARG A O 1
ATOM 5474 N N . ARG A 1 683 ? -33.653 -20.714 10.973 1.00 45.75 683 ARG A N 1
ATOM 5475 C CA . ARG A 1 683 ? -34.734 -20.544 9.979 1.00 45.75 683 ARG A CA 1
ATOM 5476 C C . ARG A 1 683 ? -34.736 -19.206 9.232 1.00 45.75 683 ARG A C 1
ATOM 5478 O O . ARG A 1 683 ? -35.304 -19.143 8.154 1.00 45.75 683 ARG A O 1
ATOM 5485 N N . MET A 1 684 ? -34.041 -18.184 9.733 1.00 43.81 684 MET A N 1
ATOM 5486 C CA . MET A 1 684 ? -33.963 -16.867 9.073 1.00 43.81 684 MET A CA 1
ATOM 5487 C C . MET A 1 684 ? -32.911 -16.795 7.950 1.00 43.81 684 MET A C 1
ATOM 5489 O O . MET A 1 684 ? -32.944 -15.873 7.152 1.00 43.81 684 MET A O 1
ATOM 5493 N N . SER A 1 685 ? -32.004 -17.774 7.843 1.00 50.03 685 SER A N 1
ATOM 5494 C CA . SER A 1 685 ? -30.941 -17.786 6.819 1.00 50.03 685 SER A CA 1
ATOM 5495 C C . SER A 1 685 ? -31.347 -18.467 5.503 1.00 50.03 685 SER A C 1
ATOM 5497 O O . SER A 1 685 ? -30.703 -18.226 4.489 1.00 50.03 685 SER A O 1
ATOM 5499 N N . GLN A 1 686 ? -32.410 -19.282 5.482 1.00 48.94 686 GLN A N 1
ATOM 5500 C CA . GLN A 1 686 ? -32.882 -19.937 4.250 1.00 48.94 686 GLN A CA 1
ATOM 5501 C C . GLN A 1 686 ? -33.885 -19.093 3.457 1.00 48.94 686 GLN A C 1
ATOM 5503 O O . GLN A 1 686 ? -33.996 -19.280 2.253 1.00 48.94 686 GLN A O 1
ATOM 5508 N N . GLN A 1 687 ? -34.575 -18.149 4.099 1.00 50.88 687 GLN A N 1
ATOM 5509 C CA . GLN A 1 687 ? -35.550 -17.295 3.417 1.00 50.88 687 GLN A CA 1
ATOM 5510 C C . GLN A 1 687 ? -34.875 -16.123 2.679 1.00 50.88 687 GLN A C 1
ATOM 5512 O O . GLN A 1 687 ? -35.348 -15.721 1.625 1.00 50.88 687 GLN A O 1
ATOM 5517 N N . GLN A 1 688 ? -33.705 -15.668 3.149 1.00 53.97 688 GLN A N 1
ATOM 5518 C CA . GLN A 1 688 ? -32.897 -14.647 2.465 1.00 53.97 688 GLN A CA 1
ATOM 5519 C C . GLN A 1 688 ? -32.164 -15.179 1.218 1.00 53.97 688 GLN A C 1
ATOM 5521 O O . GLN A 1 688 ? -32.048 -14.463 0.234 1.00 53.97 688 GLN A O 1
ATOM 5526 N N . GLN A 1 689 ? -31.762 -16.457 1.198 1.00 53.88 689 GLN A N 1
ATOM 5527 C CA . GLN A 1 689 ? -31.122 -17.069 0.017 1.00 53.88 689 GLN A CA 1
ATOM 5528 C C . GLN A 1 689 ? -32.106 -17.420 -1.112 1.00 53.88 689 GLN A C 1
ATOM 5530 O O . GLN A 1 689 ? -31.680 -17.724 -2.223 1.00 53.88 689 GLN A O 1
ATOM 5535 N N . GLN A 1 690 ? -33.414 -17.421 -0.840 1.00 54.22 690 GLN A N 1
ATOM 5536 C CA . GLN A 1 690 ? -34.436 -17.733 -1.842 1.00 54.22 690 GLN A CA 1
ATOM 5537 C C . GLN A 1 690 ? -34.933 -16.463 -2.554 1.00 54.22 690 GLN A C 1
ATOM 5539 O O . GLN A 1 690 ? -35.167 -16.509 -3.757 1.00 54.22 690 GLN A O 1
ATOM 5544 N N . GLU A 1 691 ? -34.967 -15.321 -1.857 1.00 54.12 691 GLU A N 1
ATOM 5545 C CA . GLU A 1 691 ? -35.257 -14.007 -2.457 1.00 54.12 691 GLU A CA 1
ATOM 5546 C C . GLU A 1 691 ? -34.102 -13.471 -3.325 1.00 54.12 691 GLU A C 1
ATOM 5548 O O . GLU A 1 691 ? -34.358 -12.800 -4.323 1.00 54.12 691 GLU A O 1
ATOM 5553 N N . GLU A 1 692 ? -32.838 -13.792 -3.014 1.00 54.72 692 GLU A N 1
ATOM 5554 C CA . GLU A 1 692 ? -31.699 -13.451 -3.891 1.00 54.72 692 GLU A CA 1
ATOM 5555 C C . GLU A 1 692 ? -31.724 -14.247 -5.204 1.00 54.72 692 GLU A C 1
ATOM 5557 O O . GLU A 1 692 ? -31.404 -13.711 -6.262 1.00 54.72 692 GLU A O 1
ATOM 5562 N N . LYS A 1 693 ? -32.202 -15.496 -5.163 1.00 54.84 693 LYS A N 1
ATOM 5563 C CA . LYS A 1 693 ? -32.287 -16.357 -6.348 1.00 54.84 693 LYS A CA 1
ATOM 5564 C C . LYS A 1 693 ? -33.424 -15.978 -7.299 1.00 54.84 693 LYS A C 1
ATOM 5566 O O . LYS A 1 693 ? -33.284 -16.145 -8.504 1.00 54.84 693 LYS A O 1
ATOM 5571 N N . GLU A 1 694 ? -34.534 -15.463 -6.770 1.00 55.97 694 GLU A N 1
ATOM 5572 C CA . GLU A 1 694 ? -35.650 -14.965 -7.589 1.00 55.97 694 GLU A CA 1
ATOM 5573 C C . GLU A 1 694 ? -35.352 -13.581 -8.195 1.00 55.97 694 GLU A C 1
ATOM 5575 O O . GLU A 1 694 ? -35.826 -13.288 -9.290 1.00 55.97 694 GLU A O 1
ATOM 5580 N N . LYS A 1 695 ? -34.497 -12.762 -7.559 1.00 53.12 695 LYS A N 1
ATOM 5581 C CA . LYS A 1 695 ? -34.030 -11.489 -8.138 1.00 53.12 695 LYS A CA 1
ATOM 5582 C C . LYS A 1 695 ? -33.021 -11.662 -9.274 1.00 53.12 695 LYS A C 1
ATOM 5584 O O . LYS A 1 695 ? -33.095 -10.913 -10.245 1.00 53.12 695 LYS A O 1
ATOM 5589 N N . GLU A 1 696 ? -32.127 -12.651 -9.199 1.00 52.00 696 GLU A N 1
ATOM 5590 C CA . GLU A 1 696 ? -31.176 -12.931 -10.290 1.00 52.00 696 GLU A CA 1
ATOM 5591 C C . GLU A 1 696 ? -31.873 -13.406 -11.581 1.00 52.00 696 GLU A C 1
ATOM 5593 O O . GLU A 1 696 ? -31.434 -13.052 -12.676 1.00 52.00 696 GLU A O 1
ATOM 5598 N N . GLU A 1 697 ? -32.983 -14.151 -11.483 1.00 54.44 697 GLU A N 1
ATOM 5599 C CA . GLU A 1 697 ? -33.752 -14.595 -12.661 1.00 54.44 697 GLU A CA 1
ATOM 5600 C C . GLU A 1 697 ? -34.614 -13.474 -13.284 1.00 54.44 697 GLU A C 1
ATOM 5602 O O . GLU A 1 697 ? -34.900 -13.514 -14.485 1.00 54.44 697 GLU A O 1
ATOM 5607 N N . GLU A 1 698 ? -35.001 -12.454 -12.509 1.00 53.94 698 GLU A N 1
ATOM 5608 C CA . GLU A 1 698 ? -35.775 -11.303 -13.003 1.00 53.94 698 GLU A CA 1
ATOM 5609 C C . GLU A 1 698 ? -34.870 -10.260 -13.703 1.00 53.94 698 GLU A C 1
ATOM 5611 O O . GLU A 1 698 ? -35.237 -9.732 -14.756 1.00 53.94 698 GLU A O 1
ATOM 5616 N N . GLU A 1 699 ? -33.635 -10.053 -13.220 1.00 53.16 699 GLU A N 1
ATOM 5617 C CA . GLU A 1 699 ? -32.633 -9.186 -13.873 1.00 53.16 699 GLU A CA 1
ATOM 5618 C C . GLU A 1 699 ? -32.104 -9.758 -15.206 1.00 53.16 699 GLU A C 1
ATOM 5620 O O . GLU A 1 699 ? -31.813 -9.004 -16.142 1.00 53.16 699 GLU A O 1
ATOM 5625 N N . GLU A 1 700 ? -32.035 -11.090 -15.349 1.00 51.00 700 GLU A N 1
ATOM 5626 C CA . GLU A 1 700 ? -31.613 -11.739 -16.602 1.00 51.00 700 GLU A CA 1
ATOM 5627 C C . GLU A 1 700 ? -32.642 -11.537 -17.740 1.00 51.00 700 GLU A C 1
ATOM 5629 O O . GLU A 1 700 ? -32.273 -11.519 -18.920 1.00 51.00 700 GLU A O 1
ATOM 5634 N N . GLN A 1 701 ? -33.925 -11.309 -17.417 1.00 56.78 701 GLN A N 1
ATOM 5635 C CA . GLN A 1 701 ? -34.965 -11.018 -18.416 1.00 56.78 701 GLN A CA 1
ATOM 5636 C C . GLN A 1 701 ? -35.025 -9.543 -18.837 1.00 56.78 701 GLN A C 1
ATOM 5638 O O . GLN A 1 701 ? -35.353 -9.263 -19.996 1.00 56.78 701 GLN A O 1
ATOM 5643 N N . ASP A 1 702 ? -34.672 -8.601 -17.958 1.00 46.47 702 ASP A N 1
ATOM 5644 C CA . ASP A 1 702 ? -34.744 -7.167 -18.273 1.00 46.47 702 ASP A CA 1
ATOM 5645 C C . ASP A 1 702 ? -33.548 -6.671 -19.111 1.00 46.47 702 ASP A C 1
ATOM 5647 O O . ASP A 1 702 ? -33.728 -5.851 -20.019 1.00 46.47 702 ASP A O 1
ATOM 5651 N N . LEU A 1 703 ? -32.354 -7.260 -18.954 1.00 51.34 703 LEU A N 1
ATOM 5652 C CA . LEU A 1 703 ? -31.186 -6.976 -19.812 1.00 51.34 703 LEU A CA 1
ATOM 5653 C C . LEU A 1 703 ? -31.388 -7.410 -21.279 1.00 51.34 703 LEU A C 1
ATOM 5655 O O . LEU A 1 703 ? -30.844 -6.794 -22.199 1.00 51.34 703 LEU A O 1
ATOM 5659 N N . LEU A 1 704 ? -32.235 -8.413 -21.529 1.00 51.31 704 LEU A N 1
ATOM 5660 C CA . LEU A 1 704 ? -32.627 -8.837 -22.882 1.00 51.31 704 LEU A CA 1
ATOM 5661 C C . LEU A 1 704 ? -33.685 -7.921 -23.524 1.00 51.31 704 LEU A C 1
ATOM 5663 O O . LEU A 1 704 ? -33.892 -7.975 -24.741 1.00 51.31 704 LEU A O 1
ATOM 5667 N N . ARG A 1 705 ? -34.343 -7.053 -22.743 1.00 48.06 705 ARG A N 1
ATOM 5668 C CA . ARG A 1 705 ? -35.447 -6.208 -23.221 1.00 48.06 705 ARG A CA 1
ATOM 5669 C C . ARG A 1 705 ? -34.994 -4.850 -23.764 1.00 48.06 705 ARG A C 1
ATOM 5671 O O . ARG A 1 705 ? -35.694 -4.277 -24.598 1.00 48.06 705 ARG A O 1
ATOM 5678 N N . VAL A 1 706 ? -33.811 -4.365 -23.376 1.00 47.03 706 VAL A N 1
ATOM 5679 C CA . VAL A 1 706 ? -33.355 -2.994 -23.691 1.00 47.03 706 VAL A CA 1
ATOM 5680 C C . VAL A 1 706 ? -32.790 -2.825 -25.117 1.00 47.03 706 VAL A C 1
ATOM 5682 O O . VAL A 1 706 ? -32.742 -1.705 -25.617 1.00 47.03 706 VAL A O 1
ATOM 5685 N N . HIS A 1 707 ? -32.483 -3.900 -25.856 1.00 46.62 707 HIS A N 1
ATOM 5686 C CA . HIS A 1 707 ? -31.981 -3.790 -27.243 1.00 46.62 707 HIS A CA 1
ATOM 5687 C C . HIS A 1 707 ? -32.883 -4.380 -28.344 1.00 46.62 707 HIS A C 1
ATOM 5689 O O . HIS A 1 707 ? -32.501 -4.407 -29.515 1.00 46.62 707 HIS A O 1
ATOM 5695 N N . SER A 1 708 ? -34.123 -4.770 -28.030 1.00 40.12 708 SER A N 1
ATOM 5696 C CA . SER A 1 708 ? -35.073 -5.280 -29.032 1.00 40.12 708 SER A CA 1
ATOM 5697 C C . SER A 1 708 ? -35.885 -4.164 -29.714 1.00 40.12 708 SER A C 1
ATOM 5699 O O . SER A 1 708 ? -37.115 -4.140 -29.642 1.00 40.12 708 SER A O 1
ATOM 5701 N N . VAL A 1 709 ? -35.211 -3.265 -30.439 1.00 43.59 709 VAL A N 1
ATOM 5702 C CA . VAL A 1 709 ? -35.849 -2.371 -31.428 1.00 43.59 709 VAL A CA 1
ATOM 5703 C C . VAL A 1 709 ? -35.273 -2.651 -32.815 1.00 43.59 709 VAL A C 1
ATOM 5705 O O . VAL A 1 709 ? -34.640 -1.799 -33.419 1.00 43.59 709 VAL A O 1
ATOM 5708 N N . VAL A 1 710 ? -35.493 -3.857 -33.343 1.00 42.03 710 VAL A N 1
ATOM 5709 C CA . VAL A 1 710 ? -35.485 -4.085 -34.797 1.00 42.03 710 VAL A CA 1
ATOM 5710 C C . VAL A 1 710 ? -36.587 -5.083 -35.134 1.00 42.03 710 VAL A C 1
ATOM 5712 O O . VAL A 1 710 ? -36.523 -6.271 -34.828 1.00 42.03 710 VAL A O 1
ATOM 5715 N N . SER A 1 711 ? -37.643 -4.561 -35.743 1.00 49.19 711 SER A N 1
ATOM 5716 C CA . SER A 1 711 ? -38.778 -5.304 -36.272 1.00 49.19 711 SER A CA 1
ATOM 5717 C C . SER A 1 711 ? -38.352 -6.141 -37.481 1.00 49.19 711 SER A C 1
ATOM 5719 O O . SER A 1 711 ? -37.859 -5.574 -38.450 1.00 49.19 711 SER A O 1
ATOM 5721 N N . CYS A 1 712 ? -38.607 -7.453 -37.483 1.00 36.75 712 CYS A N 1
ATOM 5722 C CA . CYS A 1 712 ? -38.709 -8.234 -38.722 1.00 36.75 712 CYS A CA 1
ATOM 5723 C C . CYS A 1 712 ? -39.626 -9.462 -38.563 1.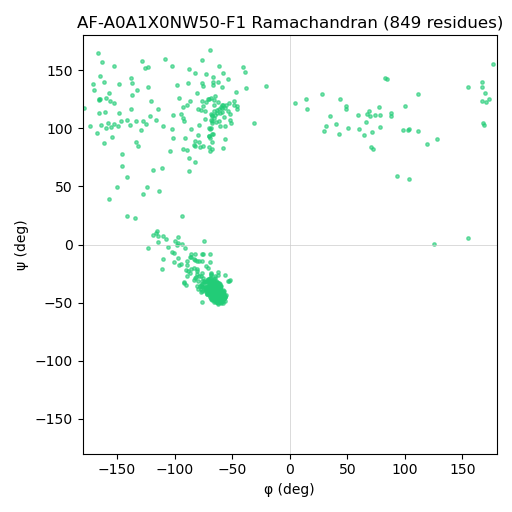00 36.75 712 CYS A C 1
ATOM 5725 O O . CYS A 1 712 ? -39.281 -10.470 -37.958 1.00 36.75 712 CYS A O 1
ATOM 5727 N N . SER A 1 713 ? -40.829 -9.305 -39.115 1.00 44.59 713 SER A N 1
ATOM 5728 C CA . SER A 1 713 ? -41.582 -10.229 -39.974 1.00 44.59 713 SER A CA 1
ATOM 5729 C C . SER A 1 713 ? -41.491 -11.744 -39.735 1.00 44.59 713 SER A C 1
ATOM 5731 O O . SER A 1 713 ? -40.529 -12.416 -40.094 1.00 44.59 713 SER A O 1
ATOM 5733 N N . ARG A 1 714 ? -42.621 -12.293 -39.268 1.00 49.91 714 ARG A N 1
ATOM 5734 C CA . ARG A 1 714 ? -42.994 -13.716 -39.302 1.00 49.91 714 ARG A CA 1
ATOM 5735 C C . ARG A 1 714 ? -42.790 -14.324 -40.700 1.00 49.91 714 ARG A C 1
ATOM 5737 O O . ARG A 1 714 ? -43.495 -13.951 -41.633 1.00 49.91 714 ARG A O 1
ATOM 5744 N N . SER A 1 715 ? -41.947 -15.349 -40.811 1.00 42.75 715 SER A N 1
ATOM 5745 C CA . SER A 1 715 ? -42.112 -16.393 -41.831 1.00 42.75 715 SER A CA 1
ATOM 5746 C C . SER A 1 715 ? -41.863 -17.763 -41.200 1.00 42.75 715 SER A C 1
ATOM 5748 O O . SER A 1 715 ? -40.911 -17.963 -40.448 1.00 42.75 715 SER A O 1
ATOM 5750 N N . SER A 1 716 ? -42.817 -18.667 -41.406 1.00 52.19 716 SER A N 1
ATOM 5751 C CA . SER A 1 716 ? -42.893 -19.972 -40.763 1.00 52.19 716 SER A CA 1
ATOM 5752 C C . SER A 1 716 ? -42.120 -21.032 -41.541 1.00 52.19 716 SER A C 1
ATOM 5754 O O . SER A 1 716 ? -42.304 -21.150 -42.750 1.00 52.19 716 SER A O 1
ATOM 5756 N N . GLY A 1 717 ? -41.417 -21.896 -40.808 1.00 49.75 717 GLY A N 1
ATOM 5757 C CA . GLY A 1 717 ? -41.166 -23.280 -41.215 1.00 49.75 717 GLY A CA 1
ATOM 5758 C C . GLY A 1 717 ? -39.765 -23.561 -41.756 1.00 49.75 717 GLY A C 1
ATOM 5759 O O . GLY A 1 717 ? -39.504 -23.381 -42.938 1.00 49.75 717 GLY A O 1
ATOM 5760 N N . GLY A 1 718 ? -38.901 -24.114 -40.893 1.00 51.97 718 GLY A N 1
ATOM 5761 C CA . GLY A 1 718 ? -37.749 -24.922 -41.315 1.00 51.97 718 GLY A CA 1
ATOM 5762 C C . GLY A 1 718 ? -36.369 -24.256 -41.267 1.00 51.97 718 GLY A C 1
ATOM 5763 O O . GLY A 1 718 ? -35.674 -24.248 -42.275 1.00 51.97 718 GLY A O 1
ATOM 5764 N N . THR A 1 719 ? -35.924 -23.730 -40.117 1.00 45.22 719 THR A N 1
ATOM 5765 C CA . THR A 1 719 ? -34.593 -23.084 -39.998 1.00 45.22 719 THR A CA 1
ATOM 5766 C C . THR A 1 719 ? -33.949 -23.189 -38.601 1.00 45.22 719 THR A C 1
ATOM 5768 O O . THR A 1 719 ? -33.468 -22.194 -38.065 1.00 45.22 719 THR A O 1
ATOM 5771 N N . SER A 1 720 ? -33.888 -24.379 -37.989 1.00 55.97 720 SER A N 1
ATOM 5772 C CA . SER A 1 720 ? -33.238 -24.548 -36.666 1.00 55.97 720 SER A CA 1
ATOM 5773 C C . SER A 1 720 ? -31.737 -24.184 -36.678 1.00 55.97 720 SER A C 1
ATOM 5775 O O . SER A 1 720 ? -31.256 -23.535 -35.754 1.00 55.97 720 SER A O 1
ATOM 5777 N N . VAL A 1 721 ? -31.010 -24.481 -37.763 1.00 60.44 721 VAL A N 1
ATOM 5778 C CA . VAL A 1 721 ? -29.563 -24.191 -37.859 1.00 60.44 721 VAL A CA 1
ATOM 5779 C C . VAL A 1 721 ? -29.272 -22.724 -38.210 1.00 60.44 721 VAL A C 1
ATOM 5781 O O . VAL A 1 721 ? -28.359 -22.131 -37.641 1.00 60.44 721 VAL A O 1
ATOM 5784 N N . LYS A 1 722 ? -30.070 -22.091 -39.088 1.00 63.50 722 LYS A N 1
ATOM 5785 C CA . LYS A 1 722 ? -29.882 -20.663 -39.432 1.00 63.50 722 LYS A CA 1
ATOM 5786 C C . LYS A 1 722 ? -30.122 -19.746 -38.230 1.00 63.50 722 LYS A C 1
ATOM 5788 O O . LYS A 1 722 ? -29.394 -18.775 -38.066 1.00 63.50 722 LYS A O 1
ATOM 5793 N N . SER A 1 723 ? -31.070 -20.100 -37.359 1.00 77.06 723 SER A N 1
ATOM 5794 C CA . SER A 1 723 ? -31.341 -19.347 -36.130 1.00 77.06 723 SER A CA 1
ATOM 5795 C C . SER A 1 723 ? -30.152 -19.342 -35.165 1.00 77.06 723 SER A C 1
ATOM 5797 O O . SER A 1 723 ? -29.950 -18.361 -34.461 1.00 77.06 723 SER A O 1
ATOM 5799 N N . ARG A 1 724 ? -29.362 -20.421 -35.113 1.00 82.94 724 ARG A N 1
ATOM 5800 C CA . ARG A 1 724 ? -28.247 -20.547 -34.165 1.00 82.94 724 ARG A CA 1
ATOM 5801 C C . ARG A 1 724 ? -27.024 -19.743 -34.594 1.00 82.94 724 ARG A C 1
ATOM 5803 O O . ARG A 1 724 ? -26.413 -19.081 -33.763 1.00 82.94 724 ARG A O 1
ATOM 5810 N N . VAL A 1 725 ? -26.715 -19.751 -35.892 1.00 85.31 725 VAL A N 1
ATOM 5811 C CA . VAL A 1 725 ? -25.644 -18.916 -36.461 1.00 85.31 725 VAL A CA 1
ATOM 5812 C C . VAL A 1 725 ? -25.945 -17.436 -36.234 1.00 85.31 725 VAL A C 1
ATOM 5814 O O . VAL A 1 725 ? -25.058 -16.702 -35.819 1.00 85.31 725 VAL A O 1
ATOM 5817 N N . GLU A 1 726 ? -27.201 -17.019 -36.414 1.00 89.50 726 GLU A N 1
ATOM 5818 C CA . GLU A 1 726 ? -27.608 -15.629 -36.190 1.00 89.50 726 GLU A CA 1
ATOM 5819 C C . GLU A 1 726 ? -27.457 -15.199 -34.718 1.00 89.50 726 GLU A C 1
ATOM 5821 O O . GLU A 1 726 ? -26.980 -14.101 -34.430 1.00 89.50 726 GLU A O 1
ATOM 5826 N N . VAL A 1 727 ? -27.805 -16.075 -33.768 1.00 88.81 727 VAL A N 1
ATOM 5827 C CA . VAL A 1 727 ? -27.614 -15.805 -32.332 1.00 88.81 727 VAL A CA 1
ATOM 5828 C C . VAL A 1 727 ? -26.127 -15.740 -31.966 1.00 88.81 727 VAL A C 1
ATOM 5830 O O . VAL A 1 727 ? -25.741 -14.860 -31.200 1.00 88.81 727 VAL A O 1
ATOM 5833 N N . LEU A 1 728 ? -25.284 -16.611 -32.531 1.00 92.12 728 LEU A N 1
ATOM 5834 C CA . LEU A 1 728 ? -23.832 -16.559 -32.317 1.00 92.12 728 LEU A CA 1
ATOM 5835 C C . LEU A 1 728 ? -23.224 -15.261 -32.860 1.00 92.12 728 LEU A C 1
ATOM 5837 O O . LEU A 1 728 ? -22.456 -14.627 -32.145 1.00 92.12 728 LEU A O 1
ATOM 5841 N N . THR A 1 729 ? -23.628 -14.813 -34.055 1.00 92.31 729 THR A N 1
ATOM 5842 C CA . THR A 1 729 ? -23.165 -13.526 -34.600 1.00 92.31 729 THR A CA 1
ATOM 5843 C C . THR A 1 729 ? -23.598 -12.341 -33.740 1.00 92.31 729 THR A C 1
ATOM 5845 O O . THR A 1 729 ? -22.798 -11.446 -33.497 1.00 92.31 729 THR A O 1
ATOM 5848 N N . ARG A 1 730 ? -24.823 -12.357 -33.192 1.00 92.56 730 ARG A N 1
ATOM 5849 C CA . ARG A 1 730 ? -25.276 -11.304 -32.266 1.00 92.56 730 ARG A CA 1
ATOM 5850 C C . ARG A 1 730 ? -24.482 -11.306 -30.958 1.00 92.56 730 ARG A C 1
ATOM 5852 O O . ARG A 1 730 ? -24.209 -10.241 -30.420 1.00 92.56 730 ARG A O 1
ATOM 5859 N N . LEU A 1 731 ? -24.108 -12.480 -30.444 1.00 94.00 731 LEU A N 1
ATOM 5860 C CA . LEU A 1 731 ? -23.252 -12.582 -29.259 1.00 94.00 731 LEU A CA 1
ATOM 5861 C C . LEU A 1 731 ? -21.827 -12.099 -29.537 1.00 94.00 731 LEU A C 1
ATOM 5863 O O . LEU A 1 731 ? -21.261 -11.424 -28.685 1.00 94.00 731 LEU A O 1
ATOM 5867 N N . ASP A 1 732 ? -21.272 -12.389 -30.716 1.00 94.62 732 ASP A N 1
ATOM 5868 C CA . ASP A 1 732 ? -19.976 -11.849 -31.142 1.00 94.62 732 ASP A CA 1
ATOM 5869 C C . ASP A 1 732 ? -20.009 -10.312 -31.215 1.00 94.62 732 ASP A C 1
ATOM 5871 O O . ASP A 1 732 ? -19.087 -9.656 -30.728 1.00 94.62 732 ASP A O 1
ATOM 5875 N N . ASP A 1 733 ? -21.098 -9.729 -31.728 1.00 93.00 733 ASP A N 1
ATOM 5876 C CA . ASP A 1 733 ? -21.290 -8.274 -31.753 1.00 93.00 733 ASP A CA 1
ATOM 5877 C C . ASP A 1 733 ? -21.402 -7.675 -30.341 1.00 93.00 733 ASP A C 1
ATOM 5879 O O . ASP A 1 733 ? -20.813 -6.628 -30.071 1.00 93.00 733 ASP A O 1
ATOM 5883 N N . VAL A 1 734 ? -22.114 -8.337 -29.420 1.00 93.69 734 VAL A N 1
ATOM 5884 C CA . VAL A 1 734 ? -22.209 -7.906 -28.012 1.00 93.69 734 VAL A CA 1
ATOM 5885 C C . VAL A 1 734 ? -20.845 -7.975 -27.325 1.00 93.69 734 VAL A C 1
ATOM 5887 O O . VAL A 1 734 ? -20.439 -7.003 -26.693 1.00 93.69 734 VAL A O 1
ATOM 5890 N N . ILE A 1 735 ? -20.109 -9.079 -27.484 1.00 95.56 735 ILE A N 1
ATOM 5891 C CA . ILE A 1 735 ? -18.751 -9.244 -26.939 1.00 95.56 735 ILE A CA 1
ATOM 5892 C C . ILE A 1 735 ? -17.843 -8.125 -27.454 1.00 95.56 735 ILE A C 1
ATOM 5894 O O . ILE A 1 735 ? -17.136 -7.492 -26.670 1.00 95.56 735 ILE A O 1
ATOM 5898 N N . LYS A 1 736 ? -17.904 -7.837 -28.759 1.00 96.12 736 LYS A N 1
ATOM 5899 C CA . LYS A 1 736 ? -17.130 -6.760 -29.376 1.00 96.12 736 LYS A CA 1
ATOM 5900 C C . LYS A 1 736 ? -17.496 -5.389 -28.800 1.00 96.12 736 LYS A C 1
ATOM 5902 O O . LYS A 1 736 ? -16.598 -4.652 -28.409 1.00 96.12 736 LYS A O 1
ATOM 5907 N N . GLN A 1 737 ? -18.786 -5.061 -28.693 1.00 94.38 737 GLN A N 1
ATOM 5908 C CA . GLN A 1 737 ? -19.240 -3.779 -28.135 1.00 94.38 737 GLN A CA 1
ATOM 5909 C C . GLN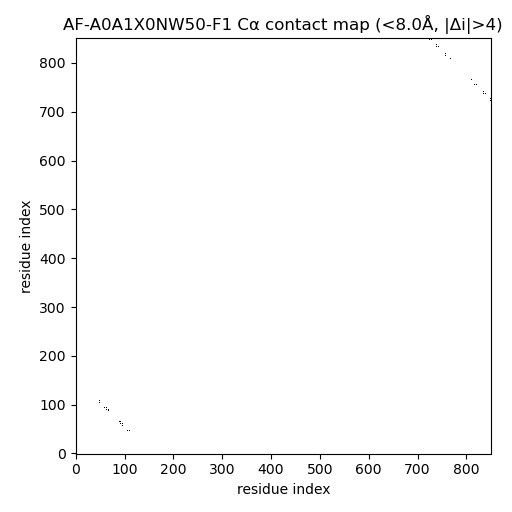 A 1 737 ? -18.840 -3.600 -26.668 1.00 94.38 737 GLN A C 1
ATOM 5911 O O . GLN A 1 737 ? -18.442 -2.508 -26.264 1.00 94.38 737 GLN A O 1
ATOM 5916 N N . VAL A 1 738 ? -18.937 -4.656 -25.858 1.00 94.38 738 VAL A N 1
ATOM 5917 C CA . VAL A 1 738 ? -18.529 -4.613 -24.448 1.00 94.38 738 VAL A CA 1
ATOM 5918 C C . VAL A 1 738 ? -17.015 -4.432 -24.334 1.00 94.38 738 VAL A C 1
ATOM 5920 O O . VAL A 1 738 ? -16.562 -3.628 -23.524 1.00 94.38 738 VAL A O 1
ATOM 5923 N N . HIS A 1 739 ? -16.236 -5.094 -25.193 1.00 94.81 739 HIS A N 1
ATOM 5924 C CA . HIS A 1 739 ? -14.786 -4.910 -25.249 1.00 94.81 739 HIS A CA 1
ATOM 5925 C C . HIS A 1 739 ? -14.398 -3.480 -25.659 1.00 94.81 739 HIS A C 1
ATOM 5927 O O . HIS A 1 739 ? -13.573 -2.858 -24.998 1.00 94.81 739 HIS A O 1
ATOM 5933 N N . GLU A 1 740 ? -15.049 -2.917 -26.683 1.00 95.56 740 GLU A N 1
ATOM 5934 C CA . GLU A 1 740 ? -14.852 -1.520 -27.097 1.00 95.56 740 GLU A CA 1
ATOM 5935 C C . GLU A 1 740 ? -15.191 -0.534 -25.965 1.00 95.56 740 GLU A C 1
ATOM 5937 O O . GLU A 1 740 ? -14.468 0.441 -25.764 1.00 95.56 740 GLU A O 1
ATOM 5942 N N . ARG A 1 741 ? -16.249 -0.797 -25.182 1.00 95.25 741 ARG A N 1
ATOM 5943 C CA . ARG A 1 741 ? -16.606 0.014 -24.005 1.00 95.25 741 ARG A CA 1
ATOM 5944 C C . ARG A 1 741 ? -15.586 -0.098 -22.872 1.00 95.25 741 ARG A C 1
ATOM 5946 O O . ARG A 1 741 ? -15.293 0.918 -22.250 1.00 95.25 741 ARG A O 1
ATOM 5953 N N . LEU A 1 742 ? -15.043 -1.289 -22.622 1.00 94.88 742 LEU A N 1
ATOM 5954 C CA . LEU A 1 742 ? -13.953 -1.504 -21.662 1.00 94.88 742 LEU A CA 1
ATOM 5955 C C . LEU A 1 742 ? -12.709 -0.706 -22.060 1.00 94.88 742 LEU A C 1
ATOM 5957 O O . LEU A 1 742 ? -12.189 0.056 -21.253 1.00 94.88 742 LEU A O 1
ATOM 5961 N N . THR A 1 743 ? -12.300 -0.788 -23.328 1.00 93.94 743 THR A N 1
ATOM 5962 C CA . THR A 1 743 ? -11.167 -0.006 -23.842 1.00 93.94 743 THR A CA 1
ATOM 5963 C C . THR A 1 743 ? -11.435 1.501 -23.794 1.00 93.94 743 THR A C 1
ATOM 5965 O O . THR A 1 743 ? -10.536 2.281 -23.490 1.00 93.94 743 THR A O 1
ATOM 5968 N N . ALA A 1 744 ? -12.665 1.941 -24.077 1.00 93.75 744 ALA A N 1
ATOM 5969 C CA . ALA A 1 744 ? -13.036 3.349 -23.956 1.00 93.75 744 ALA A CA 1
ATOM 5970 C C . ALA A 1 744 ? -12.939 3.842 -22.503 1.00 93.75 744 ALA A C 1
ATOM 5972 O O . ALA A 1 744 ? -12.403 4.924 -22.276 1.00 93.75 744 ALA A O 1
ATOM 5973 N N . LEU A 1 745 ? -13.389 3.034 -21.538 1.00 95.38 745 LEU A N 1
ATOM 5974 C CA . LEU A 1 745 ? -13.270 3.327 -20.110 1.00 95.38 745 LEU A CA 1
ATOM 5975 C C . LEU A 1 745 ? -11.801 3.382 -19.662 1.00 95.38 745 LEU A C 1
ATOM 5977 O O . LEU A 1 745 ? -11.423 4.302 -18.945 1.00 95.38 745 LEU A O 1
ATOM 5981 N N . ASP A 1 746 ? -10.958 2.457 -20.131 1.00 93.56 746 ASP A N 1
ATOM 5982 C CA . ASP A 1 746 ? -9.510 2.471 -19.871 1.00 93.56 746 ASP A CA 1
ATOM 5983 C C . ASP A 1 746 ? -8.849 3.766 -20.353 1.00 93.56 746 ASP A C 1
ATOM 5985 O O . ASP A 1 746 ? -8.088 4.399 -19.619 1.00 93.56 746 ASP A O 1
ATOM 5989 N N . ASN A 1 747 ? -9.178 4.187 -21.575 1.00 93.06 747 ASN A N 1
ATOM 5990 C CA . ASN A 1 747 ? -8.657 5.422 -22.154 1.00 93.06 747 ASN A CA 1
ATOM 5991 C C . ASN A 1 747 ? -9.171 6.668 -21.414 1.00 93.06 747 ASN A C 1
ATOM 5993 O O . ASN A 1 747 ? -8.416 7.621 -21.231 1.00 93.06 747 ASN A O 1
ATOM 5997 N N . GLU A 1 748 ? -10.432 6.669 -20.971 1.00 95.44 748 GLU A N 1
ATOM 5998 C CA . GLU A 1 748 ? -11.017 7.752 -20.168 1.00 95.44 748 GLU A CA 1
ATOM 5999 C C . GLU A 1 748 ? -10.299 7.883 -18.817 1.00 95.44 748 GLU A C 1
ATOM 6001 O O . GLU A 1 748 ? -9.886 8.975 -18.429 1.00 95.44 748 GLU A O 1
ATOM 6006 N N . VAL A 1 749 ? -10.075 6.757 -18.129 1.00 92.94 749 VAL A N 1
ATOM 6007 C CA . VAL A 1 749 ? -9.328 6.712 -16.865 1.00 92.94 749 VAL A CA 1
ATOM 6008 C C . VAL A 1 749 ? -7.893 7.201 -17.050 1.00 92.94 749 VAL A C 1
ATOM 6010 O O . VAL A 1 749 ? -7.426 8.015 -16.252 1.00 92.94 749 VAL A O 1
ATOM 6013 N N . ALA A 1 750 ? -7.207 6.768 -18.110 1.00 91.50 750 ALA A N 1
ATOM 6014 C CA . ALA A 1 750 ? -5.859 7.239 -18.421 1.00 91.50 750 ALA A CA 1
ATOM 6015 C C . ALA A 1 750 ? -5.825 8.758 -18.673 1.00 91.50 750 ALA A C 1
ATOM 6017 O O . ALA A 1 750 ? -4.997 9.453 -18.087 1.00 91.50 750 ALA A O 1
ATOM 6018 N N . GLY A 1 751 ? -6.766 9.285 -19.465 1.00 92.50 751 GLY A N 1
ATOM 6019 C CA . GLY A 1 751 ? -6.845 10.717 -19.765 1.00 92.50 751 GLY A CA 1
ATOM 6020 C C . GLY A 1 751 ? -7.127 11.586 -18.535 1.00 92.50 751 GLY A C 1
ATOM 6021 O O . GLY A 1 751 ? -6.515 12.641 -18.369 1.00 92.50 751 GLY A O 1
ATOM 6022 N N . ILE A 1 752 ? -8.007 11.140 -17.633 1.00 91.25 752 ILE A N 1
ATOM 6023 C CA . ILE A 1 752 ? -8.288 11.864 -16.381 1.00 91.25 752 ILE A CA 1
ATOM 6024 C C . ILE A 1 752 ? -7.107 11.787 -15.409 1.00 91.25 752 ILE A C 1
ATOM 6026 O O . ILE A 1 752 ? -6.808 12.773 -14.736 1.00 91.25 752 ILE A O 1
ATOM 6030 N N . THR A 1 753 ? -6.400 10.654 -15.377 1.00 90.38 753 THR A N 1
ATOM 6031 C CA . THR A 1 753 ? -5.166 10.501 -14.590 1.00 90.38 753 THR A CA 1
ATOM 6032 C C . THR A 1 753 ? -4.107 11.505 -15.038 1.00 90.38 753 THR A C 1
ATOM 6034 O O . THR A 1 753 ? -3.584 12.253 -14.217 1.00 90.38 753 THR A O 1
ATOM 6037 N N . GLU A 1 754 ? -3.842 11.574 -16.344 1.00 92.06 754 GLU A N 1
ATOM 6038 C CA . GLU A 1 754 ? -2.864 12.501 -16.918 1.00 92.06 754 GLU A CA 1
ATOM 6039 C C . GLU A 1 754 ? -3.244 13.966 -16.645 1.00 92.06 754 GLU A C 1
ATOM 6041 O O . GLU A 1 754 ? -2.403 14.761 -16.220 1.00 92.06 754 GLU A O 1
ATOM 6046 N N . ALA A 1 755 ? -4.523 14.323 -16.817 1.00 90.94 755 ALA A N 1
ATOM 6047 C CA . ALA A 1 755 ? -5.014 15.669 -16.529 1.00 90.94 755 ALA A CA 1
ATOM 6048 C C . ALA A 1 755 ? -4.820 16.059 -15.053 1.00 90.94 755 ALA A C 1
ATOM 6050 O O . ALA A 1 755 ? -4.362 17.166 -14.759 1.00 90.94 755 ALA A O 1
ATOM 6051 N N . TYR A 1 756 ? -5.119 15.144 -14.128 1.00 92.81 756 TYR A N 1
ATOM 6052 C CA . TYR A 1 756 ? -4.912 15.368 -12.700 1.00 92.81 756 TYR A CA 1
ATOM 6053 C C . TYR A 1 756 ? -3.436 15.479 -12.331 1.00 92.81 756 TYR A C 1
ATOM 6055 O O . TYR A 1 756 ? -3.078 16.354 -11.547 1.00 92.81 756 TYR A O 1
ATOM 6063 N N . GLU A 1 757 ? -2.570 14.624 -12.880 1.00 87.25 757 GLU A N 1
ATOM 6064 C CA . GLU A 1 757 ? -1.131 14.698 -12.625 1.00 87.25 757 GLU A CA 1
ATOM 6065 C C . GLU A 1 757 ? -0.559 16.038 -13.096 1.00 87.25 757 GLU A C 1
ATOM 6067 O O . GLU A 1 757 ? 0.191 16.678 -12.355 1.00 87.25 757 GLU A O 1
ATOM 6072 N N . MET A 1 758 ? -0.954 16.516 -14.282 1.00 90.19 758 MET A N 1
ATOM 6073 C CA . MET A 1 758 ? -0.556 17.842 -14.762 1.00 90.19 758 MET A CA 1
ATOM 6074 C C . MET A 1 758 ? -1.010 18.959 -13.813 1.00 90.19 758 MET A C 1
ATOM 6076 O O . MET A 1 758 ? -0.194 19.797 -13.420 1.00 90.19 758 MET A O 1
ATOM 6080 N N . GLU A 1 759 ? -2.278 18.948 -13.394 1.00 90.31 759 GLU A N 1
ATOM 6081 C CA . GLU A 1 759 ? -2.821 19.949 -12.471 1.00 90.31 759 GLU A CA 1
ATOM 6082 C C . GLU A 1 759 ? -2.157 19.875 -11.082 1.00 90.31 759 GLU A C 1
ATOM 6084 O O . GLU A 1 759 ? -1.863 20.898 -10.455 1.00 90.31 759 GLU A O 1
ATOM 6089 N N . TYR A 1 760 ? -1.857 18.665 -10.607 1.00 89.75 760 TYR A N 1
ATOM 6090 C CA . TYR A 1 760 ? -1.126 18.425 -9.367 1.00 89.75 760 TYR A CA 1
ATOM 6091 C C . TYR A 1 760 ? 0.264 19.066 -9.413 1.00 89.75 760 TYR A C 1
ATOM 6093 O O . TYR A 1 760 ? 0.639 19.794 -8.488 1.00 89.75 760 TYR A O 1
ATOM 6101 N N . TRP A 1 761 ? 1.019 18.841 -10.492 1.00 86.25 761 TRP A N 1
ATOM 6102 C CA . TRP A 1 761 ? 2.357 19.410 -10.651 1.00 86.25 761 TRP A CA 1
ATOM 6103 C C . TRP A 1 761 ? 2.336 20.935 -10.777 1.00 86.25 761 TRP A C 1
ATOM 6105 O O . TRP A 1 761 ? 3.216 21.604 -10.230 1.00 86.25 761 TRP A O 1
ATOM 6115 N N . GLU A 1 762 ? 1.331 21.499 -11.447 1.00 90.62 762 GLU A N 1
ATOM 6116 C CA . GLU A 1 762 ? 1.154 22.949 -11.554 1.00 90.62 762 GLU A CA 1
ATOM 6117 C C . GLU A 1 762 ? 0.874 23.589 -10.186 1.00 90.62 762 GLU A C 1
ATOM 6119 O O . GLU A 1 762 ? 1.537 24.557 -9.797 1.00 90.62 762 GLU A O 1
ATOM 6124 N N . ARG A 1 763 ? -0.031 22.994 -9.398 1.00 88.44 763 ARG A N 1
ATOM 6125 C CA . ARG A 1 763 ? -0.338 23.459 -8.036 1.00 88.44 763 ARG A CA 1
ATOM 6126 C C . ARG A 1 763 ? 0.857 23.319 -7.095 1.00 88.44 763 ARG A C 1
ATOM 6128 O O . ARG A 1 763 ? 1.129 24.244 -6.333 1.00 88.44 763 ARG A O 1
ATOM 6135 N N . MET A 1 764 ? 1.605 22.214 -7.174 1.00 87.31 764 MET A N 1
ATOM 6136 C CA . MET A 1 764 ? 2.821 22.017 -6.373 1.00 87.31 764 MET A CA 1
ATOM 6137 C C . MET A 1 764 ? 3.891 23.062 -6.692 1.00 87.31 764 MET A C 1
ATOM 6139 O O . MET A 1 764 ? 4.458 23.653 -5.774 1.00 87.31 764 MET A O 1
ATOM 6143 N N . ARG A 1 765 ? 4.098 23.372 -7.977 1.00 91.31 765 ARG A N 1
ATOM 6144 C CA . ARG A 1 765 ? 5.003 24.451 -8.396 1.00 91.31 765 ARG A CA 1
ATOM 6145 C C . ARG A 1 765 ? 4.541 25.815 -7.868 1.00 91.31 765 ARG A C 1
ATOM 6147 O O . ARG A 1 765 ? 5.372 26.616 -7.445 1.00 91.31 765 ARG A O 1
ATOM 6154 N N . GLY A 1 766 ? 3.229 26.066 -7.843 1.00 88.12 766 GLY A N 1
ATOM 6155 C CA . GLY A 1 766 ? 2.642 27.261 -7.228 1.00 88.12 766 GLY A CA 1
ATOM 6156 C C . GLY A 1 766 ? 2.919 27.362 -5.723 1.00 88.12 766 GLY A C 1
ATOM 6157 O O . GLY A 1 766 ? 3.327 28.418 -5.239 1.00 88.12 766 GLY A O 1
ATOM 6158 N N . VAL A 1 767 ? 2.774 26.256 -4.985 1.00 89.06 767 VAL A N 1
ATOM 6159 C CA . VAL A 1 767 ? 3.093 26.189 -3.546 1.00 89.06 767 VAL A CA 1
ATOM 6160 C C . VAL A 1 767 ? 4.582 26.426 -3.294 1.00 89.06 767 VAL A C 1
ATOM 6162 O O . VAL A 1 767 ? 4.933 27.186 -2.392 1.00 89.06 767 VAL A O 1
ATOM 6165 N N . GLU A 1 768 ? 5.463 25.811 -4.083 1.00 88.81 768 GLU A N 1
ATOM 6166 C CA . GLU A 1 768 ? 6.913 26.013 -3.981 1.00 88.81 768 GLU A CA 1
ATOM 6167 C C . GLU A 1 768 ? 7.308 27.466 -4.261 1.00 88.81 768 GLU A C 1
ATOM 6169 O O . GLU A 1 768 ? 8.105 28.037 -3.517 1.00 88.81 768 GLU A O 1
ATOM 6174 N N . HIS A 1 769 ? 6.703 28.094 -5.273 1.00 87.75 769 HIS A N 1
ATOM 6175 C CA . HIS A 1 769 ? 6.936 29.501 -5.588 1.00 87.75 769 HIS A CA 1
ATOM 6176 C C . HIS A 1 769 ? 6.499 30.437 -4.449 1.00 87.75 769 HIS A C 1
ATOM 6178 O O . HIS A 1 769 ? 7.257 31.324 -4.058 1.00 87.75 769 HIS A O 1
ATOM 6184 N N . LEU A 1 770 ? 5.316 30.212 -3.864 1.00 87.81 770 LEU A N 1
ATOM 6185 C CA . LEU A 1 770 ? 4.831 31.000 -2.724 1.00 87.81 770 LEU A CA 1
ATOM 6186 C C . LEU A 1 770 ? 5.666 30.777 -1.456 1.00 87.81 770 LEU A C 1
ATOM 6188 O O . LEU A 1 770 ? 5.928 31.726 -0.719 1.00 87.81 770 LEU A O 1
ATOM 6192 N N . ARG A 1 771 ? 6.138 29.547 -1.212 1.00 86.75 771 ARG A N 1
ATOM 6193 C CA . ARG A 1 771 ? 7.079 29.262 -0.116 1.00 86.75 771 ARG A CA 1
ATOM 6194 C C . ARG A 1 771 ? 8.412 29.969 -0.322 1.00 86.75 771 ARG A C 1
ATOM 6196 O O . ARG A 1 771 ? 8.933 30.544 0.628 1.00 86.75 771 ARG A O 1
ATOM 6203 N N . ALA A 1 772 ? 8.940 29.962 -1.546 1.00 83.69 772 ALA A N 1
ATOM 6204 C CA . ALA A 1 772 ? 10.153 30.698 -1.877 1.00 83.69 772 ALA A CA 1
ATOM 6205 C C . ALA A 1 772 ? 9.970 32.200 -1.600 1.00 83.69 772 ALA A C 1
ATOM 6207 O O . ALA A 1 772 ? 10.802 32.782 -0.907 1.00 83.69 772 ALA A O 1
ATOM 6208 N N . LEU A 1 773 ? 8.847 32.792 -2.029 1.00 81.69 773 LEU A N 1
ATOM 6209 C CA . LEU A 1 773 ? 8.505 34.194 -1.753 1.00 81.69 773 LEU A CA 1
ATOM 6210 C C . LEU A 1 773 ? 8.483 34.509 -0.250 1.00 81.69 773 LEU A C 1
ATOM 6212 O O . LEU A 1 773 ? 9.153 35.456 0.167 1.00 81.69 773 LEU A O 1
ATOM 6216 N N . LEU A 1 774 ? 7.812 33.677 0.556 1.00 82.44 774 LEU A N 1
ATOM 6217 C CA . LEU A 1 774 ? 7.782 33.808 2.019 1.00 82.44 774 LEU A CA 1
ATOM 6218 C C . LEU A 1 774 ? 9.198 33.776 2.622 1.00 82.44 774 LEU A C 1
ATOM 6220 O O . LEU A 1 774 ? 9.561 34.656 3.393 1.00 82.44 774 LEU A O 1
ATOM 6224 N N . THR A 1 775 ? 10.046 32.831 2.200 1.00 81.06 775 THR A N 1
ATOM 6225 C CA . THR A 1 775 ? 11.426 32.728 2.717 1.00 81.06 775 THR A CA 1
ATOM 6226 C C . THR A 1 775 ? 12.357 33.854 2.254 1.00 81.06 775 THR A C 1
ATOM 6228 O O . THR A 1 775 ? 13.296 34.215 2.964 1.00 81.06 775 THR A O 1
ATOM 6231 N N . THR A 1 776 ? 12.132 34.423 1.065 1.00 75.81 776 THR A N 1
ATOM 6232 C CA . THR A 1 776 ? 12.934 35.551 0.562 1.00 75.81 776 THR A CA 1
ATOM 6233 C C . THR A 1 776 ? 12.534 36.889 1.180 1.00 75.81 776 THR A C 1
ATOM 6235 O O . THR A 1 776 ? 13.392 37.764 1.300 1.00 75.81 776 THR A O 1
ATOM 6238 N N . GLY A 1 777 ? 11.273 37.037 1.608 1.00 65.06 777 GLY A N 1
ATOM 6239 C CA . GLY A 1 777 ? 10.797 38.215 2.338 1.00 65.06 777 GLY A CA 1
ATOM 6240 C C . GLY A 1 777 ? 11.516 38.396 3.678 1.00 65.06 777 GLY A C 1
ATOM 6241 O O . GLY A 1 777 ? 12.004 39.486 3.968 1.00 65.06 777 GLY A O 1
ATOM 6242 N N . ASP A 1 778 ? 11.706 37.306 4.427 1.00 61.44 778 ASP A N 1
ATOM 6243 C CA . ASP A 1 778 ? 12.339 37.342 5.755 1.00 61.44 778 ASP A CA 1
ATOM 6244 C C . ASP A 1 778 ? 13.846 37.663 5.715 1.00 61.44 778 ASP A C 1
ATOM 6246 O O . ASP A 1 778 ? 14.388 38.287 6.629 1.00 61.44 778 ASP A O 1
ATOM 6250 N N . ASN A 1 779 ? 14.549 37.289 4.639 1.00 58.06 779 ASN A N 1
ATOM 6251 C CA . ASN A 1 779 ? 16.004 37.471 4.543 1.00 58.06 779 ASN A CA 1
ATOM 6252 C C . ASN A 1 779 ? 16.440 38.874 4.085 1.00 58.06 779 ASN A C 1
ATOM 6254 O O . ASN A 1 779 ? 17.575 39.273 4.354 1.00 58.06 779 ASN A O 1
ATOM 6258 N N . ASN A 1 780 ? 15.566 39.645 3.431 1.00 55.53 780 ASN A N 1
ATOM 6259 C CA . ASN A 1 780 ? 15.898 41.004 2.984 1.00 55.53 780 ASN A CA 1
ATOM 6260 C C . ASN A 1 780 ? 15.740 42.070 4.081 1.00 55.53 780 ASN A C 1
ATOM 6262 O O . ASN A 1 780 ? 16.261 43.175 3.922 1.00 55.53 780 ASN A O 1
ATOM 6266 N N . ASN A 1 781 ? 15.101 41.745 5.210 1.00 53.81 781 ASN A N 1
ATOM 6267 C CA . ASN A 1 781 ? 14.838 42.716 6.276 1.00 53.81 781 ASN A CA 1
ATOM 6268 C C . ASN A 1 781 ? 15.999 42.886 7.278 1.00 53.81 781 ASN A C 1
ATOM 6270 O O . ASN A 1 781 ? 16.000 43.807 8.088 1.00 53.81 781 ASN A O 1
ATOM 6274 N N . ASN A 1 782 ? 17.039 42.046 7.202 1.00 55.53 782 ASN A N 1
ATOM 6275 C CA . ASN A 1 782 ? 18.148 42.056 8.168 1.00 55.53 782 ASN A CA 1
ATOM 6276 C C . ASN A 1 782 ? 19.362 42.917 7.769 1.00 55.53 782 ASN A C 1
ATOM 6278 O O . ASN A 1 782 ? 20.328 42.984 8.527 1.00 55.53 782 ASN A O 1
ATOM 6282 N N . ASN A 1 783 ? 19.340 43.586 6.608 1.00 53.72 783 ASN A N 1
ATOM 6283 C CA . ASN A 1 783 ? 20.509 44.322 6.098 1.00 53.72 783 ASN A CA 1
ATOM 6284 C C . ASN A 1 783 ? 20.352 45.848 6.004 1.00 53.72 783 ASN A C 1
ATOM 6286 O O . ASN A 1 783 ? 21.303 46.518 5.602 1.00 53.72 783 ASN A O 1
ATOM 6290 N N . ASN A 1 784 ? 19.217 46.424 6.411 1.00 49.56 784 ASN A N 1
ATOM 6291 C CA . ASN A 1 784 ? 18.999 47.875 6.358 1.00 49.56 784 ASN A CA 1
ATOM 6292 C C . ASN A 1 784 ? 18.938 48.498 7.755 1.00 49.56 784 ASN A C 1
ATOM 6294 O O . ASN A 1 784 ? 17.936 49.043 8.208 1.00 49.56 784 ASN A O 1
ATOM 6298 N N . ASN A 1 785 ? 20.074 48.439 8.444 1.00 52.19 785 ASN A N 1
ATOM 6299 C CA . ASN A 1 785 ? 20.283 49.130 9.707 1.00 52.19 785 ASN A CA 1
ATOM 6300 C C . ASN A 1 785 ? 20.658 50.599 9.425 1.00 52.19 785 ASN A C 1
ATOM 6302 O O . ASN A 1 785 ? 21.820 50.981 9.545 1.00 52.19 785 ASN A O 1
ATOM 6306 N N . ASN A 1 786 ? 19.703 51.414 8.956 1.00 51.00 786 ASN A N 1
ATOM 6307 C CA . ASN A 1 786 ? 19.843 52.874 8.981 1.00 51.00 786 ASN A CA 1
ATOM 6308 C C . ASN A 1 786 ? 18.498 53.619 8.869 1.00 51.00 786 ASN A C 1
ATOM 6310 O O . ASN A 1 786 ? 17.971 53.838 7.787 1.00 51.00 786 ASN A O 1
ATOM 6314 N N . ASN A 1 787 ? 18.032 54.062 10.038 1.00 51.12 787 ASN A N 1
ATOM 6315 C CA . ASN A 1 787 ? 17.269 55.275 10.345 1.00 51.12 787 ASN A CA 1
ATOM 6316 C C . ASN A 1 787 ? 16.018 55.655 9.522 1.00 51.12 787 ASN A C 1
ATOM 6318 O O . ASN A 1 787 ? 16.098 56.182 8.418 1.00 51.12 787 ASN A O 1
ATOM 6322 N N . ASN A 1 788 ? 14.901 55.663 10.263 1.00 52.38 788 ASN A N 1
ATOM 6323 C CA . ASN A 1 788 ? 13.752 56.572 10.162 1.00 52.38 788 ASN A CA 1
ATOM 6324 C C . ASN A 1 788 ? 12.822 56.445 8.942 1.00 52.38 788 ASN A C 1
ATOM 6326 O O . ASN A 1 788 ? 12.839 57.327 8.088 1.00 52.38 788 ASN A O 1
ATOM 6330 N N . HIS A 1 789 ? 11.845 55.532 8.983 1.00 49.78 789 HIS A N 1
ATOM 6331 C CA . HIS A 1 789 ? 10.451 55.902 8.677 1.00 49.78 789 HIS A CA 1
ATOM 6332 C C . HIS A 1 789 ? 9.434 54.849 9.131 1.00 49.78 789 HIS A C 1
ATOM 6334 O O . HIS A 1 789 ? 9.717 53.660 9.138 1.00 49.78 789 HIS A O 1
ATOM 6340 N N . LYS A 1 790 ? 8.272 55.337 9.571 1.00 54.28 790 LYS A N 1
ATOM 6341 C CA . LYS A 1 790 ? 7.167 54.599 10.189 1.00 54.28 790 LYS A CA 1
ATOM 6342 C C . LYS A 1 790 ? 6.200 54.063 9.126 1.00 54.28 790 LYS A C 1
ATOM 6344 O O . LYS A 1 790 ? 5.112 54.610 8.999 1.00 54.28 790 LYS A O 1
ATOM 6349 N N . ASP A 1 791 ? 6.585 53.019 8.407 1.00 54.44 791 ASP A N 1
ATOM 6350 C CA . ASP A 1 791 ? 5.686 52.314 7.477 1.00 54.44 791 ASP A CA 1
ATOM 6351 C C . ASP A 1 791 ? 5.679 50.797 7.774 1.00 54.44 791 ASP A C 1
ATOM 6353 O O . ASP A 1 791 ? 5.753 49.973 6.872 1.00 54.44 791 ASP A O 1
ATOM 6357 N N . GLU A 1 792 ? 5.617 50.415 9.058 1.00 56.78 792 GLU A N 1
ATOM 6358 C CA . GLU A 1 792 ? 5.642 49.008 9.517 1.00 56.78 792 GLU A CA 1
ATOM 6359 C C . GLU A 1 792 ? 4.315 48.247 9.299 1.00 56.78 792 GLU A C 1
ATOM 6361 O O . GLU A 1 792 ? 4.275 47.032 9.468 1.00 56.78 792 GLU A O 1
ATOM 6366 N N . ASP A 1 793 ? 3.236 48.917 8.886 1.00 58.72 793 ASP A N 1
ATOM 6367 C CA . ASP A 1 793 ? 1.910 48.285 8.800 1.00 58.72 793 ASP A CA 1
ATOM 6368 C C . ASP A 1 793 ? 1.640 47.554 7.465 1.00 58.72 793 ASP A C 1
ATOM 6370 O O . ASP A 1 793 ? 0.666 46.815 7.376 1.00 58.72 793 ASP A O 1
ATOM 6374 N N . ASN A 1 794 ? 2.475 47.715 6.426 1.00 58.00 794 ASN A N 1
ATOM 6375 C CA . ASN A 1 794 ? 2.162 47.217 5.069 1.00 58.00 794 ASN A CA 1
ATOM 6376 C C . ASN A 1 794 ? 2.849 45.883 4.695 1.00 58.00 794 ASN A C 1
ATOM 6378 O O . ASN A 1 794 ? 2.460 45.238 3.722 1.00 58.00 794 ASN A O 1
ATOM 6382 N N . ASP A 1 795 ? 3.863 45.452 5.454 1.00 60.31 795 ASP A N 1
ATOM 6383 C CA . ASP A 1 795 ? 4.626 44.230 5.148 1.00 60.31 795 ASP A CA 1
ATOM 6384 C C . ASP A 1 795 ? 3.981 42.954 5.726 1.00 60.31 795 ASP A C 1
ATOM 6386 O O . ASP A 1 795 ? 4.151 41.872 5.159 1.00 60.31 795 ASP A O 1
ATOM 6390 N N . ASN A 1 796 ? 3.172 43.070 6.788 1.00 63.53 796 ASN A N 1
ATOM 6391 C CA . ASN A 1 796 ? 2.417 41.936 7.343 1.00 63.53 796 ASN A CA 1
ATOM 6392 C C . ASN A 1 796 ? 1.283 41.464 6.417 1.00 63.53 796 ASN A C 1
ATOM 6394 O O . ASN A 1 796 ? 1.020 40.267 6.331 1.00 63.53 796 ASN A O 1
ATOM 6398 N N . ASP A 1 797 ? 0.659 42.365 5.656 1.00 69.56 797 ASP A N 1
ATOM 6399 C CA . ASP A 1 797 ? -0.451 41.995 4.767 1.00 69.56 797 ASP A CA 1
ATOM 6400 C C . ASP A 1 797 ? 0.005 41.072 3.617 1.00 69.56 797 ASP A C 1
ATOM 6402 O O . ASP A 1 797 ? -0.751 40.215 3.150 1.00 69.56 797 ASP A O 1
ATOM 6406 N N . ASN A 1 798 ? 1.264 41.187 3.177 1.00 72.56 798 ASN A N 1
ATOM 6407 C CA . ASN A 1 798 ? 1.816 40.346 2.112 1.00 72.56 798 ASN A CA 1
ATOM 6408 C C . ASN A 1 798 ? 2.188 38.936 2.594 1.00 72.56 798 ASN A C 1
ATOM 6410 O O . ASN A 1 798 ? 2.013 37.973 1.839 1.00 72.56 798 ASN A O 1
ATOM 6414 N N . SER A 1 799 ? 2.679 38.792 3.829 1.00 77.06 799 SER A N 1
ATOM 6415 C CA . SER A 1 799 ? 3.012 37.481 4.400 1.00 77.06 799 SER A CA 1
ATOM 6416 C C . SER A 1 799 ? 1.744 36.686 4.721 1.00 77.06 799 SER A C 1
ATOM 6418 O O . SER A 1 799 ? 1.643 35.516 4.335 1.00 77.06 799 SER A O 1
ATOM 6420 N N . ASP A 1 800 ? 0.733 37.342 5.293 1.00 80.44 800 ASP A N 1
ATOM 6421 C CA . ASP A 1 800 ? -0.571 36.740 5.571 1.00 80.44 800 ASP A CA 1
ATOM 6422 C C . ASP A 1 800 ? -1.308 36.365 4.273 1.00 80.44 800 ASP A C 1
ATOM 6424 O O . ASP A 1 800 ? -1.878 35.274 4.168 1.00 80.44 800 ASP A O 1
ATOM 6428 N N . SER A 1 801 ? -1.227 37.203 3.231 1.00 83.62 801 SER A N 1
ATOM 6429 C CA . SER A 1 801 ? -1.788 36.908 1.903 1.00 83.62 801 SER A CA 1
ATOM 6430 C C . SER A 1 801 ? -1.108 35.711 1.220 1.00 83.62 801 SER A C 1
ATOM 6432 O O . SER A 1 801 ? -1.778 34.832 0.659 1.00 83.62 801 SER A O 1
ATOM 6434 N N . ALA A 1 802 ? 0.223 35.610 1.304 1.00 83.12 802 ALA A N 1
ATOM 6435 C CA . ALA A 1 802 ? 0.965 34.475 0.761 1.00 83.12 802 ALA A CA 1
ATOM 6436 C C . ALA A 1 802 ? 0.692 33.178 1.548 1.00 83.12 802 ALA A C 1
ATOM 6438 O O . ALA A 1 802 ? 0.495 32.123 0.939 1.00 83.12 802 ALA A O 1
ATOM 6439 N N . ALA A 1 803 ? 0.591 33.245 2.879 1.00 83.38 803 ALA A N 1
ATOM 6440 C CA . ALA A 1 803 ? 0.221 32.106 3.722 1.00 83.38 803 ALA A CA 1
ATOM 6441 C C . ALA A 1 803 ? -1.220 31.624 3.458 1.00 83.38 803 ALA A C 1
ATOM 6443 O O . ALA A 1 803 ? -1.470 30.414 3.353 1.00 83.38 803 ALA A O 1
ATOM 6444 N N . ALA A 1 804 ? -2.162 32.556 3.273 1.00 88.88 804 ALA A N 1
ATOM 6445 C CA . ALA A 1 804 ? -3.531 32.248 2.868 1.00 88.88 804 ALA A CA 1
ATOM 6446 C C . ALA A 1 804 ? -3.573 31.592 1.477 1.00 88.88 804 ALA A C 1
ATOM 6448 O O . ALA A 1 804 ? -4.278 30.601 1.283 1.00 88.88 804 ALA A O 1
ATOM 6449 N N . SER A 1 805 ? -2.760 32.077 0.535 1.00 89.00 805 SER A N 1
ATOM 6450 C CA . SER A 1 805 ? -2.653 31.519 -0.821 1.00 89.00 805 SER A CA 1
ATOM 6451 C C . SER A 1 805 ? -2.061 30.103 -0.831 1.00 89.00 805 SER A C 1
ATOM 6453 O O . SER A 1 805 ? -2.566 29.230 -1.539 1.00 89.00 805 SER A O 1
ATOM 6455 N N . VAL A 1 806 ? -1.046 29.829 -0.000 1.00 89.50 806 VAL A N 1
ATOM 6456 C CA . VAL A 1 806 ? -0.508 28.468 0.194 1.00 89.50 806 VAL A CA 1
ATOM 6457 C C . VAL A 1 806 ? -1.578 27.543 0.771 1.00 89.50 806 VAL A C 1
ATOM 6459 O O . VAL A 1 806 ? -1.756 26.427 0.284 1.00 89.50 806 VAL A O 1
ATOM 6462 N N . SER A 1 807 ? -2.323 28.010 1.775 1.00 88.00 807 SER A N 1
ATOM 6463 C CA . SER A 1 807 ? -3.400 27.229 2.396 1.00 88.00 807 SER A CA 1
ATOM 6464 C C . SER A 1 807 ? -4.526 26.919 1.403 1.00 88.00 807 SER A C 1
ATOM 6466 O O . SER A 1 807 ? -4.999 25.784 1.346 1.00 88.00 807 SER A O 1
ATOM 6468 N N . ALA A 1 808 ? -4.906 27.892 0.568 1.00 90.81 808 ALA A N 1
ATOM 6469 C CA . ALA A 1 808 ? -5.907 27.714 -0.480 1.00 90.81 808 ALA A CA 1
ATOM 6470 C C . ALA A 1 808 ? -5.463 26.697 -1.548 1.00 90.81 808 ALA A C 1
ATOM 6472 O O . ALA A 1 808 ? -6.256 25.843 -1.943 1.00 90.81 808 ALA A O 1
ATOM 6473 N N . LEU A 1 809 ? -4.195 26.734 -1.978 1.00 89.50 809 LEU A N 1
ATOM 6474 C CA . LEU A 1 809 ? -3.648 25.766 -2.939 1.00 89.50 809 LEU A CA 1
ATOM 6475 C C . LEU A 1 809 ? -3.579 24.344 -2.370 1.00 89.50 809 LEU A C 1
ATOM 6477 O O . LEU A 1 809 ? -3.921 23.390 -3.071 1.00 89.50 809 LEU A O 1
ATOM 6481 N N . LEU A 1 810 ? -3.186 24.193 -1.101 1.00 89.00 810 LEU A N 1
ATOM 6482 C CA . LEU A 1 810 ? -3.157 22.890 -0.431 1.00 89.00 810 LEU A CA 1
ATOM 6483 C C . LEU A 1 810 ? -4.565 22.311 -0.245 1.00 89.00 810 LEU A C 1
ATOM 6485 O O . LEU A 1 810 ? -4.765 21.111 -0.443 1.00 89.00 810 LEU A O 1
ATOM 6489 N N . GLU A 1 811 ? -5.561 23.140 0.083 1.00 91.88 811 GLU A N 1
ATOM 6490 C CA . GLU A 1 811 ? -6.943 22.661 0.177 1.00 91.88 811 GLU A CA 1
ATOM 6491 C C . GLU A 1 811 ? -7.518 22.325 -1.206 1.00 91.88 811 GLU A C 1
ATOM 6493 O O . GLU A 1 811 ? -8.143 21.277 -1.362 1.00 91.88 811 GLU A O 1
ATOM 6498 N N . ALA A 1 812 ? -7.229 23.118 -2.244 1.00 83.44 812 ALA A N 1
ATOM 6499 C CA . ALA A 1 812 ? -7.598 22.774 -3.618 1.00 83.44 812 ALA A CA 1
ATOM 6500 C C . ALA A 1 812 ? -6.992 21.423 -4.043 1.00 83.44 812 ALA A C 1
ATOM 6502 O O . ALA A 1 812 ? -7.679 20.584 -4.632 1.00 83.44 812 ALA A O 1
ATOM 6503 N N . GLN A 1 813 ? -5.720 21.173 -3.711 1.00 88.31 813 GLN A N 1
ATOM 6504 C CA . GLN A 1 813 ? -5.044 19.891 -3.938 1.00 88.31 813 GLN A CA 1
ATOM 6505 C C . GLN A 1 813 ? -5.721 18.742 -3.181 1.00 88.31 813 GLN A C 1
ATOM 6507 O O . GLN A 1 813 ? -5.911 17.659 -3.740 1.00 88.31 813 GLN A O 1
ATOM 6512 N N . ARG A 1 814 ? -6.135 18.979 -1.932 1.00 88.06 814 ARG A N 1
ATOM 6513 C CA . ARG A 1 814 ? -6.874 18.000 -1.129 1.00 88.06 814 ARG A CA 1
ATOM 6514 C C . ARG A 1 814 ? -8.219 17.643 -1.756 1.00 88.06 814 ARG A C 1
ATOM 6516 O O . ARG A 1 814 ? -8.560 16.462 -1.800 1.00 88.06 814 ARG A O 1
ATOM 6523 N N . VAL A 1 815 ? -8.964 18.640 -2.233 1.00 88.56 815 VAL A N 1
ATOM 6524 C CA . VAL A 1 815 ? -10.248 18.448 -2.923 1.00 88.56 815 VAL A CA 1
ATOM 6525 C C . VAL A 1 815 ? -10.044 17.652 -4.208 1.00 88.56 815 VAL A C 1
ATOM 6527 O O . VAL A 1 815 ? -10.635 16.588 -4.344 1.00 88.56 815 VAL A O 1
ATOM 6530 N N . ALA A 1 816 ? -9.108 18.056 -5.071 1.00 81.25 816 ALA A N 1
ATOM 6531 C CA . ALA A 1 816 ? -8.845 17.327 -6.312 1.00 81.25 816 ALA A CA 1
ATOM 6532 C C . ALA A 1 816 ? -8.391 15.876 -6.065 1.00 81.25 816 ALA A C 1
ATOM 6534 O O . ALA A 1 816 ? -8.785 14.977 -6.801 1.00 81.25 816 ALA A O 1
ATOM 6535 N N . ARG A 1 817 ? -7.610 15.612 -5.000 1.00 86.62 817 ARG A N 1
ATOM 6536 C CA . ARG A 1 817 ? -7.243 14.237 -4.605 1.00 86.62 817 ARG A CA 1
ATOM 6537 C C . ARG A 1 817 ? -8.472 13.406 -4.218 1.00 86.62 817 ARG A C 1
ATOM 6539 O O . ARG A 1 817 ? -8.529 12.222 -4.544 1.00 86.62 817 ARG A O 1
ATOM 6546 N N . ARG A 1 818 ? -9.451 13.998 -3.524 1.00 89.69 818 ARG A N 1
ATOM 6547 C CA . ARG A 1 818 ? -10.718 13.314 -3.211 1.00 89.69 818 ARG A CA 1
ATOM 6548 C C . ARG A 1 818 ? -11.517 13.037 -4.481 1.00 89.69 818 ARG A C 1
ATOM 6550 O O . ARG A 1 818 ? -11.976 11.912 -4.648 1.00 89.69 818 ARG A O 1
ATOM 6557 N N . ASP A 1 819 ? -11.625 14.019 -5.371 1.00 86.06 819 ASP A N 1
ATOM 6558 C CA . ASP A 1 819 ? -12.412 13.903 -6.601 1.00 86.06 819 ASP A CA 1
ATOM 6559 C C . ASP A 1 819 ? -11.859 12.815 -7.530 1.00 86.06 819 ASP A C 1
ATOM 6561 O O . ASP A 1 819 ? -12.621 11.970 -7.998 1.00 86.06 819 ASP A O 1
ATOM 6565 N N . ILE A 1 820 ? -10.533 12.748 -7.720 1.00 89.44 820 ILE A N 1
ATOM 6566 C CA . ILE A 1 820 ? -9.941 11.679 -8.536 1.00 89.44 820 ILE A CA 1
ATOM 6567 C C . ILE A 1 820 ? -10.088 10.297 -7.887 1.00 89.44 820 ILE A C 1
ATOM 6569 O O . ILE A 1 820 ? -10.336 9.314 -8.578 1.00 89.44 820 ILE A O 1
ATOM 6573 N N . THR A 1 821 ? -10.015 10.213 -6.555 1.00 88.31 821 THR A N 1
ATOM 6574 C CA . THR A 1 821 ? -10.239 8.946 -5.839 1.00 88.31 821 THR A CA 1
ATOM 6575 C C . THR A 1 821 ? -11.676 8.452 -6.037 1.00 88.31 821 THR A C 1
ATOM 6577 O O . THR A 1 821 ? -11.896 7.267 -6.281 1.00 88.31 821 THR A O 1
ATOM 6580 N N . LEU A 1 822 ? -12.660 9.357 -5.971 1.00 89.25 822 LEU A N 1
ATOM 6581 C CA . LEU A 1 822 ? -14.061 9.032 -6.249 1.00 89.25 822 LEU A CA 1
ATOM 6582 C C . LEU A 1 822 ? -14.266 8.604 -7.705 1.00 89.25 822 LEU A C 1
ATOM 6584 O O . LEU A 1 822 ? -15.010 7.658 -7.958 1.00 89.25 822 LEU A O 1
ATOM 6588 N N . TYR A 1 823 ? -13.587 9.263 -8.646 1.00 91.69 823 TYR A N 1
ATOM 6589 C CA . TYR A 1 823 ? -13.640 8.892 -10.054 1.00 91.69 823 TYR A CA 1
ATOM 6590 C C . TYR A 1 823 ? -13.067 7.490 -10.306 1.00 91.69 823 TYR A C 1
ATOM 6592 O O . TYR A 1 823 ? -13.722 6.687 -10.968 1.00 91.69 823 TYR A O 1
ATOM 6600 N N . TYR A 1 824 ? -11.896 7.156 -9.745 1.00 90.25 824 TYR A N 1
ATOM 6601 C CA . TYR A 1 824 ? -11.323 5.813 -9.893 1.00 90.25 824 TYR A CA 1
ATOM 6602 C C . TYR A 1 824 ? -12.248 4.732 -9.353 1.00 90.25 824 TYR A C 1
ATOM 6604 O O . TYR A 1 824 ? -12.452 3.728 -10.028 1.00 90.25 824 TYR A O 1
ATOM 6612 N N . LYS A 1 825 ? -12.863 4.972 -8.191 1.00 90.81 825 LYS A N 1
ATOM 6613 C CA . LYS A 1 825 ? -13.831 4.039 -7.618 1.00 90.81 825 LYS A CA 1
ATOM 6614 C C . LYS A 1 825 ? -15.029 3.817 -8.551 1.00 90.81 825 LYS A C 1
ATOM 6616 O O . LYS A 1 825 ? -15.396 2.681 -8.820 1.00 90.81 825 LYS A O 1
ATOM 6621 N N . ALA A 1 826 ? -15.603 4.891 -9.095 1.00 88.88 826 ALA A N 1
ATOM 6622 C CA . ALA A 1 826 ? -16.720 4.785 -10.035 1.00 88.88 826 ALA A CA 1
ATOM 6623 C C . ALA A 1 826 ? -16.323 4.087 -11.353 1.00 88.88 826 ALA A C 1
ATOM 6625 O O . ALA A 1 826 ? -17.116 3.349 -11.940 1.00 88.88 826 ALA A O 1
ATOM 6626 N N . ALA A 1 827 ? -15.096 4.309 -11.831 1.00 89.00 827 ALA A N 1
ATOM 6627 C CA . ALA A 1 827 ? -14.576 3.643 -13.020 1.00 89.00 827 ALA A CA 1
ATOM 6628 C C . ALA A 1 827 ? -14.303 2.149 -12.780 1.00 89.00 827 ALA A C 1
ATOM 6630 O O . ALA A 1 827 ? -14.525 1.341 -13.679 1.00 89.00 827 ALA A O 1
ATOM 6631 N N . GLU A 1 828 ? -13.852 1.774 -11.584 1.00 91.12 828 GLU A N 1
ATOM 6632 C CA . GLU A 1 828 ? -13.661 0.382 -11.173 1.00 91.12 828 GLU A CA 1
ATOM 6633 C C . GLU A 1 828 ? -14.997 -0.366 -11.099 1.00 91.12 828 GLU A C 1
ATOM 6635 O O . GLU A 1 828 ? -15.147 -1.383 -11.772 1.00 91.12 828 GLU A O 1
ATOM 6640 N N . GLU A 1 829 ? -16.007 0.202 -10.432 1.00 93.56 829 GLU A N 1
ATOM 6641 C CA . GLU A 1 829 ? -17.367 -0.364 -10.377 1.00 93.56 829 GLU A CA 1
ATOM 6642 C C . GLU A 1 829 ? -17.940 -0.596 -11.792 1.00 93.56 829 GLU A C 1
ATOM 6644 O O . GLU A 1 829 ? -18.478 -1.659 -12.110 1.00 93.56 829 GLU A O 1
ATOM 6649 N N . LYS A 1 830 ? -17.754 0.370 -12.700 1.00 93.69 830 LYS A N 1
ATOM 6650 C CA . LYS A 1 830 ? -18.194 0.253 -14.100 1.00 93.69 830 LYS A CA 1
ATOM 6651 C C . LYS A 1 830 ? -17.384 -0.774 -14.900 1.00 93.69 830 LYS A C 1
ATOM 6653 O O . LYS A 1 830 ? -17.919 -1.410 -15.812 1.00 93.69 830 LYS A O 1
ATOM 6658 N N . ARG A 1 831 ? -16.092 -0.938 -14.599 1.00 94.00 831 ARG A N 1
ATOM 6659 C CA . ARG A 1 831 ? -15.247 -1.974 -15.209 1.00 94.00 831 ARG A CA 1
ATOM 6660 C C . ARG A 1 831 ? -15.740 -3.355 -14.795 1.00 94.00 831 ARG A C 1
ATOM 6662 O O . ARG A 1 831 ? -15.900 -4.202 -15.670 1.00 94.00 831 ARG A O 1
ATOM 6669 N N . GLU A 1 832 ? -15.998 -3.566 -13.507 1.00 93.12 832 GLU A N 1
ATOM 6670 C CA . GLU A 1 832 ? -16.530 -4.826 -12.978 1.00 93.12 832 GLU A CA 1
ATOM 6671 C C . GLU A 1 832 ? -17.872 -5.186 -13.627 1.00 93.12 832 GLU A C 1
ATOM 6673 O O . GLU A 1 832 ? -18.048 -6.318 -14.083 1.00 93.12 832 GLU A O 1
ATOM 6678 N N . GLU A 1 833 ? -18.777 -4.213 -13.780 1.00 94.00 833 GLU A N 1
ATOM 6679 C CA . GLU A 1 833 ? -20.049 -4.402 -14.489 1.00 94.00 833 GLU A CA 1
ATOM 6680 C C . GLU A 1 833 ? -19.825 -4.875 -15.939 1.00 94.00 833 GLU A C 1
ATOM 6682 O O . GLU A 1 833 ? -20.397 -5.879 -16.377 1.00 94.00 833 GLU A O 1
ATOM 6687 N N . LEU A 1 834 ? -18.955 -4.190 -16.691 1.00 92.94 834 LEU A N 1
ATOM 6688 C CA . LEU A 1 834 ? -18.664 -4.540 -18.085 1.00 92.94 834 LEU A CA 1
ATOM 6689 C C . LEU A 1 834 ? -17.976 -5.905 -18.216 1.00 92.94 834 LEU A C 1
ATOM 6691 O O . LEU A 1 834 ? -18.299 -6.658 -19.139 1.00 92.94 834 LEU A O 1
ATOM 6695 N N . VAL A 1 835 ? -17.062 -6.248 -17.303 1.00 95.19 835 VAL A N 1
ATOM 6696 C CA . VAL A 1 835 ? -16.424 -7.574 -17.254 1.00 95.19 835 VAL A CA 1
ATOM 6697 C C . VAL A 1 835 ? -17.469 -8.652 -16.972 1.00 95.19 835 VAL A C 1
ATOM 6699 O O . VAL A 1 835 ? -17.513 -9.648 -17.694 1.00 95.19 835 VAL A O 1
ATOM 6702 N N . GLY A 1 836 ? -18.380 -8.426 -16.022 1.00 92.38 836 GLY A N 1
ATOM 6703 C CA . GLY A 1 836 ? -19.477 -9.351 -15.733 1.00 92.38 836 GLY A CA 1
ATOM 6704 C C . GLY A 1 836 ? -20.392 -9.591 -16.941 1.00 92.38 836 GLY A C 1
ATOM 6705 O O . GLY A 1 836 ? -20.756 -10.733 -17.238 1.00 92.38 836 GLY A O 1
ATOM 6706 N N . VAL A 1 837 ? -20.729 -8.541 -17.701 1.00 93.56 837 VAL A N 1
ATOM 6707 C CA . VAL A 1 837 ? -21.503 -8.675 -18.951 1.00 93.56 837 VAL A CA 1
ATOM 6708 C C . VAL A 1 837 ? -20.715 -9.452 -20.013 1.00 93.56 837 VAL A C 1
ATOM 6710 O O . VAL A 1 837 ? -21.282 -10.315 -20.693 1.00 93.56 837 VAL A O 1
ATOM 6713 N N . LEU A 1 838 ? -19.413 -9.183 -20.148 1.00 94.94 838 LEU A N 1
ATOM 6714 C CA . LEU A 1 838 ? -18.535 -9.866 -21.099 1.00 94.94 838 LEU A CA 1
ATOM 6715 C C . LEU A 1 838 ? -18.443 -11.368 -20.802 1.00 94.94 838 LEU A C 1
ATOM 6717 O O . LEU A 1 838 ? -18.618 -12.187 -21.706 1.00 94.94 838 LEU A O 1
ATOM 6721 N N . GLU A 1 839 ? -18.228 -11.735 -19.538 1.00 95.25 839 GLU A N 1
ATOM 6722 C CA . GLU A 1 839 ? -18.168 -13.128 -19.092 1.00 95.25 839 GLU A CA 1
ATOM 6723 C C . GLU A 1 839 ? -19.486 -13.861 -19.347 1.00 95.25 839 GLU A C 1
ATOM 6725 O O . GLU A 1 839 ? -19.484 -14.961 -19.909 1.00 95.25 839 GLU A O 1
ATOM 6730 N N . LYS A 1 840 ? -20.629 -13.241 -19.016 1.00 95.25 840 LYS A N 1
ATOM 6731 C CA . LYS A 1 840 ? -21.960 -13.803 -19.306 1.00 95.25 840 LYS A CA 1
ATOM 6732 C C . LYS A 1 840 ? -22.152 -14.043 -20.808 1.00 95.25 840 LYS A C 1
ATOM 6734 O O . LYS A 1 840 ? -22.603 -15.122 -21.204 1.00 95.25 840 LYS A O 1
ATOM 6739 N N . ALA A 1 841 ? -21.760 -13.088 -21.655 1.00 92.81 841 ALA A N 1
ATOM 6740 C CA . ALA A 1 841 ? -21.862 -13.217 -23.109 1.00 92.81 841 ALA A CA 1
ATOM 6741 C C . ALA A 1 841 ? -20.960 -14.337 -23.667 1.00 92.81 841 ALA A C 1
ATOM 6743 O O . ALA A 1 841 ? -21.418 -15.154 -24.474 1.00 92.81 841 ALA A O 1
ATOM 6744 N N . ILE A 1 842 ? -19.710 -14.431 -23.197 1.00 93.94 842 ILE A N 1
ATOM 6745 C CA . ILE A 1 842 ? -18.762 -15.491 -23.579 1.00 93.94 842 ILE A CA 1
ATOM 6746 C C . ILE A 1 842 ? -19.282 -16.865 -23.149 1.00 93.94 842 ILE A C 1
ATOM 6748 O O . ILE A 1 842 ? -19.323 -17.790 -23.963 1.00 93.94 842 ILE A O 1
ATOM 6752 N N . ASN A 1 843 ? -19.738 -17.002 -21.904 1.00 94.12 843 ASN A N 1
ATOM 6753 C CA . ASN A 1 843 ? -20.270 -18.259 -21.384 1.00 94.12 843 ASN A CA 1
ATOM 6754 C C . ASN A 1 843 ? -21.514 -18.705 -22.157 1.00 94.12 843 ASN A C 1
ATOM 6756 O O . ASN A 1 843 ? -21.634 -19.877 -22.530 1.00 94.12 843 ASN A O 1
ATOM 6760 N N . ARG A 1 844 ? -22.416 -17.769 -22.483 1.00 93.56 844 ARG A N 1
ATOM 6761 C CA . ARG A 1 844 ? -23.594 -18.073 -23.302 1.00 93.56 844 ARG A CA 1
ATOM 6762 C C . ARG A 1 844 ? -23.207 -18.530 -24.703 1.00 93.56 844 ARG A C 1
ATOM 6764 O O . ARG A 1 844 ? -23.784 -19.492 -25.212 1.00 93.56 844 ARG A O 1
ATOM 6771 N N . ARG A 1 845 ? -22.219 -17.872 -25.310 1.00 94.31 845 ARG A N 1
ATOM 6772 C CA . ARG A 1 845 ? -21.677 -18.252 -26.615 1.00 94.31 845 ARG A CA 1
ATOM 6773 C C . ARG A 1 845 ? -21.065 -19.651 -26.586 1.00 94.31 845 ARG A C 1
ATOM 6775 O O . ARG A 1 845 ? -21.374 -20.451 -27.460 1.00 94.31 845 ARG A O 1
ATOM 6782 N N . LEU A 1 846 ? -20.246 -19.969 -25.580 1.00 94.62 846 LEU A N 1
ATOM 6783 C CA . LEU A 1 846 ? -19.642 -21.296 -25.415 1.00 94.62 846 LEU A CA 1
ATOM 6784 C C . LEU A 1 846 ? -20.706 -22.386 -25.255 1.00 94.62 846 LEU A C 1
ATOM 6786 O O . LEU A 1 846 ? -20.635 -23.411 -25.932 1.00 94.62 846 LEU A O 1
ATOM 6790 N N . LYS A 1 847 ? -21.735 -22.137 -24.439 1.00 94.81 847 LYS A N 1
ATOM 6791 C CA . LYS A 1 847 ? -22.871 -23.054 -24.280 1.00 94.81 847 LYS A CA 1
ATOM 6792 C C . LYS A 1 847 ? -23.598 -23.288 -25.608 1.00 94.81 847 LYS A C 1
ATOM 6794 O O . LYS A 1 847 ? -23.819 -24.428 -26.001 1.00 94.81 847 LYS A O 1
ATOM 6799 N N . LEU A 1 848 ? -23.861 -22.217 -26.359 1.00 92.12 848 LEU A N 1
ATOM 6800 C CA . LEU A 1 848 ? -24.440 -22.289 -27.702 1.00 92.12 848 LEU A CA 1
ATOM 6801 C C . LEU A 1 848 ? -23.506 -22.874 -28.762 1.00 92.12 848 LEU A C 1
ATOM 6803 O O . LEU A 1 848 ? -23.964 -23.068 -29.879 1.00 92.12 848 LEU A O 1
ATOM 6807 N N . ILE A 1 849 ? -22.227 -23.125 -28.489 1.00 91.81 849 ILE A N 1
ATOM 6808 C CA . ILE A 1 849 ? -21.330 -23.883 -29.378 1.00 91.81 849 ILE A CA 1
ATOM 6809 C C . ILE A 1 849 ? -21.355 -25.372 -29.010 1.00 91.81 849 ILE A C 1
ATOM 6811 O O . ILE A 1 849 ? -21.252 -26.209 -29.900 1.00 91.81 849 ILE A O 1
ATOM 6815 N N . GLN A 1 850 ? -21.523 -25.690 -27.724 1.00 90.44 850 GLN A N 1
ATOM 6816 C CA . GLN A 1 850 ? -21.560 -27.060 -27.204 1.00 90.44 850 GLN A CA 1
ATOM 6817 C C . GLN A 1 850 ? -22.875 -27.802 -27.481 1.00 90.44 850 GLN A C 1
ATOM 6819 O O . GLN A 1 850 ? -22.848 -29.024 -27.613 1.00 90.44 850 GLN A O 1
ATOM 6824 N N . GLU A 1 851 ? -24.003 -27.083 -27.528 1.00 84.56 851 GLU A N 1
ATOM 6825 C CA . GLU A 1 851 ? -25.334 -27.635 -27.867 1.00 84.56 851 GLU A CA 1
ATOM 6826 C C . GLU A 1 851 ? -25.439 -28.124 -29.325 1.00 84.56 851 GLU A C 1
ATOM 6828 O O . GLU A 1 851 ? -26.518 -28.553 -29.775 1.00 84.56 851 GLU A O 1
#

Nearest PDB structures (foldseek):
  8ilv-assembly1_B  TM=5.635E-01  e=2.068E-01  Homo sapiens
  6nct-assembly1_B  TM=6.653E-01  e=4.676E-01  Homo sapiens
  5sxb-assembly1_B  TM=6.039E-01  e=5.254E-01  Homo sapiens
  8i4v-assembly1_A  TM=5.137E-01  e=9.408E-01  Saccharomyces cerevisiae S288C
  2b5u-assembly2_C  TM=4.138E-01  e=5.254E-01  Escherichia coli

Sequence (851 aa):
MNETAVKSSTTPTTTNTTTTTNNNNNNNSNSDNNTTTSTITIASIKNELDAAVKTFEQHIRRAVVKVDKYLRKGAPADTTSVETKLEDFKQSVVLFNSGCKSILLVAKQTIQKLDQCGSNPNADNNTVLQLQKDQQELQQLKEELQQIQEERQLQKEKQEMAEALAAKSNALLEETEALVTEKENKMMELQKHVEELQQTLETVKKEHEQQQRETIAELKEKKEAWAQLNIEKESHQEELDTAQTQIQYLEERLSTLEKSRTREFALLERMSRDHERDITVWQSKCTQALQELERVQAEKKEMISRFVDENLRAQVQDLQRECNRLREVNAELRCESINMKSTVIKENEEKEKENGNGDVIVSSLDPVMSISVVNKKKKMIVNPAIVSLSAEKKELSDQLSAVFEEKLSIEKELFLLRQRLAFMEQHHCKCATLQITSSFPIKEEEKDGKRGVIDGIKREISMEIHNNNNNNNNNNIVGIPPVPIKKCDVAIQYDTPNNNVNNNNNNNNNNNDGIHSHQSNERVLELEACVRRLEEQLIDVVTTATTAIEEERLAASHQYQQELSIHEGIYQSKLNAIRTEAAQHAREAQQTLESHYKNQLQHANECIRTREDRALLAEKKVLAMQIDNEQLRVRVKVLERALEDMQQTQVKPISQHVVIPTVQSSARDLNHSERNSHLDKRRMSQQQQQEEKEKEEEEEQDLLRVHSVVSCSRSSGGTSVKSRVEVLTRLDDVIKQVHERLTALDNEVAGITEAYEMEYWERMRGVEHLRALLTTGDNNNNNNNNNNHKDEDNDNDNSDSAAASVSALLEAQRVARRDITLYYKAAEEKREELVGVLEKAINRRLKLIQE

Foldseek 3Di:
DDDDDDDDDDDDDDDDDDDDDDDDDDDDDDDDDDDPPPPPDPVVLVVLLVVLVVQLVVLLVVLCVLLVVVVDPPDPDDPDDPVNNVVSNVVSVVSNVVSVVSNVVSVVVSVVVVVVVDDDDDYDDDDYDDDDPPPVCVVVVVVVVVVVVVVVVVVVVVVVVVVVVVVVVVVVVVVVVVVVVVVVVVVVVVVVVVVVVVVVVVVVVVVVVVVVVVVVVVVVVVVVVVVVVVVVVVVVVVVVVVVVVVVVVVVVVVVVVVVVVVVVVVVVVVVVVVVVVVVVVVVVVVVVVVVVVVVVVVVVVVVVVVVVPPVVVVVVVVVVVVVVVVVVVVVVVVVVVVVVVVVVVVVPPPDDDDDDDDDDDDDDDDDDDDDDDDDDDPPPPPPVVVVVVVVVVVVVVVVVVVVVVVVVVVVVVVVVVVVVVVVVVVVVVPPPPDDDDDDDDDDDDDDDDDDDDDDDDDDDDDDDDPPPDDDDDDDDDPDDDDDDPDDPPPPPPPPDPPPPPDDDDDDDDDDDPDDDPVVVVVVVVVVVVVVVVVVVVVVVVVVVVVVVVVVVVVVVVVVVVVVVVVVVVVVVVVVVVVVVVVVVVVVVVVVVVVVVVVVVVVVVVVVVVVVVVVVVVVVVVVVVVVVVVVVVVVVVVVVVVVVVVVVVVPDPDDDDDDDDDDDDDDDDDPDDDPDDPDPDPPPVVVVVVVVVVVVVVVVVVVVVVPPPPDDDDDDDDDPPPVVLVVVLVVLVVQLVVLVVVLVVLVVVLVVVVVVLVVVLVVLVVVLVVLVVVLVVLVVVVPPPPDDDDPPVPPSVVSNVVSVVVNVVSVVVNVVSVVVSVVVVVVSVVVSVVSVVSSVVSVVVSVVSVVD

Secondary structure (DSSP, 8-state):
-----------------------------------------HHHHHHHHHHHHHHHHHHHHHHHHHHHHHH-TT-S-----HHHHHHHHHHHHHHHHHHHHHHHHHHHHHHHHHHTT----------------TTTHHHHHHHHHHHHHHHHHHHHHHHHHHHHHHHHHHHHHHHHHHHHHHHHHHHHHHHHHHHHHHHHHHHHHHHHHHHHHHHHHHHHHHHHHHHHHHHHHHHHHHHHHHHHHHHHHHHHHHHHHHHHHHHHHHHHHHHHHHHHHHHHHHHHHHHHHHHHHHHHHHHHHHHHHHHS-HHHHHHHHHHHHHHHHHHHHHHHHHHHHHHHHHHHHSSSSSS--------------------------------HHHHHHHHHHHHHHHHHHHHHHHHHHHHHHHHHHHHHHHHHHHHHTTSSSS--------PPPP--------------------------------PPPPP------------------------------S--SHHHHHHHHHHHHHHHHHHHHHHHHHHHHHHHHHHHHHHHHHHHHHHHHHHHHHHHHHHHHHHHHHHHHHHHHHHHHHHHHHHHHHHHHHHHHHHHHHHHHHHHHHHHHHHHHHHHHHHHHHHHHHHHHHHHHH-----------------------------SSSSHHHHHHHHHHHHHHHHHHHTTTTT---------S--HHHHHHHHHHHHHHHHHHHHHHHHHHHHHHHHHHHHHHHHHHHHHHHHHHHHHHHHHHHHHTTS--------TTSSHHHHHHHHHHHHHHHHHHHHHHHHHHHHHHHHHHHHHHHHHHHHHHHHHHHHHHH-

Solvent-accessible surface area (backbone atoms only — not comparable to full-atom values): 52191 Å² total; per-residue (Å²): 136,87,91,86,91,84,82,87,81,81,89,81,84,90,78,91,80,90,79,90,81,91,82,91,84,89,84,90,82,90,79,78,93,75,91,73,81,69,78,86,42,73,67,57,55,48,52,55,50,54,53,38,50,53,54,29,51,53,30,44,51,56,29,49,57,64,53,51,72,76,67,59,86,84,67,74,86,76,86,71,53,70,68,58,56,50,51,55,47,51,53,26,52,51,40,40,53,52,28,54,50,54,40,52,53,50,51,54,55,46,51,61,59,52,64,76,73,69,87,88,89,88,88,90,88,91,82,93,90,90,90,90,66,79,82,69,45,70,67,55,49,54,57,49,51,53,52,51,49,52,50,49,50,52,47,48,53,50,48,54,51,48,52,51,49,51,51,52,51,50,53,51,48,54,53,50,50,54,52,49,54,52,49,53,49,52,48,53,52,51,51,51,51,51,53,52,50,51,50,52,50,53,51,53,50,53,52,51,54,48,51,51,52,50,54,52,50,54,52,48,52,52,51,50,53,50,51,50,53,50,50,52,51,51,52,53,48,53,52,48,53,50,51,50,51,52,50,52,52,50,53,52,50,49,53,52,50,52,53,50,51,53,51,51,51,54,50,51,53,49,52,51,54,50,51,53,50,52,49,52,54,49,52,51,51,52,53,48,50,50,54,51,49,52,50,50,50,48,51,50,52,49,49,48,59,60,65,60,32,66,64,57,54,48,51,50,50,51,51,51,51,49,54,50,52,52,50,50,53,51,51,50,52,50,53,51,50,50,50,55,48,56,57,56,55,72,73,59,76,84,70,80,92,73,85,85,86,81,84,90,79,95,81,86,85,86,84,84,75,93,77,80,88,83,89,78,89,76,78,80,77,73,58,66,67,59,58,49,51,53,51,50,54,48,50,53,50,54,52,52,51,51,53,52,53,51,52,55,51,52,54,52,52,54,50,52,52,52,53,50,51,55,49,53,57,58,55,67,71,66,74,79,80,80,87,88,88,86,85,87,90,81,87,88,79,91,80,82,90,90,86,82,89,84,92,82,78,89,72,90,74,84,81,79,81,81,79,88,70,94,72,94,77,91,86,80,86,80,78,81,77,84,80,79,83,76,78,82,81,78,76,82,75,79,80,72,82,84,76,83,77,79,89,72,92,75,92,76,90,78,90,81,91,84,79,77,76,61,59,59,56,52,52,48,51,52,48,51,54,49,50,52,52,51,51,51,51,48,50,52,51,50,50,52,52,51,50,50,52,51,50,52,51,52,51,52,53,50,51,50,52,51,50,52,52,50,49,50,51,52,51,52,50,52,53,48,50,52,51,53,51,52,57,44,52,54,50,53,52,49,52,51,49,52,51,50,52,52,51,51,50,51,51,51,50,51,54,50,49,56,50,50,53,50,50,53,52,50,50,51,51,52,52,50,53,51,50,53,50,51,54,51,53,51,50,50,54,52,50,51,49,54,51,51,54,51,54,63,71,67,65,72,87,78,89,75,94,80,90,81,83,89,79,87,78,80,86,76,87,84,76,86,79,94,72,85,92,86,79,83,84,73,68,72,65,61,59,57,62,50,57,55,55,56,49,57,60,53,53,62,55,52,70,65,58,80,74,74,84,75,91,80,80,94,78,87,86,91,56,79,67,63,54,50,54,54,52,48,52,52,41,52,50,49,45,50,52,41,49,53,50,51,53,49,50,53,52,50,53,51,52,52,48,53,52,48,52,53,52,51,53,52,51,51,52,50,43,52,52,46,50,49,51,56,59,53,57,66,66,65,70,78,75,74,92,72,84,89,79,94,69,79,78,65,63,59,58,55,53,53,50,42,52,51,50,42,51,52,51,52,49,51,52,53,50,52,54,50,53,52,53,53,48,53,52,55,50,47,58,52,46,53,52,44,50,54,53,37,51,53,44,52,53,52,46,52,51,70,68,75,110

pLDDT: mean 70.2, std 22.49, range [26.42, 96.12]

Organism: NCBI:txid67003

Mean predicted aligned error: 24.16 Å